Protein AF-A0A934ZA17-F1 (afdb_monomer_lite)

Secondary structure (DSSP, 8-state):
-EEEEEE-S--HHHHTTSEEEEEETTEEEEEEE-TTS-EEEEEEEEE--HHHHHHHHHHS--SEEEEE--TTTS--HHHHHHHHHHHS-TT-S--SS-GGGEEEEE-SSGGGHHHHHHHHHTTPPPPEES--HHHHHHHHHHHHH---SPPPEEEE---HHHHHHHHHHHHHHHHHHS-S--GGGSSEEEEETHHHHHHHHHHTT--HHHHHHHHHT--SSSPPPPHHHH--B-HHHHHHHHHHHHHHHHH-TT---HHHHHHHHS-S-SB--HHHHHHHHHHHTSTT--SSGGGSSS-EEEEEE-TTT--EEEETSTTTTTS-HHHHHHHHT-BTTTBPPP--S----------GGGHHHHHHHTTS---------------------------------------------------------------------------------------------------------PPPP------PPPPTTHHHHTT-TTS-----S-EEE--HHHHHHHHHTT-GGGEEEE-TT---STTGGGGSPB---SSS--HHHHHHT--SEEEEETTTS-HHHHHHHHHTT--EEEE---SHHHHHHHHHHHHHHHT--TT-HHHHHHHHHHHHHHHHHTTPPPEEEE-EEETTTTEE--TTSHHHHHHHHTTEEETTTT----SSTTTTTTSSPPPPHHHHTT---SS-B--HHHHHHH--SEEEEESSSS---HHHHHHHHTSSSHHHHTT-EEEE-SHHHH--STTHHHHHHHHHHHH-GGGGGG---------

Sequence (791 aa):
MRTLLLLALDPKPLLELGEARRLGDGEIQLVRRMDSGDVQTFRVIVERDPARALRWLAARPVDLVLLDARAETGLPLAEATSMLDRLYPVDDSHGLASRDRTLILLDRQAASATVAFRAGCHRLREPLFDPTGSELLDAVEALIADHGRGKIALCLAGGGIEGLLYEVGALRALDRFVLDRRLCDFDLFLGISAGSFLAALLANGVTPDEIVDGLRKGNDRVPRIGRGDLFDPNVGELGRRALGLARALVGSGTARNPLSALYRSLPSGIFAGDRLEKYFARALSSPGMSDHFEETRKPLFVGATDQDTSEAVVFGEPGWTDVPIHRAIRASCALAPFYAPIAHRRPLVRRRRVHPHHQHARRREARRVALPHRRPAGAHLLAGGGLRARARRPLRHDAGPEGAHQRALRQGPQRHRGDVSERGVPHLPAGGRGDEDPRRVADEVPLPGGDRGARVREHPAPGARRDGPAATRLRPPRGALRRVHAGPRARRLARRGAGLRVIPRRVVSLVPSVTESLFLLGLGDRVVGRTDYCVEPMPAVGAVPSVGGTKDADVDAIAALSPELVLVNQEENTEAIHRDLVARGLRVHLSFPKTVADAVALMRELAAMLGAPADHPALLRLADAVSEMERLRAHTVPRKVFCPIWMDPLMTIHGDTFISDVLDLCGGQNVFLDRPRRYPLAADLGRAAPWSNDRVGQRDTRYPRVTLDEVVERQPEVVLLPDEPHPFSEADAEVFRALDIPAAAQGRVLRVDGKALCWYSPRLAEALPQVRAWLHPEERRVAPMEPRVKE

pLDDT: mean 73.65, std 25.36, range [22.91, 98.88]

Radius of gyration: 36.83 Å; chains: 1; bounding box: 98×106×94 Å

Structure (mmCIF, N/CA/C/O backbone):
data_AF-A0A934ZA17-F1
#
_entry.id   AF-A0A934ZA17-F1
#
loop_
_atom_site.group_PDB
_atom_site.id
_atom_site.type_symbol
_atom_site.label_atom_id
_atom_site.label_alt_id
_atom_site.label_comp_id
_atom_site.label_asym_id
_atom_site.label_entity_id
_atom_site.label_seq_id
_atom_site.pdbx_PDB_ins_code
_atom_site.Cartn_x
_atom_site.Cartn_y
_atom_site.Cartn_z
_atom_site.occupancy
_atom_site.B_iso_or_equiv
_atom_site.auth_seq_id
_atom_site.auth_comp_id
_atom_site.auth_asym_id
_atom_site.auth_atom_id
_atom_site.pdbx_PDB_model_num
ATOM 1 N N . MET A 1 1 ? -15.370 35.068 -2.221 1.00 53.72 1 MET A N 1
ATOM 2 C CA . MET A 1 1 ? -16.706 34.745 -2.759 1.00 53.72 1 MET A CA 1
ATOM 3 C C . MET A 1 1 ? -16.641 33.341 -3.333 1.00 53.72 1 MET A C 1
ATOM 5 O O . MET A 1 1 ? -15.766 33.107 -4.156 1.00 53.72 1 MET A O 1
ATOM 9 N N . ARG A 1 2 ? -17.480 32.420 -2.850 1.00 65.50 2 ARG A N 1
ATOM 10 C CA . ARG A 1 2 ? -17.590 31.035 -3.356 1.00 65.50 2 ARG A CA 1
ATOM 11 C C . ARG A 1 2 ? -18.663 30.962 -4.447 1.00 65.50 2 ARG A C 1
ATOM 13 O O . ARG A 1 2 ? -19.539 31.824 -4.473 1.00 65.50 2 ARG A O 1
ATOM 20 N N . THR A 1 3 ? -18.617 29.965 -5.322 1.00 64.06 3 THR A N 1
ATOM 21 C CA . THR A 1 3 ? -19.552 29.790 -6.445 1.00 64.06 3 THR A CA 1
ATOM 22 C C . THR A 1 3 ? -20.293 28.460 -6.326 1.00 64.06 3 THR A C 1
ATOM 24 O O . THR A 1 3 ? -19.675 27.403 -6.404 1.00 64.06 3 THR A O 1
ATOM 27 N N . LEU A 1 4 ? -21.611 28.510 -6.151 1.00 72.75 4 LEU A N 1
ATOM 28 C CA . LEU A 1 4 ? -22.491 27.344 -6.028 1.00 72.75 4 LEU A CA 1
ATOM 29 C C . LEU A 1 4 ? -23.292 27.191 -7.325 1.00 72.75 4 LEU A C 1
ATOM 31 O O . LEU A 1 4 ? -23.822 28.185 -7.820 1.00 72.75 4 LEU A O 1
ATOM 35 N N . LEU A 1 5 ? -23.421 25.975 -7.858 1.00 74.25 5 LEU A N 1
ATOM 36 C CA . LEU A 1 5 ? -24.378 25.683 -8.930 1.00 74.25 5 LEU A CA 1
ATOM 37 C C . LEU A 1 5 ? -25.557 24.893 -8.369 1.00 74.25 5 LEU A C 1
ATOM 39 O O . LEU A 1 5 ? -25.411 23.733 -7.990 1.00 74.25 5 LEU A O 1
ATOM 43 N N . LEU A 1 6 ? -26.719 25.536 -8.352 1.00 75.69 6 LEU A N 1
ATOM 44 C CA . LEU A 1 6 ? -28.005 24.938 -8.047 1.00 75.69 6 LEU A CA 1
ATOM 45 C C . LEU A 1 6 ? -28.675 24.445 -9.334 1.00 75.69 6 LEU A C 1
ATOM 47 O O . LEU A 1 6 ? -28.969 25.229 -10.238 1.00 75.69 6 LEU A O 1
ATOM 51 N N . LEU A 1 7 ? -28.971 23.152 -9.363 1.00 70.94 7 LEU A N 1
ATOM 52 C CA . LEU A 1 7 ? -29.874 22.495 -10.298 1.00 70.94 7 LEU A CA 1
ATOM 53 C C . LEU A 1 7 ? -31.218 22.310 -9.589 1.00 70.94 7 LEU A C 1
ATOM 55 O O . LEU A 1 7 ? -31.388 21.361 -8.828 1.00 70.94 7 LEU A O 1
ATOM 59 N N . ALA A 1 8 ? -32.136 23.253 -9.791 1.00 70.38 8 ALA A N 1
ATOM 60 C CA . ALA A 1 8 ? -33.467 23.251 -9.184 1.00 70.38 8 ALA A CA 1
ATOM 61 C C . ALA A 1 8 ? -34.451 24.070 -10.027 1.00 70.38 8 ALA A C 1
ATOM 63 O O . ALA A 1 8 ? -34.059 25.006 -10.732 1.00 70.38 8 ALA A O 1
ATOM 64 N N . LEU A 1 9 ? -35.742 23.764 -9.907 1.00 58.56 9 LEU A N 1
ATOM 65 C CA . LEU A 1 9 ? -36.799 24.584 -10.487 1.00 58.56 9 LEU A CA 1
ATOM 66 C C . LEU A 1 9 ? -37.043 25.848 -9.649 1.00 58.56 9 LEU A C 1
ATOM 68 O O . LEU A 1 9 ? -37.177 26.918 -10.244 1.00 58.56 9 LEU A O 1
ATOM 72 N N . ASP A 1 10 ? -37.009 25.785 -8.314 1.00 66.12 10 ASP A N 1
ATOM 73 C CA . ASP A 1 10 ? -37.145 26.966 -7.441 1.00 66.12 10 ASP A CA 1
ATOM 74 C C . ASP A 1 10 ? -35.942 27.146 -6.485 1.00 66.12 10 ASP A C 1
ATOM 76 O O . ASP A 1 10 ? -35.685 26.275 -5.655 1.00 66.12 10 ASP A O 1
ATOM 80 N N . PRO A 1 11 ? -35.201 28.276 -6.544 1.00 67.50 11 PRO A N 1
ATOM 81 C CA . PRO A 1 11 ? -34.148 28.592 -5.579 1.00 67.50 11 PRO A CA 1
ATOM 82 C C . PRO A 1 11 ? -34.646 29.087 -4.213 1.00 67.50 11 PRO A C 1
ATOM 84 O O . PRO A 1 11 ? -33.811 29.349 -3.347 1.00 67.50 11 PRO A O 1
ATOM 87 N N . LYS A 1 12 ? -35.959 29.247 -3.993 1.00 67.88 12 LYS A N 1
ATOM 88 C CA . LYS A 1 12 ? -36.535 29.751 -2.734 1.00 67.88 12 LYS A CA 1
ATOM 89 C C . LYS A 1 12 ? -35.940 29.127 -1.452 1.00 67.88 12 LYS A C 1
ATOM 91 O O . LYS A 1 12 ? -35.558 29.914 -0.586 1.00 67.88 12 LYS A O 1
ATOM 96 N N . PRO A 1 13 ? -35.718 27.799 -1.332 1.00 62.69 13 PRO A N 1
ATOM 97 C CA . PRO A 1 13 ? -35.111 27.207 -0.130 1.00 62.69 13 PRO A CA 1
ATOM 98 C C . PRO A 1 13 ? -33.674 27.674 0.175 1.00 62.69 13 PRO A C 1
ATOM 100 O O . PRO A 1 13 ? -33.208 27.513 1.296 1.00 62.69 13 PRO A O 1
ATOM 103 N N . LEU A 1 14 ? -32.964 28.252 -0.805 1.00 65.12 14 LEU A N 1
ATOM 104 C CA . LEU A 1 14 ? -31.640 28.871 -0.638 1.00 65.12 14 LEU A CA 1
ATOM 105 C C . LEU A 1 14 ? -31.709 30.399 -0.463 1.00 65.12 14 LEU A C 1
ATOM 107 O O . LEU A 1 14 ? -30.764 30.997 0.051 1.00 65.12 14 LEU A O 1
ATOM 111 N N . LEU A 1 15 ? -32.810 31.038 -0.875 1.00 65.62 15 LEU A N 1
ATOM 112 C CA . LEU A 1 15 ? -33.050 32.474 -0.678 1.00 65.62 15 LEU A CA 1
ATOM 113 C C . LEU A 1 15 ? -33.388 32.813 0.781 1.00 65.62 15 LEU A C 1
ATOM 115 O O . LEU A 1 15 ? -33.062 33.902 1.239 1.00 65.62 15 LEU A O 1
ATOM 119 N N . GLU A 1 16 ? -34.001 31.883 1.513 1.00 66.00 16 GLU A N 1
ATOM 120 C CA . GLU A 1 16 ? -34.421 32.064 2.912 1.00 66.00 16 GLU A CA 1
ATOM 121 C C . GLU A 1 16 ? -33.258 31.944 3.928 1.00 66.00 16 GLU A C 1
ATOM 123 O O . GLU A 1 16 ? -33.455 32.123 5.127 1.00 66.00 16 GLU A O 1
ATOM 128 N N . LEU A 1 17 ? -32.029 31.676 3.464 1.00 62.59 17 LEU A N 1
ATOM 129 C CA . LEU A 1 17 ? -30.869 31.350 4.312 1.00 62.59 17 LEU A CA 1
ATOM 130 C C . LEU A 1 17 ? -29.992 32.550 4.714 1.00 62.59 17 LEU A C 1
ATOM 132 O O . LEU A 1 17 ? -29.064 32.389 5.515 1.00 62.59 17 LEU A O 1
ATOM 136 N N . GLY A 1 18 ? -30.236 33.736 4.151 1.00 66.81 18 GLY A N 1
ATOM 137 C CA . GLY A 1 18 ? -29.421 34.936 4.366 1.00 66.81 18 GLY A CA 1
ATOM 138 C C . GLY A 1 18 ? -29.870 36.130 3.520 1.00 66.81 18 GLY A C 1
ATOM 139 O O . GLY A 1 18 ? -30.924 36.106 2.890 1.00 66.81 18 GLY A O 1
ATOM 140 N N . GLU A 1 19 ? -29.058 37.187 3.475 1.00 74.50 19 GLU A N 1
ATOM 141 C CA . GLU A 1 19 ? -29.318 38.359 2.635 1.00 74.50 19 GLU A CA 1
ATOM 142 C C . GLU A 1 19 ? -29.062 38.014 1.160 1.00 74.50 19 GLU A C 1
ATOM 144 O O . GLU A 1 19 ? -27.926 38.027 0.672 1.00 74.50 19 GLU A O 1
ATOM 149 N N . ALA A 1 20 ? -30.133 37.672 0.443 1.00 75.19 20 ALA A N 1
ATOM 150 C CA . ALA A 1 20 ? -30.087 37.321 -0.969 1.00 75.19 20 ALA A CA 1
ATOM 151 C C . ALA A 1 20 ? -30.327 38.538 -1.883 1.00 75.19 20 ALA A C 1
ATOM 153 O O . ALA A 1 20 ? -31.373 39.186 -1.842 1.00 75.19 20 ALA A O 1
ATOM 154 N N . ARG A 1 21 ? -29.377 38.812 -2.783 1.00 79.06 21 ARG A N 1
ATOM 155 C CA . ARG A 1 21 ? -29.454 39.859 -3.811 1.00 79.06 21 ARG A CA 1
ATOM 156 C C . ARG A 1 21 ? -29.328 39.247 -5.203 1.00 79.06 21 ARG A C 1
ATOM 158 O O . ARG A 1 21 ? -28.309 38.650 -5.536 1.00 79.06 21 ARG A O 1
ATOM 165 N N . ARG A 1 22 ? -30.328 39.446 -6.063 1.00 76.56 22 ARG A N 1
ATOM 166 C CA . ARG A 1 22 ? -30.257 39.018 -7.470 1.00 76.56 22 ARG A CA 1
ATOM 167 C C . ARG A 1 22 ? -29.191 39.830 -8.221 1.00 76.56 22 ARG A C 1
ATOM 169 O O . ARG A 1 22 ? -29.176 41.057 -8.120 1.00 76.56 22 ARG A O 1
ATOM 176 N N . LEU A 1 23 ? -28.312 39.150 -8.958 1.00 72.19 23 LEU A N 1
ATOM 177 C CA . LEU A 1 23 ? -27.270 39.762 -9.795 1.00 72.19 23 LEU A CA 1
ATOM 178 C C . LEU A 1 23 ? -27.646 39.779 -11.284 1.00 72.19 23 LEU A C 1
ATOM 180 O O . LEU A 1 23 ? -27.190 40.652 -12.016 1.00 72.19 23 LEU A O 1
ATOM 184 N N . GLY A 1 24 ? -28.482 38.836 -11.725 1.00 71.00 24 GLY A N 1
ATOM 185 C CA . GLY A 1 24 ? -28.959 38.735 -13.104 1.00 71.00 24 GLY A CA 1
ATOM 186 C C . GLY A 1 24 ? -29.872 37.526 -13.314 1.00 71.00 24 GLY A C 1
ATOM 187 O O . GLY A 1 24 ? -30.324 36.896 -12.351 1.00 71.00 24 GLY A O 1
ATOM 188 N N . ASP A 1 25 ? -30.134 37.181 -14.574 1.00 68.25 25 ASP A N 1
ATOM 189 C CA . ASP A 1 25 ? -30.904 35.984 -14.920 1.00 68.25 25 ASP A CA 1
ATOM 190 C C . ASP A 1 25 ? -30.151 34.713 -14.520 1.00 68.25 25 ASP A C 1
ATOM 192 O O . ASP A 1 25 ? -29.073 34.412 -15.033 1.00 68.25 25 ASP A O 1
ATOM 196 N N . GLY A 1 26 ? -30.732 33.970 -13.577 1.00 69.94 26 GLY A N 1
ATOM 197 C CA . GLY A 1 26 ? -30.125 32.773 -13.000 1.00 69.94 26 GLY A CA 1
ATOM 198 C C . GLY A 1 26 ? -28.963 33.038 -12.036 1.00 69.94 26 GLY A C 1
ATOM 199 O O . GLY A 1 26 ? -28.376 32.074 -11.572 1.00 69.94 26 GLY A O 1
ATOM 200 N N . GLU A 1 27 ? -28.619 34.286 -11.690 1.00 79.81 27 GLU A N 1
ATOM 201 C CA . GLU A 1 27 ? -27.529 34.569 -10.739 1.00 79.81 27 GLU A CA 1
ATOM 202 C C . GLU A 1 27 ? -27.997 35.331 -9.491 1.00 79.81 27 GLU A C 1
ATOM 204 O O . GLU A 1 27 ? -28.630 36.390 -9.568 1.00 79.81 27 GLU A O 1
ATOM 209 N N . ILE A 1 28 ? -27.631 34.799 -8.323 1.00 79.31 28 ILE A N 1
ATOM 210 C CA . ILE A 1 28 ? -27.958 35.315 -6.990 1.00 79.31 28 ILE A CA 1
ATOM 211 C C . ILE A 1 28 ? -26.663 35.435 -6.178 1.00 79.31 28 ILE A C 1
ATOM 213 O O . ILE A 1 28 ? -25.836 34.527 -6.161 1.00 79.31 28 ILE A O 1
ATOM 217 N N . GLN A 1 29 ? -26.495 36.541 -5.466 1.00 80.62 29 GLN A N 1
ATOM 218 C CA . GLN A 1 29 ? -25.524 36.686 -4.390 1.00 80.62 29 GLN A CA 1
ATOM 219 C C . GLN A 1 29 ? -26.222 36.394 -3.062 1.00 80.62 29 GLN A C 1
ATOM 221 O O . GLN A 1 29 ? -27.242 37.009 -2.775 1.00 80.62 29 GLN A O 1
ATOM 226 N N . LEU A 1 30 ? -25.677 35.486 -2.256 1.00 77.94 30 LEU A N 1
ATOM 227 C CA . LEU A 1 30 ? -26.136 35.222 -0.893 1.00 77.94 30 LEU A CA 1
ATOM 228 C C . LEU A 1 30 ? -25.053 35.691 0.082 1.00 77.94 30 LEU A C 1
ATOM 230 O O . LEU A 1 30 ? -23.908 35.236 -0.005 1.00 77.94 30 LEU A O 1
ATOM 234 N N . VAL A 1 31 ? -25.403 36.597 0.992 1.00 75.06 31 VAL A N 1
ATOM 235 C CA . VAL A 1 31 ? -24.534 37.064 2.079 1.00 75.06 31 VAL A CA 1
ATOM 236 C C . VAL A 1 31 ? -25.097 36.556 3.404 1.00 75.06 31 VAL A C 1
ATOM 238 O O . VAL A 1 31 ? -26.277 36.737 3.691 1.00 75.06 31 VAL A O 1
ATOM 241 N N . ARG A 1 32 ? -24.259 35.926 4.230 1.00 70.06 32 ARG A N 1
ATOM 242 C CA . ARG A 1 32 ? -24.644 35.458 5.570 1.00 70.06 32 ARG A CA 1
ATOM 243 C C . ARG A 1 32 ? -23.539 35.775 6.570 1.00 70.06 32 ARG A C 1
ATOM 245 O O . ARG A 1 32 ? -22.354 35.693 6.240 1.00 70.06 32 ARG A O 1
ATOM 252 N N . ARG A 1 33 ? -23.934 36.134 7.794 1.00 68.50 33 ARG A N 1
ATOM 253 C CA . ARG A 1 33 ? -23.040 36.167 8.954 1.00 68.50 33 ARG A CA 1
ATOM 254 C C . ARG A 1 33 ? -23.040 34.787 9.608 1.00 68.50 33 ARG A C 1
ATOM 256 O O . ARG A 1 33 ? -24.102 34.270 9.931 1.00 68.50 33 ARG A O 1
ATOM 263 N N . MET A 1 34 ? -21.854 34.218 9.746 1.00 63.38 34 MET A N 1
ATOM 264 C CA . MET A 1 34 ? -21.586 32.919 10.351 1.00 63.38 34 MET A CA 1
ATOM 265 C C . MET A 1 34 ? -21.727 32.990 11.873 1.00 63.38 34 MET A C 1
ATOM 267 O O . MET A 1 34 ? -21.507 34.050 12.465 1.00 63.38 34 MET A O 1
ATOM 271 N N . ASP A 1 35 ? -21.926 31.843 12.518 1.00 58.06 35 ASP A N 1
ATOM 272 C CA . ASP A 1 35 ? -21.893 31.730 13.984 1.00 58.06 35 ASP A CA 1
ATOM 273 C C . ASP A 1 35 ? -20.486 31.998 14.565 1.00 58.06 35 ASP A C 1
ATOM 275 O O . ASP A 1 35 ? -20.347 32.380 15.726 1.00 58.06 35 ASP A O 1
ATOM 279 N N . SER A 1 36 ? -19.431 31.902 13.742 1.00 55.97 36 SER A N 1
ATOM 280 C CA . SER A 1 36 ? -18.075 32.379 14.071 1.00 55.97 36 SER A CA 1
ATOM 281 C C . SER A 1 36 ? -17.945 33.911 14.119 1.00 55.97 36 SER A C 1
ATOM 283 O O . SER A 1 36 ? -16.913 34.428 14.547 1.00 55.97 36 SER A O 1
ATOM 285 N N . GLY A 1 37 ? -18.960 34.648 13.657 1.00 59.69 37 GLY A N 1
ATOM 286 C CA . GLY A 1 37 ? -18.946 36.101 13.469 1.00 59.69 37 GLY A CA 1
ATOM 287 C C . GLY A 1 37 ? -18.430 36.567 12.101 1.00 59.69 37 GLY A C 1
ATOM 288 O O . GLY A 1 37 ? -18.612 37.738 11.757 1.00 59.69 37 GLY A O 1
ATOM 289 N N . ASP A 1 38 ? -17.833 35.676 11.303 1.00 65.88 38 ASP A N 1
ATOM 290 C CA . ASP A 1 38 ? -17.389 35.974 9.936 1.00 65.88 38 ASP A CA 1
ATOM 291 C C . ASP A 1 38 ? -18.570 36.319 9.013 1.00 65.88 38 ASP A C 1
ATOM 293 O O . ASP A 1 38 ? -19.712 35.942 9.264 1.00 65.88 38 ASP A O 1
ATOM 297 N N . VAL A 1 39 ? -18.308 37.003 7.896 1.00 72.94 39 VAL A N 1
ATOM 298 C CA . VAL A 1 39 ? -19.310 37.223 6.839 1.00 72.94 39 VAL A CA 1
ATOM 299 C C . VAL A 1 39 ? -18.868 36.492 5.578 1.00 72.94 39 VAL A C 1
ATOM 301 O O . VAL A 1 39 ? -17.844 36.832 4.983 1.00 72.94 39 VAL A O 1
ATOM 304 N N . GLN A 1 40 ? -19.647 35.495 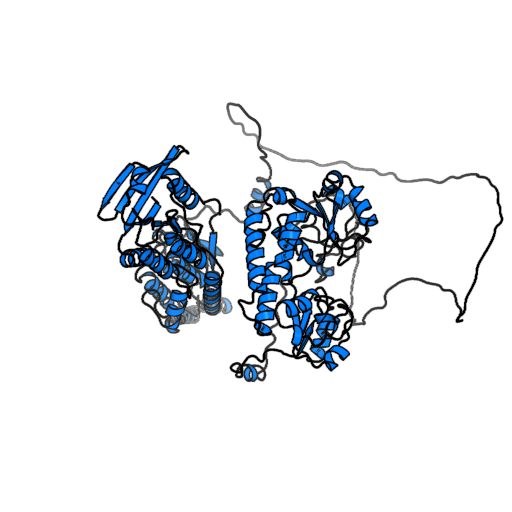5.160 1.00 69.31 40 GLN A N 1
ATOM 305 C CA . GLN A 1 40 ? -19.425 34.776 3.909 1.00 69.31 40 GLN A CA 1
ATOM 306 C C . GLN A 1 40 ? -20.303 35.322 2.779 1.00 69.31 40 GLN A C 1
ATOM 308 O O . GLN A 1 40 ? -21.330 35.972 2.983 1.00 69.31 40 GLN A O 1
ATOM 313 N N . THR A 1 41 ? -19.859 35.083 1.545 1.00 76.38 41 THR A N 1
ATOM 314 C CA . THR A 1 41 ? -20.556 35.513 0.329 1.00 76.38 41 THR A CA 1
ATOM 315 C C . THR A 1 41 ? -20.457 34.428 -0.728 1.00 76.38 41 THR A C 1
ATOM 317 O O . THR A 1 41 ? -19.359 34.095 -1.198 1.00 76.38 41 THR A O 1
ATOM 320 N N . PHE A 1 42 ? -21.615 33.921 -1.126 1.00 74.62 42 PHE A N 1
ATOM 321 C CA . PHE A 1 42 ? -21.787 32.912 -2.159 1.00 74.62 42 PHE A CA 1
ATOM 322 C C . PHE A 1 42 ? -22.398 33.557 -3.407 1.00 74.62 42 PHE A C 1
ATOM 324 O O . PHE A 1 42 ? -23.216 34.470 -3.313 1.00 74.62 42 PHE A O 1
ATOM 331 N N . ARG A 1 43 ? -22.007 33.075 -4.583 1.00 79.94 43 ARG A N 1
ATOM 332 C CA . ARG A 1 43 ? -22.648 33.341 -5.870 1.00 79.94 43 ARG A CA 1
ATOM 333 C C . ARG A 1 43 ? -23.345 32.053 -6.285 1.00 79.94 43 ARG A C 1
ATOM 335 O O . ARG A 1 43 ? -22.672 31.108 -6.685 1.00 79.94 43 ARG A O 1
ATOM 342 N N . VAL A 1 44 ? -24.662 32.005 -6.140 1.00 80.50 44 VAL A N 1
ATOM 343 C CA . VAL A 1 44 ? -25.492 30.887 -6.591 1.00 80.50 44 VAL A CA 1
ATOM 344 C C . VAL A 1 44 ? -25.864 31.131 -8.048 1.00 80.50 44 VAL A C 1
ATOM 346 O O . VAL A 1 44 ? -26.499 32.136 -8.370 1.00 80.50 44 VAL A O 1
ATOM 349 N N . ILE A 1 45 ? -25.473 30.212 -8.924 1.00 81.94 45 ILE A N 1
ATOM 350 C CA . ILE A 1 45 ? -26.058 30.074 -10.254 1.00 81.94 45 ILE A CA 1
ATOM 351 C C . ILE A 1 45 ? -27.208 29.084 -10.135 1.00 81.94 45 ILE A C 1
ATOM 353 O O . ILE A 1 45 ? -27.012 27.977 -9.647 1.00 81.94 45 ILE A O 1
ATOM 357 N N . VAL A 1 46 ? -28.394 29.487 -10.569 1.00 84.00 46 VAL A N 1
ATOM 358 C CA . VAL A 1 46 ? -29.604 28.670 -10.621 1.00 84.00 46 VAL A CA 1
ATOM 359 C C . VAL A 1 46 ? -29.845 28.320 -12.076 1.00 84.00 46 VAL A C 1
ATOM 361 O O . VAL A 1 46 ? -30.141 29.204 -12.882 1.00 84.00 46 VAL A O 1
ATOM 364 N N . GLU A 1 47 ? -29.705 27.044 -12.412 1.00 84.69 47 GLU A N 1
ATOM 365 C CA . GLU A 1 47 ? -29.863 26.561 -13.777 1.00 84.69 47 GLU A CA 1
ATOM 366 C C . GLU A 1 47 ? -30.950 25.489 -13.862 1.00 84.69 47 GLU A C 1
ATOM 368 O O . GLU A 1 47 ? -31.015 24.578 -13.037 1.00 84.69 47 GLU A O 1
ATOM 373 N N . ARG A 1 48 ? -31.811 25.626 -14.877 1.00 80.81 48 ARG A N 1
ATOM 374 C CA . ARG A 1 48 ? -32.992 24.775 -15.092 1.00 80.81 48 ARG A CA 1
ATOM 375 C C . ARG A 1 48 ? -32.864 23.876 -16.320 1.00 80.81 48 ARG A C 1
ATOM 377 O O . ARG A 1 48 ? -33.540 22.862 -16.367 1.00 80.81 48 ARG A O 1
ATOM 384 N N . ASP A 1 49 ? -32.020 24.223 -17.298 1.00 81.88 49 ASP A N 1
ATOM 385 C CA . ASP A 1 49 ? -31.680 23.335 -18.424 1.00 81.88 49 ASP A CA 1
ATOM 386 C C . ASP A 1 49 ? -30.458 22.474 -18.038 1.00 81.88 49 ASP A C 1
ATOM 388 O O . ASP A 1 49 ? -29.349 23.019 -17.950 1.00 81.88 49 ASP A O 1
ATOM 392 N N . PRO A 1 50 ? -30.592 21.140 -17.867 1.00 80.06 50 PRO A N 1
ATOM 393 C CA . PRO A 1 50 ? -29.457 20.261 -17.588 1.00 80.06 50 PRO A CA 1
ATOM 394 C C . PRO A 1 50 ? -28.338 20.386 -18.631 1.00 80.06 50 PRO A C 1
ATOM 396 O O . PRO A 1 50 ? -27.158 20.361 -18.287 1.00 80.06 50 PRO A O 1
ATOM 399 N N . ALA A 1 51 ? -28.665 20.601 -19.910 1.00 79.44 51 ALA A N 1
ATOM 400 C CA . ALA A 1 51 ? -27.663 20.804 -20.951 1.00 79.44 51 ALA A CA 1
ATOM 401 C C . ALA A 1 51 ? -26.935 22.153 -20.801 1.00 79.44 51 ALA A C 1
ATOM 403 O O . ALA A 1 51 ? -25.742 22.236 -21.101 1.00 79.44 51 ALA A O 1
ATOM 404 N N . ARG A 1 52 ? -27.600 23.207 -20.308 1.00 79.25 52 ARG A N 1
ATOM 405 C CA . ARG A 1 52 ? -26.972 24.503 -19.991 1.00 79.25 52 ARG A CA 1
ATOM 406 C C . ARG A 1 52 ? -26.097 24.412 -18.753 1.00 79.25 52 ARG A C 1
ATOM 408 O O . ARG A 1 52 ? -24.998 24.958 -18.781 1.00 79.25 52 ARG A O 1
ATOM 415 N N . ALA A 1 53 ? -26.511 23.660 -17.737 1.00 80.19 53 ALA A N 1
ATOM 416 C CA . ALA A 1 53 ? -25.697 23.391 -16.557 1.00 80.19 53 ALA A CA 1
ATOM 417 C C . ALA A 1 53 ? -24.426 22.597 -16.899 1.00 80.19 53 ALA A C 1
ATOM 419 O O . ALA A 1 53 ? -23.338 22.979 -16.474 1.00 80.19 53 ALA A O 1
ATOM 420 N N . LEU A 1 54 ? -24.527 21.562 -17.742 1.00 78.19 54 LEU A N 1
ATOM 421 C CA . LEU A 1 54 ? -23.365 20.816 -18.248 1.00 78.19 54 LEU A CA 1
ATOM 422 C C . LEU A 1 54 ? -22.413 21.728 -19.048 1.00 78.19 54 LEU A C 1
ATOM 424 O O . LEU A 1 54 ? -21.202 21.680 -18.836 1.00 78.19 54 LEU A O 1
ATOM 428 N N . ARG A 1 55 ? -22.944 22.624 -19.900 1.00 76.19 55 ARG A N 1
ATOM 429 C CA . ARG A 1 55 ? -22.144 23.668 -20.580 1.00 76.19 55 ARG A CA 1
ATOM 430 C C . ARG A 1 55 ? -21.483 24.635 -19.586 1.00 76.19 55 ARG A C 1
ATOM 432 O O . ARG A 1 55 ? -20.343 25.033 -19.809 1.00 76.19 55 ARG A O 1
ATOM 439 N N . TRP A 1 56 ? -22.163 25.004 -18.498 1.00 69.75 56 TRP A N 1
ATOM 440 C CA . TRP A 1 56 ? -21.628 25.895 -17.460 1.00 69.75 56 TRP A CA 1
ATOM 441 C C . TRP A 1 56 ? -20.470 25.231 -16.705 1.00 69.75 56 TRP A C 1
ATOM 443 O O . TRP A 1 56 ? -19.400 25.824 -16.613 1.00 69.75 56 TRP A O 1
ATOM 453 N N . LEU A 1 57 ? -20.647 23.983 -16.256 1.00 70.88 57 LEU A N 1
ATOM 454 C CA . LEU A 1 57 ? -19.628 23.180 -15.564 1.00 70.88 57 LEU A CA 1
ATOM 455 C C . LEU A 1 57 ? -18.390 22.907 -16.427 1.00 70.88 57 LEU A C 1
ATOM 457 O O . LEU A 1 57 ? -17.267 22.954 -15.927 1.00 70.88 57 LEU A O 1
ATOM 461 N N . ALA A 1 58 ? -18.580 22.654 -17.724 1.00 65.69 58 ALA A N 1
ATOM 462 C CA . ALA A 1 58 ? -17.476 22.486 -18.666 1.00 65.69 58 ALA A CA 1
ATOM 463 C C . ALA A 1 58 ? -16.691 23.795 -18.895 1.00 65.69 58 ALA A C 1
ATOM 465 O O . ALA A 1 58 ? -15.479 23.761 -19.095 1.00 65.69 58 ALA A O 1
ATOM 466 N N . ALA A 1 59 ? -17.364 24.951 -18.855 1.00 62.59 59 ALA A N 1
ATOM 467 C CA . ALA A 1 59 ? -16.754 26.254 -19.129 1.00 62.59 59 ALA A CA 1
ATOM 468 C C . ALA A 1 59 ? -16.200 26.978 -17.887 1.00 62.59 59 ALA A C 1
ATOM 470 O O . ALA A 1 59 ? -15.370 27.879 -18.028 1.00 62.59 59 ALA A O 1
ATOM 471 N N . ARG A 1 60 ? -16.688 26.667 -16.679 1.00 61.72 60 ARG A N 1
ATOM 472 C CA . ARG A 1 60 ? -16.420 27.433 -15.450 1.00 61.72 60 ARG A CA 1
ATOM 473 C C . ARG A 1 60 ? -16.417 26.526 -14.206 1.00 61.72 60 ARG A C 1
ATOM 475 O O . ARG A 1 60 ? -17.320 25.707 -14.052 1.00 61.72 60 ARG A O 1
ATOM 482 N N . PRO A 1 61 ? -15.449 26.681 -13.282 1.00 56.28 61 PRO A N 1
ATOM 483 C CA . PRO A 1 61 ? -15.438 25.929 -12.031 1.00 56.28 61 PRO A CA 1
ATOM 484 C C . PRO A 1 61 ? -16.557 26.376 -11.079 1.00 56.28 61 PRO A C 1
ATOM 486 O O . PRO A 1 61 ? -16.932 27.549 -11.040 1.00 56.28 61 PRO A O 1
ATOM 489 N N . VAL A 1 62 ? -17.022 25.432 -10.262 1.00 70.50 62 VAL A N 1
ATOM 490 C CA . VAL A 1 62 ? -17.944 25.642 -9.137 1.00 70.50 62 VAL A CA 1
ATOM 491 C C . VAL A 1 62 ? -17.313 25.032 -7.881 1.00 70.50 62 VAL A C 1
ATOM 493 O O . VAL A 1 62 ? -16.616 24.022 -7.976 1.00 70.50 62 VAL A O 1
ATOM 496 N N . ASP A 1 63 ? -17.528 25.638 -6.714 1.00 68.94 63 ASP A N 1
ATOM 497 C CA . ASP A 1 63 ? -17.074 25.104 -5.421 1.00 68.94 63 ASP A CA 1
ATOM 498 C C . ASP A 1 63 ? -17.961 23.940 -4.938 1.00 68.94 63 ASP A C 1
ATOM 500 O O . ASP A 1 63 ? -17.504 23.090 -4.170 1.00 68.94 63 ASP A O 1
ATOM 504 N N . LEU A 1 64 ? -19.226 23.915 -5.379 1.00 77.81 64 LEU A N 1
ATOM 505 C CA . LEU A 1 64 ? -20.229 22.903 -5.046 1.00 77.81 64 LEU A CA 1
ATOM 506 C C . LEU A 1 64 ? -21.292 22.798 -6.155 1.00 77.81 64 LEU A C 1
ATOM 508 O O . LEU A 1 64 ? -21.687 23.818 -6.730 1.00 77.81 64 LEU A O 1
ATOM 512 N N . VAL A 1 65 ? -21.793 21.586 -6.399 1.00 86.88 65 VAL A N 1
ATOM 513 C CA . VAL A 1 65 ? -23.053 21.333 -7.117 1.00 86.88 65 VAL A CA 1
ATOM 514 C C . VAL A 1 65 ? -24.129 20.916 -6.117 1.00 86.88 65 VAL A C 1
ATOM 516 O O . VAL A 1 65 ? -23.876 20.112 -5.221 1.00 86.88 65 VAL A O 1
ATOM 519 N N . LEU A 1 66 ? -25.339 21.439 -6.288 1.00 88.81 66 LEU A N 1
ATOM 520 C CA . LEU A 1 66 ? -26.517 21.013 -5.545 1.00 88.81 66 LEU A CA 1
ATOM 521 C C . LEU A 1 66 ? -27.613 20.600 -6.529 1.00 88.81 66 LEU A C 1
ATOM 523 O O . LEU A 1 66 ? -28.078 21.427 -7.310 1.00 88.81 66 LEU A O 1
ATOM 527 N N . LEU A 1 67 ? -27.995 19.325 -6.507 1.00 90.62 67 LEU A N 1
ATOM 528 C CA . LEU A 1 67 ? -29.067 18.760 -7.323 1.00 90.62 67 LEU A CA 1
ATOM 529 C C . LEU A 1 67 ? -30.320 18.598 -6.462 1.00 90.62 67 LEU A C 1
ATOM 531 O O . LEU A 1 67 ? -30.411 17.658 -5.678 1.00 90.62 67 LEU A O 1
ATOM 535 N N . ASP A 1 68 ? -31.282 19.505 -6.599 1.00 89.19 68 ASP A N 1
ATOM 536 C CA . ASP A 1 68 ? -32.602 19.316 -6.005 1.00 89.19 68 ASP A CA 1
ATOM 537 C C . ASP A 1 68 ? -33.448 18.445 -6.941 1.00 89.19 68 ASP A C 1
ATOM 539 O O . ASP A 1 68 ? -33.563 18.732 -8.135 1.00 89.19 68 ASP A O 1
ATOM 543 N N . ALA A 1 69 ? -34.029 17.376 -6.403 1.00 89.38 69 ALA A N 1
ATOM 544 C CA . ALA A 1 69 ? -34.936 16.471 -7.103 1.00 89.38 69 ALA A CA 1
ATOM 545 C C . ALA A 1 69 ? -36.189 16.144 -6.259 1.00 89.38 69 ALA A C 1
ATOM 547 O O . ALA A 1 69 ? -36.828 15.115 -6.471 1.00 89.38 69 ALA A O 1
ATOM 548 N N . ARG A 1 70 ? -36.546 17.024 -5.309 1.00 88.00 70 ARG A N 1
ATOM 549 C CA . ARG A 1 70 ? -37.827 16.995 -4.579 1.00 88.00 70 ARG A CA 1
ATOM 550 C C . ARG A 1 70 ? -38.990 17.392 -5.486 1.00 88.00 70 ARG A C 1
ATOM 552 O O . ARG A 1 70 ? -38.847 18.307 -6.295 1.00 88.00 70 ARG A O 1
ATOM 559 N N . ALA A 1 71 ? -40.157 16.781 -5.293 1.00 79.56 71 ALA A N 1
ATOM 560 C CA . ALA A 1 71 ? -41.323 16.936 -6.167 1.00 79.56 71 ALA A CA 1
ATOM 561 C C . ALA A 1 71 ? -41.826 18.385 -6.376 1.00 79.56 71 ALA A C 1
ATOM 563 O O . ALA A 1 71 ? -42.388 18.671 -7.432 1.00 79.56 71 ALA A O 1
ATOM 564 N N . GLU A 1 72 ? -41.640 19.294 -5.409 1.00 74.75 72 GLU A N 1
ATOM 565 C CA . GLU A 1 72 ? -42.128 20.685 -5.501 1.00 74.75 72 GLU A CA 1
ATOM 566 C C . GLU A 1 72 ? -41.089 21.696 -6.025 1.00 74.75 72 GLU A C 1
ATOM 568 O O . GLU A 1 72 ? -41.463 22.697 -6.635 1.00 74.75 72 GLU A O 1
ATOM 573 N N . THR A 1 73 ? -39.790 21.464 -5.794 1.00 74.38 73 THR A N 1
ATOM 574 C CA . THR A 1 73 ? -38.720 22.458 -6.041 1.00 74.38 73 THR A CA 1
ATOM 575 C C . THR A 1 73 ? -37.603 21.970 -6.962 1.00 74.38 73 THR A C 1
ATOM 577 O O . THR A 1 73 ? -36.864 22.792 -7.512 1.00 74.38 73 THR A O 1
ATOM 580 N N . GLY A 1 74 ? -37.458 20.657 -7.131 1.00 79.12 74 GLY A N 1
ATOM 581 C CA . GLY A 1 74 ? -36.364 20.013 -7.849 1.00 79.12 74 GLY A CA 1
ATOM 582 C C . GLY A 1 74 ? -36.649 19.706 -9.319 1.00 79.12 74 GLY A C 1
ATOM 583 O O . GLY A 1 74 ? -37.743 19.931 -9.831 1.00 79.12 74 GLY A O 1
ATOM 584 N N . LEU A 1 75 ? -35.637 19.187 -10.015 1.00 84.81 75 LEU A N 1
ATOM 585 C CA . LEU A 1 75 ? -35.783 18.658 -11.372 1.00 84.81 75 LEU A CA 1
ATOM 586 C C . LEU A 1 75 ? -36.617 17.360 -11.373 1.00 84.81 75 LEU A C 1
ATOM 588 O O . LEU A 1 75 ? -36.529 16.586 -10.416 1.00 84.81 75 LEU A O 1
ATOM 592 N N . PRO A 1 76 ? -37.359 17.055 -12.458 1.00 88.75 76 PRO A N 1
ATOM 593 C CA . PRO A 1 76 ? -38.059 15.779 -12.600 1.00 88.75 76 PRO A CA 1
ATOM 594 C C . PRO A 1 76 ? -37.112 14.591 -12.395 1.00 88.75 76 PRO A C 1
ATOM 596 O O . PRO A 1 76 ? -36.006 14.586 -12.934 1.00 88.75 76 PRO A O 1
ATOM 599 N N . LEU A 1 77 ? -37.544 13.552 -11.670 1.00 89.06 77 LEU A N 1
ATOM 600 C CA . LEU A 1 77 ? -36.671 12.439 -11.255 1.00 89.06 77 LEU A CA 1
ATOM 601 C C . LEU A 1 77 ? -35.892 11.795 -12.420 1.00 89.06 77 LEU A C 1
ATOM 603 O O . LEU A 1 77 ? -34.711 11.491 -12.277 1.00 89.06 77 LEU A O 1
ATOM 607 N N . ALA A 1 78 ? -36.513 11.648 -13.596 1.00 86.44 78 ALA A N 1
ATOM 608 C CA . ALA A 1 78 ? -35.852 11.122 -14.795 1.00 86.44 78 ALA A CA 1
ATOM 609 C C . ALA A 1 78 ? -34.752 12.056 -15.346 1.00 86.44 78 ALA A C 1
ATOM 611 O O . ALA A 1 78 ? -33.716 11.584 -15.821 1.00 86.44 78 ALA A O 1
ATOM 612 N N . GLU A 1 79 ? -34.942 13.374 -15.252 1.00 87.69 79 GLU A N 1
ATOM 613 C CA . GLU A 1 79 ? -33.924 14.367 -15.605 1.00 87.69 79 GLU A CA 1
ATOM 614 C C . GLU A 1 79 ? -32.809 14.408 -14.561 1.00 87.69 79 GLU A C 1
ATOM 616 O O . GLU A 1 79 ? -31.643 14.444 -14.942 1.00 87.69 79 GLU A O 1
ATOM 621 N N . ALA A 1 80 ? -33.133 14.307 -13.268 1.00 88.25 80 ALA A N 1
ATOM 622 C CA . ALA A 1 80 ? -32.145 14.190 -12.197 1.00 88.25 80 ALA A CA 1
ATOM 623 C C . ALA A 1 80 ? -31.266 12.935 -12.377 1.00 88.25 80 ALA A C 1
ATOM 625 O O . ALA A 1 80 ? -30.040 13.040 -12.388 1.00 88.25 80 ALA A O 1
ATOM 626 N N . THR A 1 81 ? -31.865 11.765 -12.633 1.00 87.44 81 THR A N 1
ATOM 627 C CA . THR A 1 81 ? -31.147 10.526 -12.984 1.00 87.44 81 THR A CA 1
ATOM 628 C C . THR A 1 81 ? -30.283 10.702 -14.239 1.00 87.44 81 THR A C 1
ATOM 630 O O . THR A 1 81 ? -29.095 10.383 -14.206 1.00 87.44 81 THR A O 1
ATOM 633 N N . SER A 1 82 ? -30.820 11.268 -15.330 1.00 87.00 82 SER A N 1
ATOM 634 C CA . SER A 1 82 ? -30.020 11.526 -16.539 1.00 87.00 82 SER A CA 1
ATOM 635 C C . SER A 1 82 ? -28.938 12.591 -16.329 1.00 87.00 82 SER A C 1
ATOM 637 O O . SER A 1 82 ? -27.970 12.610 -17.092 1.00 87.00 82 SER A O 1
ATOM 639 N N . MET A 1 83 ? -29.093 13.496 -15.363 1.00 86.50 83 MET A N 1
ATOM 640 C CA . MET A 1 83 ? -28.095 14.505 -15.030 1.00 86.50 83 MET A CA 1
ATOM 641 C C . MET A 1 83 ? -26.951 13.876 -14.239 1.00 86.50 83 MET A C 1
ATOM 643 O O . MET A 1 83 ? -25.801 14.119 -14.586 1.00 86.50 83 MET A O 1
ATOM 647 N N . LEU A 1 84 ? -27.237 13.003 -13.266 1.00 86.81 84 LEU A N 1
ATOM 648 C CA . LEU A 1 84 ? -26.210 12.222 -12.566 1.00 86.81 84 LEU A CA 1
ATOM 649 C C . LEU A 1 84 ? -25.346 11.414 -13.546 1.00 86.81 84 LEU A C 1
ATOM 651 O O . LEU A 1 84 ? -24.125 11.485 -13.473 1.00 86.81 84 LEU A O 1
ATOM 655 N N . ASP A 1 85 ? -25.955 10.743 -14.524 1.00 84.69 85 ASP A N 1
ATOM 656 C CA . ASP A 1 85 ? -25.230 9.946 -15.529 1.00 84.69 85 ASP A CA 1
ATOM 657 C C . ASP A 1 85 ? -24.349 10.780 -16.475 1.00 84.69 85 ASP A C 1
ATOM 659 O O . ASP A 1 85 ? -23.344 10.290 -16.988 1.00 84.69 85 ASP A O 1
ATOM 663 N N . ARG A 1 86 ? -24.707 12.048 -16.715 1.00 82.75 86 ARG A N 1
ATOM 664 C CA . ARG A 1 86 ? -23.911 12.989 -17.528 1.00 82.75 86 ARG A CA 1
ATOM 665 C C . ARG A 1 86 ? -22.871 13.740 -16.701 1.00 82.75 86 ARG A C 1
ATOM 667 O O . ARG A 1 86 ? -21.839 14.132 -17.236 1.00 82.75 86 ARG A O 1
ATOM 674 N N . LEU A 1 87 ? -23.141 13.944 -15.413 1.00 79.56 87 LEU A N 1
ATOM 675 C CA . LEU A 1 87 ? -22.178 14.452 -14.443 1.00 79.56 87 LEU A CA 1
ATOM 676 C C . LEU A 1 87 ? -21.104 13.410 -14.130 1.00 79.56 87 LEU A C 1
ATOM 678 O O . LEU A 1 87 ? -19.972 13.820 -13.896 1.00 79.56 87 LEU A O 1
ATOM 682 N N . TYR A 1 88 ? -21.441 12.114 -14.151 1.00 79.69 88 TYR A N 1
ATOM 683 C CA . TYR A 1 88 ? -20.580 10.985 -13.785 1.00 79.69 88 TYR A CA 1
ATOM 684 C C . TYR A 1 88 ? -20.690 9.833 -14.806 1.00 79.69 88 TYR A C 1
ATOM 686 O O . TYR A 1 88 ? -21.387 8.848 -14.559 1.00 79.69 88 TYR A O 1
ATOM 694 N N . PRO A 1 89 ? -20.010 9.921 -15.964 1.00 69.69 89 PRO A N 1
ATOM 695 C CA . PRO A 1 89 ? -19.989 8.829 -16.934 1.00 69.69 89 PRO A CA 1
ATOM 696 C C . PRO A 1 89 ? -19.333 7.572 -16.344 1.00 69.69 89 PRO A C 1
ATOM 698 O O . PRO A 1 89 ? -18.302 7.662 -15.683 1.00 69.69 89 PRO A O 1
ATOM 701 N N . VAL A 1 90 ? -19.896 6.390 -16.611 1.00 55.91 90 VAL A N 1
ATOM 702 C CA . VAL A 1 90 ? -19.397 5.111 -16.055 1.00 55.91 90 VAL A CA 1
ATOM 703 C C . VAL A 1 90 ? -18.007 4.739 -16.598 1.00 55.91 90 VAL A C 1
ATOM 705 O O . VAL A 1 90 ? -17.217 4.118 -15.890 1.00 55.91 90 VAL A O 1
ATOM 708 N N . ASP A 1 91 ? -17.691 5.155 -17.828 1.00 52.62 91 ASP A N 1
ATOM 709 C CA . ASP A 1 91 ? -16.403 4.906 -18.491 1.00 52.62 91 ASP A CA 1
ATOM 710 C C . ASP A 1 91 ? -15.317 5.963 -18.176 1.00 52.62 91 ASP A C 1
ATOM 712 O O . ASP A 1 91 ? -14.178 5.825 -18.632 1.00 52.62 91 ASP A O 1
ATOM 716 N N . ASP A 1 92 ? -15.645 7.015 -17.413 1.00 47.28 92 ASP A N 1
ATOM 717 C CA . ASP A 1 92 ? -14.724 8.098 -17.040 1.00 47.28 92 ASP A CA 1
ATOM 718 C C . ASP A 1 92 ? -14.399 8.045 -15.536 1.00 47.28 92 ASP A C 1
ATOM 720 O O . ASP A 1 92 ? -15.282 7.915 -14.682 1.00 47.28 92 ASP A O 1
ATOM 724 N N . SER A 1 93 ? -13.117 8.170 -15.172 1.00 44.53 93 SER A N 1
ATOM 725 C CA . SER A 1 93 ? -12.729 8.256 -13.759 1.00 44.53 93 SER A CA 1
ATOM 726 C C . SER A 1 93 ? -13.250 9.538 -13.101 1.00 44.53 93 SER A C 1
ATOM 728 O O . SER A 1 93 ? -13.468 9.562 -11.882 1.00 44.53 93 SER A O 1
ATOM 730 N N . HIS A 1 94 ? -13.526 10.586 -13.882 1.00 51.03 94 HIS A N 1
ATOM 731 C CA . HIS A 1 94 ? -13.902 11.899 -13.376 1.00 51.03 94 HIS A CA 1
ATOM 732 C C . HIS A 1 94 ? -15.269 12.366 -13.853 1.00 51.03 94 HIS A C 1
ATOM 734 O O . HIS A 1 94 ? -15.640 12.256 -15.016 1.00 51.03 94 HIS A O 1
ATOM 740 N N . GLY A 1 95 ? -16.001 12.969 -12.920 1.00 57.38 95 GLY A N 1
ATOM 741 C CA . GLY A 1 95 ? -17.180 13.736 -13.263 1.00 57.38 95 GLY A CA 1
ATOM 742 C C . GLY A 1 95 ? -16.856 15.158 -13.717 1.00 57.38 95 GLY A C 1
ATOM 743 O O . GLY A 1 95 ? -15.766 15.698 -13.479 1.00 57.38 95 GLY A O 1
ATOM 744 N N . LEU A 1 96 ? -17.858 15.814 -14.303 1.00 67.38 96 LEU A N 1
ATOM 745 C CA . LEU A 1 96 ? -17.812 17.253 -14.587 1.00 67.38 96 LEU A CA 1
ATOM 746 C C . LEU A 1 96 ? -17.729 18.084 -13.290 1.00 67.38 96 LEU A C 1
ATOM 748 O O . LEU A 1 96 ? -17.097 19.144 -13.278 1.00 67.38 96 LEU A O 1
ATOM 752 N N . ALA A 1 97 ? -18.260 17.548 -12.186 1.00 71.12 97 ALA A N 1
ATOM 753 C CA . ALA A 1 97 ? -18.081 18.029 -10.816 1.00 71.12 97 ALA A CA 1
ATOM 754 C C . ALA A 1 97 ? -17.370 16.976 -9.937 1.00 71.12 97 ALA A C 1
ATOM 756 O O . ALA A 1 97 ? -17.304 15.799 -10.293 1.00 71.12 97 ALA A O 1
ATOM 757 N N . SER A 1 98 ? -16.851 17.370 -8.767 1.00 71.00 98 SER A N 1
ATOM 758 C CA . SER A 1 98 ? -16.338 16.402 -7.781 1.00 71.00 98 SER A CA 1
ATOM 759 C C . SER A 1 98 ? -17.504 15.699 -7.073 1.00 71.00 98 SER A C 1
ATOM 761 O O . SER A 1 98 ? -18.496 16.337 -6.710 1.00 71.00 98 SER A O 1
ATOM 763 N N . ARG A 1 99 ? -17.378 14.379 -6.889 1.00 76.19 99 ARG A N 1
ATOM 764 C CA . ARG A 1 99 ? -18.347 13.523 -6.177 1.00 76.19 99 ARG A CA 1
ATOM 765 C C . ARG A 1 99 ? -18.544 13.999 -4.735 1.00 76.19 99 ARG A C 1
ATOM 767 O O . ARG A 1 99 ? -19.664 14.193 -4.280 1.00 76.19 99 ARG A O 1
ATOM 774 N N . ASP A 1 100 ? -17.432 14.327 -4.087 1.00 69.50 100 ASP A N 1
ATOM 775 C CA . ASP A 1 100 ? -17.340 14.843 -2.718 1.00 69.50 100 ASP A CA 1
ATOM 776 C C . ASP A 1 100 ? -17.834 16.299 -2.571 1.00 69.50 100 ASP A C 1
ATOM 778 O O . ASP A 1 100 ? -17.921 16.826 -1.465 1.00 69.50 100 ASP A O 1
ATOM 782 N N . ARG A 1 101 ? -18.144 16.973 -3.689 1.00 75.25 101 ARG A N 1
ATOM 783 C CA . ARG A 1 101 ? -18.657 18.355 -3.759 1.00 75.25 101 ARG A CA 1
ATOM 784 C C . ARG A 1 101 ? -20.014 18.432 -4.461 1.00 75.25 101 ARG A C 1
ATOM 786 O O . ARG A 1 101 ? -20.338 19.449 -5.074 1.00 75.25 101 ARG A O 1
ATOM 793 N N . THR A 1 102 ? -20.793 17.357 -4.366 1.00 85.31 102 THR A N 1
ATOM 794 C CA . THR A 1 102 ? -22.144 17.273 -4.921 1.00 85.31 102 THR A CA 1
ATOM 795 C C . THR A 1 102 ? -23.120 16.810 -3.849 1.00 85.31 102 THR A C 1
ATOM 797 O O . THR A 1 102 ? -22.994 15.704 -3.327 1.00 85.31 102 THR A O 1
ATOM 800 N N . LEU A 1 103 ? -24.083 17.671 -3.521 1.00 88.00 103 LEU A N 1
ATOM 801 C CA . LEU A 1 103 ? -25.234 17.336 -2.684 1.00 88.00 103 LEU A CA 1
ATOM 802 C C . LEU A 1 103 ? -26.443 17.025 -3.565 1.00 88.00 103 LEU A C 1
ATOM 804 O O . LEU A 1 103 ? -26.623 17.630 -4.624 1.00 88.00 103 LEU A O 1
ATOM 808 N N . ILE A 1 104 ? -27.287 16.112 -3.093 1.00 91.56 104 ILE A N 1
ATOM 809 C CA . ILE A 1 104 ? -28.563 15.762 -3.719 1.00 91.56 104 ILE A CA 1
ATOM 810 C C . ILE A 1 104 ? -29.651 15.956 -2.670 1.00 91.56 104 ILE A C 1
ATOM 812 O O . ILE A 1 104 ? -29.508 15.447 -1.558 1.00 91.56 104 ILE A O 1
ATOM 816 N N . LEU A 1 105 ? -30.716 16.682 -3.009 1.00 90.94 105 LEU A N 1
ATOM 817 C CA . LEU A 1 105 ? -31.901 16.808 -2.162 1.00 90.94 105 LEU A CA 1
ATOM 818 C C . LEU A 1 105 ? -33.007 15.920 -2.723 1.00 90.94 105 LEU A C 1
ATOM 820 O O . LEU A 1 105 ? -33.318 15.998 -3.912 1.00 90.94 105 LEU A O 1
ATOM 824 N N . LEU A 1 106 ? -33.600 15.102 -1.862 1.00 90.94 106 LEU A N 1
ATOM 825 C CA . LEU A 1 106 ? -34.721 14.225 -2.186 1.00 90.94 106 LEU A CA 1
ATOM 826 C C . LEU A 1 106 ? -35.843 14.418 -1.176 1.00 90.94 106 LEU A C 1
ATOM 828 O O . LEU A 1 106 ? -35.624 14.902 -0.065 1.00 90.94 106 LEU A O 1
ATOM 832 N N . ASP A 1 107 ? -37.042 14.018 -1.574 1.00 88.56 107 ASP A N 1
ATOM 833 C CA . ASP A 1 107 ? -38.163 13.841 -0.662 1.00 88.56 107 ASP A CA 1
ATOM 834 C C . ASP A 1 107 ? -38.238 12.381 -0.194 1.00 88.56 107 ASP A C 1
ATOM 836 O O . ASP A 1 107 ? -37.631 11.472 -0.774 1.00 88.56 107 ASP A O 1
ATOM 840 N N . ARG A 1 108 ? -38.989 12.133 0.878 1.00 88.00 108 ARG A N 1
ATOM 841 C CA . ARG A 1 108 ? -39.208 10.789 1.440 1.00 88.00 108 ARG A CA 1
ATOM 842 C C . ARG A 1 108 ? -40.227 9.948 0.653 1.00 88.00 108 ARG A C 1
ATOM 844 O O . ARG A 1 108 ? -40.832 9.035 1.215 1.00 88.00 108 ARG A O 1
ATOM 851 N N . GLN A 1 109 ? -40.427 10.216 -0.642 1.00 85.50 109 GLN A N 1
ATOM 852 C CA . GLN A 1 109 ? -41.316 9.423 -1.496 1.00 85.50 109 GLN A CA 1
ATOM 853 C C . GLN A 1 109 ? -40.604 8.204 -2.100 1.00 85.50 109 GLN A C 1
ATOM 855 O O . GLN A 1 109 ? -39.425 8.240 -2.452 1.00 85.50 109 GLN A O 1
ATOM 860 N N . ALA A 1 110 ? -41.352 7.117 -2.311 1.00 78.94 110 ALA A N 1
ATOM 861 C CA . ALA A 1 110 ? -40.813 5.874 -2.871 1.00 78.94 110 ALA A CA 1
ATOM 862 C C . ALA A 1 110 ? -40.227 6.031 -4.292 1.00 78.94 110 ALA A C 1
ATOM 864 O O . ALA A 1 110 ? -39.309 5.300 -4.657 1.00 78.94 110 ALA A O 1
ATOM 865 N N . ALA A 1 111 ? -40.711 6.991 -5.089 1.00 79.94 111 ALA A N 1
ATOM 866 C CA . ALA A 1 111 ? -40.186 7.257 -6.432 1.00 79.94 111 ALA A CA 1
ATOM 867 C C . ALA A 1 111 ? -38.734 7.782 -6.403 1.00 79.94 111 ALA A C 1
ATOM 869 O O . ALA A 1 111 ? -37.894 7.367 -7.212 1.00 79.94 111 ALA A O 1
ATOM 870 N N . SER A 1 112 ? -38.424 8.635 -5.422 1.00 85.88 112 SER A N 1
ATOM 871 C CA . SER A 1 112 ? -37.127 9.296 -5.223 1.00 85.88 112 SER A CA 1
ATOM 872 C C . SER A 1 112 ? -35.996 8.319 -4.872 1.00 85.88 112 SER A C 1
ATOM 874 O O . SER A 1 112 ? -34.824 8.603 -5.134 1.00 85.88 112 SER A O 1
ATOM 876 N N . ALA A 1 113 ? -36.333 7.103 -4.419 1.00 83.12 113 ALA A N 1
ATOM 877 C CA . ALA A 1 113 ? -35.384 6.001 -4.246 1.00 83.12 113 ALA A CA 1
ATOM 878 C C . ALA A 1 113 ? -34.604 5.665 -5.535 1.00 83.12 113 ALA A C 1
ATOM 880 O O . ALA A 1 113 ? -33.456 5.231 -5.458 1.00 83.12 113 ALA A O 1
ATOM 881 N N . THR A 1 114 ? -35.173 5.926 -6.718 1.00 84.75 114 THR A N 1
ATOM 882 C CA . THR A 1 114 ? -34.490 5.742 -8.014 1.00 84.75 114 THR A CA 1
ATOM 883 C C . THR A 1 114 ? -33.267 6.656 -8.153 1.00 84.75 114 THR A C 1
ATOM 885 O O . THR A 1 114 ? -32.211 6.228 -8.626 1.00 84.75 114 THR A O 1
ATOM 888 N N . VAL A 1 115 ? -33.383 7.912 -7.706 1.00 86.25 115 VAL A N 1
ATOM 889 C CA . VAL A 1 115 ? -32.289 8.895 -7.743 1.00 86.25 115 VAL A CA 1
ATOM 890 C C . VAL A 1 115 ? -31.264 8.581 -6.652 1.00 86.25 115 VAL A C 1
ATOM 892 O O . VAL A 1 115 ? -30.067 8.594 -6.934 1.00 86.25 115 VAL A O 1
ATOM 895 N N . ALA A 1 116 ? -31.712 8.196 -5.449 1.00 85.88 116 ALA A N 1
ATOM 896 C CA . ALA A 1 116 ? -30.830 7.751 -4.365 1.00 85.88 116 ALA A CA 1
ATOM 897 C C . ALA A 1 116 ? -29.986 6.524 -4.758 1.00 85.88 116 ALA A C 1
ATOM 899 O O . ALA A 1 116 ? -28.766 6.524 -4.591 1.00 85.88 116 ALA A O 1
ATOM 900 N N . PHE A 1 117 ? -30.610 5.504 -5.356 1.00 82.56 117 PHE A N 1
ATOM 901 C CA . PHE A 1 117 ? -29.913 4.321 -5.863 1.00 82.56 117 PHE A CA 1
ATOM 902 C C . PHE A 1 117 ? -28.869 4.696 -6.922 1.00 82.56 117 PHE A C 1
ATOM 904 O O . PHE A 1 117 ? -27.722 4.251 -6.845 1.00 82.56 117 PHE A O 1
ATOM 911 N N . ARG A 1 118 ? -29.222 5.570 -7.878 1.00 85.94 118 ARG A N 1
ATOM 912 C CA . ARG A 1 118 ? -28.284 6.004 -8.924 1.00 85.94 118 ARG A CA 1
ATOM 913 C C . ARG A 1 118 ? -27.122 6.833 -8.372 1.00 85.94 118 ARG A C 1
ATOM 915 O O . ARG A 1 118 ? -25.996 6.667 -8.834 1.00 85.94 118 ARG A O 1
ATOM 922 N N . ALA A 1 119 ? -27.365 7.667 -7.363 1.00 84.94 119 ALA A N 1
ATOM 923 C CA . ALA A 1 119 ? -26.317 8.378 -6.636 1.00 84.94 119 ALA A CA 1
ATOM 924 C C . ALA A 1 119 ? -25.334 7.408 -5.955 1.00 84.94 119 ALA A C 1
ATOM 926 O O . ALA A 1 119 ? -24.119 7.589 -6.061 1.00 84.94 119 ALA A O 1
ATOM 927 N N . GLY A 1 120 ? -25.853 6.330 -5.355 1.00 77.25 120 GLY A N 1
ATOM 928 C CA . GLY A 1 120 ? -25.057 5.227 -4.815 1.00 77.25 120 GLY A CA 1
ATOM 929 C C . GLY A 1 120 ? -24.200 4.528 -5.877 1.00 77.25 120 GLY A C 1
ATOM 930 O O . GLY A 1 120 ? -23.003 4.343 -5.663 1.00 77.25 120 GLY A O 1
ATOM 931 N N . CYS A 1 121 ? -24.757 4.223 -7.060 1.00 77.69 121 CYS A N 1
ATOM 932 C CA . CYS A 1 121 ? -23.982 3.674 -8.186 1.00 77.69 121 CYS A CA 1
ATOM 933 C C . CYS A 1 121 ? -22.791 4.569 -8.575 1.00 77.69 121 CYS A C 1
ATOM 935 O O . CYS A 1 121 ? -21.716 4.064 -8.896 1.00 77.69 121 CYS A O 1
ATOM 937 N N . HIS A 1 122 ? -22.975 5.891 -8.518 1.00 75.25 122 HIS A N 1
ATOM 938 C CA . HIS A 1 122 ? -21.953 6.891 -8.853 1.00 75.25 122 HIS A CA 1
ATOM 939 C C . HIS A 1 122 ? -20.987 7.226 -7.710 1.00 75.25 122 HIS A C 1
ATOM 941 O O . HIS A 1 122 ? -20.084 8.044 -7.912 1.00 75.25 122 HIS A O 1
ATOM 947 N N . ARG A 1 123 ? -21.137 6.575 -6.545 1.00 76.00 123 ARG A N 1
ATOM 948 C CA . ARG A 1 123 ? -20.360 6.805 -5.312 1.00 76.00 123 ARG A CA 1
ATOM 949 C C . ARG A 1 123 ? -20.444 8.252 -4.816 1.00 76.00 123 ARG A C 1
ATOM 951 O O . ARG A 1 123 ? -19.440 8.856 -4.447 1.00 76.00 123 ARG A O 1
ATOM 958 N N . LEU A 1 124 ? -21.644 8.823 -4.861 1.00 79.38 124 LEU A N 1
ATOM 959 C CA . LEU A 1 124 ? -21.930 10.137 -4.289 1.00 79.38 124 LEU A CA 1
ATOM 960 C C . LEU A 1 124 ? -22.247 10.020 -2.794 1.00 79.38 124 LEU A C 1
ATOM 962 O O . LEU A 1 124 ? -22.508 8.930 -2.283 1.00 79.38 124 LEU A O 1
ATOM 966 N N . ARG A 1 125 ? -22.216 11.157 -2.092 1.00 78.81 125 ARG A N 1
ATOM 967 C CA . ARG A 1 125 ? -22.647 11.240 -0.691 1.00 78.81 125 ARG A CA 1
ATOM 968 C C . ARG A 1 125 ? -24.137 10.905 -0.561 1.00 78.81 125 ARG A C 1
ATOM 970 O O . ARG A 1 125 ? -24.898 11.045 -1.519 1.00 78.81 125 ARG A O 1
ATOM 977 N N . GLU A 1 126 ? -24.538 10.469 0.631 1.00 84.56 126 GLU A N 1
ATOM 978 C CA . GLU A 1 126 ? -25.937 10.170 0.943 1.00 84.56 126 GLU A CA 1
ATOM 979 C C . GLU A 1 126 ? -26.832 11.400 0.672 1.00 84.56 126 GLU A C 1
ATOM 981 O O . GLU A 1 126 ? -26.473 12.508 1.089 1.00 84.56 126 GLU A O 1
ATOM 986 N N . PRO A 1 127 ? -27.963 11.251 -0.048 1.00 90.31 127 PRO A N 1
ATOM 987 C CA . PRO A 1 127 ? -28.881 12.358 -0.291 1.00 90.31 127 PRO A CA 1
ATOM 988 C C . PRO A 1 127 ? -29.496 12.906 0.999 1.00 90.31 127 PRO A C 1
ATOM 990 O O . PRO A 1 127 ? -29.816 12.159 1.922 1.00 90.31 127 PRO A O 1
ATOM 993 N N . LEU A 1 128 ? -29.739 14.214 1.032 1.00 89.12 128 LEU A N 1
ATOM 994 C CA . LEU A 1 128 ? -30.463 14.853 2.125 1.00 89.12 128 LEU A CA 1
ATOM 995 C C . LEU A 1 128 ? -31.972 14.706 1.881 1.00 89.12 128 LEU A C 1
ATOM 997 O O . LEU A 1 128 ? -32.494 15.215 0.887 1.00 89.12 128 LEU A O 1
ATOM 1001 N N . PHE A 1 129 ? -32.660 14.011 2.789 1.00 90.00 129 PHE A N 1
ATOM 1002 C CA . PHE A 1 129 ? -34.090 13.698 2.690 1.00 90.00 129 PHE A CA 1
ATOM 1003 C C . PHE A 1 129 ? -34.956 14.687 3.477 1.00 90.00 129 PHE A C 1
ATOM 1005 O O . PHE A 1 129 ? -35.008 14.620 4.710 1.00 90.00 129 PHE A O 1
ATOM 1012 N N . ASP A 1 130 ? -35.661 15.554 2.746 1.00 85.62 130 ASP A N 1
ATOM 1013 C CA . ASP A 1 130 ? -36.475 16.667 3.255 1.00 85.62 130 ASP A CA 1
ATOM 1014 C C . ASP A 1 130 ? -35.742 17.586 4.264 1.00 85.62 130 ASP A C 1
ATOM 1016 O O . ASP A 1 130 ? -36.276 17.859 5.340 1.00 85.62 130 ASP A O 1
ATOM 1020 N N . PRO A 1 131 ? -34.515 18.069 3.962 1.00 83.00 131 PRO A N 1
ATOM 1021 C CA . PRO A 1 131 ? -33.750 18.891 4.896 1.00 83.00 131 PRO A CA 1
ATOM 1022 C C . PRO A 1 131 ? -34.399 20.261 5.110 1.00 83.00 131 PRO A C 1
ATOM 1024 O O . PRO A 1 131 ? -34.847 20.916 4.161 1.00 83.00 131 PRO A O 1
ATOM 1027 N N . THR A 1 132 ? -34.365 20.736 6.354 1.00 80.12 132 THR A N 1
ATOM 1028 C CA . THR A 1 132 ? -34.652 22.137 6.674 1.00 80.12 132 THR A CA 1
ATOM 1029 C C . THR A 1 132 ? -33.593 23.064 6.069 1.00 80.12 132 THR A C 1
ATOM 1031 O O . THR A 1 132 ? -32.489 22.649 5.710 1.00 80.12 132 THR A O 1
ATOM 1034 N N . GLY A 1 133 ? -33.907 24.361 5.992 1.00 71.31 133 GLY A N 1
ATOM 1035 C CA . GLY A 1 133 ? -32.959 25.368 5.511 1.00 71.31 133 GLY A CA 1
ATOM 1036 C C . GLY A 1 133 ? -31.653 25.423 6.318 1.00 71.31 133 GLY A C 1
ATOM 1037 O O . GLY A 1 133 ? -30.602 25.667 5.729 1.00 71.31 133 GLY A O 1
ATOM 1038 N N . SER A 1 134 ? -31.697 25.144 7.631 1.00 69.00 134 SER A N 1
ATOM 1039 C CA . SER A 1 134 ? -30.473 25.044 8.440 1.00 69.00 134 SER A CA 1
ATOM 1040 C C . SER A 1 134 ? -29.665 23.823 8.032 1.00 69.00 134 SER A C 1
ATOM 1042 O O . SER A 1 134 ? -28.559 23.999 7.556 1.00 69.00 134 SER A O 1
ATOM 1044 N N . GLU A 1 135 ? -30.231 22.614 8.085 1.00 75.62 135 GLU A N 1
ATOM 1045 C CA . GLU A 1 135 ? -29.495 21.373 7.780 1.00 75.62 135 GLU A CA 1
ATOM 1046 C C . GLU A 1 135 ? -28.897 21.370 6.364 1.00 75.62 135 GLU A C 1
ATOM 1048 O O . GLU A 1 135 ? -27.779 20.897 6.150 1.00 75.62 135 GLU A O 1
ATOM 1053 N N . LEU A 1 136 ? -29.620 21.942 5.392 1.00 79.00 136 LEU A N 1
ATOM 1054 C CA . LEU A 1 136 ? -29.117 22.171 4.039 1.00 79.00 136 LEU A CA 1
ATOM 1055 C C . LEU A 1 136 ? -27.878 23.074 4.045 1.00 79.00 136 LEU A C 1
ATOM 1057 O O . LEU A 1 136 ? -26.887 22.771 3.377 1.00 79.00 136 LEU A O 1
ATOM 1061 N N . LEU A 1 137 ? -27.928 24.183 4.785 1.00 71.69 137 LEU A N 1
ATOM 1062 C CA . LEU A 1 137 ? -26.799 25.090 4.903 1.00 71.69 137 LEU A CA 1
ATOM 1063 C C . LEU A 1 137 ? -25.653 24.471 5.702 1.00 71.69 137 LEU A C 1
ATOM 1065 O O . LEU A 1 137 ? -24.524 24.560 5.250 1.00 71.69 137 LEU A O 1
ATOM 1069 N N . ASP A 1 138 ? -25.926 23.807 6.819 1.00 73.00 138 ASP A N 1
ATOM 1070 C CA . ASP A 1 138 ? -24.936 23.159 7.678 1.00 73.00 138 ASP A CA 1
ATOM 1071 C C . ASP A 1 138 ? -24.166 22.077 6.893 1.00 73.00 138 ASP A C 1
ATOM 1073 O O . ASP A 1 138 ? -22.950 21.944 7.034 1.00 73.00 138 ASP A O 1
ATOM 1077 N N . ALA A 1 139 ? -24.828 21.371 5.965 1.00 77.06 139 ALA A N 1
ATOM 1078 C CA . ALA A 1 139 ? -24.183 20.455 5.022 1.00 77.06 139 ALA A CA 1
ATOM 1079 C C . ALA A 1 139 ? -23.346 21.175 3.941 1.00 77.06 139 ALA A C 1
ATOM 1081 O O . ALA A 1 139 ? -22.224 20.754 3.639 1.00 77.06 139 ALA A O 1
ATOM 1082 N N . VAL A 1 140 ? -23.859 22.268 3.360 1.00 76.38 140 VAL A N 1
ATOM 1083 C CA . VAL A 1 140 ? -23.124 23.123 2.402 1.00 76.38 140 VAL A CA 1
ATOM 1084 C C . VAL A 1 140 ? -21.890 23.751 3.062 1.00 76.38 140 VAL A C 1
ATOM 1086 O O . VAL A 1 140 ? -20.811 23.782 2.466 1.00 76.38 140 VAL A O 1
ATOM 1089 N N . GLU A 1 141 ? -22.024 24.210 4.302 1.00 70.62 141 GLU A N 1
ATOM 1090 C CA . GLU A 1 141 ? -20.969 24.792 5.116 1.00 70.62 141 GLU A CA 1
ATOM 1091 C C . GLU A 1 141 ? -19.963 23.732 5.541 1.00 70.62 141 GLU A C 1
ATOM 1093 O O . GLU A 1 141 ? -18.789 23.943 5.281 1.00 70.62 141 GLU A O 1
ATOM 1098 N N . ALA A 1 142 ? -20.361 22.569 6.067 1.00 69.81 142 ALA A N 1
ATOM 1099 C CA . ALA A 1 142 ? -19.427 21.488 6.404 1.00 69.81 142 ALA A CA 1
ATOM 1100 C C . ALA A 1 142 ? -18.570 21.055 5.199 1.00 69.81 142 ALA A C 1
ATOM 1102 O O . ALA A 1 142 ? -17.367 20.824 5.332 1.00 69.81 142 ALA A O 1
ATOM 1103 N N . LEU A 1 143 ? -19.158 21.018 3.998 1.00 69.06 143 LEU A N 1
ATOM 1104 C CA . LEU A 1 143 ? -18.424 20.776 2.756 1.00 69.06 143 LEU A CA 1
ATOM 1105 C C . LEU A 1 143 ? -17.454 21.918 2.428 1.00 69.06 143 LEU A C 1
ATOM 1107 O O . LEU A 1 143 ? -16.269 21.685 2.186 1.00 69.06 143 LEU A O 1
ATOM 1111 N N . ILE A 1 144 ? -17.914 23.168 2.405 1.00 63.53 144 ILE A N 1
ATOM 1112 C CA . ILE A 1 144 ? -17.083 24.329 2.034 1.00 63.53 144 ILE A CA 1
ATOM 1113 C C . ILE A 1 144 ? -16.021 24.642 3.101 1.00 63.53 144 ILE A C 1
ATOM 1115 O O . ILE A 1 144 ? -14.947 25.138 2.760 1.00 63.53 144 ILE A O 1
ATOM 1119 N N . ALA A 1 145 ? -16.297 24.315 4.362 1.00 55.88 145 ALA A N 1
ATOM 1120 C CA . ALA A 1 145 ? -15.448 24.507 5.526 1.00 55.88 145 ALA A CA 1
ATOM 1121 C C . ALA A 1 145 ? -14.443 23.369 5.747 1.00 55.88 145 ALA A C 1
ATOM 1123 O O . ALA A 1 145 ? -13.533 23.577 6.550 1.00 55.88 145 ALA A O 1
ATOM 1124 N N . ASP A 1 146 ? -14.514 22.249 5.007 1.00 51.81 146 ASP A N 1
ATOM 1125 C CA . ASP A 1 146 ? -13.445 21.238 4.947 1.00 51.81 146 ASP A CA 1
ATOM 1126 C C . ASP A 1 146 ? -12.150 21.824 4.348 1.00 51.81 146 ASP A C 1
ATOM 1128 O O . ASP A 1 146 ? -11.811 21.669 3.173 1.00 51.81 146 ASP A O 1
ATOM 1132 N N . HIS A 1 147 ? -11.441 22.532 5.224 1.00 45.53 147 HIS A N 1
ATOM 1133 C CA . HIS A 1 147 ? -10.053 22.961 5.140 1.00 45.53 147 HIS A CA 1
ATOM 1134 C C . HIS A 1 147 ? -9.186 22.119 6.101 1.00 45.53 147 HIS A C 1
ATOM 1136 O O . HIS A 1 147 ? -8.028 22.459 6.345 1.00 45.53 147 HIS A O 1
ATOM 1142 N N . GLY A 1 148 ? -9.746 21.045 6.684 1.00 40.62 148 GLY A N 1
ATOM 1143 C CA . GLY A 1 148 ? -9.048 20.158 7.620 1.00 40.62 148 GLY A CA 1
ATOM 1144 C C . GLY A 1 148 ? -7.964 19.334 6.927 1.00 40.62 148 GLY A C 1
ATOM 1145 O O . GLY A 1 148 ? -6.915 19.049 7.507 1.00 40.62 148 GLY A O 1
ATOM 1146 N N . ARG A 1 149 ? -8.168 19.024 5.641 1.00 50.62 149 ARG A N 1
ATOM 1147 C CA . ARG A 1 149 ? -7.125 18.496 4.757 1.00 50.62 149 ARG A CA 1
ATOM 1148 C C . ARG A 1 149 ? -6.200 19.638 4.319 1.00 50.62 149 ARG A C 1
ATOM 1150 O O . ARG A 1 149 ? -6.593 20.520 3.558 1.00 50.62 149 ARG A O 1
ATOM 1157 N N . GLY A 1 150 ? -4.958 19.620 4.808 1.00 53.66 150 GLY A N 1
ATOM 1158 C CA . GLY A 1 150 ? -3.930 20.597 4.433 1.00 53.66 150 GLY A CA 1
ATOM 1159 C C . GLY A 1 150 ? -3.640 20.603 2.925 1.00 53.66 150 GLY A C 1
ATOM 1160 O O . GLY A 1 150 ? -3.771 19.574 2.264 1.00 53.66 150 GLY A O 1
ATOM 1161 N N . LYS A 1 151 ? -3.234 21.765 2.388 1.00 67.81 151 LYS A N 1
ATOM 1162 C CA . LYS A 1 151 ? -3.057 21.998 0.939 1.00 67.81 151 LYS A CA 1
ATOM 1163 C C . LYS A 1 151 ? -2.228 20.904 0.261 1.00 67.81 151 LYS A C 1
ATOM 1165 O O . LYS A 1 151 ? -1.050 20.735 0.580 1.00 67.81 151 LYS A O 1
ATOM 1170 N N . ILE A 1 152 ? -2.816 20.240 -0.730 1.00 76.31 152 ILE A N 1
ATOM 1171 C CA . ILE A 1 152 ? -2.167 19.173 -1.492 1.00 76.31 152 ILE A CA 1
ATOM 1172 C C . ILE A 1 152 ? -1.499 19.773 -2.733 1.00 76.31 152 ILE A C 1
ATOM 1174 O O . ILE A 1 152 ? -2.161 20.329 -3.614 1.00 76.31 152 ILE A O 1
ATOM 1178 N N . ALA A 1 153 ? -0.173 19.653 -2.795 1.00 88.00 153 ALA A N 1
ATOM 1179 C CA . ALA A 1 153 ? 0.647 20.102 -3.913 1.00 88.00 153 ALA A CA 1
ATOM 1180 C C . ALA A 1 153 ? 0.945 18.951 -4.882 1.00 88.00 153 ALA A C 1
ATOM 1182 O O . ALA A 1 153 ? 1.335 17.869 -4.442 1.00 88.00 153 ALA A O 1
ATOM 1183 N N . LEU A 1 154 ? 0.836 19.196 -6.191 1.00 92.06 154 LEU A N 1
ATOM 1184 C CA . LEU A 1 154 ? 1.358 18.274 -7.203 1.00 92.06 154 LEU A CA 1
ATOM 1185 C C . LEU A 1 154 ? 2.740 18.750 -7.668 1.00 92.06 154 LEU A C 1
ATOM 1187 O O . LEU A 1 154 ? 2.869 19.817 -8.269 1.00 92.06 154 LEU A O 1
ATOM 1191 N N . CYS A 1 155 ? 3.767 17.953 -7.375 1.00 94.62 155 CYS A N 1
ATOM 1192 C CA . CYS A 1 155 ? 5.166 18.264 -7.668 1.00 94.62 155 CYS A CA 1
ATOM 1193 C C . CYS A 1 155 ? 5.685 17.380 -8.811 1.00 94.62 155 CYS A C 1
ATOM 1195 O O . CYS A 1 155 ? 5.864 16.179 -8.620 1.00 94.62 155 CYS A O 1
ATOM 1197 N N . LEU A 1 156 ? 5.946 17.970 -9.980 1.00 94.81 156 LEU A N 1
ATOM 1198 C CA . LEU A 1 156 ? 6.417 17.277 -11.186 1.00 94.81 156 LEU A CA 1
ATOM 1199 C C . LEU A 1 156 ? 7.906 17.552 -11.444 1.00 94.81 156 LEU A C 1
ATOM 1201 O O . LEU A 1 156 ? 8.412 18.649 -11.187 1.00 94.81 156 LEU A O 1
ATOM 1205 N N . ALA A 1 157 ? 8.635 16.540 -11.908 1.00 89.69 157 ALA A N 1
ATOM 1206 C CA . ALA A 1 157 ? 10.089 16.516 -11.881 1.00 89.69 157 ALA A CA 1
ATOM 1207 C C . ALA A 1 157 ? 10.714 16.801 -13.258 1.00 89.69 157 ALA A C 1
ATOM 1209 O O . ALA A 1 157 ? 10.059 17.052 -14.268 1.00 89.69 157 ALA A O 1
ATOM 1210 N N . GLY A 1 158 ? 12.047 16.808 -13.287 1.00 80.94 158 GLY A N 1
ATOM 1211 C CA . GLY A 1 158 ? 12.811 16.922 -14.522 1.00 80.94 158 GLY A CA 1
ATOM 1212 C C . GLY A 1 158 ? 13.282 15.560 -15.025 1.00 80.94 158 GLY A C 1
ATOM 1213 O O . GLY A 1 158 ? 13.880 14.795 -14.274 1.00 80.94 158 GLY A O 1
ATOM 1214 N N . GLY A 1 159 ? 13.106 15.298 -16.322 1.00 77.19 159 GLY A N 1
ATOM 1215 C CA . GLY A 1 159 ? 13.679 14.116 -16.984 1.00 77.19 159 GLY A CA 1
ATOM 1216 C C . GLY A 1 159 ? 13.786 14.219 -18.510 1.00 77.19 159 GLY A C 1
ATOM 1217 O O . GLY A 1 159 ? 13.879 13.202 -19.196 1.00 77.19 159 GLY A O 1
ATOM 1218 N N . GLY A 1 160 ? 13.743 15.435 -19.068 1.00 80.19 160 GLY A N 1
ATOM 1219 C CA . GLY A 1 160 ? 13.698 15.642 -20.519 1.00 80.19 160 GLY A CA 1
ATOM 1220 C C . GLY A 1 160 ? 12.474 14.981 -21.168 1.00 80.19 160 GLY A C 1
ATOM 1221 O O . GLY A 1 160 ? 11.422 14.870 -20.548 1.00 80.19 160 GLY A O 1
ATOM 1222 N N . ILE A 1 161 ? 12.609 14.536 -22.420 1.00 79.69 161 ILE A N 1
ATOM 1223 C CA . ILE A 1 161 ? 11.502 13.940 -23.193 1.00 79.69 161 ILE A CA 1
ATOM 1224 C C . ILE A 1 161 ? 11.081 12.573 -22.623 1.00 79.69 161 ILE A C 1
ATOM 1226 O O . ILE A 1 161 ? 9.896 12.259 -22.600 1.00 79.69 161 ILE A O 1
ATOM 1230 N N . GLU A 1 162 ? 12.031 11.766 -22.143 1.00 79.06 162 GLU A N 1
ATOM 1231 C CA . GLU A 1 162 ? 11.733 10.452 -21.551 1.00 79.06 162 GLU A CA 1
ATOM 1232 C C . GLU A 1 162 ? 10.997 10.610 -20.212 1.00 79.06 162 GLU A C 1
ATOM 1234 O O . GLU A 1 162 ? 9.982 9.950 -19.992 1.00 79.06 162 GLU A O 1
ATOM 1239 N N . GLY A 1 163 ? 11.432 11.560 -19.373 1.00 78.56 163 GLY A N 1
ATOM 1240 C CA . GLY A 1 163 ? 10.712 11.958 -18.162 1.00 78.56 163 GLY A CA 1
ATOM 1241 C C . GLY A 1 163 ? 9.321 12.514 -18.453 1.00 78.56 163 GLY A C 1
ATOM 1242 O O . GLY A 1 163 ? 8.372 12.076 -17.822 1.00 78.56 163 GLY A O 1
ATOM 1243 N N . LEU A 1 164 ? 9.169 13.391 -19.455 1.00 84.81 164 LEU A N 1
ATOM 1244 C CA . LEU A 1 164 ? 7.865 13.932 -19.865 1.00 84.81 164 LEU A CA 1
ATOM 1245 C C . LEU A 1 164 ? 6.864 12.814 -20.202 1.00 84.81 164 LEU A C 1
ATOM 1247 O O . LEU A 1 164 ? 5.720 12.850 -19.762 1.00 84.81 164 LEU A O 1
ATOM 1251 N N . LEU A 1 165 ? 7.290 11.812 -20.978 1.00 85.62 165 LEU A N 1
ATOM 1252 C CA . LEU A 1 165 ? 6.432 10.692 -21.375 1.00 85.62 165 LEU A CA 1
ATOM 1253 C C . LEU A 1 165 ? 6.111 9.757 -20.199 1.00 85.62 165 LEU A C 1
ATOM 1255 O O . LEU A 1 165 ? 4.988 9.259 -20.113 1.00 85.62 165 LEU A O 1
ATOM 1259 N N . TYR A 1 166 ? 7.065 9.546 -19.287 1.00 87.88 166 TYR A N 1
ATOM 1260 C CA . TYR A 1 166 ? 6.830 8.805 -18.048 1.00 87.88 166 TYR A CA 1
ATOM 1261 C C . TYR A 1 166 ? 5.847 9.541 -17.129 1.00 87.88 166 TYR A C 1
ATOM 1263 O O . TYR A 1 166 ? 4.884 8.940 -16.664 1.00 87.88 166 TYR A O 1
ATOM 1271 N N . GLU A 1 167 ? 6.038 10.845 -16.916 1.00 91.75 167 GLU A N 1
ATOM 1272 C CA . GLU A 1 167 ? 5.169 11.680 -16.085 1.00 91.75 167 GLU A CA 1
ATOM 1273 C C . GLU A 1 167 ? 3.761 11.789 -16.663 1.00 91.75 167 GLU A C 1
ATOM 1275 O O . GLU A 1 167 ? 2.808 11.653 -15.912 1.00 91.75 167 GLU A O 1
ATOM 1280 N N . VAL A 1 168 ? 3.588 11.922 -17.981 1.00 88.81 168 VAL A N 1
ATOM 1281 C CA . VAL A 1 168 ? 2.256 11.866 -18.613 1.00 88.81 168 VAL A CA 1
ATOM 1282 C C . VAL A 1 168 ? 1.579 10.505 -18.392 1.00 88.81 168 VAL A C 1
ATOM 1284 O O . VAL A 1 168 ? 0.381 10.453 -18.114 1.00 88.81 168 VAL A O 1
ATOM 1287 N N . GLY A 1 169 ? 2.331 9.400 -18.446 1.00 84.44 169 GLY A N 1
ATOM 1288 C CA . GLY A 1 169 ? 1.816 8.070 -18.099 1.00 84.44 169 GLY A CA 1
ATOM 1289 C C . GLY A 1 169 ? 1.438 7.936 -16.618 1.00 84.44 169 GLY A C 1
ATOM 1290 O O . GLY A 1 169 ? 0.382 7.391 -16.301 1.00 84.44 169 GLY A O 1
ATOM 1291 N N . ALA A 1 170 ? 2.268 8.472 -15.721 1.00 88.00 170 ALA A N 1
ATOM 1292 C CA . ALA A 1 170 ? 2.041 8.469 -14.280 1.00 88.00 170 ALA A CA 1
ATOM 1293 C C . ALA A 1 170 ? 0.865 9.371 -13.877 1.00 88.00 170 ALA A C 1
ATOM 1295 O O . ALA A 1 170 ? 0.039 8.947 -13.080 1.00 88.00 170 ALA A O 1
ATOM 1296 N N . LEU A 1 171 ? 0.731 10.559 -14.477 1.00 88.00 171 LEU A N 1
ATOM 1297 C CA . LEU A 1 171 ? -0.423 11.451 -14.335 1.00 88.00 171 LEU A CA 1
ATOM 1298 C C . LEU A 1 171 ? -1.707 10.740 -14.771 1.00 88.00 171 LEU A C 1
ATOM 1300 O O . LEU A 1 171 ? -2.670 10.726 -14.019 1.00 88.00 171 LEU A O 1
ATOM 1304 N N . ARG A 1 172 ? -1.712 10.085 -15.940 1.00 81.81 172 ARG A N 1
ATOM 1305 C CA . ARG A 1 172 ? -2.887 9.344 -16.430 1.00 81.81 172 ARG A CA 1
ATOM 1306 C C . ARG A 1 172 ? -3.271 8.160 -15.535 1.00 81.81 172 ARG A C 1
ATOM 1308 O O . ARG A 1 172 ? -4.449 7.836 -15.415 1.00 81.81 172 ARG A O 1
ATOM 1315 N N . ALA A 1 173 ? -2.292 7.495 -14.922 1.00 78.06 173 ALA A N 1
ATOM 1316 C CA . ALA A 1 173 ? -2.559 6.471 -13.917 1.00 78.06 173 ALA A CA 1
ATOM 1317 C C . ALA A 1 173 ? -3.097 7.092 -12.618 1.00 78.06 173 ALA A C 1
ATOM 1319 O O . ALA A 1 173 ? -4.065 6.591 -12.060 1.00 78.06 173 ALA A O 1
ATOM 1320 N N . LEU A 1 174 ? -2.501 8.194 -12.162 1.00 79.00 174 LEU A N 1
ATOM 1321 C CA . LEU A 1 174 ? -2.842 8.855 -10.907 1.00 79.00 174 LEU A CA 1
ATOM 1322 C C . LEU A 1 174 ? -4.232 9.511 -10.950 1.00 79.00 174 LEU A C 1
ATOM 1324 O O . LEU A 1 174 ? -4.956 9.367 -9.978 1.00 79.00 174 LEU A O 1
ATOM 1328 N N . ASP A 1 175 ? -4.652 10.121 -12.064 1.00 68.31 175 ASP A N 1
ATOM 1329 C CA . ASP A 1 175 ? -6.039 10.596 -12.275 1.00 68.31 175 ASP A CA 1
ATOM 1330 C C . ASP A 1 175 ? -7.023 9.429 -12.022 1.00 68.31 175 ASP A C 1
ATOM 1332 O O . ASP A 1 175 ? -7.937 9.521 -11.211 1.00 68.31 175 ASP A O 1
ATOM 1336 N N . ARG A 1 176 ? -6.745 8.246 -12.588 1.00 59.78 176 ARG A N 1
ATOM 1337 C CA . ARG A 1 176 ? -7.584 7.041 -12.434 1.00 59.78 176 ARG A CA 1
ATOM 1338 C C . ARG A 1 176 ? -7.580 6.404 -11.038 1.00 59.78 176 ARG A C 1
ATOM 1340 O O . ARG A 1 176 ? -8.452 5.579 -10.774 1.00 59.78 176 ARG A O 1
ATOM 1347 N N . PHE A 1 177 ? -6.614 6.730 -10.176 1.00 59.53 177 PHE A N 1
ATOM 1348 C CA . PHE A 1 177 ? -6.495 6.165 -8.823 1.00 59.53 177 PHE A CA 1
ATOM 1349 C C . PHE A 1 177 ? -6.764 7.178 -7.700 1.00 59.53 177 PHE A C 1
ATOM 1351 O O . PHE A 1 177 ? -7.115 6.767 -6.596 1.00 59.53 177 PHE A O 1
ATOM 1358 N N . VAL A 1 178 ? -6.646 8.485 -7.956 1.00 59.31 178 VAL A N 1
ATOM 1359 C CA . VAL A 1 178 ? -7.059 9.535 -7.017 1.00 59.31 178 VAL A CA 1
ATOM 1360 C C . VAL A 1 178 ? -8.570 9.693 -7.120 1.00 59.31 178 VAL A C 1
ATOM 1362 O O . VAL A 1 178 ? -9.105 10.429 -7.951 1.00 59.31 178 VAL A O 1
ATOM 1365 N N . LEU A 1 179 ? -9.265 8.973 -6.245 1.00 43.72 179 LEU A N 1
ATOM 1366 C CA . LEU A 1 179 ? -10.690 9.167 -6.035 1.00 43.72 179 LEU A CA 1
ATOM 1367 C C . LEU A 1 179 ? -10.963 10.610 -5.565 1.00 43.72 179 LEU A C 1
ATOM 1369 O O . LEU A 1 179 ? -10.114 11.284 -4.978 1.00 43.72 179 LEU A O 1
ATOM 1373 N N . ASP A 1 180 ? -12.161 11.094 -5.886 1.00 50.41 180 ASP A N 1
ATOM 1374 C CA . ASP A 1 180 ? -12.759 12.348 -5.406 1.00 50.41 180 ASP A CA 1
ATOM 1375 C C . ASP A 1 180 ? -12.109 13.687 -5.821 1.00 50.41 180 ASP A C 1
ATOM 1377 O O . ASP A 1 180 ? -12.776 14.729 -5.761 1.00 50.41 180 ASP A O 1
ATOM 1381 N N . ARG A 1 181 ? -10.881 13.693 -6.367 1.00 59.84 181 ARG A N 1
ATOM 1382 C CA . ARG A 1 181 ? -10.207 14.902 -6.887 1.00 59.84 181 ARG A CA 1
ATOM 1383 C C . ARG A 1 181 ? -9.491 14.666 -8.229 1.00 59.84 181 ARG A C 1
ATOM 1385 O O . ARG A 1 181 ? -8.515 13.931 -8.292 1.00 59.84 181 ARG A O 1
ATOM 1392 N N . ARG A 1 182 ? -9.899 15.396 -9.280 1.00 66.62 182 ARG A N 1
ATOM 1393 C CA . ARG A 1 182 ? -9.153 15.500 -10.558 1.00 66.62 182 ARG A CA 1
ATOM 1394 C C . ARG A 1 182 ? -7.752 16.068 -10.329 1.00 66.62 182 ARG A C 1
ATOM 1396 O O . ARG A 1 182 ? -7.609 17.001 -9.534 1.00 66.62 182 ARG A O 1
ATOM 1403 N N . LEU A 1 183 ? -6.743 15.638 -11.089 1.00 79.12 183 LEU A N 1
ATOM 1404 C CA . LEU A 1 183 ? -5.386 16.182 -10.928 1.00 79.12 183 LEU A CA 1
ATOM 1405 C C . LEU A 1 183 ? -5.283 17.695 -11.179 1.00 79.12 183 LEU A C 1
ATOM 1407 O O . LEU A 1 183 ? -4.472 18.356 -10.537 1.00 79.12 183 LEU A O 1
ATOM 1411 N N . CYS A 1 184 ? -6.138 18.273 -12.028 1.00 80.50 184 CYS A N 1
ATOM 1412 C CA . CYS A 1 184 ? -6.211 19.723 -12.257 1.00 80.50 184 CYS A CA 1
ATOM 1413 C C . CYS A 1 184 ? -6.867 20.528 -11.110 1.00 80.50 184 CYS A C 1
ATOM 1415 O O . CYS A 1 184 ? -6.824 21.759 -11.113 1.00 80.50 184 CYS A O 1
ATOM 1417 N N . ASP A 1 185 ? -7.447 19.856 -10.108 1.00 73.31 185 ASP A N 1
ATOM 1418 C CA . ASP A 1 185 ? -8.087 20.478 -8.945 1.00 73.31 185 ASP A CA 1
ATOM 1419 C C . ASP A 1 185 ? -7.244 20.379 -7.657 1.00 73.31 185 ASP A C 1
ATOM 1421 O O . ASP A 1 185 ? -7.730 20.716 -6.574 1.00 73.31 185 ASP A O 1
ATOM 1425 N N . PHE A 1 186 ? -5.960 20.013 -7.754 1.00 82.19 186 PHE A N 1
ATOM 1426 C CA . PHE A 1 186 ? -4.966 20.144 -6.672 1.00 82.19 186 PHE A CA 1
ATOM 1427 C C . PHE A 1 186 ? -4.779 21.611 -6.236 1.00 82.19 186 PHE A C 1
ATOM 1429 O O . PHE A 1 186 ? -5.187 22.540 -6.937 1.00 82.19 186 PHE A O 1
ATOM 1436 N N . ASP A 1 187 ? -4.240 21.847 -5.039 1.00 81.00 187 ASP A N 1
ATOM 1437 C CA . ASP A 1 187 ? -4.297 23.170 -4.392 1.00 81.00 187 ASP A CA 1
ATOM 1438 C C . ASP A 1 187 ? -3.158 24.107 -4.816 1.00 81.00 187 ASP A C 1
ATOM 1440 O O . ASP A 1 187 ? -3.303 25.327 -4.722 1.00 81.00 187 ASP A O 1
ATOM 1444 N N . LEU A 1 188 ? -2.048 23.543 -5.303 1.00 90.50 188 LEU A N 1
ATOM 1445 C CA . LEU A 1 188 ? -0.976 24.232 -6.026 1.00 90.50 188 LEU A CA 1
ATOM 1446 C C . LEU A 1 188 ? -0.159 23.234 -6.864 1.00 90.50 188 LEU A C 1
ATOM 1448 O O . LEU A 1 188 ? -0.134 22.036 -6.571 1.00 90.50 188 LEU A O 1
ATOM 1452 N N . PHE A 1 189 ? 0.554 23.739 -7.868 1.00 95.88 189 PHE A N 1
ATOM 1453 C CA . PHE A 1 189 ? 1.431 22.959 -8.740 1.00 95.88 189 PHE A CA 1
ATOM 1454 C C . PHE A 1 189 ? 2.867 23.471 -8.649 1.00 95.88 189 PHE A C 1
ATOM 1456 O O . PHE A 1 189 ? 3.107 24.675 -8.702 1.00 95.88 189 PHE A O 1
ATOM 1463 N N . LEU A 1 190 ? 3.828 22.557 -8.553 1.00 96.75 190 LEU A N 1
ATOM 1464 C CA . LEU A 1 190 ? 5.258 22.844 -8.649 1.00 96.75 190 LEU A CA 1
ATOM 1465 C C . LEU A 1 190 ? 5.848 21.987 -9.768 1.00 96.75 190 LEU A C 1
ATOM 1467 O O . LEU A 1 190 ? 5.599 20.785 -9.813 1.00 96.75 190 LEU A O 1
ATOM 1471 N N . GLY A 1 191 ? 6.659 22.571 -10.646 1.00 96.44 191 GLY A N 1
ATOM 1472 C CA . GLY A 1 191 ? 7.322 21.809 -11.703 1.00 96.44 191 GLY A CA 1
ATOM 1473 C C . GLY A 1 191 ? 8.753 22.250 -11.993 1.00 96.44 191 GLY A C 1
ATOM 1474 O O . GLY A 1 191 ? 9.114 23.412 -11.802 1.00 96.44 191 GLY A O 1
ATOM 1475 N N . ILE A 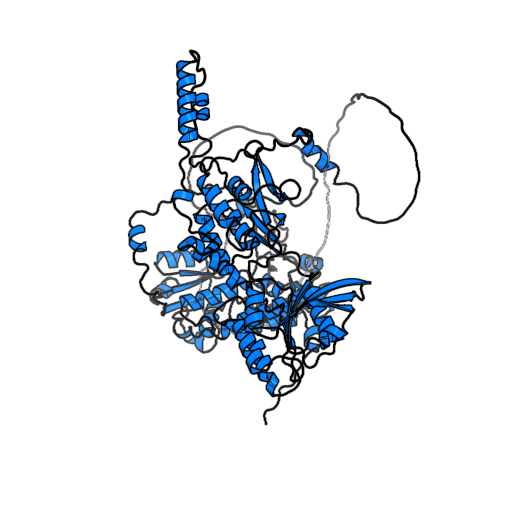1 192 ? 9.571 21.310 -12.475 1.00 94.25 192 ILE A N 1
ATOM 1476 C CA . ILE A 1 192 ? 10.973 21.527 -12.868 1.00 94.25 192 ILE A CA 1
ATOM 1477 C C . ILE A 1 192 ? 11.210 20.912 -14.255 1.00 94.25 192 ILE A C 1
ATOM 1479 O O . ILE A 1 192 ? 10.775 19.800 -14.518 1.00 94.25 192 ILE A O 1
ATOM 1483 N N . SER A 1 193 ? 11.924 21.598 -15.150 1.00 92.44 193 SER A N 1
ATOM 1484 C CA . SER A 1 193 ? 12.233 21.149 -16.513 1.00 92.44 193 SER A CA 1
ATOM 1485 C C . SER A 1 193 ? 10.966 20.654 -17.242 1.00 92.44 193 SER A C 1
ATOM 1487 O O . SER A 1 193 ? 9.988 21.395 -17.316 1.00 92.44 193 SER A O 1
ATOM 1489 N N . ALA A 1 194 ? 10.942 19.421 -17.754 1.00 90.31 194 ALA A N 1
ATOM 1490 C CA . ALA A 1 194 ? 9.778 18.808 -18.401 1.00 90.31 194 ALA A CA 1
ATOM 1491 C C . ALA A 1 194 ? 8.483 18.913 -17.567 1.00 90.31 194 ALA A C 1
ATOM 1493 O O . ALA A 1 194 ? 7.461 19.371 -18.084 1.00 90.31 194 ALA A O 1
ATOM 1494 N N . GLY A 1 195 ? 8.543 18.587 -16.273 1.00 94.31 195 GLY A N 1
ATOM 1495 C CA . GLY A 1 195 ? 7.413 18.682 -15.355 1.00 94.31 195 GLY A CA 1
ATOM 1496 C C . GLY A 1 195 ? 6.911 20.111 -15.135 1.00 94.31 195 GLY A C 1
ATOM 1497 O O . GLY A 1 195 ? 5.748 20.289 -14.796 1.00 94.31 195 GLY A O 1
ATOM 1498 N N . SER A 1 196 ? 7.718 21.151 -15.397 1.00 95.81 196 SER A N 1
ATOM 1499 C CA . SER A 1 196 ? 7.241 22.547 -15.348 1.00 95.81 196 SER A CA 1
ATOM 1500 C C . SER A 1 196 ? 6.253 22.889 -16.465 1.00 95.81 196 SER A C 1
ATOM 1502 O O . SER A 1 196 ? 5.331 23.670 -16.236 1.00 95.81 196 SER A O 1
ATOM 1504 N N . PHE A 1 197 ? 6.364 22.250 -17.635 1.00 95.44 197 PHE A N 1
ATOM 1505 C CA . PHE A 1 197 ? 5.362 22.387 -18.694 1.00 95.44 197 PHE A CA 1
ATOM 1506 C C . PHE A 1 197 ? 4.071 21.635 -18.346 1.00 95.44 197 PHE A C 1
ATOM 1508 O O . PHE A 1 197 ? 2.987 22.196 -18.477 1.00 95.44 197 PHE A O 1
ATOM 1515 N N . LEU A 1 198 ? 4.173 20.405 -17.828 1.00 95.62 198 LEU A N 1
ATOM 1516 C CA . LEU A 1 198 ? 3.003 19.636 -17.380 1.00 95.62 198 LEU A CA 1
ATOM 1517 C C . LEU A 1 198 ? 2.268 20.334 -16.226 1.00 95.62 198 LEU A C 1
ATOM 1519 O O . LEU A 1 198 ? 1.045 20.454 -16.263 1.00 95.62 198 LEU A O 1
ATOM 1523 N N . ALA A 1 199 ? 3.011 20.862 -15.250 1.00 96.81 199 ALA A N 1
ATOM 1524 C CA . ALA A 1 199 ? 2.472 21.642 -14.141 1.00 96.81 199 ALA A CA 1
ATOM 1525 C C . ALA A 1 199 ? 1.735 22.895 -14.637 1.00 96.81 199 ALA A C 1
ATOM 1527 O O . ALA A 1 199 ? 0.645 23.178 -14.153 1.00 96.81 199 ALA A O 1
ATOM 1528 N N . ALA A 1 200 ? 2.275 23.608 -15.633 1.00 96.75 200 ALA A N 1
ATOM 1529 C CA . ALA A 1 200 ? 1.622 24.781 -16.212 1.00 96.75 200 ALA A CA 1
ATOM 1530 C C . ALA A 1 200 ? 0.328 24.451 -16.975 1.00 96.75 200 ALA A C 1
ATOM 1532 O O . ALA A 1 200 ? -0.621 25.231 -16.922 1.00 96.75 200 ALA A O 1
ATOM 1533 N N . LEU A 1 201 ? 0.256 23.298 -17.651 1.00 94.75 201 LEU A N 1
ATOM 1534 C CA . LEU A 1 201 ? -0.978 22.832 -18.293 1.00 94.75 201 LEU A CA 1
ATOM 1535 C C . LEU A 1 201 ? -2.034 22.436 -17.244 1.00 94.75 201 LEU A C 1
ATOM 1537 O O . LEU A 1 201 ? -3.173 22.896 -17.311 1.00 94.75 201 LEU A O 1
ATOM 1541 N N . LEU A 1 202 ? -1.657 21.665 -16.219 1.00 93.44 202 LEU A N 1
ATOM 1542 C CA . LEU A 1 202 ? -2.565 21.269 -15.132 1.00 93.44 202 LEU A CA 1
ATOM 1543 C C . LEU A 1 202 ? -3.059 22.480 -14.316 1.00 93.44 202 LEU A C 1
ATOM 1545 O O . LEU A 1 202 ? -4.251 22.573 -14.020 1.00 93.44 202 LEU A O 1
ATOM 1549 N N . ALA A 1 203 ? -2.185 23.455 -14.043 1.00 93.44 203 ALA A N 1
ATOM 1550 C CA . ALA A 1 203 ? -2.518 24.723 -13.385 1.00 93.44 203 ALA A CA 1
ATOM 1551 C C . ALA A 1 203 ? -3.422 25.645 -14.226 1.00 93.44 203 ALA A C 1
ATOM 1553 O O . ALA A 1 203 ? -4.091 26.513 -13.669 1.00 93.44 203 ALA A O 1
ATOM 1554 N N . ASN A 1 204 ? -3.487 25.438 -15.546 1.00 90.06 204 ASN A N 1
ATOM 1555 C CA . ASN A 1 204 ? -4.463 26.049 -16.456 1.00 90.06 204 ASN A CA 1
ATOM 1556 C C . ASN A 1 204 ? -5.718 25.171 -16.671 1.00 90.06 204 ASN A C 1
ATOM 1558 O O . ASN A 1 204 ? -6.572 25.474 -17.502 1.00 90.06 204 ASN A O 1
ATOM 1562 N N . GLY A 1 205 ? -5.879 24.080 -15.917 1.00 82.88 205 GLY A N 1
ATOM 1563 C CA . GLY A 1 205 ? -7.052 23.214 -16.025 1.00 82.88 205 GLY A CA 1
ATOM 1564 C C . GLY A 1 205 ? -7.079 22.357 -17.292 1.00 82.88 205 GLY A C 1
ATOM 1565 O O . GLY A 1 205 ? -8.152 22.149 -17.853 1.00 82.88 205 GLY A O 1
ATOM 1566 N N . VAL A 1 206 ? -5.923 21.905 -17.782 1.00 86.31 206 VAL A N 1
ATOM 1567 C CA . VAL A 1 206 ? -5.826 20.867 -18.821 1.00 86.31 206 VAL A CA 1
ATOM 1568 C C . VAL A 1 206 ? -5.725 19.502 -18.145 1.00 86.31 206 VAL A C 1
ATOM 1570 O O . VAL A 1 206 ? -4.892 19.309 -17.261 1.00 86.31 206 VAL A O 1
ATOM 1573 N N . THR A 1 207 ? -6.567 18.556 -18.544 1.00 84.50 207 THR A N 1
ATOM 1574 C CA . THR A 1 207 ? -6.578 17.182 -18.020 1.00 84.50 207 THR A CA 1
ATOM 1575 C C . THR A 1 207 ? -5.422 16.335 -18.577 1.00 84.50 207 THR A C 1
ATOM 1577 O O . THR A 1 207 ? -4.934 16.597 -19.681 1.00 84.50 207 THR A O 1
ATOM 1580 N N . PRO A 1 208 ? -4.984 15.274 -17.871 1.00 87.06 208 PRO A N 1
ATOM 1581 C CA . PRO A 1 208 ? -3.995 14.323 -18.383 1.00 87.06 208 PRO A CA 1
ATOM 1582 C C . PRO A 1 208 ? -4.331 13.745 -19.766 1.00 87.06 208 PRO A C 1
ATOM 1584 O O . PRO A 1 208 ? -3.428 13.609 -20.592 1.00 87.06 208 PRO A O 1
ATOM 1587 N N . ASP A 1 209 ? -5.603 13.469 -20.069 1.00 80.12 209 ASP A N 1
ATOM 1588 C CA . ASP A 1 209 ? -6.002 12.930 -21.377 1.00 80.12 209 ASP A CA 1
ATOM 1589 C C . ASP A 1 209 ? -5.966 13.984 -22.499 1.00 80.12 209 ASP A C 1
ATOM 1591 O O . ASP A 1 209 ? -5.491 13.677 -23.597 1.00 80.12 209 ASP A O 1
ATOM 1595 N N . GLU A 1 210 ? -6.324 15.246 -22.226 1.00 83.12 210 GLU A N 1
ATOM 1596 C CA . GLU A 1 210 ? -6.065 16.364 -23.152 1.00 83.12 210 GLU A CA 1
ATOM 1597 C C . GLU A 1 210 ? -4.560 16.539 -23.429 1.00 83.12 210 GLU A C 1
ATOM 1599 O O . GLU A 1 210 ? -4.172 16.799 -24.572 1.00 83.12 210 GLU A O 1
ATOM 1604 N N . ILE A 1 211 ? -3.700 16.362 -22.416 1.00 90.56 211 ILE A N 1
ATOM 1605 C CA . ILE A 1 211 ? -2.236 16.420 -22.570 1.00 90.56 211 ILE A CA 1
ATOM 1606 C C . ILE A 1 211 ? -1.737 15.258 -23.445 1.00 90.56 211 ILE A C 1
ATOM 1608 O O . ILE A 1 211 ? -0.958 15.483 -24.375 1.00 90.56 211 ILE A O 1
ATOM 1612 N N . VAL A 1 212 ? -2.200 14.025 -23.197 1.00 85.75 212 VAL A N 1
ATOM 1613 C CA . VAL A 1 212 ? -1.855 12.834 -24.000 1.00 85.75 212 VAL A CA 1
ATOM 1614 C C . VAL A 1 212 ? -2.215 13.038 -25.470 1.00 85.75 212 VAL A C 1
ATOM 1616 O O . VAL A 1 212 ? -1.380 12.814 -26.352 1.00 85.75 212 VAL A O 1
ATOM 1619 N N . ASP A 1 213 ? -3.448 13.461 -25.753 1.00 82.94 213 ASP A N 1
ATOM 1620 C CA . ASP A 1 213 ? -3.915 13.610 -27.129 1.00 82.94 213 ASP A CA 1
ATOM 1621 C C . ASP A 1 213 ? -3.267 14.814 -27.832 1.00 82.94 213 ASP A C 1
ATOM 1623 O O . ASP A 1 213 ? -2.877 14.709 -29.000 1.00 82.94 213 ASP A O 1
ATOM 1627 N N . GLY A 1 214 ? -3.049 15.918 -27.113 1.00 86.56 214 GLY A N 1
ATOM 1628 C CA . GLY A 1 214 ? -2.324 17.089 -27.605 1.00 86.56 214 GLY A CA 1
ATOM 1629 C C . GLY A 1 214 ? -0.883 16.776 -28.008 1.00 86.56 214 GLY A C 1
ATOM 1630 O O . GLY A 1 214 ? -0.465 17.059 -29.132 1.00 86.56 214 GLY A O 1
ATOM 1631 N N . LEU A 1 215 ? -0.130 16.086 -27.146 1.00 85.31 215 LEU A N 1
ATOM 1632 C CA . LEU A 1 215 ? 1.242 15.671 -27.455 1.00 85.31 215 LEU A CA 1
ATOM 1633 C C . LEU A 1 215 ? 1.309 14.642 -28.602 1.00 85.31 215 LEU A C 1
ATOM 1635 O O . LEU A 1 215 ? 2.278 14.638 -29.363 1.00 85.31 215 LEU A O 1
ATOM 1639 N N . ARG A 1 216 ? 0.290 13.782 -28.762 1.00 82.44 216 ARG A N 1
ATOM 1640 C CA . ARG A 1 216 ? 0.265 12.732 -29.800 1.00 82.44 216 ARG A CA 1
ATOM 1641 C C . ARG A 1 216 ? -0.144 13.251 -31.184 1.00 82.44 216 ARG A C 1
ATOM 1643 O O . ARG A 1 216 ? 0.548 12.977 -32.170 1.00 82.44 216 ARG A O 1
ATOM 1650 N N . LYS A 1 217 ? -1.278 13.955 -31.269 1.00 84.38 217 LYS A N 1
ATOM 1651 C CA . LYS A 1 217 ? -1.909 14.419 -32.525 1.00 84.38 217 LYS A CA 1
ATOM 1652 C C . LYS A 1 217 ? -2.133 15.936 -32.583 1.00 84.38 217 LYS A C 1
ATOM 1654 O O . LYS A 1 217 ? -2.162 16.473 -33.688 1.00 84.38 217 LYS A O 1
ATOM 1659 N N . GLY A 1 218 ? -2.207 16.610 -31.437 1.00 86.62 218 GLY A N 1
ATOM 1660 C CA . GLY A 1 218 ? -2.639 18.004 -31.306 1.00 86.62 218 GLY A CA 1
ATOM 1661 C C . GLY A 1 218 ? -4.133 18.113 -30.994 1.00 86.62 218 GLY A C 1
ATOM 1662 O O . GLY A 1 218 ? -4.928 17.277 -31.428 1.00 86.62 218 GLY A O 1
ATOM 1663 N N . ASN A 1 219 ? -4.502 19.141 -30.233 1.00 85.00 219 ASN A N 1
ATOM 1664 C CA . ASN A 1 219 ? -5.879 19.591 -30.017 1.00 85.00 219 ASN A CA 1
ATOM 1665 C C . ASN A 1 219 ? -5.902 21.119 -29.806 1.00 85.00 219 ASN A C 1
ATOM 1667 O O . ASN A 1 219 ? -4.853 21.766 -29.846 1.00 85.00 219 ASN A O 1
ATOM 1671 N N . ASP A 1 220 ? -7.088 21.683 -29.579 1.00 77.25 220 ASP A N 1
ATOM 1672 C CA . ASP A 1 220 ? -7.323 23.136 -29.532 1.00 77.25 220 ASP A CA 1
ATOM 1673 C C . ASP A 1 220 ? -6.643 23.853 -28.349 1.00 77.25 220 ASP A C 1
ATOM 1675 O O . ASP A 1 220 ? -6.534 25.077 -28.349 1.00 77.25 220 ASP A O 1
ATOM 1679 N N . ARG A 1 221 ? -6.183 23.099 -27.340 1.00 80.56 221 ARG A N 1
ATOM 1680 C CA . ARG A 1 221 ? -5.550 23.610 -26.110 1.00 80.56 221 ARG A CA 1
ATOM 1681 C C . ARG A 1 221 ? -4.061 23.271 -26.016 1.00 80.56 221 ARG A C 1
ATOM 1683 O O . ARG A 1 221 ? -3.286 24.019 -25.432 1.00 80.56 221 ARG A O 1
ATOM 1690 N N . VAL A 1 222 ? -3.646 22.145 -26.589 1.00 89.75 222 VAL A N 1
ATOM 1691 C CA . VAL A 1 222 ? -2.269 21.646 -26.575 1.00 89.75 222 VAL A CA 1
ATOM 1692 C C . VAL A 1 222 ? -1.853 21.353 -28.024 1.00 89.75 222 VAL A C 1
ATOM 1694 O O . VAL A 1 222 ? -2.187 20.290 -28.566 1.00 89.75 222 VAL A O 1
ATOM 1697 N N . PRO A 1 223 ? -1.129 22.279 -28.685 1.00 88.44 223 PRO A N 1
ATOM 1698 C CA . PRO A 1 223 ? -0.671 22.078 -30.053 1.00 88.44 223 PRO A CA 1
ATOM 1699 C C . PRO A 1 223 ? 0.345 20.933 -30.126 1.00 88.44 223 PRO A C 1
ATOM 1701 O O . PRO A 1 223 ? 1.119 20.695 -29.201 1.00 88.44 223 PRO A O 1
ATOM 1704 N N . ARG A 1 224 ? 0.382 20.230 -31.260 1.00 88.56 224 ARG A N 1
ATOM 1705 C CA . ARG A 1 224 ? 1.272 19.078 -31.454 1.00 88.56 224 ARG A CA 1
ATOM 1706 C C . ARG A 1 224 ? 2.749 19.491 -31.422 1.00 88.56 224 ARG A C 1
ATOM 1708 O O . ARG A 1 224 ? 3.179 20.295 -32.247 1.00 88.56 224 ARG A O 1
ATOM 1715 N N . ILE A 1 225 ? 3.544 18.883 -30.540 1.00 86.88 225 ILE A N 1
ATOM 1716 C CA . ILE A 1 225 ? 4.993 19.128 -30.470 1.00 86.88 225 ILE A CA 1
ATOM 1717 C C . ILE A 1 225 ? 5.756 18.403 -31.591 1.00 86.88 225 ILE A C 1
ATOM 1719 O O . ILE A 1 225 ? 5.581 17.203 -31.822 1.00 86.88 225 ILE A O 1
ATOM 1723 N N . GLY A 1 226 ? 6.630 19.120 -32.301 1.00 84.19 226 GLY A N 1
ATOM 1724 C CA . GLY A 1 226 ? 7.495 18.563 -33.335 1.00 84.19 226 GLY A CA 1
ATOM 1725 C C . GLY A 1 226 ? 8.918 18.280 -32.845 1.00 84.19 226 GLY A C 1
ATOM 1726 O O . GLY A 1 226 ? 9.463 18.966 -31.981 1.00 84.19 226 GLY A O 1
ATOM 1727 N N . ARG A 1 227 ? 9.606 17.327 -33.496 1.00 83.88 227 ARG A N 1
ATOM 1728 C CA . ARG A 1 227 ? 11.069 17.158 -33.332 1.00 83.88 227 ARG A CA 1
ATOM 1729 C C . ARG A 1 227 ? 11.838 18.450 -33.633 1.00 83.88 227 ARG A C 1
ATOM 1731 O O . ARG A 1 227 ? 12.887 18.675 -33.045 1.00 83.88 227 ARG A O 1
ATOM 1738 N N . GLY A 1 228 ? 11.314 19.273 -34.545 1.00 82.12 228 GLY A N 1
ATOM 1739 C CA . GLY A 1 228 ? 11.895 20.557 -34.934 1.00 82.12 228 GLY A CA 1
ATOM 1740 C C . GLY A 1 228 ? 11.659 21.703 -33.946 1.00 82.12 228 GLY A C 1
ATOM 1741 O O . GLY A 1 228 ? 12.310 22.731 -34.117 1.00 82.12 228 GLY A O 1
ATOM 1742 N N . ASP A 1 229 ? 10.776 21.538 -32.953 1.00 85.12 229 ASP A N 1
ATOM 1743 C CA . ASP A 1 229 ? 10.614 22.459 -31.817 1.00 85.12 229 ASP A CA 1
ATOM 1744 C C . ASP A 1 229 ? 11.557 22.089 -30.661 1.00 85.12 229 ASP A C 1
ATOM 1746 O O . ASP A 1 229 ? 12.090 22.970 -29.995 1.00 85.12 229 ASP A O 1
ATOM 1750 N N . LEU A 1 230 ? 11.784 20.785 -30.455 1.00 83.62 230 LEU A N 1
ATOM 1751 C CA . LEU A 1 230 ? 12.674 20.236 -29.425 1.00 83.62 230 LEU A CA 1
ATOM 1752 C C . LEU A 1 230 ? 14.162 20.382 -29.779 1.00 83.62 230 LEU A C 1
ATOM 1754 O O . LEU A 1 230 ? 14.961 20.801 -28.951 1.00 83.62 230 LEU A O 1
ATOM 1758 N N . PHE A 1 231 ? 14.553 20.014 -31.001 1.00 85.44 231 PHE A N 1
ATOM 1759 C CA . PHE A 1 231 ? 15.958 19.953 -31.406 1.00 85.44 231 PHE A CA 1
ATOM 1760 C C . PHE A 1 231 ? 16.294 21.088 -32.378 1.00 85.44 231 PHE A C 1
ATOM 1762 O O . PHE A 1 231 ? 16.232 20.915 -33.597 1.00 85.44 231 PHE A O 1
ATOM 1769 N N . ASP A 1 232 ? 16.659 22.254 -31.841 1.00 86.69 232 ASP A N 1
ATOM 1770 C CA . ASP A 1 232 ? 17.057 23.446 -32.596 1.00 86.69 232 ASP A CA 1
ATOM 1771 C C . ASP A 1 232 ? 18.561 23.763 -32.417 1.00 86.69 232 ASP A C 1
ATOM 1773 O O . ASP A 1 232 ? 18.963 24.416 -31.453 1.00 86.69 232 ASP A O 1
ATOM 1777 N N . PRO A 1 233 ? 19.446 23.281 -33.316 1.00 82.62 233 PRO A N 1
ATOM 1778 C CA . PRO A 1 233 ? 20.892 23.361 -33.110 1.00 82.62 233 PRO A CA 1
ATOM 1779 C C . PRO A 1 233 ? 21.403 24.800 -32.975 1.00 82.62 233 PRO A C 1
ATOM 1781 O O . PRO A 1 233 ? 21.077 25.669 -33.785 1.00 82.62 233 PRO A O 1
ATOM 1784 N N . ASN A 1 234 ? 22.271 25.035 -31.989 1.00 82.12 234 ASN A N 1
ATOM 1785 C CA . ASN A 1 234 ? 22.801 26.351 -31.622 1.00 82.12 234 ASN A CA 1
ATOM 1786 C C . ASN A 1 234 ? 23.909 26.856 -32.580 1.00 82.12 234 ASN A C 1
ATOM 1788 O O . ASN A 1 234 ? 25.005 27.258 -32.179 1.00 82.12 234 ASN A O 1
ATOM 1792 N N . VAL A 1 235 ? 23.630 26.824 -33.886 1.00 79.06 235 VAL A N 1
ATOM 1793 C CA . VAL A 1 235 ? 24.571 27.199 -34.957 1.00 79.06 235 VAL A CA 1
ATOM 1794 C C . VAL A 1 235 ? 25.012 28.662 -34.871 1.00 79.06 235 VAL A C 1
ATOM 1796 O O . VAL A 1 235 ? 26.149 28.983 -35.209 1.00 79.06 235 VAL A O 1
ATOM 1799 N N . GLY A 1 236 ? 24.142 29.547 -34.372 1.00 78.50 236 GLY A N 1
ATOM 1800 C CA . GLY A 1 236 ? 24.432 30.972 -34.225 1.00 78.50 236 GLY A CA 1
ATOM 1801 C C . GLY A 1 236 ? 25.484 31.261 -33.153 1.00 78.50 236 GLY A C 1
ATOM 1802 O O . GLY A 1 236 ? 26.375 32.081 -33.375 1.00 78.50 236 GLY A O 1
ATOM 1803 N N . GLU A 1 237 ? 25.428 30.589 -32.000 1.00 76.88 237 GLU A N 1
ATOM 1804 C CA . GLU A 1 237 ? 26.474 30.717 -30.982 1.00 76.88 237 GLU A CA 1
ATOM 1805 C C . GLU A 1 237 ? 27.748 29.978 -31.397 1.00 76.88 237 GLU A C 1
ATOM 1807 O O . GLU A 1 237 ? 28.836 30.536 -31.259 1.00 76.88 237 GLU A O 1
ATOM 1812 N N . LEU A 1 238 ? 27.620 28.776 -31.972 1.00 73.38 238 LEU A N 1
ATOM 1813 C CA . LEU A 1 238 ? 28.751 27.981 -32.452 1.00 73.38 238 LEU A CA 1
ATOM 1814 C C . LEU A 1 238 ? 29.578 28.748 -33.498 1.00 73.38 238 LEU A C 1
ATOM 1816 O O . LEU A 1 238 ? 30.796 28.842 -33.364 1.00 73.38 238 LEU A O 1
ATOM 1820 N N . GLY A 1 239 ? 28.925 29.380 -34.480 1.00 78.19 239 GLY A N 1
ATOM 1821 C CA . GLY A 1 239 ? 29.585 30.226 -35.479 1.00 78.19 239 GLY A CA 1
ATOM 1822 C C . GLY A 1 239 ? 30.264 31.459 -34.873 1.00 78.19 239 GLY A C 1
ATOM 1823 O O . GLY A 1 239 ? 31.406 31.768 -35.218 1.00 78.19 239 GLY A O 1
ATOM 1824 N N . ARG A 1 240 ? 29.619 32.135 -33.908 1.00 80.00 240 ARG A N 1
ATOM 1825 C CA . ARG A 1 240 ? 30.225 33.273 -33.188 1.00 80.00 240 ARG A CA 1
ATOM 1826 C C . ARG A 1 240 ? 31.443 32.853 -32.359 1.00 80.00 240 ARG A C 1
ATOM 1828 O O . ARG A 1 240 ? 32.455 33.551 -32.394 1.00 80.00 240 ARG A O 1
ATOM 1835 N N . ARG A 1 241 ? 31.383 31.718 -31.651 1.00 76.12 241 ARG A N 1
ATOM 1836 C CA . ARG A 1 241 ? 32.513 31.180 -30.872 1.00 76.12 241 ARG A CA 1
ATOM 1837 C C . ARG A 1 241 ? 33.649 30.687 -31.768 1.00 76.12 241 ARG A C 1
ATOM 1839 O O . ARG A 1 241 ? 34.804 30.952 -31.448 1.00 76.12 241 ARG A O 1
ATOM 1846 N N . ALA A 1 242 ? 33.349 30.057 -32.904 1.00 74.06 242 ALA A N 1
ATOM 1847 C CA . ALA A 1 242 ? 34.351 29.654 -33.892 1.00 74.06 242 ALA A CA 1
ATOM 1848 C C . ALA A 1 242 ? 35.079 30.867 -34.503 1.00 74.06 242 ALA A C 1
ATOM 1850 O O . ALA A 1 242 ? 36.308 30.889 -34.542 1.00 74.06 242 ALA A O 1
ATOM 1851 N N . LEU A 1 243 ? 34.346 31.918 -34.893 1.00 80.06 243 LEU A N 1
ATOM 1852 C CA . LEU A 1 243 ? 34.937 33.169 -35.385 1.00 80.06 243 LEU A CA 1
ATOM 1853 C C . LEU A 1 243 ? 35.742 33.898 -34.294 1.00 80.06 243 LEU A C 1
ATOM 1855 O O . LEU A 1 243 ? 36.800 34.458 -34.577 1.00 80.06 243 LEU A O 1
ATOM 1859 N N . GLY A 1 244 ? 35.272 33.871 -33.043 1.00 72.56 244 GLY A N 1
ATOM 1860 C CA . GLY A 1 244 ? 36.007 34.390 -31.886 1.00 72.56 244 GLY A CA 1
ATOM 1861 C C . GLY A 1 244 ? 37.316 33.638 -31.630 1.00 72.56 244 GLY A C 1
ATOM 1862 O O . GLY A 1 244 ? 38.348 34.270 -31.418 1.00 72.56 244 GLY A O 1
ATOM 1863 N N . LEU A 1 245 ? 37.301 32.304 -31.725 1.00 70.50 245 LEU A N 1
ATOM 1864 C CA . LEU A 1 245 ? 38.492 31.461 -31.615 1.00 70.50 245 LEU A CA 1
ATOM 1865 C C . LEU A 1 245 ? 39.478 31.731 -32.760 1.00 70.50 245 LEU A C 1
ATOM 1867 O O . LEU A 1 245 ? 40.658 31.942 -32.498 1.00 70.50 245 LEU A O 1
ATOM 1871 N N . ALA A 1 246 ? 39.006 31.802 -34.008 1.00 72.88 246 ALA A N 1
ATOM 1872 C CA . ALA A 1 246 ? 39.844 32.136 -35.161 1.00 72.88 246 ALA A CA 1
ATOM 1873 C C . ALA A 1 246 ? 40.509 33.516 -35.000 1.00 72.88 246 ALA A C 1
ATOM 1875 O O . ALA A 1 246 ? 41.717 33.648 -35.186 1.00 72.88 246 ALA A O 1
ATOM 1876 N N . ARG A 1 247 ? 39.755 34.533 -34.559 1.00 73.38 247 ARG A N 1
ATOM 1877 C CA . ARG A 1 247 ? 40.297 35.869 -34.252 1.00 73.38 247 ARG A CA 1
ATOM 1878 C C . ARG A 1 247 ? 41.286 35.858 -33.085 1.00 73.38 247 ARG A C 1
ATOM 1880 O O . ARG A 1 247 ? 42.266 36.589 -33.143 1.00 73.38 247 ARG A O 1
ATOM 1887 N N . ALA A 1 248 ? 41.079 35.032 -32.060 1.00 67.12 248 ALA A N 1
ATOM 1888 C CA . ALA A 1 248 ? 42.028 34.890 -30.955 1.00 67.12 248 ALA A CA 1
ATOM 1889 C C . ALA A 1 248 ? 43.340 34.208 -31.390 1.00 67.12 248 ALA A C 1
ATOM 1891 O O . ALA A 1 248 ? 44.412 34.613 -30.944 1.00 67.12 248 ALA A O 1
ATOM 1892 N N . LEU A 1 249 ? 43.264 33.213 -32.281 1.00 66.06 249 LEU A N 1
ATOM 1893 C CA . LEU A 1 249 ? 44.427 32.508 -32.833 1.00 66.06 249 LEU A CA 1
ATOM 1894 C C . LEU A 1 249 ? 45.235 33.379 -33.809 1.00 66.06 249 LEU A C 1
ATOM 1896 O O . LEU A 1 249 ? 46.459 33.343 -33.774 1.00 66.06 249 LEU A O 1
ATOM 1900 N N . VAL A 1 250 ? 44.570 34.191 -34.637 1.00 70.69 250 VAL A N 1
ATOM 1901 C CA . VAL A 1 250 ? 45.232 35.133 -35.564 1.00 70.69 250 VAL A CA 1
ATOM 1902 C C . VAL A 1 250 ? 45.735 36.390 -34.841 1.00 70.69 250 VAL A C 1
ATOM 1904 O O . VAL A 1 250 ? 46.795 36.913 -35.166 1.00 70.69 250 VAL A O 1
ATOM 1907 N N . GLY A 1 251 ? 44.988 36.883 -33.850 1.00 63.19 251 GLY A N 1
ATOM 1908 C CA . GLY A 1 251 ? 45.248 38.154 -33.170 1.00 63.19 251 GLY A CA 1
ATOM 1909 C C . GLY A 1 251 ? 46.126 38.083 -31.917 1.00 63.19 251 GLY A C 1
ATOM 1910 O O . GLY A 1 251 ? 46.303 39.112 -31.268 1.00 63.19 251 GLY A O 1
ATOM 1911 N N . SER A 1 252 ? 46.656 36.915 -31.526 1.00 52.50 252 SER A N 1
ATOM 1912 C CA . SER A 1 252 ? 47.535 36.813 -30.352 1.00 52.50 252 SER A CA 1
ATOM 1913 C C . SER A 1 252 ? 48.756 35.911 -30.569 1.00 52.50 252 SER A C 1
ATOM 1915 O O . SER A 1 252 ? 48.688 34.688 -30.495 1.00 52.50 252 SER A O 1
ATOM 1917 N N . GLY A 1 253 ? 49.933 36.531 -30.712 1.00 54.94 253 GLY A N 1
ATOM 1918 C CA . GLY A 1 253 ? 51.228 35.832 -30.761 1.00 54.94 253 GLY A CA 1
ATOM 1919 C C . GLY A 1 253 ? 51.645 35.138 -29.451 1.00 54.94 253 GLY A C 1
ATOM 1920 O O . GLY A 1 253 ? 52.766 34.656 -29.341 1.00 54.94 253 GLY A O 1
ATOM 1921 N N . THR A 1 254 ? 50.777 35.106 -28.431 1.00 53.44 254 THR A N 1
ATOM 1922 C CA . THR A 1 254 ? 51.019 34.465 -27.126 1.00 53.44 254 THR A CA 1
ATOM 1923 C C . THR A 1 254 ? 49.746 33.830 -26.546 1.00 53.44 254 THR A C 1
ATOM 1925 O O . THR A 1 254 ? 49.335 34.121 -25.422 1.00 53.44 254 THR A O 1
ATOM 1928 N N . ALA A 1 255 ? 49.136 32.891 -27.276 1.00 52.09 255 ALA A N 1
ATOM 1929 C CA . ALA A 1 255 ? 48.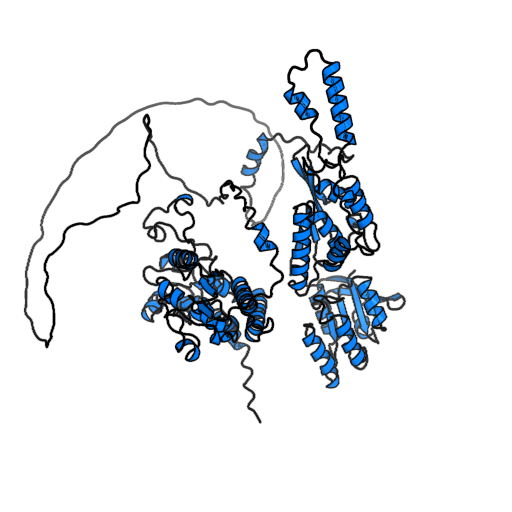053 32.032 -26.775 1.00 52.09 255 ALA A CA 1
ATOM 1930 C C . ALA A 1 255 ? 48.536 31.030 -25.688 1.00 52.09 255 ALA A C 1
ATOM 1932 O O . ALA A 1 255 ? 48.457 29.815 -25.851 1.00 52.09 255 ALA A O 1
ATOM 1933 N N . ARG A 1 256 ? 49.033 31.541 -24.548 1.00 55.06 256 ARG A N 1
ATOM 1934 C CA . ARG A 1 256 ? 49.746 30.818 -23.466 1.00 55.06 256 ARG A CA 1
ATOM 1935 C C . ARG A 1 256 ? 48.971 29.689 -22.764 1.00 55.06 256 ARG A C 1
ATOM 1937 O O . ARG A 1 256 ? 49.524 29.050 -21.875 1.00 55.06 256 ARG A O 1
ATOM 1944 N N . ASN A 1 257 ? 47.714 29.431 -23.123 1.00 58.56 257 ASN A N 1
ATOM 1945 C CA . ASN A 1 257 ? 46.961 28.271 -22.647 1.00 58.56 257 ASN A CA 1
ATOM 1946 C C . ASN A 1 257 ? 45.878 27.869 -23.678 1.00 58.56 257 ASN A C 1
ATOM 1948 O O . ASN A 1 257 ? 44.755 28.388 -23.605 1.00 58.56 257 ASN A O 1
ATOM 1952 N N . PRO A 1 258 ? 46.172 26.960 -24.631 1.00 59.81 258 PRO A N 1
ATOM 1953 C CA . PRO A 1 258 ? 45.225 26.570 -25.680 1.00 59.81 258 PRO A CA 1
ATOM 1954 C C . PRO A 1 258 ? 43.994 25.834 -25.132 1.00 59.81 258 PRO A C 1
ATOM 1956 O O . PRO A 1 258 ? 42.893 26.023 -25.647 1.00 59.81 258 PRO A O 1
ATOM 1959 N N . LEU A 1 259 ? 44.135 25.084 -24.032 1.00 61.66 259 LEU A N 1
ATOM 1960 C CA . LEU A 1 259 ? 43.011 24.429 -23.353 1.00 61.66 259 LEU A CA 1
ATOM 1961 C C . LEU A 1 259 ? 41.975 25.459 -22.869 1.00 61.66 259 LEU A C 1
ATOM 1963 O O . LEU A 1 259 ? 40.775 25.242 -23.001 1.00 61.66 259 LEU A O 1
ATOM 1967 N N . SER A 1 260 ? 42.424 26.624 -22.391 1.00 62.03 260 SER A N 1
ATOM 1968 C CA . SER A 1 260 ? 41.529 27.721 -21.996 1.00 62.03 260 SER A CA 1
ATOM 1969 C C . SER A 1 260 ? 40.833 28.410 -23.179 1.00 62.03 260 SER A C 1
ATOM 1971 O O . SER A 1 260 ? 39.777 29.013 -22.992 1.00 62.03 260 SER A O 1
ATOM 1973 N N . ALA A 1 261 ? 41.411 28.366 -24.385 1.00 63.19 261 ALA A N 1
ATOM 1974 C CA . ALA A 1 261 ? 40.776 28.882 -25.598 1.00 63.19 261 ALA A CA 1
ATOM 1975 C C . ALA A 1 261 ? 39.714 27.894 -26.107 1.00 63.19 261 ALA A C 1
ATOM 1977 O O . ALA A 1 261 ? 38.593 28.302 -26.400 1.00 63.19 261 ALA A O 1
ATOM 1978 N N . LEU A 1 262 ? 40.033 26.594 -26.092 1.00 63.44 262 LEU A N 1
ATOM 1979 C CA . LEU A 1 262 ? 39.106 25.505 -26.401 1.00 63.44 262 LEU A CA 1
ATOM 1980 C C . LEU A 1 262 ? 37.912 25.464 -25.430 1.00 63.44 262 LEU A C 1
ATOM 1982 O O . LEU A 1 262 ? 36.768 25.386 -25.860 1.00 63.44 262 LEU A O 1
ATOM 1986 N N . TYR A 1 263 ? 38.146 25.606 -24.122 1.00 65.00 263 TYR A N 1
ATOM 1987 C CA . TYR A 1 263 ? 37.059 25.660 -23.134 1.00 65.00 263 TYR A CA 1
ATOM 1988 C C . TYR A 1 263 ? 36.131 26.869 -23.350 1.00 65.00 263 TYR A C 1
ATOM 1990 O O . TYR A 1 263 ? 34.929 26.784 -23.121 1.00 65.00 263 TYR A O 1
ATOM 1998 N N . ARG A 1 264 ? 36.668 27.993 -23.848 1.00 64.44 264 ARG A N 1
ATOM 1999 C CA . ARG A 1 264 ? 35.878 29.179 -24.217 1.00 64.44 264 ARG A CA 1
ATOM 2000 C C . ARG A 1 264 ? 35.149 29.039 -25.560 1.00 64.44 264 ARG A C 1
ATOM 2002 O O . ARG A 1 264 ? 34.158 29.742 -25.758 1.00 64.44 264 ARG A O 1
ATOM 2009 N N . SER A 1 265 ? 35.574 28.145 -26.457 1.00 63.16 265 SER A N 1
ATOM 2010 C CA . SER A 1 265 ? 34.878 27.897 -27.728 1.00 63.16 265 SER A CA 1
ATOM 2011 C C . SER A 1 265 ? 33.742 26.871 -27.635 1.00 63.16 265 SER A C 1
ATOM 2013 O O . SER A 1 265 ? 32.881 26.870 -28.515 1.00 63.16 265 SER A O 1
ATOM 2015 N N . LEU A 1 266 ? 33.675 26.064 -26.566 1.00 66.06 266 LEU A N 1
ATOM 2016 C CA . LEU A 1 266 ? 32.518 25.205 -26.275 1.00 66.06 266 LEU A CA 1
ATOM 2017 C C . LEU A 1 266 ? 31.222 26.044 -26.179 1.00 66.06 266 LEU A C 1
ATOM 2019 O O . LEU A 1 266 ? 31.226 27.066 -25.489 1.00 66.06 266 LEU A O 1
ATOM 2023 N N . PRO A 1 267 ? 30.120 25.655 -26.851 1.00 66.56 267 PRO A N 1
ATOM 2024 C CA . PRO A 1 267 ? 28.850 26.380 -26.787 1.00 66.56 267 PRO A CA 1
ATOM 2025 C C . PRO A 1 267 ? 28.175 26.227 -25.416 1.00 66.56 267 PRO A C 1
ATOM 2027 O O . PRO A 1 267 ? 28.378 25.233 -24.723 1.00 66.56 267 PRO A O 1
ATOM 2030 N N . SER A 1 268 ? 27.328 27.193 -25.046 1.00 73.38 268 SER A N 1
ATOM 2031 C CA . SER A 1 268 ? 26.551 27.167 -23.795 1.00 73.38 268 SER A CA 1
ATOM 2032 C C . SER A 1 268 ? 25.554 25.998 -23.728 1.00 73.38 268 SER A C 1
ATOM 2034 O O . SER A 1 268 ? 25.285 25.458 -22.656 1.00 73.38 268 SER A O 1
ATOM 2036 N N . GLY A 1 269 ? 25.061 25.569 -24.891 1.00 80.06 269 GLY A N 1
ATOM 2037 C CA . GLY A 1 269 ? 24.306 24.342 -25.100 1.00 80.06 269 GLY A CA 1
ATOM 2038 C C . GLY A 1 269 ? 24.289 23.956 -26.580 1.00 80.06 269 GLY A C 1
ATOM 2039 O O . GLY A 1 269 ? 24.427 24.819 -27.451 1.00 80.06 269 GLY A O 1
ATOM 2040 N N . ILE A 1 270 ? 24.134 22.661 -26.864 1.00 80.12 270 ILE A N 1
ATOM 2041 C CA . ILE A 1 270 ? 24.017 22.096 -28.221 1.00 80.12 270 ILE A CA 1
ATOM 2042 C C . ILE A 1 270 ? 22.753 22.615 -28.931 1.00 80.12 270 ILE A C 1
ATOM 2044 O O . ILE A 1 270 ? 22.786 22.882 -30.134 1.00 80.12 270 ILE A O 1
ATOM 2048 N N . PHE A 1 271 ? 21.664 22.797 -28.184 1.00 85.50 271 PHE A N 1
ATOM 2049 C CA . PHE A 1 271 ? 20.388 23.333 -28.649 1.00 85.50 271 PHE A CA 1
ATOM 2050 C C . PHE A 1 271 ? 20.150 24.740 -28.091 1.00 85.50 271 PHE A C 1
ATOM 2052 O O . PHE A 1 271 ? 20.440 25.021 -26.922 1.00 85.50 271 PHE A O 1
ATOM 2059 N N . ALA A 1 272 ? 19.631 25.630 -28.936 1.00 84.00 272 ALA A N 1
ATOM 2060 C CA . ALA A 1 272 ? 19.326 27.011 -28.571 1.00 84.00 272 ALA A CA 1
ATOM 2061 C C . ALA A 1 272 ? 18.065 27.101 -27.699 1.00 84.00 272 ALA A C 1
ATOM 2063 O O . ALA A 1 272 ? 17.985 27.944 -26.811 1.00 84.00 272 ALA A O 1
ATOM 2064 N N . GLY A 1 273 ? 17.094 26.210 -27.909 1.00 85.81 273 GLY A N 1
ATOM 2065 C CA . GLY A 1 273 ? 15.799 26.179 -27.236 1.00 85.81 273 GLY A CA 1
ATOM 2066 C C . GLY A 1 273 ? 14.893 27.382 -27.533 1.00 85.81 273 GLY A C 1
ATOM 2067 O O . GLY A 1 273 ? 13.910 27.566 -26.817 1.00 85.81 273 GLY A O 1
ATOM 2068 N N . ASP A 1 274 ? 15.198 28.182 -28.559 1.00 87.69 274 ASP A N 1
ATOM 2069 C CA . ASP A 1 274 ? 14.376 29.307 -29.032 1.00 87.69 274 ASP A CA 1
ATOM 2070 C C . ASP A 1 274 ? 13.045 28.806 -29.609 1.00 87.69 274 ASP A C 1
ATOM 2072 O O . ASP A 1 274 ? 12.006 29.464 -29.512 1.00 87.69 274 ASP A O 1
ATOM 2076 N N . ARG A 1 275 ? 13.070 27.642 -30.269 1.00 89.56 275 ARG A N 1
ATOM 2077 C CA . ARG A 1 275 ? 11.863 27.015 -30.821 1.00 89.56 275 ARG A CA 1
ATOM 2078 C C . ARG A 1 275 ? 11.031 26.346 -29.735 1.00 89.56 275 ARG A C 1
ATOM 2080 O O . ARG A 1 275 ? 9.806 26.376 -29.820 1.00 89.56 275 ARG A O 1
ATOM 2087 N N . LEU A 1 276 ? 11.684 25.838 -28.693 1.00 89.44 276 LEU A N 1
ATOM 2088 C CA . LEU A 1 276 ? 11.023 25.271 -27.525 1.00 89.44 276 LEU A CA 1
ATOM 2089 C C . LEU A 1 276 ? 10.325 26.364 -26.691 1.00 89.44 276 LEU A C 1
ATOM 2091 O O . LEU A 1 276 ? 9.170 26.182 -26.317 1.00 89.44 276 LEU A O 1
ATOM 2095 N N . GLU A 1 277 ? 10.954 27.538 -26.511 1.00 92.00 277 GLU A N 1
ATOM 2096 C CA . GLU A 1 277 ? 10.307 28.743 -25.947 1.00 92.00 277 GLU A CA 1
ATOM 2097 C C . GLU A 1 277 ? 9.039 29.113 -26.734 1.00 92.00 277 GLU A C 1
ATOM 2099 O O . GLU A 1 277 ? 7.965 29.271 -26.156 1.00 92.00 277 GLU A O 1
ATOM 2104 N N . LYS A 1 278 ? 9.139 29.174 -28.070 1.00 92.56 278 LYS A N 1
ATOM 2105 C CA . LYS A 1 278 ? 8.005 29.483 -28.960 1.00 92.56 278 LYS A CA 1
ATOM 2106 C C . LYS A 1 278 ? 6.914 28.415 -28.931 1.00 92.56 278 LYS A C 1
ATOM 2108 O O . LYS A 1 278 ? 5.742 28.753 -29.061 1.00 92.56 278 LYS A O 1
ATOM 2113 N N . TYR A 1 279 ? 7.262 27.141 -28.757 1.00 93.75 279 TYR A N 1
ATOM 2114 C CA . TYR A 1 279 ? 6.277 26.079 -28.569 1.00 93.75 279 TYR A CA 1
ATOM 2115 C C . TYR A 1 279 ? 5.488 26.272 -27.266 1.00 93.75 279 TYR A C 1
ATOM 2117 O O . TYR A 1 279 ? 4.259 26.267 -27.316 1.00 93.75 279 TYR A O 1
ATOM 2125 N N . PHE A 1 280 ? 6.168 26.523 -26.142 1.00 94.94 280 PHE A N 1
ATOM 2126 C CA . PHE A 1 280 ? 5.503 26.787 -24.862 1.00 94.94 280 PHE A CA 1
ATOM 2127 C C . PHE A 1 280 ? 4.634 28.052 -24.912 1.00 94.94 280 PHE A C 1
ATOM 2129 O O . PHE A 1 280 ? 3.494 28.008 -24.461 1.00 94.94 280 PHE A O 1
ATOM 2136 N N . ALA A 1 281 ? 5.116 29.132 -25.537 1.00 94.88 281 ALA A N 1
ATOM 2137 C CA . ALA A 1 281 ? 4.342 30.361 -25.721 1.00 94.88 281 ALA A CA 1
ATOM 2138 C C . ALA A 1 281 ? 3.050 30.121 -26.523 1.00 94.88 281 ALA A C 1
ATOM 2140 O O . ALA A 1 281 ? 1.982 30.564 -26.111 1.00 94.88 281 ALA A O 1
ATOM 2141 N N . ARG A 1 282 ? 3.111 29.369 -27.636 1.00 93.19 282 ARG A N 1
ATOM 2142 C CA . ARG A 1 282 ? 1.915 29.001 -28.425 1.00 93.19 282 ARG A CA 1
ATOM 2143 C C . ARG A 1 282 ? 0.928 28.156 -27.616 1.00 93.19 282 ARG A C 1
ATOM 2145 O O . ARG A 1 282 ? -0.270 28.394 -27.702 1.00 93.19 282 ARG A O 1
ATOM 2152 N N . ALA A 1 283 ? 1.416 27.194 -26.830 1.00 91.50 283 ALA A N 1
ATOM 2153 C CA . ALA A 1 283 ? 0.559 26.374 -25.974 1.00 91.50 283 ALA A CA 1
ATOM 2154 C C . ALA A 1 283 ? -0.156 27.230 -24.912 1.00 91.50 283 ALA A C 1
ATOM 2156 O O . ALA A 1 283 ? -1.376 27.197 -24.827 1.00 91.50 283 ALA A O 1
ATOM 2157 N N . LEU A 1 284 ? 0.576 28.075 -24.180 1.00 94.06 284 LEU A N 1
ATOM 2158 C CA . LEU A 1 284 ? 0.016 28.931 -23.124 1.00 94.06 284 LEU A CA 1
ATOM 2159 C C . LEU A 1 284 ? -0.759 30.159 -23.646 1.00 94.06 284 LEU A C 1
ATOM 2161 O O . LEU A 1 284 ? -1.404 30.843 -22.862 1.00 94.06 284 LEU A O 1
ATOM 2165 N N . SER A 1 285 ? -0.751 30.399 -24.963 1.00 90.12 285 SER A N 1
ATOM 2166 C CA . SER A 1 285 ? -1.630 31.364 -25.651 1.00 90.12 285 SER A CA 1
ATOM 2167 C C . SER A 1 285 ? -2.895 30.720 -26.248 1.00 90.12 285 SER A C 1
ATOM 2169 O O . SER A 1 285 ? -3.628 31.381 -26.984 1.00 90.12 285 SER A O 1
ATOM 2171 N N . SER A 1 286 ? -3.134 29.424 -26.013 1.00 86.88 286 SER A N 1
ATOM 2172 C CA . SER A 1 286 ? -4.318 28.720 -26.532 1.00 86.88 286 SER A CA 1
ATOM 2173 C C . SER A 1 286 ? -5.577 29.044 -25.701 1.00 86.88 286 SER A C 1
ATOM 2175 O O . SER A 1 286 ? -5.454 29.469 -24.552 1.00 86.88 286 SER A O 1
ATOM 2177 N N . PRO A 1 287 ? -6.804 28.867 -26.233 1.00 78.81 287 PRO A N 1
ATOM 2178 C CA . PRO A 1 287 ? -8.033 29.211 -25.515 1.00 78.81 287 PRO A CA 1
ATOM 2179 C C . PRO A 1 287 ? -8.148 28.533 -24.139 1.00 78.81 287 PRO A C 1
ATOM 2181 O O . PRO A 1 287 ? -7.975 27.320 -24.003 1.00 78.81 287 PRO A O 1
ATOM 2184 N N . GLY A 1 288 ? -8.467 29.322 -23.109 1.00 74.94 288 GLY A N 1
ATOM 2185 C CA . GLY A 1 288 ? -8.555 28.830 -21.729 1.00 74.94 288 GLY A CA 1
ATOM 2186 C C . GLY A 1 288 ? -7.196 28.520 -21.087 1.00 74.94 288 GLY A C 1
ATOM 2187 O O . GLY A 1 288 ? -7.106 27.580 -20.297 1.00 74.94 288 GLY A O 1
ATOM 2188 N N . MET A 1 289 ? -6.162 29.284 -21.449 1.00 86.25 289 MET A N 1
ATOM 2189 C CA . MET A 1 289 ? -4.832 29.311 -20.830 1.00 86.25 289 MET A CA 1
ATOM 2190 C C . MET A 1 289 ? -4.472 30.745 -20.429 1.00 86.25 289 MET A C 1
ATOM 2192 O O . MET A 1 289 ? -4.957 31.695 -21.045 1.00 86.25 289 MET A O 1
ATOM 2196 N N . SER A 1 290 ? -3.548 30.890 -19.481 1.00 91.25 290 SER A N 1
ATOM 2197 C CA . SER A 1 290 ? -2.689 32.068 -19.374 1.00 91.25 290 SER A CA 1
ATOM 2198 C C . SER A 1 290 ? -1.210 31.682 -19.249 1.00 91.25 290 SER A C 1
ATOM 2200 O O . SER A 1 290 ? -0.838 30.614 -18.749 1.00 91.25 290 SER A O 1
ATOM 2202 N N . ASP A 1 291 ? -0.377 32.610 -19.713 1.00 95.62 291 ASP A N 1
ATOM 2203 C CA . ASP A 1 291 ? 1.080 32.650 -19.626 1.00 95.62 291 ASP A CA 1
ATOM 2204 C C . ASP A 1 291 ? 1.567 33.545 -18.457 1.00 95.62 291 ASP A C 1
ATOM 2206 O O . ASP A 1 291 ? 2.766 33.777 -18.299 1.00 95.62 291 ASP A O 1
ATOM 2210 N N . HIS A 1 292 ? 0.655 34.029 -17.604 1.00 94.50 292 HIS A N 1
ATOM 2211 C CA . HIS A 1 292 ? 0.949 34.826 -16.410 1.00 94.50 292 HIS A CA 1
ATOM 2212 C C . HIS A 1 292 ? 0.614 34.062 -15.122 1.00 94.50 292 HIS A C 1
ATOM 2214 O O . HIS A 1 292 ? -0.488 33.545 -14.956 1.00 94.50 292 HIS A O 1
ATOM 2220 N N . PHE A 1 293 ? 1.561 34.012 -14.176 1.00 92.31 293 PHE A N 1
ATOM 2221 C CA . PHE A 1 293 ? 1.424 33.241 -12.929 1.00 92.31 293 PHE A CA 1
ATOM 2222 C C . PHE A 1 293 ? 0.174 33.616 -12.118 1.00 92.31 293 PHE A C 1
ATOM 2224 O O . PHE A 1 293 ? -0.518 32.735 -11.611 1.00 92.31 293 PHE A O 1
ATOM 2231 N N . GLU A 1 294 ? -0.132 34.911 -12.042 1.00 89.38 294 GLU A N 1
ATOM 2232 C CA . GLU A 1 294 ? -1.246 35.472 -11.263 1.00 89.38 294 GLU A CA 1
ATOM 2233 C C . GLU A 1 294 ? -2.630 35.223 -11.903 1.00 89.38 294 GLU A C 1
ATOM 2235 O O . GLU A 1 294 ? -3.650 35.405 -11.245 1.00 89.38 294 GLU A O 1
ATOM 2240 N N . GLU A 1 295 ? -2.671 34.751 -13.155 1.00 88.00 295 GLU A N 1
ATOM 2241 C CA . GLU A 1 295 ? -3.896 34.459 -13.918 1.00 88.00 295 GLU A CA 1
ATOM 2242 C C . GLU A 1 295 ? -4.199 32.950 -14.036 1.00 88.00 295 GLU A C 1
ATOM 2244 O O . GLU A 1 295 ? -5.237 32.559 -14.572 1.00 88.00 295 GLU A O 1
ATOM 2249 N N . THR A 1 296 ? -3.309 32.081 -13.542 1.00 86.50 296 THR A N 1
ATOM 2250 C CA . THR A 1 296 ? -3.511 30.621 -13.574 1.00 86.50 296 THR A CA 1
ATOM 2251 C C . THR A 1 296 ? -4.683 30.177 -12.684 1.00 86.50 296 THR A C 1
ATOM 2253 O O . THR A 1 296 ? -4.893 30.704 -11.591 1.00 86.50 296 THR A O 1
ATOM 2256 N N . ARG A 1 297 ? -5.447 29.156 -13.116 1.00 82.94 297 ARG A N 1
ATOM 2257 C CA . ARG A 1 297 ? -6.606 28.602 -12.371 1.00 82.94 297 ARG A CA 1
ATOM 2258 C C . ARG A 1 297 ? -6.217 28.104 -10.972 1.00 82.94 297 ARG A C 1
ATOM 2260 O O . ARG A 1 297 ? -7.046 28.125 -10.062 1.00 82.94 297 ARG A O 1
ATOM 2267 N N . LYS A 1 298 ? -4.984 27.621 -10.804 1.00 88.75 298 LYS A N 1
ATOM 2268 C CA . LYS A 1 298 ? -4.413 27.152 -9.533 1.00 88.75 298 LYS A CA 1
ATOM 2269 C C . LYS A 1 298 ? -2.962 27.639 -9.408 1.00 88.75 298 LYS A C 1
ATOM 2271 O O . LYS A 1 298 ? -2.257 27.584 -10.410 1.00 88.75 298 LYS A O 1
ATOM 2276 N N . PRO A 1 299 ? -2.486 28.037 -8.208 1.00 94.00 299 PRO A N 1
ATOM 2277 C CA . PRO A 1 299 ? -1.139 28.579 -8.022 1.00 94.00 299 PRO A CA 1
ATOM 2278 C C . PRO A 1 299 ? -0.041 27.686 -8.610 1.00 94.00 299 PRO A C 1
ATOM 2280 O O . PRO A 1 299 ? 0.115 26.534 -8.201 1.00 94.00 299 PRO A O 1
ATOM 2283 N N . LEU A 1 300 ? 0.725 28.241 -9.548 1.00 97.00 300 LEU A N 1
ATOM 2284 C CA . LEU A 1 300 ? 1.836 27.578 -10.223 1.00 97.00 300 LEU A CA 1
ATOM 2285 C C . LEU A 1 300 ? 3.181 28.095 -9.704 1.00 97.00 300 LEU A C 1
ATOM 2287 O O . LEU A 1 300 ? 3.394 29.300 -9.596 1.00 97.00 300 LEU A O 1
ATOM 2291 N N . PHE A 1 301 ? 4.120 27.180 -9.489 1.00 97.44 301 PHE A N 1
ATOM 2292 C CA . PHE A 1 301 ? 5.517 27.478 -9.201 1.00 97.44 301 PHE A CA 1
ATOM 2293 C C . PHE A 1 301 ? 6.429 26.724 -10.171 1.00 97.44 301 PHE A C 1
ATOM 2295 O O . PHE A 1 301 ? 6.231 25.536 -10.438 1.00 97.44 301 PHE A O 1
ATOM 2302 N N . VAL A 1 302 ? 7.456 27.396 -10.690 1.00 97.56 302 VAL A N 1
ATOM 2303 C CA . VAL A 1 302 ? 8.439 26.787 -11.600 1.00 97.56 302 VAL A CA 1
ATOM 2304 C C . VAL A 1 302 ? 9.837 26.917 -11.007 1.00 97.56 302 VAL A C 1
ATOM 2306 O O . VAL A 1 302 ? 10.393 28.012 -10.924 1.00 97.56 302 VAL A O 1
ATOM 2309 N N . GLY A 1 303 ? 10.405 25.786 -10.587 1.00 94.38 303 GLY A N 1
ATOM 2310 C CA . GLY A 1 303 ? 11.741 25.719 -10.000 1.00 94.38 303 GLY A CA 1
ATOM 2311 C C . GLY A 1 303 ? 12.828 25.687 -11.073 1.00 94.38 303 GLY A C 1
ATOM 2312 O O . GLY A 1 303 ? 12.766 24.885 -12.001 1.00 94.38 303 GLY A O 1
ATOM 2313 N N . ALA A 1 304 ? 13.840 26.535 -10.947 1.00 92.25 304 ALA A N 1
ATOM 2314 C CA . ALA A 1 304 ? 14.971 26.660 -11.860 1.00 92.25 304 ALA A CA 1
ATOM 2315 C C . ALA A 1 304 ? 16.286 26.874 -11.085 1.00 92.25 304 ALA A C 1
ATOM 2317 O O . ALA A 1 304 ? 16.323 26.887 -9.852 1.00 92.25 304 ALA A O 1
ATOM 2318 N N . THR A 1 305 ? 17.395 27.035 -11.804 1.00 88.44 305 THR A N 1
ATOM 2319 C CA . THR A 1 305 ? 18.712 27.302 -11.210 1.00 88.44 305 THR A CA 1
ATOM 2320 C C . THR A 1 305 ? 19.417 28.396 -11.996 1.00 88.44 305 THR A C 1
ATOM 2322 O O . THR A 1 305 ? 19.561 28.291 -13.216 1.00 88.44 305 THR A O 1
ATOM 2325 N N . ASP A 1 306 ? 19.872 29.431 -11.295 1.00 85.25 306 ASP A N 1
ATOM 2326 C CA . ASP A 1 306 ? 20.776 30.436 -11.847 1.00 85.25 306 ASP A CA 1
ATOM 2327 C C . ASP A 1 306 ? 22.119 29.760 -12.171 1.00 85.25 306 ASP A C 1
ATOM 2329 O O . ASP A 1 306 ? 22.764 29.177 -11.300 1.00 85.25 306 ASP A O 1
ATOM 2333 N N . GLN A 1 307 ? 22.525 29.798 -13.440 1.00 80.75 307 GLN A N 1
ATOM 2334 C CA . GLN A 1 307 ? 23.718 29.094 -13.915 1.00 80.75 307 GLN A CA 1
ATOM 2335 C C . GLN A 1 307 ? 25.030 29.816 -13.554 1.00 80.75 307 GLN A C 1
ATOM 2337 O O . GLN A 1 307 ? 26.077 29.169 -13.541 1.00 80.75 307 GLN A O 1
ATOM 2342 N N . ASP A 1 308 ? 24.988 31.114 -13.230 1.00 80.00 308 ASP A N 1
ATOM 2343 C CA . ASP A 1 308 ? 26.167 31.890 -12.825 1.00 80.00 308 ASP A CA 1
ATOM 2344 C C . ASP A 1 308 ? 26.433 31.773 -11.314 1.00 80.00 308 ASP A C 1
ATOM 2346 O O . ASP A 1 308 ? 27.589 31.770 -10.882 1.00 80.00 308 ASP A O 1
ATOM 2350 N N . THR A 1 309 ? 25.380 31.662 -10.492 1.00 83.19 309 THR A N 1
ATOM 2351 C CA . THR A 1 309 ? 25.499 31.570 -9.020 1.00 83.19 309 THR A CA 1
ATOM 2352 C C . THR A 1 309 ? 25.295 30.165 -8.451 1.00 83.19 309 THR A C 1
ATOM 2354 O O . THR A 1 309 ? 25.735 29.895 -7.333 1.00 83.19 309 THR A O 1
ATOM 2357 N N . SER A 1 310 ? 24.662 29.258 -9.205 1.00 81.81 310 SER A N 1
ATOM 2358 C CA . SER A 1 310 ? 24.127 27.971 -8.724 1.00 81.81 310 SER A CA 1
ATOM 2359 C C . SER A 1 310 ? 23.061 28.089 -7.619 1.00 81.81 310 SER A C 1
ATOM 2361 O O . SER A 1 310 ? 22.788 27.105 -6.927 1.00 81.81 310 SER A O 1
ATOM 2363 N N . GLU A 1 311 ? 22.443 29.262 -7.437 1.00 85.50 311 GLU A N 1
ATOM 2364 C CA . GLU A 1 311 ? 21.313 29.434 -6.517 1.00 85.50 311 GLU A CA 1
ATOM 2365 C C . GLU A 1 311 ? 19.993 28.947 -7.150 1.00 85.50 311 GLU A C 1
ATOM 2367 O O . GLU A 1 311 ? 19.776 29.023 -8.364 1.00 85.50 311 GLU A O 1
ATOM 2372 N N . ALA A 1 312 ? 19.099 28.413 -6.313 1.00 85.44 312 ALA A N 1
ATOM 2373 C CA . ALA A 1 312 ? 17.769 27.988 -6.737 1.00 85.44 312 ALA A CA 1
ATOM 2374 C C . ALA A 1 312 ? 16.847 29.205 -6.910 1.00 85.44 312 ALA A C 1
ATOM 2376 O O . ALA A 1 312 ? 16.798 30.080 -6.045 1.00 85.44 312 ALA A O 1
ATOM 2377 N N . VAL A 1 313 ? 16.093 29.229 -8.008 1.00 90.44 313 VAL A N 1
ATOM 2378 C CA . VAL A 1 313 ? 15.111 30.275 -8.331 1.00 90.44 313 VAL A CA 1
ATOM 2379 C C . VAL A 1 313 ? 13.737 29.623 -8.443 1.00 90.44 313 VAL A C 1
ATOM 2381 O O . VAL A 1 313 ? 13.619 28.563 -9.054 1.00 90.44 313 VAL A O 1
ATOM 2384 N N . VAL A 1 314 ? 12.701 30.240 -7.877 1.00 94.00 314 VAL A N 1
ATOM 2385 C CA . VAL A 1 314 ? 11.314 29.772 -7.995 1.00 94.00 314 VAL A CA 1
ATOM 2386 C C . VAL A 1 314 ? 10.485 30.885 -8.629 1.00 94.00 314 VAL A C 1
ATOM 2388 O O . VAL A 1 314 ? 10.192 31.899 -8.000 1.00 94.00 314 VAL A O 1
ATOM 2391 N N . PHE A 1 315 ? 10.121 30.711 -9.898 1.00 95.12 315 PHE A N 1
ATOM 2392 C CA . PHE A 1 315 ? 9.171 31.602 -10.559 1.00 95.12 315 PHE A CA 1
ATOM 2393 C C . PHE A 1 315 ? 7.756 31.318 -10.039 1.00 95.12 315 PHE A C 1
ATOM 2395 O O . PHE A 1 315 ? 7.445 30.173 -9.702 1.00 95.12 315 PHE A O 1
ATOM 2402 N N . GLY A 1 316 ? 6.927 32.358 -9.938 1.00 89.88 316 GLY A N 1
ATOM 2403 C CA . GLY A 1 316 ? 5.658 32.329 -9.198 1.00 89.88 316 GLY A CA 1
ATOM 2404 C C . GLY A 1 316 ? 5.768 32.802 -7.739 1.00 89.88 316 GLY A C 1
ATOM 2405 O O . GLY A 1 316 ? 4.754 33.139 -7.134 1.00 89.88 316 GLY A O 1
ATOM 2406 N N . GLU A 1 317 ? 6.976 32.911 -7.167 1.00 91.00 317 GLU A N 1
ATOM 2407 C CA . GLU A 1 317 ? 7.171 33.607 -5.884 1.00 91.00 317 GLU A CA 1
ATOM 2408 C C . GLU A 1 317 ? 7.148 35.146 -6.042 1.00 91.00 317 GLU A C 1
ATOM 2410 O O . GLU A 1 317 ? 7.494 35.667 -7.110 1.00 91.00 317 GLU A O 1
ATOM 2415 N N . PRO A 1 318 ? 6.803 35.908 -4.981 1.00 84.88 318 PRO A N 1
ATOM 2416 C CA . PRO A 1 318 ? 6.816 37.371 -5.002 1.00 84.88 318 PRO A CA 1
ATOM 2417 C C . PRO A 1 318 ? 8.157 37.963 -5.469 1.00 84.88 318 PRO A C 1
ATOM 2419 O O . PRO A 1 318 ? 9.206 37.734 -4.865 1.00 84.88 318 PRO A O 1
ATOM 2422 N N . GLY A 1 319 ? 8.110 38.762 -6.540 1.00 83.94 319 GLY A N 1
ATOM 2423 C CA . GLY A 1 319 ? 9.290 39.319 -7.222 1.00 83.94 319 GLY A CA 1
ATOM 2424 C C . GLY A 1 319 ? 9.730 38.554 -8.481 1.00 83.94 319 GLY A C 1
ATOM 2425 O O . GLY A 1 319 ? 10.629 39.023 -9.183 1.00 83.94 319 GLY A O 1
ATOM 2426 N N . TRP A 1 320 ? 9.082 37.423 -8.780 1.00 88.00 320 TRP A N 1
ATOM 2427 C CA . TRP A 1 320 ? 9.262 36.629 -10.001 1.00 88.00 320 TRP A CA 1
ATOM 2428 C C . TRP A 1 320 ? 7.950 36.327 -10.752 1.00 88.00 320 TRP A C 1
ATOM 2430 O O . TRP A 1 320 ? 7.995 35.641 -11.773 1.00 88.00 320 TRP A O 1
ATOM 2440 N N . THR A 1 321 ? 6.794 36.809 -10.282 1.00 86.19 321 THR A N 1
ATOM 2441 C CA . THR A 1 321 ? 5.485 36.590 -10.933 1.00 86.19 321 THR A CA 1
ATOM 2442 C C . THR A 1 321 ? 5.332 37.316 -12.272 1.00 86.19 321 THR A C 1
ATOM 2444 O O . THR A 1 321 ? 4.577 36.862 -13.127 1.00 86.19 321 THR A O 1
ATOM 2447 N N . ASP A 1 322 ? 6.095 38.391 -12.498 1.00 88.12 322 ASP A N 1
ATOM 2448 C CA . ASP A 1 322 ? 6.101 39.165 -13.745 1.00 88.12 322 ASP A CA 1
ATOM 2449 C C . ASP A 1 322 ? 6.924 38.526 -14.882 1.00 88.12 322 ASP A C 1
ATOM 2451 O O . ASP A 1 322 ? 6.990 39.065 -15.988 1.00 88.12 322 ASP A O 1
ATOM 2455 N N . VAL A 1 323 ? 7.555 37.374 -14.633 1.00 92.38 323 VAL A N 1
ATOM 2456 C CA . VAL A 1 323 ? 8.215 36.580 -15.676 1.00 92.38 323 VAL A CA 1
ATOM 2457 C C . VAL A 1 323 ? 7.168 35.688 -16.357 1.00 92.38 323 VAL A C 1
ATOM 2459 O O . VAL A 1 323 ? 6.539 34.891 -15.665 1.00 92.38 323 VAL A O 1
ATOM 2462 N N . PRO A 1 324 ? 6.998 35.747 -17.693 1.00 95.88 324 PRO A N 1
ATOM 2463 C CA . PRO A 1 324 ? 6.062 34.875 -18.403 1.00 95.88 324 PRO A CA 1
ATOM 2464 C C . PRO A 1 324 ? 6.345 33.384 -18.175 1.00 95.88 324 PRO A C 1
ATOM 2466 O O . PRO A 1 324 ? 7.507 32.957 -18.179 1.00 95.88 324 PRO A O 1
ATOM 2469 N N . ILE A 1 325 ? 5.296 32.578 -18.011 1.00 97.12 325 ILE A N 1
ATOM 2470 C CA . ILE A 1 325 ? 5.385 31.160 -17.641 1.00 97.12 325 ILE A CA 1
ATOM 2471 C C . ILE A 1 325 ? 6.196 30.375 -18.681 1.00 97.12 325 ILE A C 1
ATOM 2473 O O . ILE A 1 325 ? 7.080 29.606 -18.301 1.00 97.12 325 ILE A O 1
ATOM 2477 N N . HIS A 1 326 ? 6.010 30.612 -19.984 1.00 95.81 326 HIS A N 1
ATOM 2478 C CA . HIS A 1 326 ? 6.806 29.958 -21.032 1.00 95.81 326 HIS A CA 1
ATOM 2479 C C . HIS A 1 326 ? 8.318 30.212 -20.887 1.00 95.81 326 HIS A C 1
ATOM 2481 O O . HIS A 1 326 ? 9.129 29.333 -21.196 1.00 95.81 326 HIS A O 1
ATOM 2487 N N . ARG A 1 327 ? 8.716 31.381 -20.361 1.00 94.31 327 ARG A N 1
ATOM 2488 C CA . ARG A 1 327 ? 10.118 31.719 -20.064 1.00 94.31 327 ARG A CA 1
ATOM 2489 C C . ARG A 1 327 ? 10.607 31.116 -18.763 1.00 94.31 327 ARG A C 1
ATOM 2491 O O . ARG A 1 327 ? 11.746 30.657 -18.729 1.00 94.31 327 ARG A O 1
ATOM 2498 N N . ALA A 1 328 ? 9.768 31.057 -17.734 1.00 95.12 328 ALA A N 1
ATOM 2499 C CA . ALA A 1 328 ? 10.079 30.334 -16.506 1.00 95.12 328 ALA A CA 1
ATOM 2500 C C . ALA A 1 328 ? 10.331 28.840 -16.789 1.00 95.12 328 ALA A C 1
ATOM 2502 O O . ALA A 1 328 ? 11.367 28.304 -16.393 1.00 95.12 328 ALA A O 1
ATOM 2503 N N . ILE A 1 329 ? 9.452 28.196 -17.568 1.00 95.19 329 ILE A N 1
ATOM 2504 C CA . ILE A 1 329 ? 9.611 26.817 -18.062 1.00 95.19 329 ILE A CA 1
ATOM 2505 C C . ILE A 1 329 ? 10.904 26.691 -18.871 1.00 95.19 329 ILE A C 1
ATOM 2507 O O . ILE A 1 329 ? 11.720 25.805 -18.622 1.00 95.19 329 ILE A O 1
ATOM 2511 N N . ARG A 1 330 ? 11.146 27.589 -19.835 1.00 92.44 330 ARG A N 1
ATOM 2512 C CA . ARG A 1 330 ? 12.349 27.518 -20.675 1.00 92.44 330 ARG A CA 1
ATOM 2513 C C . ARG A 1 330 ? 13.645 27.740 -19.883 1.00 92.44 330 ARG A C 1
ATOM 2515 O O . ARG A 1 330 ? 14.643 27.090 -20.202 1.00 92.44 330 ARG A O 1
ATOM 2522 N N . ALA A 1 331 ? 13.642 28.586 -18.855 1.00 91.88 331 ALA A N 1
ATOM 2523 C CA . ALA A 1 331 ? 14.756 28.751 -17.921 1.00 91.88 331 ALA A CA 1
ATOM 2524 C C . ALA A 1 331 ? 14.945 27.506 -17.034 1.00 91.88 331 ALA A C 1
ATOM 2526 O O . ALA A 1 331 ? 16.071 27.059 -16.844 1.00 91.88 331 ALA A O 1
ATOM 2527 N N . SER A 1 332 ? 13.855 26.888 -16.574 1.00 92.88 332 SER A N 1
ATOM 2528 C CA . SER A 1 332 ? 13.859 25.605 -15.855 1.00 92.88 332 SER A CA 1
ATOM 2529 C C . SER A 1 332 ? 14.353 24.427 -16.719 1.00 92.88 332 SER A C 1
ATOM 2531 O O . SER A 1 332 ? 14.943 23.471 -16.219 1.00 92.88 332 SER A O 1
ATOM 2533 N N . CYS A 1 333 ? 14.186 24.515 -18.041 1.00 90.31 333 CYS A N 1
ATOM 2534 C CA . CYS A 1 333 ? 14.749 23.589 -19.026 1.00 90.31 333 CYS A CA 1
ATOM 2535 C C . CYS A 1 333 ? 16.211 23.883 -19.424 1.00 90.31 333 CYS A C 1
ATOM 2537 O O . CYS A 1 333 ? 16.757 23.150 -20.250 1.00 90.31 333 CYS A O 1
ATOM 2539 N N . ALA A 1 334 ? 16.860 24.922 -18.881 1.00 85.94 334 ALA A N 1
ATOM 2540 C CA . ALA A 1 334 ? 18.282 25.163 -19.125 1.00 85.94 334 ALA A CA 1
ATOM 2541 C C . ALA A 1 334 ? 19.130 24.066 -18.463 1.00 85.94 334 ALA A C 1
ATOM 2543 O O . ALA A 1 334 ? 19.062 23.848 -17.255 1.00 85.94 334 ALA A O 1
ATOM 2544 N N . LEU A 1 335 ? 19.933 23.366 -19.265 1.00 79.56 335 LEU A N 1
ATOM 2545 C CA . LEU A 1 335 ? 20.734 22.231 -18.814 1.00 79.56 335 LEU A CA 1
ATOM 2546 C C . LEU A 1 335 ? 21.976 22.122 -19.693 1.00 79.56 335 LEU A C 1
ATOM 2548 O O . LEU A 1 335 ? 21.925 21.522 -20.768 1.00 79.56 335 LEU A O 1
ATOM 2552 N N . ALA A 1 336 ? 23.097 22.684 -19.245 1.00 70.81 336 ALA A N 1
ATOM 2553 C CA . ALA A 1 336 ? 24.374 22.514 -19.930 1.00 70.81 336 ALA A CA 1
ATOM 2554 C C . ALA A 1 336 ? 24.817 21.030 -19.887 1.00 70.81 336 ALA A C 1
ATOM 2556 O O . ALA A 1 336 ? 24.672 20.385 -18.847 1.00 70.81 336 ALA A O 1
ATOM 2557 N N . PRO A 1 337 ? 25.361 20.456 -20.980 1.00 68.56 337 PRO A N 1
ATOM 2558 C CA . PRO A 1 337 ? 25.668 21.071 -22.278 1.00 68.56 337 PRO A CA 1
ATOM 2559 C C . PRO A 1 337 ? 24.544 20.926 -23.331 1.00 68.56 337 PRO A C 1
ATOM 2561 O O . PRO A 1 337 ? 24.795 21.105 -24.520 1.00 68.56 337 PRO A O 1
ATOM 2564 N N . PHE A 1 338 ? 23.320 20.554 -22.950 1.00 77.31 338 PHE A N 1
ATOM 2565 C CA . PHE A 1 338 ? 22.234 20.234 -23.883 1.00 77.31 338 PHE A CA 1
ATOM 2566 C C . PHE A 1 338 ? 21.450 21.466 -24.347 1.00 77.31 338 PHE A C 1
ATOM 2568 O O . PHE A 1 338 ? 21.478 21.763 -25.538 1.00 77.31 338 PHE A O 1
ATOM 2575 N N . TYR A 1 339 ? 20.799 22.196 -23.438 1.00 81.38 339 TYR A N 1
ATOM 2576 C CA . TYR A 1 339 ? 20.055 23.423 -23.754 1.00 81.38 339 TYR A CA 1
ATOM 2577 C C . TYR A 1 339 ? 20.750 24.646 -23.165 1.00 81.38 339 TYR A C 1
ATOM 2579 O O . TYR A 1 339 ? 21.065 24.667 -21.974 1.00 81.38 339 TYR A O 1
ATOM 2587 N N . ALA A 1 340 ? 20.927 25.676 -23.993 1.00 83.06 340 ALA A N 1
ATOM 2588 C CA . ALA A 1 340 ? 21.504 26.953 -23.585 1.00 83.06 340 ALA A CA 1
ATOM 2589 C C . ALA A 1 340 ? 20.698 27.629 -22.445 1.00 83.06 340 ALA A C 1
ATOM 2591 O O . ALA A 1 340 ? 19.469 27.474 -22.382 1.00 83.06 340 ALA A O 1
ATOM 2592 N N . PRO A 1 341 ? 21.340 28.410 -21.558 1.00 81.25 341 PRO A N 1
ATOM 2593 C CA . PRO A 1 341 ? 20.645 29.250 -20.586 1.00 81.25 341 PRO A CA 1
ATOM 2594 C C . PRO A 1 341 ? 19.963 30.455 -21.249 1.00 81.25 341 PRO A C 1
ATOM 2596 O O . PRO A 1 341 ? 20.469 31.009 -22.224 1.00 81.25 341 PRO A O 1
ATOM 2599 N N . ILE A 1 342 ? 18.835 30.902 -20.685 1.00 76.94 342 ILE A N 1
ATOM 2600 C CA . ILE A 1 342 ? 18.216 32.185 -21.049 1.00 76.94 342 ILE A CA 1
ATOM 2601 C C . ILE A 1 342 ? 18.902 33.329 -20.297 1.00 76.94 342 ILE A C 1
ATOM 2603 O O . ILE A 1 342 ? 19.050 33.286 -19.078 1.00 76.94 342 ILE A O 1
ATOM 2607 N N . ALA A 1 343 ? 19.243 34.396 -21.021 1.00 66.00 343 ALA A N 1
ATOM 2608 C CA . ALA A 1 343 ? 19.695 35.653 -20.436 1.00 66.00 343 ALA A CA 1
ATOM 2609 C C . ALA A 1 343 ? 18.490 36.524 -20.032 1.00 66.00 343 ALA A C 1
ATOM 2611 O O . ALA A 1 343 ? 17.940 37.265 -20.851 1.00 66.00 343 ALA A O 1
ATOM 2612 N N . HIS A 1 344 ? 18.069 36.452 -18.766 1.00 57.03 344 HIS A N 1
ATOM 2613 C CA . HIS A 1 344 ? 17.008 37.320 -18.249 1.00 57.03 344 HIS A CA 1
ATOM 2614 C C . HIS A 1 344 ? 17.536 38.738 -17.962 1.00 57.03 344 HIS A C 1
ATOM 2616 O O . HIS A 1 344 ? 18.598 38.908 -17.368 1.00 57.03 344 HIS A O 1
ATOM 2622 N N . ARG A 1 345 ? 16.802 39.787 -18.366 1.00 44.28 345 ARG A N 1
ATOM 2623 C CA . ARG A 1 345 ? 17.300 41.183 -18.337 1.00 44.28 345 ARG A CA 1
ATOM 2624 C C . ARG A 1 345 ? 17.331 41.860 -16.956 1.00 44.28 345 ARG A C 1
ATOM 2626 O O . ARG A 1 345 ? 17.785 42.998 -16.872 1.00 44.28 345 ARG A O 1
ATOM 2633 N N . ARG A 1 346 ? 16.883 41.202 -15.880 1.00 46.38 346 ARG A N 1
ATOM 2634 C CA . ARG A 1 346 ? 17.050 41.709 -14.504 1.00 46.38 346 ARG A CA 1
ATOM 2635 C C . ARG A 1 346 ? 18.412 41.274 -13.940 1.00 46.38 346 ARG A C 1
ATOM 2637 O O . ARG A 1 346 ? 18.544 40.097 -13.612 1.00 46.38 346 ARG A O 1
ATOM 2644 N N . PRO A 1 347 ? 19.396 42.175 -13.747 1.00 40.38 347 PRO A N 1
ATOM 2645 C CA . PRO A 1 347 ? 20.529 41.861 -12.885 1.00 40.38 347 PRO A CA 1
ATOM 2646 C C . PRO A 1 347 ? 20.023 41.682 -11.448 1.00 40.38 347 PRO A C 1
ATOM 2648 O O . PRO A 1 347 ? 19.293 42.533 -10.937 1.00 40.38 347 PRO A O 1
ATOM 2651 N N . LEU A 1 348 ? 20.415 40.590 -10.787 1.00 40.94 348 LEU A N 1
ATOM 2652 C CA . LEU A 1 348 ? 20.055 40.345 -9.390 1.00 40.94 348 LEU A CA 1
ATOM 2653 C C . LEU A 1 348 ? 20.566 41.492 -8.506 1.00 40.94 348 LEU A C 1
ATOM 2655 O O . LEU A 1 348 ? 21.774 41.702 -8.351 1.00 40.94 348 LEU A O 1
ATOM 2659 N N . VAL A 1 349 ? 19.635 42.246 -7.913 1.00 35.84 349 VAL A N 1
ATOM 2660 C CA . VAL A 1 349 ? 19.959 43.310 -6.958 1.00 35.84 349 VAL A CA 1
ATOM 2661 C C . VAL A 1 349 ? 20.717 42.682 -5.794 1.00 35.84 349 VAL A C 1
ATOM 2663 O O . VAL A 1 349 ? 20.220 41.766 -5.140 1.00 35.84 349 VAL A O 1
ATOM 2666 N N . ARG A 1 350 ? 21.930 43.182 -5.528 1.00 35.84 350 ARG A N 1
ATOM 2667 C CA . ARG A 1 350 ? 22.822 42.661 -4.485 1.00 35.84 350 ARG A CA 1
ATOM 2668 C C . ARG A 1 350 ? 22.154 42.689 -3.102 1.00 35.84 350 ARG A C 1
ATOM 2670 O O . ARG A 1 350 ? 22.341 43.644 -2.344 1.00 35.84 350 ARG A O 1
ATOM 2677 N N . ARG A 1 351 ? 21.510 41.588 -2.693 1.00 32.34 351 ARG A N 1
ATOM 2678 C CA . ARG A 1 351 ? 21.446 41.238 -1.267 1.00 32.34 351 ARG A CA 1
ATOM 2679 C C . ARG A 1 351 ? 22.893 41.234 -0.758 1.00 32.34 351 ARG A C 1
ATOM 2681 O O . ARG A 1 351 ? 23.784 40.691 -1.412 1.00 32.34 351 ARG A O 1
ATOM 2688 N N . ARG A 1 352 ? 23.150 41.954 0.343 1.00 29.02 352 ARG A N 1
ATOM 2689 C CA . ARG A 1 352 ? 24.510 42.226 0.850 1.00 29.02 352 ARG A CA 1
ATOM 2690 C C . ARG A 1 352 ? 25.339 40.939 0.887 1.00 29.02 352 ARG A C 1
ATOM 2692 O O . ARG A 1 352 ? 24.905 39.966 1.496 1.00 29.02 352 ARG A O 1
ATOM 2699 N N . ARG A 1 353 ? 26.548 40.972 0.306 1.00 29.61 353 ARG A N 1
ATOM 2700 C CA . ARG A 1 353 ? 27.532 39.877 0.387 1.00 29.61 353 ARG A CA 1
ATOM 2701 C C . ARG A 1 353 ? 27.716 39.441 1.844 1.00 29.61 353 ARG A C 1
ATOM 2703 O O . ARG A 1 353 ? 28.404 40.117 2.605 1.00 29.61 353 ARG A O 1
ATOM 2710 N N . VAL A 1 354 ? 27.171 38.283 2.203 1.00 30.91 354 VAL A N 1
ATOM 2711 C CA . VAL A 1 354 ? 27.620 37.521 3.369 1.00 30.91 354 VAL A CA 1
ATOM 2712 C C . VAL A 1 354 ? 28.703 36.580 2.857 1.00 30.91 354 VAL A C 1
ATOM 2714 O O . VAL A 1 354 ? 28.423 35.696 2.053 1.00 30.91 354 VAL A O 1
ATOM 2717 N N . HIS A 1 355 ? 29.958 36.793 3.259 1.00 30.50 355 HIS A N 1
ATOM 2718 C CA . HIS A 1 355 ? 31.035 35.881 2.870 1.00 30.50 355 HIS A CA 1
ATOM 2719 C C . HIS A 1 355 ? 30.812 34.471 3.459 1.00 30.50 355 HIS A C 1
ATOM 2721 O O . HIS A 1 355 ? 30.260 34.359 4.561 1.00 30.50 355 HIS A O 1
ATOM 2727 N N . PRO A 1 356 ? 31.280 33.397 2.783 1.00 32.31 356 PRO A N 1
ATOM 2728 C CA . PRO A 1 356 ? 30.981 32.011 3.171 1.00 32.31 356 PRO A CA 1
ATOM 2729 C C . PRO A 1 356 ? 31.329 31.642 4.624 1.00 32.31 356 PRO A C 1
ATOM 2731 O O . PRO A 1 356 ? 30.687 30.777 5.216 1.00 32.31 356 PRO A O 1
ATOM 2734 N N . HIS A 1 357 ? 32.292 32.335 5.240 1.00 33.81 357 HIS A N 1
ATOM 2735 C CA . HIS A 1 357 ? 32.759 32.056 6.601 1.00 33.81 357 HIS A CA 1
ATOM 2736 C C . HIS A 1 357 ? 31.724 32.261 7.726 1.00 33.81 357 HIS A C 1
ATOM 2738 O O . HIS A 1 357 ? 31.950 31.765 8.829 1.00 33.81 357 HIS A O 1
ATOM 2744 N N . HIS A 1 358 ? 30.581 32.924 7.498 1.00 34.16 358 HIS A N 1
ATOM 2745 C CA . HIS A 1 358 ? 29.600 33.172 8.570 1.00 34.16 358 HIS A CA 1
ATOM 2746 C C . HIS A 1 358 ? 28.476 32.132 8.728 1.00 34.16 358 HIS A C 1
ATOM 2748 O O . HIS A 1 358 ? 27.776 32.170 9.745 1.00 34.16 358 HIS A O 1
ATOM 2754 N N . GLN A 1 359 ? 28.318 31.154 7.824 1.00 35.16 359 GLN A N 1
ATOM 2755 C CA . GLN A 1 359 ? 27.273 30.123 7.989 1.00 35.16 359 GLN A CA 1
ATOM 2756 C C . GLN A 1 359 ? 27.496 29.215 9.219 1.00 35.16 359 GLN A C 1
ATOM 2758 O O . GLN A 1 359 ? 26.531 28.729 9.810 1.00 35.16 359 GLN A O 1
ATOM 2763 N N . HIS A 1 360 ? 28.743 29.054 9.679 1.00 36.56 360 HIS A N 1
ATOM 2764 C CA . HIS A 1 360 ? 29.050 28.321 10.916 1.00 36.56 360 HIS A CA 1
ATOM 2765 C C . HIS A 1 360 ? 28.704 29.081 12.210 1.00 36.56 360 HIS A C 1
ATOM 2767 O O . HIS A 1 360 ? 28.533 28.443 13.248 1.00 36.56 360 HIS A O 1
ATOM 2773 N N . ALA A 1 361 ? 28.566 30.412 12.172 1.00 34.97 361 ALA A N 1
ATOM 2774 C CA . ALA A 1 361 ? 28.285 31.211 13.368 1.00 34.97 361 ALA A CA 1
ATOM 2775 C C . ALA A 1 361 ? 26.806 31.121 13.785 1.00 34.97 361 ALA A C 1
ATOM 2777 O O . ALA A 1 361 ? 26.494 30.739 14.913 1.00 34.97 361 ALA A O 1
ATOM 2778 N N . ARG A 1 362 ? 25.876 31.383 12.853 1.00 32.06 362 ARG A N 1
ATOM 2779 C CA . ARG A 1 362 ? 24.431 31.458 13.161 1.00 32.06 362 ARG A CA 1
ATOM 2780 C C . ARG A 1 362 ? 23.807 30.129 13.611 1.00 32.06 362 ARG A C 1
ATOM 2782 O O . ARG A 1 362 ? 22.786 30.142 14.291 1.00 32.06 362 ARG A O 1
ATOM 2789 N N . ARG A 1 363 ? 24.448 28.985 13.334 1.00 36.59 363 ARG A N 1
ATOM 2790 C CA . ARG A 1 363 ? 24.041 27.669 13.871 1.00 36.59 363 ARG A CA 1
ATOM 2791 C C . ARG A 1 363 ? 24.297 27.480 15.377 1.00 36.59 363 ARG A C 1
ATOM 2793 O O . ARG A 1 363 ? 23.839 26.477 15.920 1.00 36.59 363 ARG A O 1
ATOM 2800 N N . ARG A 1 364 ? 25.003 28.393 16.059 1.00 35.00 364 ARG A N 1
ATOM 2801 C CA . ARG A 1 364 ? 25.201 28.344 17.524 1.00 35.00 364 ARG A CA 1
ATOM 2802 C C . ARG A 1 364 ? 24.240 29.222 18.328 1.00 35.00 364 ARG A C 1
ATOM 2804 O O . ARG A 1 364 ? 24.058 28.955 19.510 1.00 35.00 364 ARG A O 1
ATOM 2811 N N . GLU A 1 365 ? 23.624 30.225 17.709 1.00 31.69 365 GLU A N 1
ATOM 2812 C CA . GLU A 1 365 ? 22.768 31.199 18.405 1.00 31.69 365 GLU A CA 1
ATOM 2813 C C . GLU A 1 365 ? 21.316 30.709 18.527 1.00 31.69 365 GLU A C 1
ATOM 2815 O O . GLU A 1 365 ? 20.752 30.725 19.616 1.00 31.69 365 GLU A O 1
ATOM 2820 N N . ALA A 1 366 ? 20.762 30.116 17.462 1.00 30.06 366 ALA A N 1
ATOM 2821 C CA . ALA A 1 366 ? 19.417 29.519 17.429 1.00 30.06 366 ALA A CA 1
ATOM 2822 C C . ALA A 1 366 ? 19.279 28.190 18.222 1.00 30.06 366 ALA A C 1
ATOM 2824 O O . ALA A 1 366 ? 18.505 27.307 17.855 1.00 30.06 366 ALA A O 1
ATOM 2825 N N . ARG A 1 367 ? 20.067 28.014 19.291 1.00 34.22 367 ARG A N 1
ATOM 2826 C CA . ARG A 1 367 ? 20.009 26.879 20.233 1.00 34.22 367 ARG A CA 1
ATOM 2827 C C . ARG A 1 367 ? 19.867 27.309 21.701 1.00 34.22 367 ARG A C 1
ATOM 2829 O O . ARG A 1 367 ? 20.021 26.483 22.598 1.00 34.22 367 ARG A O 1
ATOM 2836 N N . ARG A 1 368 ? 19.556 28.583 21.956 1.00 32.12 368 ARG A N 1
ATOM 2837 C CA . ARG A 1 368 ? 19.122 29.105 23.260 1.00 32.12 368 ARG A CA 1
ATOM 2838 C C . ARG A 1 368 ? 17.901 30.000 23.048 1.00 32.12 368 ARG A C 1
ATOM 2840 O O . ARG A 1 368 ? 17.929 30.804 22.126 1.00 32.12 368 ARG A O 1
ATOM 2847 N N . VAL A 1 369 ? 16.912 29.892 23.946 1.00 27.19 369 VAL A N 1
ATOM 2848 C CA . VAL A 1 369 ? 15.636 30.651 23.956 1.00 27.19 369 VAL A CA 1
ATOM 2849 C C . VAL A 1 369 ? 14.681 30.239 22.803 1.00 27.19 369 VAL A C 1
ATOM 2851 O O . VAL A 1 369 ? 15.055 30.321 21.642 1.00 27.19 369 VAL A O 1
ATOM 2854 N N . ALA A 1 370 ? 13.449 29.758 23.032 1.00 27.67 370 ALA A N 1
ATOM 2855 C CA . ALA A 1 370 ? 12.749 29.484 24.296 1.00 27.67 370 ALA A CA 1
ATOM 2856 C C . ALA A 1 370 ? 11.796 28.270 24.213 1.00 27.67 370 ALA A C 1
ATOM 2858 O O . ALA A 1 370 ? 11.179 28.028 23.178 1.00 27.67 370 ALA A O 1
ATOM 2859 N N . LEU A 1 371 ? 11.601 27.599 25.353 1.00 28.45 371 LEU A N 1
ATOM 2860 C CA . LEU A 1 371 ? 10.292 27.054 25.739 1.00 28.45 371 LEU A CA 1
ATOM 2861 C C . LEU A 1 371 ? 9.466 28.199 26.371 1.00 28.45 371 LEU A C 1
ATOM 2863 O O . LEU A 1 371 ? 10.067 29.083 26.988 1.00 28.45 371 LEU A O 1
ATOM 2867 N N . PRO A 1 372 ? 8.130 28.233 26.221 1.00 31.78 372 PRO A N 1
ATOM 2868 C CA . PRO A 1 372 ? 7.298 29.332 26.718 1.00 31.78 372 PRO A CA 1
ATOM 2869 C C . PRO A 1 372 ? 6.997 29.256 28.231 1.00 31.78 372 PRO A C 1
ATOM 2871 O O . PRO A 1 372 ? 7.244 28.239 28.872 1.00 31.78 372 PRO A O 1
ATOM 2874 N N . HIS A 1 373 ? 6.351 30.325 28.733 1.00 28.66 373 HIS A N 1
ATOM 2875 C CA . HIS A 1 373 ? 5.824 30.549 30.099 1.00 28.66 373 HIS A CA 1
ATOM 2876 C C . HIS A 1 373 ? 6.866 31.040 31.138 1.00 28.66 373 HIS A C 1
ATOM 2878 O O . HIS A 1 373 ? 7.938 30.465 31.253 1.00 28.66 373 HIS A O 1
ATOM 2884 N N . ARG A 1 374 ? 6.638 32.108 31.933 1.00 26.00 374 ARG A N 1
ATOM 2885 C CA . ARG A 1 374 ? 5.432 32.943 32.218 1.00 26.00 374 ARG A CA 1
ATOM 2886 C C . ARG A 1 374 ? 5.734 34.475 32.187 1.00 26.00 374 ARG A C 1
ATOM 2888 O O . ARG A 1 374 ? 6.855 34.891 31.931 1.00 26.00 374 ARG A O 1
ATOM 2895 N N . ARG A 1 375 ? 4.680 35.288 32.379 1.00 25.58 375 ARG A N 1
ATOM 2896 C CA . ARG A 1 375 ? 4.574 36.782 32.391 1.00 25.58 375 ARG A CA 1
ATOM 2897 C C . ARG A 1 375 ? 5.234 37.449 33.641 1.00 25.58 375 ARG A C 1
ATOM 2899 O O . ARG A 1 375 ? 5.464 36.701 34.587 1.00 25.58 375 ARG A O 1
ATOM 2906 N N . PRO A 1 376 ? 5.255 38.803 33.809 1.00 36.09 376 PRO A N 1
ATOM 2907 C CA . PRO A 1 376 ? 5.576 39.928 32.891 1.00 36.09 376 PRO A CA 1
ATOM 2908 C C . PRO A 1 376 ? 6.473 41.047 33.539 1.00 36.09 376 PRO A C 1
ATOM 2910 O O . PRO A 1 376 ? 6.868 40.926 34.691 1.00 36.09 376 PRO A O 1
ATOM 2913 N N . ALA A 1 377 ? 6.663 42.181 32.829 1.00 25.91 377 ALA A N 1
ATOM 2914 C CA . ALA A 1 377 ? 7.267 43.474 33.259 1.00 25.91 377 ALA A CA 1
ATOM 2915 C C . ALA A 1 377 ? 8.798 43.491 33.544 1.00 25.91 377 ALA A C 1
ATOM 2917 O O . ALA A 1 377 ? 9.370 42.480 33.924 1.00 25.91 377 ALA A O 1
ATOM 2918 N N . GLY A 1 378 ? 9.537 44.599 33.350 1.00 26.28 378 GLY A N 1
ATOM 2919 C CA . GLY A 1 378 ? 9.195 45.889 32.718 1.00 26.28 378 GLY A CA 1
ATOM 2920 C C . GLY A 1 378 ? 10.405 46.853 32.590 1.00 26.28 378 GLY A C 1
ATOM 2921 O O . GLY A 1 378 ? 11.404 46.671 33.267 1.00 26.28 378 GLY A O 1
ATOM 2922 N N . ALA A 1 379 ? 10.281 47.871 31.724 1.00 27.38 379 ALA A N 1
ATOM 2923 C CA . ALA A 1 379 ? 11.023 49.154 31.688 1.00 27.38 379 ALA A CA 1
ATOM 2924 C C . ALA A 1 379 ? 12.590 49.229 31.713 1.00 27.38 379 ALA A C 1
ATOM 2926 O O . ALA A 1 379 ? 13.216 49.191 32.761 1.00 27.38 379 ALA A O 1
ATOM 2927 N N . HIS A 1 380 ? 13.151 49.647 30.559 1.00 27.89 380 HIS A N 1
ATOM 2928 C CA . HIS A 1 380 ? 14.075 50.803 30.384 1.00 27.89 380 HIS A CA 1
ATOM 2929 C C . HIS A 1 380 ? 15.621 50.793 30.657 1.00 27.89 380 HIS A C 1
ATOM 2931 O O . HIS A 1 380 ? 16.103 50.470 31.730 1.00 27.89 380 HIS A O 1
ATOM 2937 N N . LEU A 1 381 ? 16.332 51.394 29.669 1.00 28.19 381 LEU A N 1
ATOM 2938 C CA . LEU A 1 381 ? 17.552 52.258 29.701 1.00 28.19 381 LEU A CA 1
ATOM 2939 C C . LEU A 1 381 ? 19.016 51.700 29.660 1.00 28.19 381 LEU A C 1
ATOM 2941 O O . LEU A 1 381 ? 19.565 51.211 30.633 1.00 28.19 381 LEU A O 1
ATOM 2945 N N . LEU A 1 382 ? 19.665 51.996 28.512 1.00 27.42 382 LEU A N 1
ATOM 2946 C CA . LEU A 1 382 ? 21.020 52.570 28.266 1.00 27.42 382 LEU A CA 1
ATOM 2947 C C . LEU A 1 382 ? 22.369 51.894 28.664 1.00 27.42 382 LEU A C 1
ATOM 2949 O O . LEU A 1 382 ? 22.782 51.916 29.812 1.00 27.42 382 LEU A O 1
ATOM 2953 N N . ALA A 1 383 ? 23.140 51.573 27.602 1.00 26.34 383 ALA A N 1
ATOM 2954 C CA . ALA A 1 383 ? 24.526 52.011 27.271 1.00 26.34 383 ALA A CA 1
ATOM 2955 C C . ALA A 1 383 ? 25.764 51.674 28.158 1.00 26.34 383 ALA A C 1
ATOM 2957 O O . ALA A 1 383 ? 25.704 51.750 29.376 1.00 26.34 383 ALA A O 1
ATOM 2958 N N . GLY A 1 384 ? 26.951 51.466 27.530 1.00 25.95 384 GLY A N 1
ATOM 2959 C CA . GLY A 1 384 ? 28.233 51.746 28.231 1.00 25.95 384 GLY A CA 1
ATOM 2960 C C . GLY A 1 384 ? 29.577 51.019 27.948 1.00 25.95 384 GLY A C 1
ATOM 2961 O O . GLY A 1 384 ? 30.296 50.800 28.911 1.00 25.95 384 GLY A O 1
ATOM 2962 N N . GLY A 1 385 ? 30.014 50.731 26.707 1.00 25.94 385 GLY A N 1
ATOM 2963 C CA . GLY A 1 385 ? 31.463 50.567 26.356 1.00 25.94 385 GLY A CA 1
ATOM 2964 C C . GLY A 1 385 ? 32.311 49.438 27.018 1.00 25.94 385 GLY A C 1
ATOM 2965 O O . GLY A 1 385 ? 31.774 48.556 27.672 1.00 25.94 385 GLY A O 1
ATOM 2966 N N . GLY A 1 386 ? 33.656 49.440 26.830 1.00 26.33 386 GLY A N 1
ATOM 2967 C CA . GLY A 1 386 ? 34.574 48.759 27.790 1.00 26.33 386 GLY A CA 1
ATOM 2968 C C . GLY A 1 386 ? 35.673 47.742 27.365 1.00 26.33 386 GLY A C 1
ATOM 2969 O O . GLY A 1 386 ? 35.960 46.842 28.137 1.00 26.33 386 GLY A O 1
ATOM 2970 N N . LEU A 1 387 ? 36.302 47.848 26.187 1.00 27.58 387 LEU A N 1
ATOM 2971 C CA . LEU A 1 387 ? 37.672 47.365 25.826 1.00 27.58 387 LEU A CA 1
ATOM 2972 C C . LEU A 1 387 ? 38.537 46.457 26.777 1.00 27.58 387 LEU A C 1
ATOM 2974 O O . LEU A 1 387 ? 38.952 46.901 27.840 1.00 27.58 387 LEU A O 1
ATOM 2978 N N . ARG A 1 388 ? 39.125 45.384 26.185 1.00 27.64 388 ARG A N 1
ATOM 2979 C CA . ARG A 1 388 ? 40.485 44.787 26.447 1.00 27.64 388 ARG A CA 1
ATOM 2980 C C . ARG A 1 388 ? 40.737 44.025 27.783 1.00 27.64 388 ARG A C 1
ATOM 2982 O O . ARG A 1 388 ? 39.979 44.166 28.721 1.00 27.64 388 ARG A O 1
ATOM 2989 N N . ALA A 1 389 ? 41.825 43.247 27.978 1.00 27.31 389 ALA A N 1
ATOM 2990 C CA . ALA A 1 389 ? 42.596 42.318 27.110 1.00 27.31 389 ALA A CA 1
ATOM 2991 C C . ALA A 1 389 ? 43.682 41.532 27.915 1.00 27.31 389 ALA A C 1
ATOM 2993 O O . ALA A 1 389 ? 44.104 41.978 28.973 1.00 27.31 389 ALA A O 1
ATOM 2994 N N . ARG A 1 390 ? 44.250 40.478 27.288 1.00 26.88 390 ARG A N 1
ATOM 2995 C CA . ARG A 1 390 ? 45.514 39.743 27.598 1.00 26.88 390 ARG A CA 1
ATOM 2996 C C . ARG A 1 390 ? 45.528 38.704 28.739 1.00 26.88 390 ARG A C 1
ATOM 2998 O O . ARG A 1 390 ? 45.043 38.916 29.837 1.00 26.88 390 ARG A O 1
ATOM 3005 N N . ALA A 1 391 ? 46.187 37.582 28.435 1.00 26.88 391 ALA A N 1
ATOM 3006 C CA . ALA A 1 391 ? 46.418 36.420 29.296 1.00 26.88 391 ALA A CA 1
ATOM 3007 C C . ALA A 1 391 ? 47.857 36.364 29.855 1.00 26.88 391 ALA A C 1
ATOM 3009 O O . ALA A 1 391 ? 48.743 37.051 29.343 1.00 26.88 391 ALA A O 1
ATOM 3010 N N . ARG A 1 392 ? 48.109 35.446 30.805 1.00 25.80 392 ARG A N 1
ATOM 3011 C CA . ARG A 1 392 ? 49.414 34.786 31.048 1.00 25.80 392 ARG A CA 1
ATOM 3012 C C . ARG A 1 392 ? 49.218 33.379 31.660 1.00 25.80 392 ARG A C 1
ATOM 3014 O O . ARG A 1 392 ? 48.080 32.942 31.801 1.00 25.80 392 ARG A O 1
ATOM 3021 N N . ARG A 1 393 ? 50.309 32.622 31.855 1.00 25.50 393 ARG A N 1
ATOM 3022 C CA . ARG A 1 393 ? 50.347 31.139 32.005 1.00 25.50 393 ARG A CA 1
ATOM 3023 C C . ARG A 1 393 ? 51.354 30.719 33.136 1.00 25.50 393 ARG A C 1
ATOM 3025 O O . ARG A 1 393 ? 51.690 31.607 33.911 1.00 25.50 393 ARG A O 1
ATOM 3032 N N . PRO A 1 394 ? 51.786 29.447 33.338 1.00 46.09 394 PRO A N 1
ATOM 3033 C CA . PRO A 1 394 ? 51.424 28.658 34.527 1.00 46.09 394 PRO A CA 1
ATOM 3034 C C . PRO A 1 394 ? 52.617 28.150 35.385 1.00 46.09 394 PRO A C 1
ATOM 3036 O O . PRO A 1 394 ? 53.780 28.392 35.077 1.00 46.09 394 PRO A O 1
ATOM 3039 N N . LEU A 1 395 ? 52.301 27.335 36.397 1.00 26.59 395 LEU A N 1
ATOM 3040 C CA . LEU A 1 395 ? 53.168 26.425 37.173 1.00 26.59 395 LEU A CA 1
ATOM 3041 C C . LEU A 1 395 ? 52.393 25.080 37.281 1.00 26.59 395 LEU A C 1
ATOM 3043 O O . LEU A 1 395 ? 51.167 25.141 37.218 1.00 26.59 395 LEU A O 1
ATOM 3047 N N . ARG A 1 396 ? 52.881 23.836 37.424 1.00 27.55 396 ARG A N 1
ATOM 3048 C CA . ARG A 1 396 ? 54.153 23.072 37.555 1.00 27.55 396 ARG A CA 1
ATOM 3049 C C . ARG A 1 396 ? 53.828 21.929 38.563 1.00 27.55 396 ARG A C 1
ATOM 3051 O O . ARG A 1 396 ? 53.322 22.280 39.616 1.00 27.55 396 ARG A O 1
ATOM 3058 N N . HIS A 1 397 ? 54.139 20.661 38.228 1.00 30.31 397 HIS A N 1
ATOM 3059 C CA . HIS A 1 397 ? 54.742 19.575 39.066 1.00 30.31 397 HIS A CA 1
ATOM 3060 C C . HIS A 1 397 ? 54.223 19.257 40.508 1.00 30.31 397 HIS A C 1
ATOM 3062 O O . HIS A 1 397 ? 53.749 20.145 41.198 1.00 30.31 397 HIS A O 1
ATOM 3068 N N . ASP A 1 398 ? 54.291 18.043 41.089 1.00 27.14 398 ASP A N 1
ATOM 3069 C CA . ASP A 1 398 ? 54.839 16.699 40.742 1.00 27.14 398 ASP A CA 1
ATOM 3070 C C . ASP A 1 398 ? 54.015 15.598 41.498 1.00 27.14 398 ASP A C 1
ATOM 3072 O O . ASP A 1 398 ? 53.365 15.921 42.487 1.00 27.14 398 ASP A O 1
ATOM 3076 N N . ALA A 1 399 ? 53.747 14.393 40.960 1.00 28.83 399 ALA A N 1
ATOM 3077 C CA . ALA A 1 399 ? 54.481 13.098 41.031 1.00 28.83 399 ALA A CA 1
ATOM 3078 C C . ALA A 1 399 ? 54.392 12.282 42.364 1.00 28.83 399 ALA A C 1
ATOM 3080 O O . ALA A 1 399 ? 54.626 12.819 43.440 1.00 28.83 399 ALA A O 1
ATOM 3081 N N . GLY A 1 400 ? 54.103 10.962 42.279 1.00 25.42 400 GLY A N 1
ATOM 3082 C CA . GLY A 1 400 ? 54.099 9.996 43.412 1.00 25.42 400 GLY A CA 1
ATOM 3083 C C . GLY A 1 400 ? 53.176 8.751 43.233 1.00 25.42 400 GLY A C 1
ATOM 3084 O O . GLY A 1 400 ? 51.969 8.956 43.109 1.00 25.42 400 GLY A O 1
ATOM 3085 N N . PRO A 1 401 ? 53.685 7.490 43.202 1.00 45.16 401 PRO A N 1
ATOM 3086 C CA . PRO A 1 401 ? 52.885 6.272 42.915 1.00 45.16 401 PRO A CA 1
ATOM 3087 C C . PRO A 1 401 ? 52.953 5.116 43.961 1.00 45.16 401 PRO A C 1
ATOM 3089 O O . PRO A 1 401 ? 53.859 5.096 44.783 1.00 45.16 401 PRO A O 1
ATOM 3092 N N . GLU A 1 402 ? 52.052 4.118 43.812 1.00 30.19 402 GLU A N 1
ATOM 3093 C CA . GLU A 1 402 ? 52.109 2.697 44.294 1.00 30.19 402 GLU A CA 1
ATOM 3094 C C . GLU A 1 402 ? 52.238 2.416 45.826 1.00 30.19 402 GLU A C 1
ATOM 3096 O O . GLU A 1 402 ? 52.707 3.243 46.592 1.00 30.19 402 GLU A O 1
ATOM 3101 N N . GLY A 1 403 ? 51.820 1.275 46.413 1.00 26.84 403 GLY A N 1
ATOM 3102 C CA . GLY A 1 403 ? 51.020 0.118 45.955 1.00 26.84 403 GLY A CA 1
ATOM 3103 C C . GLY A 1 403 ? 51.332 -1.172 46.765 1.00 26.84 403 GLY A C 1
ATOM 3104 O O . GLY A 1 403 ? 52.489 -1.576 46.778 1.00 26.84 403 GLY A O 1
ATOM 3105 N N . ALA A 1 404 ? 50.367 -1.841 47.441 1.00 27.27 404 ALA A N 1
ATOM 3106 C CA . ALA A 1 404 ? 50.664 -3.067 48.231 1.00 27.27 404 ALA A CA 1
ATOM 3107 C C . ALA A 1 404 ? 49.492 -4.028 48.610 1.00 27.27 404 ALA A C 1
ATOM 3109 O O . ALA A 1 404 ? 48.503 -3.619 49.206 1.00 27.27 404 ALA A O 1
ATOM 3110 N N . HIS A 1 405 ? 49.746 -5.332 48.396 1.00 28.80 405 HIS A N 1
ATOM 3111 C CA . HIS A 1 405 ? 49.418 -6.538 49.203 1.00 28.80 405 HIS A CA 1
ATOM 3112 C C . HIS A 1 405 ? 47.997 -7.081 49.522 1.00 28.80 405 HIS A C 1
ATOM 3114 O O . HIS A 1 405 ? 46.975 -6.410 49.535 1.00 28.80 405 HIS A O 1
ATOM 3120 N N . GLN A 1 406 ? 48.007 -8.399 49.800 1.00 28.67 406 GLN A N 1
ATOM 3121 C CA . GLN A 1 406 ? 46.903 -9.316 50.132 1.00 28.67 406 GLN A CA 1
ATOM 3122 C C . GLN A 1 406 ? 46.991 -9.801 51.598 1.00 28.67 406 GLN A C 1
ATOM 3124 O O . GLN A 1 406 ? 48.089 -9.847 52.151 1.00 28.67 406 GLN A O 1
ATOM 3129 N N . ARG A 1 407 ? 45.877 -10.317 52.147 1.00 25.94 407 ARG A N 1
ATOM 3130 C CA . ARG A 1 407 ? 45.735 -11.455 53.104 1.00 25.94 407 ARG A CA 1
ATOM 3131 C C . ARG A 1 407 ? 44.239 -11.873 53.067 1.00 25.94 407 ARG A C 1
ATOM 3133 O O . ARG A 1 407 ? 43.403 -11.013 52.830 1.00 25.94 407 ARG A O 1
ATOM 3140 N N . ALA A 1 408 ? 43.833 -13.150 53.012 1.00 27.75 408 ALA A N 1
ATOM 3141 C CA . ALA A 1 408 ? 43.950 -14.231 54.011 1.00 27.75 408 ALA A CA 1
ATOM 3142 C C . ALA A 1 408 ? 43.129 -13.926 55.296 1.00 27.75 408 ALA A C 1
ATOM 3144 O O . ALA A 1 408 ? 43.240 -12.821 55.808 1.00 27.75 408 ALA A O 1
ATOM 3145 N N . LEU A 1 409 ? 42.344 -14.838 55.902 1.00 27.47 409 LEU A N 1
ATOM 3146 C CA . LEU A 1 409 ? 42.241 -16.306 55.747 1.00 27.47 409 LEU A CA 1
ATOM 3147 C C . LEU A 1 409 ? 40.993 -16.875 56.508 1.00 27.47 409 LEU A C 1
ATOM 3149 O O . LEU A 1 409 ? 40.399 -16.153 57.298 1.00 27.47 409 LEU A O 1
ATOM 3153 N N . ARG A 1 410 ? 40.754 -18.200 56.388 1.00 26.64 410 ARG A N 1
ATOM 3154 C CA . ARG A 1 410 ? 40.120 -19.163 57.348 1.00 26.64 410 ARG A CA 1
ATOM 3155 C C . ARG A 1 410 ? 38.595 -19.472 57.371 1.00 26.64 410 ARG A C 1
ATOM 3157 O O . ARG A 1 410 ? 37.778 -18.662 57.770 1.00 26.64 410 ARG A O 1
ATOM 3164 N N . GLN A 1 411 ? 38.354 -20.788 57.200 1.00 27.67 411 GLN A N 1
ATOM 3165 C CA . GLN A 1 411 ? 37.510 -21.717 57.998 1.00 27.67 411 GLN A CA 1
ATOM 3166 C C . GLN A 1 411 ? 35.990 -21.864 57.722 1.00 27.67 411 GLN A C 1
ATOM 3168 O O . GLN A 1 411 ? 35.220 -20.918 57.789 1.00 27.67 411 GLN A O 1
ATOM 3173 N N . GLY A 1 412 ? 35.579 -23.124 57.480 1.00 24.09 412 GLY A N 1
ATOM 3174 C CA . GLY A 1 412 ? 34.201 -23.644 57.612 1.00 24.09 412 GLY A CA 1
ATOM 3175 C C . GLY A 1 412 ? 34.015 -24.418 58.935 1.00 24.09 412 GLY A C 1
ATOM 3176 O O . GLY A 1 412 ? 34.868 -24.270 59.817 1.00 24.09 412 GLY A O 1
ATOM 3177 N N . PRO A 1 413 ? 32.992 -25.296 59.080 1.00 38.97 413 PRO A N 1
ATOM 3178 C CA . PRO A 1 413 ? 33.134 -26.657 58.520 1.00 38.97 413 PRO A CA 1
ATOM 3179 C C . PRO A 1 413 ? 31.821 -27.400 58.107 1.00 38.97 413 PRO A C 1
ATOM 3181 O O . PRO A 1 413 ? 30.726 -26.913 58.335 1.00 38.97 413 PRO A O 1
ATOM 3184 N N . GLN A 1 414 ? 31.991 -28.585 57.485 1.00 27.50 414 GLN A N 1
ATOM 3185 C CA . GLN A 1 414 ? 31.328 -29.916 57.679 1.00 27.50 414 GLN A CA 1
ATOM 3186 C C . GLN A 1 414 ? 29.887 -30.015 58.291 1.00 27.50 414 GLN A C 1
ATOM 3188 O O . GLN A 1 414 ? 29.563 -29.267 59.197 1.00 27.50 414 GLN A O 1
ATOM 3193 N N . ARG A 1 415 ? 29.006 -30.997 57.974 1.00 26.41 415 ARG A N 1
ATOM 3194 C CA . ARG A 1 415 ? 29.202 -32.403 57.509 1.00 26.41 415 ARG A CA 1
ATOM 3195 C C . ARG A 1 415 ? 27.874 -33.111 57.094 1.00 26.41 415 ARG A C 1
ATOM 3197 O O . ARG A 1 415 ? 26.859 -32.818 57.702 1.00 26.41 415 ARG A O 1
ATOM 3204 N N . HIS A 1 416 ? 27.965 -34.151 56.239 1.00 25.47 416 HIS A N 1
ATOM 3205 C CA . HIS A 1 416 ? 27.062 -35.340 56.088 1.00 25.47 416 HIS A CA 1
ATOM 3206 C C . HIS A 1 416 ? 25.536 -35.175 55.808 1.00 25.47 416 HIS A C 1
ATOM 3208 O O . HIS A 1 416 ? 24.995 -34.094 55.962 1.00 25.47 416 HIS A O 1
ATOM 3214 N N . ARG A 1 417 ? 24.759 -36.241 55.498 1.00 23.92 417 ARG A N 1
ATOM 3215 C CA . ARG A 1 417 ? 24.835 -37.318 54.454 1.00 23.92 417 ARG A CA 1
ATOM 3216 C C . ARG A 1 417 ? 23.620 -38.279 54.598 1.00 23.92 417 ARG A C 1
ATOM 3218 O O . ARG A 1 417 ? 23.365 -38.704 55.717 1.00 23.92 417 ARG A O 1
ATOM 3225 N N . GLY A 1 418 ? 23.030 -38.736 53.483 1.00 24.41 418 GLY A N 1
ATOM 3226 C CA . GLY A 1 418 ? 22.192 -39.957 53.391 1.00 24.41 418 GLY A CA 1
ATOM 3227 C C . GLY A 1 418 ? 20.668 -39.794 53.604 1.00 24.41 418 GLY A C 1
ATOM 3228 O O . GLY A 1 418 ? 20.251 -38.817 54.215 1.00 24.41 418 GLY A O 1
ATOM 3229 N N . ASP A 1 419 ? 19.806 -40.713 53.134 1.00 25.48 419 ASP A N 1
ATOM 3230 C CA . ASP A 1 419 ? 20.025 -41.816 52.162 1.00 25.48 419 ASP A CA 1
ATOM 3231 C C . ASP A 1 419 ? 18.691 -42.455 51.656 1.00 25.48 419 ASP A C 1
ATOM 3233 O O . ASP A 1 419 ? 17.648 -42.159 52.229 1.00 25.48 419 ASP A O 1
ATOM 3237 N N . VAL A 1 420 ? 18.753 -43.370 50.660 1.00 26.70 420 VAL A N 1
ATOM 3238 C CA . VAL A 1 420 ? 17.804 -44.504 50.379 1.00 26.70 420 VAL A CA 1
ATOM 3239 C C . VAL A 1 420 ? 16.312 -44.156 50.051 1.00 26.70 420 VAL A C 1
ATOM 3241 O O . VAL A 1 420 ? 15.559 -43.782 50.938 1.00 26.70 420 VAL A O 1
ATOM 3244 N N . SER A 1 421 ? 15.842 -44.145 48.780 1.00 28.09 421 SER A N 1
ATOM 3245 C CA . SER A 1 421 ? 15.344 -45.256 47.891 1.00 28.09 421 SER A CA 1
ATOM 3246 C C . SER A 1 421 ? 13.785 -45.424 47.901 1.00 28.09 421 SER A C 1
ATOM 3248 O O . SER A 1 421 ? 13.147 -44.839 48.765 1.00 28.09 421 SER A O 1
ATOM 3250 N N . GLU A 1 422 ? 13.043 -46.104 46.993 1.00 30.03 422 GLU A N 1
ATOM 3251 C CA . GLU A 1 422 ? 13.312 -46.956 45.803 1.00 30.03 422 GLU A CA 1
ATOM 3252 C C . GLU A 1 422 ? 12.029 -47.162 44.913 1.00 30.03 422 GLU A C 1
ATOM 3254 O O . GLU A 1 422 ? 10.922 -46.922 45.387 1.00 30.03 422 GLU A O 1
ATOM 3259 N N . ARG A 1 423 ? 12.181 -47.766 43.706 1.00 27.05 423 ARG A N 1
ATOM 3260 C CA . ARG A 1 423 ? 11.172 -48.432 42.808 1.00 27.05 423 ARG A CA 1
ATOM 3261 C C . ARG A 1 423 ? 10.258 -47.533 41.943 1.00 27.05 423 ARG A C 1
ATOM 3263 O O . ARG A 1 423 ? 9.818 -46.485 42.385 1.00 27.05 423 ARG A O 1
ATOM 3270 N N . GLY A 1 424 ? 9.902 -47.912 40.702 1.00 24.31 424 GLY A N 1
ATOM 3271 C CA . GLY A 1 424 ? 10.304 -49.082 39.887 1.00 24.31 424 GLY A CA 1
ATOM 3272 C C . GLY A 1 424 ? 9.773 -49.027 38.431 1.00 24.31 424 GLY A C 1
ATOM 3273 O O . GLY A 1 424 ? 8.845 -48.276 38.152 1.00 24.31 424 GLY A O 1
ATOM 3274 N N . VAL A 1 425 ? 10.368 -49.800 37.504 1.00 25.45 425 VAL A N 1
ATOM 3275 C CA . VAL A 1 425 ? 10.091 -49.791 36.036 1.00 25.45 425 VAL A CA 1
ATOM 3276 C C . VAL A 1 425 ? 9.353 -51.066 35.580 1.00 25.45 425 VAL A C 1
ATOM 3278 O O . VAL A 1 425 ? 9.446 -52.082 36.272 1.00 25.45 425 VAL A O 1
ATOM 3281 N N . PRO A 1 426 ? 8.615 -51.036 34.447 1.00 43.72 426 PRO A N 1
ATOM 3282 C CA . PRO A 1 426 ? 9.041 -51.752 33.213 1.00 43.72 426 PRO A CA 1
ATOM 3283 C C . PRO A 1 426 ? 8.671 -51.022 31.878 1.00 43.72 426 PRO A C 1
ATOM 3285 O O . PRO A 1 426 ? 7.724 -50.248 31.857 1.00 43.72 426 PRO A O 1
ATOM 3288 N N . HIS A 1 427 ? 9.295 -51.232 30.700 1.00 29.00 427 HIS A N 1
ATOM 3289 C CA . HIS A 1 427 ? 10.590 -51.864 30.372 1.00 29.00 427 HIS A CA 1
ATOM 3290 C C . HIS A 1 427 ? 11.223 -51.312 29.045 1.00 29.00 427 HIS A C 1
ATOM 3292 O O . HIS A 1 427 ? 11.556 -50.136 29.004 1.00 29.00 427 HIS A O 1
ATOM 3298 N N . LEU A 1 428 ? 11.459 -52.144 28.009 1.00 26.72 428 LEU A N 1
ATOM 3299 C CA . LEU A 1 428 ? 12.179 -51.948 26.713 1.00 26.72 428 LEU A CA 1
ATOM 3300 C C . LEU A 1 428 ? 11.697 -53.065 25.715 1.00 26.72 428 LEU A C 1
ATOM 3302 O O . LEU A 1 428 ? 10.778 -53.765 26.155 1.00 26.72 428 LEU A O 1
ATOM 3306 N N . PRO A 1 429 ? 12.197 -53.324 24.459 1.00 43.62 429 PRO A N 1
ATOM 3307 C CA . PRO A 1 429 ? 13.505 -53.024 23.791 1.00 43.62 429 PRO A CA 1
ATOM 3308 C C . PRO A 1 429 ? 13.414 -52.497 22.318 1.00 43.62 429 PRO A C 1
ATOM 3310 O O . PRO A 1 429 ? 12.314 -52.385 21.795 1.00 43.62 429 PRO A O 1
ATOM 3313 N N . ALA A 1 430 ? 14.457 -52.195 21.512 1.00 32.03 430 ALA A N 1
ATOM 3314 C CA . ALA A 1 430 ? 15.917 -51.879 21.574 1.00 32.03 430 ALA A CA 1
ATOM 3315 C C . ALA A 1 430 ? 16.315 -51.319 20.157 1.00 32.03 430 ALA A C 1
ATOM 3317 O O . ALA A 1 430 ? 15.443 -51.260 19.296 1.00 32.03 430 ALA A O 1
ATOM 3318 N N . GLY A 1 431 ? 17.524 -50.878 19.756 1.00 26.12 431 GLY A N 1
ATOM 3319 C CA . GLY A 1 431 ? 18.897 -50.826 20.314 1.00 26.12 431 GLY A CA 1
ATOM 3320 C C . GLY A 1 431 ? 19.907 -51.566 19.392 1.00 26.12 431 GLY A C 1
ATOM 3321 O O . GLY A 1 431 ? 19.561 -52.620 18.876 1.00 26.12 431 GLY A O 1
ATOM 3322 N N . GLY A 1 432 ? 21.150 -51.120 19.136 1.00 25.66 432 GLY A N 1
ATOM 3323 C CA . GLY A 1 432 ? 21.921 -49.994 19.696 1.00 25.66 432 GLY A CA 1
ATOM 3324 C C . GLY A 1 432 ? 23.453 -50.143 19.479 1.00 25.66 432 GLY A C 1
ATOM 3325 O O . GLY A 1 432 ? 23.870 -50.879 18.590 1.00 25.66 432 GLY A O 1
ATOM 3326 N N . ARG A 1 433 ? 24.251 -49.534 20.383 1.00 27.86 433 ARG A N 1
ATOM 3327 C CA . ARG A 1 433 ? 25.733 -49.599 20.577 1.00 27.86 433 ARG A CA 1
ATOM 3328 C C . ARG A 1 433 ? 26.655 -48.772 19.652 1.00 27.86 433 ARG A C 1
ATOM 3330 O O . ARG A 1 433 ? 26.524 -48.797 18.435 1.00 27.86 433 ARG A O 1
ATOM 3337 N N . GLY A 1 434 ? 27.653 -48.138 20.284 1.00 25.44 434 GLY A N 1
ATOM 3338 C CA . GLY A 1 434 ? 28.791 -47.419 19.690 1.00 25.44 434 GLY A CA 1
ATOM 3339 C C . GLY A 1 434 ? 29.296 -46.319 20.639 1.00 25.44 434 GLY A C 1
ATOM 3340 O O . GLY A 1 434 ? 28.583 -45.341 20.842 1.00 25.44 434 GLY A O 1
ATOM 3341 N N . ASP A 1 435 ? 30.472 -46.492 21.250 1.00 26.09 435 ASP A N 1
ATOM 3342 C CA . ASP A 1 435 ? 31.028 -45.592 22.281 1.00 26.09 435 ASP A CA 1
ATOM 3343 C C . ASP A 1 435 ? 31.921 -44.471 21.704 1.00 26.09 435 ASP A C 1
ATOM 3345 O O . ASP A 1 435 ? 32.658 -44.710 20.750 1.00 26.09 435 ASP A O 1
ATOM 3349 N N . GLU A 1 436 ? 31.887 -43.266 22.298 1.00 28.42 436 GLU A N 1
ATOM 3350 C CA . GLU A 1 436 ? 33.001 -42.628 23.052 1.00 28.42 436 GLU A CA 1
ATOM 3351 C C . GLU A 1 436 ? 32.691 -41.149 23.421 1.00 28.42 436 GLU A C 1
ATOM 3353 O O . GLU A 1 436 ? 31.892 -40.478 22.768 1.00 28.42 436 GLU A O 1
ATOM 3358 N N . ASP A 1 437 ? 33.296 -40.644 24.510 1.00 28.97 437 ASP A N 1
ATOM 3359 C CA . ASP A 1 437 ? 32.950 -39.371 25.188 1.00 28.97 437 ASP A CA 1
ATOM 3360 C C . ASP A 1 437 ? 33.976 -38.229 24.893 1.00 28.97 437 ASP A C 1
ATOM 3362 O O . ASP A 1 437 ? 35.157 -38.508 24.658 1.00 28.97 437 ASP A O 1
ATOM 3366 N N . PRO A 1 438 ? 33.588 -36.930 24.844 1.00 39.81 438 PRO A N 1
ATOM 3367 C CA . PRO A 1 438 ? 34.213 -35.965 23.924 1.00 39.81 438 PRO A CA 1
ATOM 3368 C C . PRO A 1 438 ? 35.166 -34.935 24.561 1.00 39.81 438 PRO A C 1
ATOM 3370 O O . PRO A 1 438 ? 35.110 -34.646 25.758 1.00 39.81 438 PRO A O 1
ATOM 3373 N N . ARG A 1 439 ? 35.980 -34.246 23.731 1.00 27.06 439 ARG A N 1
ATOM 3374 C CA . ARG A 1 439 ? 36.705 -33.012 24.122 1.00 27.06 439 ARG A CA 1
ATOM 3375 C C . ARG A 1 439 ? 36.853 -31.967 23.000 1.00 27.06 439 ARG A C 1
ATOM 3377 O O . ARG A 1 439 ? 37.407 -32.269 21.952 1.00 27.06 439 ARG A O 1
ATOM 3384 N N . ARG A 1 440 ? 36.552 -30.706 23.364 1.00 26.73 440 ARG A N 1
ATOM 3385 C CA . ARG A 1 440 ? 36.779 -29.409 22.661 1.00 26.73 440 ARG A CA 1
ATOM 3386 C C . ARG A 1 440 ? 35.826 -29.124 21.482 1.00 26.73 440 ARG A C 1
ATOM 3388 O O . ARG A 1 440 ? 35.701 -29.959 20.604 1.00 26.73 440 ARG A O 1
ATOM 3395 N N . VAL A 1 441 ? 35.024 -28.048 21.443 1.00 26.89 441 VAL A N 1
ATOM 3396 C CA . VAL A 1 441 ? 35.195 -26.595 21.743 1.00 26.89 441 VAL A CA 1
ATOM 3397 C C . VAL A 1 441 ? 35.811 -25.792 20.582 1.00 26.89 441 VAL A C 1
ATOM 3399 O O . VAL A 1 441 ? 36.973 -25.999 20.254 1.00 26.89 441 VAL A O 1
ATOM 3402 N N . ALA A 1 442 ? 35.029 -24.797 20.130 1.00 25.52 442 ALA A N 1
ATOM 3403 C CA . ALA A 1 442 ? 35.353 -23.602 19.329 1.00 25.52 442 ALA A CA 1
ATOM 3404 C C . ALA A 1 442 ? 35.598 -23.726 17.801 1.00 25.52 442 ALA A C 1
ATOM 3406 O O . ALA A 1 442 ? 36.644 -24.173 17.349 1.00 25.52 442 ALA A O 1
ATOM 3407 N N . ASP A 1 443 ? 34.615 -23.185 17.068 1.00 25.38 443 ASP A N 1
ATOM 3408 C CA . ASP A 1 443 ? 34.705 -22.095 16.075 1.00 25.38 443 ASP A CA 1
ATOM 3409 C C . ASP A 1 443 ? 35.442 -22.226 14.716 1.00 25.38 443 ASP A C 1
ATOM 3411 O O . ASP A 1 443 ? 36.617 -22.552 14.614 1.00 25.38 443 ASP A O 1
ATOM 3415 N N . GLU A 1 444 ? 34.690 -21.802 13.685 1.00 28.28 444 GLU A N 1
ATOM 3416 C CA . GLU A 1 444 ? 35.055 -21.228 12.370 1.00 28.28 444 GLU A CA 1
ATOM 3417 C C . GLU A 1 444 ? 36.131 -21.900 11.478 1.00 28.28 444 GLU A C 1
ATOM 3419 O O . GLU A 1 444 ? 37.332 -21.849 11.727 1.00 28.28 444 GLU A O 1
ATOM 3424 N N . VAL A 1 445 ? 35.697 -22.355 10.288 1.00 24.92 445 VAL A N 1
ATOM 3425 C CA . VAL A 1 445 ? 36.560 -22.628 9.116 1.00 24.92 445 VAL A CA 1
ATOM 3426 C C . VAL A 1 445 ? 36.045 -21.816 7.903 1.00 24.92 445 VAL A C 1
ATOM 3428 O O . VAL A 1 445 ? 34.829 -21.778 7.700 1.00 24.92 445 VAL A O 1
ATOM 3431 N N . PRO A 1 446 ? 36.905 -21.136 7.106 1.00 29.53 446 PRO A N 1
ATOM 3432 C CA . PRO A 1 446 ? 36.468 -20.071 6.191 1.00 29.53 446 PRO A CA 1
ATOM 3433 C C . PRO A 1 446 ? 36.559 -20.411 4.687 1.00 29.53 446 PRO A C 1
ATOM 3435 O O . PRO A 1 446 ? 37.160 -21.403 4.279 1.00 29.53 446 PRO A O 1
ATOM 3438 N N . LEU A 1 447 ? 36.032 -19.514 3.840 1.00 26.83 447 LEU A N 1
ATOM 3439 C CA . LEU A 1 447 ? 36.272 -19.520 2.387 1.00 26.83 447 LEU A CA 1
ATOM 3440 C C . LEU A 1 447 ? 37.652 -18.908 2.033 1.00 26.83 447 LEU A C 1
ATOM 3442 O O . LEU A 1 447 ? 38.090 -17.971 2.707 1.00 26.83 447 LEU A O 1
ATOM 3446 N N . PRO A 1 448 ? 38.356 -19.405 0.993 1.00 32.53 448 PRO A N 1
ATOM 3447 C CA . PRO A 1 448 ? 39.795 -19.170 0.843 1.00 32.53 448 PRO A CA 1
ATOM 3448 C C . PRO A 1 448 ? 40.211 -17.950 -0.006 1.00 32.53 448 PRO A C 1
ATOM 3450 O O . PRO A 1 448 ? 39.742 -17.751 -1.121 1.00 32.53 448 PRO A O 1
ATOM 3453 N N . GLY A 1 449 ? 41.236 -17.244 0.487 1.00 24.67 449 GLY A N 1
ATOM 3454 C CA . GLY A 1 449 ? 42.522 -17.079 -0.217 1.00 24.67 449 GLY A CA 1
ATOM 3455 C C . GLY A 1 449 ? 42.618 -16.164 -1.452 1.00 24.67 449 GLY A C 1
ATOM 3456 O O . GLY A 1 449 ? 42.308 -16.570 -2.567 1.00 24.67 449 GLY A O 1
ATOM 3457 N N . GLY A 1 450 ? 43.241 -14.991 -1.277 1.00 25.38 450 GLY A N 1
ATOM 3458 C CA . GLY A 1 450 ? 43.703 -14.110 -2.363 1.00 25.38 450 GLY A CA 1
ATOM 3459 C C . GLY A 1 450 ? 44.764 -13.115 -1.870 1.00 25.38 450 GLY A C 1
ATOM 3460 O O . GLY A 1 450 ? 44.434 -12.011 -1.454 1.00 25.38 450 GLY A O 1
ATOM 3461 N N . ASP A 1 451 ? 46.030 -13.537 -1.847 1.00 25.67 451 ASP A N 1
ATOM 3462 C CA . ASP A 1 451 ? 47.144 -12.910 -1.106 1.00 25.67 451 ASP A CA 1
ATOM 3463 C C . ASP A 1 451 ? 48.042 -11.989 -1.979 1.00 25.67 451 ASP A C 1
ATOM 3465 O O . ASP A 1 451 ? 48.334 -12.346 -3.122 1.00 25.67 451 ASP A O 1
ATOM 3469 N N . ARG A 1 452 ? 48.527 -10.855 -1.416 1.00 26.75 452 ARG A N 1
ATOM 3470 C CA . ARG A 1 452 ? 49.958 -10.406 -1.328 1.00 26.75 452 ARG A CA 1
ATOM 3471 C C . ARG A 1 452 ? 50.206 -8.885 -1.276 1.00 26.75 452 ARG A C 1
ATOM 3473 O O . ARG A 1 452 ? 49.744 -8.136 -2.127 1.00 26.75 452 ARG A O 1
ATOM 3480 N N . GLY A 1 453 ? 51.103 -8.478 -0.360 1.00 24.41 453 GLY A N 1
ATOM 3481 C CA . GLY A 1 453 ? 51.842 -7.193 -0.361 1.00 24.41 453 GLY A CA 1
ATOM 3482 C C . GLY A 1 453 ? 51.342 -6.149 0.664 1.00 24.41 453 GLY A C 1
ATOM 3483 O O . GLY A 1 453 ? 50.340 -5.499 0.411 1.00 24.41 453 GLY A O 1
ATOM 3484 N N . ALA A 1 454 ? 51.878 -6.000 1.888 1.00 24.73 454 ALA A N 1
ATOM 3485 C CA . ALA A 1 454 ? 53.229 -5.549 2.303 1.00 24.73 454 ALA A CA 1
ATOM 3486 C C . ALA A 1 454 ? 53.524 -4.059 1.987 1.00 24.73 454 ALA A C 1
ATOM 3488 O O . ALA A 1 454 ? 53.425 -3.688 0.826 1.00 24.73 454 ALA A O 1
ATOM 3489 N N . ARG A 1 455 ? 53.967 -3.148 2.886 1.00 22.91 455 ARG A N 1
ATOM 3490 C CA . ARG A 1 455 ? 54.149 -3.007 4.375 1.00 22.91 455 ARG A CA 1
ATOM 3491 C C . ARG A 1 455 ? 53.912 -1.475 4.693 1.00 22.91 455 ARG A C 1
ATOM 3493 O O . ARG A 1 455 ? 53.364 -0.816 3.822 1.00 22.91 455 ARG A O 1
ATOM 3500 N N . VAL A 1 456 ? 54.244 -0.766 5.796 1.00 23.17 456 VAL A N 1
ATOM 3501 C CA . VAL A 1 456 ? 55.048 -0.947 7.036 1.00 23.17 456 VAL A CA 1
ATOM 3502 C C . VAL A 1 456 ? 54.685 0.146 8.098 1.00 23.17 456 VAL A C 1
ATOM 3504 O O . VAL A 1 456 ? 54.088 1.149 7.727 1.00 23.17 456 VAL A O 1
ATOM 3507 N N . ARG A 1 457 ? 55.149 -0.002 9.359 1.00 23.12 457 ARG A N 1
ATOM 3508 C CA . ARG A 1 457 ? 55.334 1.015 10.448 1.00 23.12 457 ARG A CA 1
ATOM 3509 C C . ARG A 1 457 ? 54.145 1.622 11.239 1.00 23.12 457 ARG A C 1
ATOM 3511 O O . ARG A 1 457 ? 53.608 2.662 10.888 1.00 23.12 457 ARG A O 1
ATOM 3518 N N . GLU A 1 458 ? 53.957 1.038 12.432 1.00 23.08 458 GLU A N 1
ATOM 3519 C CA . GLU A 1 458 ? 54.217 1.642 13.770 1.00 23.08 458 GLU A CA 1
ATOM 3520 C C . GLU A 1 458 ? 53.271 2.682 14.438 1.00 23.08 458 GLU A C 1
ATOM 3522 O O . GLU A 1 458 ? 52.423 3.331 13.837 1.00 23.08 458 GLU A O 1
ATOM 3527 N N . HIS A 1 459 ? 53.403 2.722 15.772 1.00 22.95 459 HIS A N 1
ATOM 3528 C CA . HIS A 1 459 ? 52.509 3.246 16.827 1.00 22.95 459 HIS A CA 1
ATOM 3529 C C . HIS A 1 459 ? 53.034 4.589 17.429 1.00 22.95 459 HIS A C 1
ATOM 3531 O O . HIS A 1 459 ? 54.112 5.003 17.000 1.00 22.95 459 HIS A O 1
ATOM 3537 N N . PRO A 1 460 ? 52.375 5.284 18.407 1.00 26.95 460 PRO A N 1
ATOM 3538 C CA . PRO A 1 460 ? 51.344 4.811 19.355 1.00 26.95 460 PRO A CA 1
ATOM 3539 C C . PRO A 1 460 ? 50.129 5.739 19.625 1.00 26.95 460 PRO A C 1
ATOM 3541 O O . PRO A 1 460 ? 50.039 6.865 19.146 1.00 26.95 460 PRO A O 1
ATOM 3544 N N . ALA A 1 461 ? 49.207 5.257 20.471 1.00 25.45 461 ALA A N 1
ATOM 3545 C CA . ALA A 1 461 ? 48.221 6.064 21.210 1.00 25.45 461 ALA A CA 1
ATOM 3546 C C . ALA A 1 461 ? 48.727 6.346 22.645 1.00 25.45 461 ALA A C 1
ATOM 3548 O O . ALA A 1 461 ? 49.619 5.634 23.113 1.00 25.45 461 ALA A O 1
ATOM 3549 N N . PRO A 1 462 ? 48.179 7.345 23.369 1.00 28.69 462 PRO A N 1
ATOM 3550 C CA . PRO A 1 462 ? 47.168 6.991 24.383 1.00 28.69 462 PRO A CA 1
ATOM 3551 C C . PRO A 1 462 ? 46.118 8.092 24.676 1.00 28.69 462 PRO A C 1
ATOM 3553 O O . PRO A 1 462 ? 46.214 9.218 24.196 1.00 28.69 462 PRO A O 1
ATOM 3556 N N . GLY A 1 463 ? 45.166 7.785 25.569 1.00 24.53 463 GLY A N 1
ATOM 3557 C CA . GLY A 1 463 ? 44.371 8.784 26.304 1.00 24.53 463 GLY A CA 1
ATOM 3558 C C . GLY A 1 463 ? 42.864 8.713 26.049 1.00 24.53 463 GLY A C 1
ATOM 3559 O O . GLY A 1 463 ? 42.403 8.899 24.929 1.00 24.53 463 GLY A O 1
ATOM 3560 N N . ALA A 1 464 ? 42.079 8.478 27.104 1.00 24.16 464 ALA A N 1
ATOM 3561 C CA . ALA A 1 464 ? 40.623 8.366 27.029 1.00 24.16 464 ALA A CA 1
ATOM 3562 C C . ALA A 1 464 ? 39.929 9.204 28.108 1.00 24.16 464 ALA A C 1
ATOM 3564 O O . ALA A 1 464 ? 40.407 9.242 29.243 1.00 24.16 464 ALA A O 1
ATOM 3565 N N . ARG A 1 465 ? 38.742 9.748 27.792 1.00 22.97 465 ARG A N 1
ATOM 3566 C CA . ARG A 1 465 ? 37.514 9.579 28.599 1.00 22.97 465 ARG A CA 1
ATOM 3567 C C . ARG A 1 465 ? 36.261 10.097 27.875 1.00 22.97 465 ARG A C 1
ATOM 3569 O O . ARG A 1 465 ? 36.341 10.658 26.789 1.00 22.97 465 ARG A O 1
ATOM 3576 N N . ARG A 1 466 ? 35.117 9.741 28.463 1.00 27.14 466 ARG A N 1
ATOM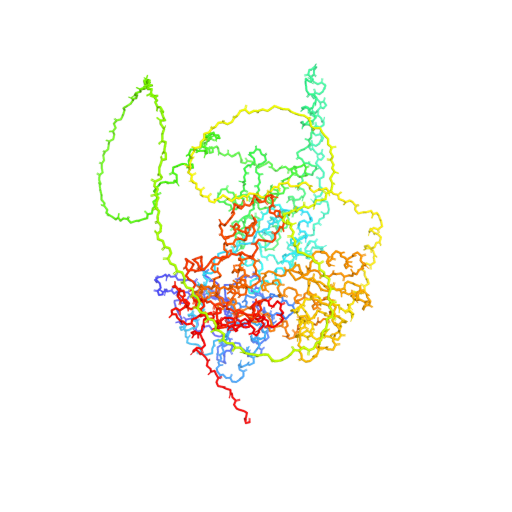 3577 C CA . ARG A 1 466 ? 33.746 9.792 27.930 1.00 27.14 466 ARG A CA 1
ATOM 3578 C C . ARG A 1 466 ? 33.238 11.220 27.704 1.00 27.14 466 ARG A C 1
ATOM 3580 O O . ARG A 1 466 ? 33.522 12.074 28.529 1.00 27.14 466 ARG A O 1
ATOM 3587 N N . ASP A 1 467 ? 32.406 11.390 26.676 1.00 23.33 467 ASP A N 1
ATOM 3588 C CA . ASP A 1 467 ? 31.055 11.975 26.773 1.00 23.33 467 ASP A CA 1
ATOM 3589 C C . ASP A 1 467 ? 30.245 11.626 25.502 1.00 23.33 467 ASP A C 1
ATOM 3591 O O . ASP A 1 467 ? 30.808 11.530 24.411 1.00 23.33 467 ASP A O 1
ATOM 3595 N N . GLY A 1 468 ? 28.935 11.378 25.634 1.00 33.06 468 GLY A N 1
ATOM 3596 C CA . GLY A 1 468 ? 28.016 11.151 24.497 1.00 33.06 468 GLY A CA 1
ATOM 3597 C C . GLY A 1 468 ? 27.447 12.472 23.960 1.00 33.06 468 GLY A C 1
ATOM 3598 O O . GLY A 1 468 ? 27.436 13.455 24.705 1.00 33.06 468 GLY A O 1
ATOM 3599 N N . PRO A 1 469 ? 26.945 12.545 22.702 1.00 32.00 469 PRO A N 1
ATOM 3600 C CA . PRO A 1 469 ? 25.494 12.328 22.522 1.00 32.00 469 PRO A CA 1
ATOM 3601 C C . PRO A 1 469 ? 25.004 11.957 21.088 1.00 32.00 469 PRO A C 1
ATOM 3603 O O . PRO A 1 469 ? 25.761 11.933 20.125 1.00 32.00 469 PRO A O 1
ATOM 3606 N N . ALA A 1 470 ? 23.671 11.853 20.964 1.00 24.72 470 ALA A N 1
ATOM 3607 C CA . ALA A 1 470 ? 22.830 12.239 19.813 1.00 24.72 470 ALA A CA 1
ATOM 3608 C C . ALA A 1 470 ? 22.897 11.449 18.481 1.00 24.72 470 ALA A C 1
ATOM 3610 O O . ALA A 1 470 ? 23.904 11.389 17.777 1.00 24.72 470 ALA A O 1
ATOM 3611 N N . ALA A 1 471 ? 21.721 10.970 18.055 1.00 28.39 471 ALA A N 1
ATOM 3612 C CA . ALA A 1 471 ? 21.506 10.317 16.766 1.00 28.39 471 ALA A CA 1
ATOM 3613 C C . ALA A 1 471 ? 21.813 11.243 15.571 1.00 28.39 471 ALA A C 1
ATOM 3615 O O . ALA A 1 471 ? 21.285 12.352 15.459 1.00 28.39 471 ALA A O 1
ATOM 3616 N N . THR A 1 472 ? 22.630 10.750 14.638 1.00 25.23 472 THR A N 1
ATOM 3617 C CA . THR A 1 472 ? 23.003 11.452 13.402 1.00 25.23 472 THR A CA 1
ATOM 3618 C C . THR A 1 472 ? 22.371 10.754 12.199 1.00 25.23 472 THR A C 1
ATOM 3620 O O . THR A 1 472 ? 22.624 9.576 11.966 1.00 25.23 472 THR A O 1
ATOM 3623 N N . ARG A 1 473 ? 21.567 11.477 11.404 1.00 28.12 473 ARG A N 1
ATOM 3624 C CA . ARG A 1 473 ? 21.010 10.952 10.143 1.00 28.12 473 ARG A CA 1
ATOM 3625 C C . ARG A 1 473 ? 22.137 10.754 9.122 1.00 28.12 473 ARG A C 1
ATOM 3627 O O . ARG A 1 473 ? 22.705 11.733 8.638 1.00 28.12 473 ARG A O 1
ATOM 3634 N N . LEU A 1 474 ? 22.453 9.501 8.797 1.00 25.77 474 LEU A N 1
ATOM 3635 C CA . LEU A 1 474 ? 23.462 9.147 7.795 1.00 25.77 474 LEU A CA 1
ATOM 3636 C C . LEU A 1 474 ? 22.902 9.244 6.366 1.00 25.77 474 LEU A C 1
ATOM 3638 O O . LEU A 1 474 ? 21.737 8.948 6.112 1.00 25.77 474 LEU A O 1
ATOM 3642 N N . ARG A 1 475 ? 23.760 9.650 5.423 1.00 26.62 475 ARG A N 1
ATOM 3643 C CA . ARG A 1 475 ? 23.516 9.544 3.974 1.00 26.62 475 ARG A CA 1
ATOM 3644 C C . ARG A 1 475 ? 23.943 8.155 3.476 1.00 26.62 475 ARG A C 1
ATOM 3646 O O . ARG A 1 475 ? 24.954 7.655 3.968 1.00 26.62 475 ARG A O 1
ATOM 3653 N N . PRO A 1 476 ? 23.286 7.585 2.450 1.00 25.72 476 PRO A N 1
ATOM 3654 C CA . PRO A 1 476 ? 23.814 6.420 1.745 1.00 25.72 476 PRO A CA 1
ATOM 3655 C C . PRO A 1 476 ? 25.069 6.783 0.916 1.00 25.72 476 PRO A C 1
ATOM 3657 O O . PRO A 1 476 ? 25.182 7.920 0.435 1.00 25.72 476 PRO A O 1
ATOM 3660 N N . PRO A 1 477 ? 26.012 5.843 0.719 1.00 26.19 477 PRO A N 1
ATOM 3661 C CA . PRO A 1 477 ? 27.205 6.052 -0.100 1.00 26.19 477 PRO A CA 1
ATOM 3662 C C . PRO A 1 477 ? 26.895 6.020 -1.607 1.00 26.19 477 PRO A C 1
ATOM 3664 O O . PRO A 1 477 ? 25.973 5.350 -2.068 1.00 26.19 477 PRO A O 1
ATOM 3667 N N . ARG A 1 478 ? 27.707 6.723 -2.409 1.00 32.59 478 ARG A N 1
ATOM 3668 C CA . ARG A 1 478 ? 27.609 6.723 -3.881 1.00 32.59 478 ARG A CA 1
ATOM 3669 C C . ARG A 1 478 ? 28.412 5.564 -4.489 1.00 32.59 478 ARG A C 1
ATOM 3671 O O . ARG A 1 478 ? 29.594 5.726 -4.777 1.00 32.59 478 ARG A O 1
ATOM 3678 N N . GLY A 1 479 ? 27.764 4.422 -4.719 1.00 25.06 479 GLY A N 1
ATOM 3679 C CA . GLY A 1 479 ? 28.304 3.333 -5.546 1.00 25.06 479 GLY A CA 1
ATOM 3680 C C . GLY A 1 479 ? 28.122 3.601 -7.048 1.00 25.06 479 GLY A C 1
ATOM 3681 O O . GLY A 1 479 ? 27.084 4.111 -7.466 1.00 25.06 479 GLY A O 1
ATOM 3682 N N . ALA A 1 480 ? 29.121 3.275 -7.875 1.00 26.77 480 ALA A N 1
ATOM 3683 C CA . ALA A 1 480 ? 29.080 3.531 -9.318 1.00 26.77 480 ALA A CA 1
ATOM 3684 C C . ALA A 1 480 ? 28.442 2.367 -10.104 1.00 26.77 480 ALA A C 1
ATOM 3686 O O . ALA A 1 480 ? 28.990 1.267 -10.158 1.00 26.77 480 ALA A O 1
ATOM 3687 N N . LEU A 1 481 ? 27.314 2.623 -10.776 1.00 26.69 481 LEU A N 1
ATOM 3688 C CA . LEU A 1 481 ? 26.650 1.646 -11.647 1.00 26.69 481 LEU A CA 1
ATOM 3689 C C . LEU A 1 481 ? 27.445 1.410 -12.945 1.00 26.69 481 LEU A C 1
ATOM 3691 O O . LEU A 1 481 ? 27.455 2.243 -13.854 1.00 26.69 481 LEU A O 1
ATOM 3695 N N . ARG A 1 482 ? 28.077 0.237 -13.064 1.00 24.98 482 ARG A N 1
ATOM 3696 C CA . ARG A 1 482 ? 28.685 -0.242 -14.317 1.00 24.98 482 ARG A CA 1
ATOM 3697 C C . ARG A 1 482 ? 27.588 -0.651 -15.313 1.00 24.98 482 ARG A C 1
ATOM 3699 O O . ARG A 1 482 ? 26.810 -1.560 -15.041 1.00 24.98 482 ARG A O 1
ATOM 3706 N N . ARG A 1 483 ? 27.546 -0.020 -16.493 1.00 27.08 483 ARG A N 1
ATOM 3707 C CA . ARG A 1 483 ? 26.593 -0.359 -17.571 1.00 27.08 483 ARG A CA 1
ATOM 3708 C C . ARG A 1 483 ? 26.900 -1.721 -18.209 1.00 27.08 483 ARG A C 1
ATOM 3710 O O . ARG A 1 483 ? 27.779 -1.808 -19.067 1.00 27.08 483 ARG A O 1
ATOM 3717 N N . VAL A 1 484 ? 26.113 -2.748 -17.896 1.00 26.48 484 VAL A N 1
ATOM 3718 C CA . VAL A 1 484 ? 26.069 -3.987 -18.694 1.00 26.48 484 VAL A CA 1
ATOM 3719 C C . VAL A 1 484 ? 25.309 -3.713 -19.998 1.00 26.48 484 VAL A C 1
ATOM 3721 O O . VAL A 1 484 ? 24.186 -3.217 -19.971 1.00 26.48 484 VAL A O 1
ATOM 3724 N N . HIS A 1 485 ? 25.917 -4.006 -21.151 1.00 27.69 485 HIS A N 1
ATOM 3725 C CA . HIS A 1 485 ? 25.267 -3.847 -22.458 1.00 27.69 485 HIS A CA 1
ATOM 3726 C C . HIS A 1 485 ? 24.611 -5.161 -22.900 1.00 27.69 485 HIS A C 1
ATOM 3728 O O . HIS A 1 485 ? 25.295 -6.154 -23.136 1.00 27.69 485 HIS A O 1
ATOM 3734 N N . ALA A 1 486 ? 23.286 -5.158 -23.069 1.00 29.69 486 ALA A N 1
ATOM 3735 C CA . ALA A 1 486 ? 22.560 -6.299 -23.622 1.00 29.69 486 ALA A CA 1
ATOM 3736 C C . ALA A 1 486 ? 22.886 -6.485 -25.119 1.00 29.69 486 ALA A C 1
ATOM 3738 O O . ALA A 1 486 ? 22.594 -5.618 -25.947 1.00 29.69 486 ALA A O 1
ATOM 3739 N N . GLY A 1 487 ? 23.495 -7.624 -25.464 1.00 29.39 487 GLY A N 1
ATOM 3740 C CA . GLY A 1 487 ? 23.949 -7.927 -26.824 1.00 29.39 487 GLY A CA 1
ATOM 3741 C C . GLY A 1 487 ? 22.818 -8.108 -27.856 1.00 29.39 487 GLY A C 1
ATOM 3742 O O . GLY A 1 487 ? 21.651 -8.293 -27.498 1.00 29.39 487 GLY A O 1
ATOM 3743 N N . PRO A 1 488 ? 23.139 -8.117 -29.166 1.00 33.12 488 PRO A N 1
ATOM 3744 C CA . PRO A 1 488 ? 22.151 -8.060 -30.252 1.00 33.12 488 PRO A CA 1
ATOM 3745 C C . PRO A 1 488 ? 21.159 -9.238 -30.329 1.00 33.12 488 PRO A C 1
ATOM 3747 O O . PRO A 1 488 ? 20.138 -9.109 -31.005 1.00 33.12 488 PRO A O 1
ATOM 3750 N N . ARG A 1 489 ? 21.380 -10.352 -29.609 1.00 30.91 489 ARG A N 1
ATOM 3751 C CA . ARG A 1 489 ? 20.365 -11.413 -29.441 1.00 30.91 489 ARG A CA 1
ATOM 3752 C C . ARG A 1 489 ? 19.134 -10.924 -28.658 1.00 30.91 489 ARG A C 1
ATOM 3754 O O . ARG A 1 489 ? 18.016 -11.212 -29.077 1.00 30.91 489 ARG A O 1
ATOM 3761 N N . ALA A 1 490 ? 19.305 -10.108 -27.612 1.00 31.58 490 ALA A N 1
ATOM 3762 C CA . ALA A 1 490 ? 18.188 -9.577 -26.816 1.00 31.58 490 ALA A CA 1
ATOM 3763 C C . ALA A 1 490 ? 17.233 -8.706 -27.659 1.00 31.58 490 ALA A C 1
ATOM 3765 O O . ALA A 1 490 ? 16.011 -8.830 -27.571 1.00 31.58 490 ALA A O 1
ATOM 3766 N N . ARG A 1 491 ? 17.784 -7.898 -28.579 1.00 34.50 491 ARG A N 1
ATOM 3767 C CA . ARG A 1 491 ? 17.003 -7.067 -29.515 1.00 34.50 491 ARG A CA 1
ATOM 3768 C C . ARG A 1 491 ? 16.168 -7.872 -30.523 1.00 34.50 491 ARG A C 1
ATOM 3770 O O . ARG A 1 491 ? 15.272 -7.299 -31.140 1.00 34.50 491 ARG A O 1
ATOM 3777 N N . ARG A 1 492 ? 16.428 -9.176 -30.700 1.00 27.92 492 ARG A N 1
ATOM 3778 C CA . ARG A 1 492 ? 15.643 -10.055 -31.588 1.00 27.92 492 ARG A CA 1
ATOM 3779 C C . ARG A 1 492 ? 14.439 -10.694 -30.878 1.00 27.92 492 ARG A C 1
ATOM 3781 O O . ARG A 1 492 ? 13.437 -10.945 -31.537 1.00 27.92 492 ARG A O 1
ATOM 3788 N N . LEU A 1 493 ? 14.494 -10.872 -29.553 1.00 32.28 493 LEU A N 1
ATOM 3789 C CA . LEU A 1 493 ? 13.356 -11.326 -28.734 1.00 32.28 493 LEU A CA 1
ATOM 3790 C C . LEU A 1 493 ? 12.290 -10.233 -28.561 1.00 32.28 493 LEU A C 1
ATOM 3792 O O . LEU A 1 493 ? 11.102 -10.503 -28.716 1.00 32.28 493 LEU A O 1
ATOM 3796 N N . ALA A 1 494 ? 12.710 -8.978 -28.362 1.00 31.70 494 ALA A N 1
ATOM 3797 C CA . ALA A 1 494 ? 11.812 -7.830 -28.182 1.00 31.70 494 ALA A CA 1
ATOM 3798 C C . ALA A 1 494 ? 10.838 -7.567 -29.358 1.00 31.70 494 ALA A C 1
ATOM 3800 O O . ALA A 1 494 ? 9.881 -6.815 -29.204 1.00 31.70 494 ALA A O 1
ATOM 3801 N N . ARG A 1 495 ? 11.045 -8.189 -30.530 1.00 31.67 495 ARG A N 1
ATOM 3802 C CA . ARG A 1 495 ? 10.160 -8.084 -31.707 1.00 31.67 495 ARG A CA 1
ATOM 3803 C C . ARG A 1 495 ? 9.115 -9.208 -31.836 1.00 31.67 495 ARG A C 1
ATOM 3805 O O . ARG A 1 495 ? 8.441 -9.270 -32.857 1.00 31.67 495 ARG A O 1
ATOM 3812 N N . ARG A 1 496 ? 8.944 -10.071 -30.823 1.00 35.41 496 ARG A N 1
ATOM 3813 C CA . ARG A 1 496 ? 7.838 -11.057 -30.742 1.00 35.41 496 ARG A CA 1
ATOM 3814 C C . ARG A 1 496 ? 6.761 -10.725 -29.690 1.00 35.41 496 ARG A C 1
ATOM 3816 O O . ARG A 1 496 ? 5.854 -11.521 -29.479 1.00 35.41 496 ARG A O 1
ATOM 3823 N N . GLY A 1 497 ? 6.812 -9.541 -29.075 1.00 31.02 497 GLY A N 1
ATOM 3824 C CA . GLY A 1 497 ? 5.917 -9.102 -27.988 1.00 31.02 497 GLY A CA 1
ATOM 3825 C C . GLY A 1 497 ? 4.455 -8.787 -28.356 1.00 31.02 497 GLY A C 1
ATOM 3826 O O . GLY A 1 497 ? 3.832 -8.008 -27.648 1.00 31.02 497 GLY A O 1
ATOM 3827 N N . ALA A 1 498 ? 3.925 -9.353 -29.445 1.00 33.56 498 ALA A N 1
ATOM 3828 C CA . ALA A 1 498 ? 2.514 -9.251 -29.847 1.00 33.56 498 ALA A CA 1
ATOM 3829 C C . ALA A 1 498 ? 1.783 -10.613 -29.816 1.00 33.56 498 ALA A C 1
ATOM 3831 O O . ALA A 1 498 ? 0.675 -10.737 -30.329 1.00 33.56 498 ALA A O 1
ATOM 3832 N N . GLY A 1 499 ? 2.403 -11.647 -29.235 1.00 29.20 499 GLY A N 1
ATOM 3833 C CA . GLY A 1 499 ? 1.704 -12.882 -28.876 1.00 29.20 499 GLY A CA 1
ATOM 3834 C C . GLY A 1 499 ? 0.851 -12.689 -27.621 1.00 29.20 499 GLY A C 1
ATOM 3835 O O . GLY A 1 499 ? 1.199 -11.882 -26.755 1.00 29.20 499 GLY A O 1
ATOM 3836 N N . LEU A 1 500 ? -0.244 -13.447 -27.504 1.00 35.59 500 LEU A N 1
ATOM 3837 C CA . LEU A 1 500 ? -1.046 -13.480 -26.279 1.00 35.59 500 LEU A CA 1
ATOM 3838 C C . LEU A 1 500 ? -0.155 -13.845 -25.081 1.00 35.59 500 LEU A C 1
ATOM 3840 O O . LEU A 1 500 ? 0.686 -14.743 -25.178 1.00 35.59 500 LEU A O 1
ATOM 3844 N N . ARG A 1 501 ? -0.359 -13.184 -23.934 1.00 51.69 501 ARG A N 1
ATOM 3845 C CA . ARG A 1 501 ? 0.225 -13.644 -22.667 1.00 51.69 501 ARG A CA 1
ATOM 3846 C C . ARG A 1 501 ? -0.357 -15.024 -22.360 1.00 51.69 501 ARG A C 1
ATOM 3848 O O . ARG A 1 501 ? -1.532 -15.121 -22.021 1.00 51.69 501 ARG A O 1
ATOM 3855 N N . VAL A 1 502 ? 0.456 -16.074 -22.472 1.00 70.94 502 VAL A N 1
ATOM 3856 C CA . VAL A 1 502 ? 0.076 -17.409 -21.995 1.00 70.94 502 VAL A CA 1
ATOM 3857 C C . VAL A 1 502 ? -0.100 -17.320 -20.482 1.00 70.94 502 VAL A C 1
ATOM 3859 O O . VAL A 1 502 ? 0.844 -17.008 -19.752 1.00 70.94 502 VAL A O 1
ATOM 3862 N N . ILE A 1 503 ? -1.338 -17.522 -20.041 1.00 87.94 503 ILE A N 1
ATOM 3863 C CA . ILE A 1 503 ? -1.747 -17.437 -18.642 1.00 87.94 503 ILE A CA 1
ATOM 3864 C C . ILE A 1 503 ? -1.404 -18.779 -17.977 1.00 87.94 503 ILE A C 1
ATOM 3866 O O . ILE A 1 503 ? -1.968 -19.788 -18.408 1.00 87.94 503 ILE A O 1
ATOM 3870 N N . PRO A 1 504 ? -0.523 -18.827 -16.956 1.00 91.50 504 PRO A N 1
ATOM 3871 C CA . PRO A 1 504 ? -0.122 -20.082 -16.328 1.00 91.50 504 PRO A CA 1
ATOM 3872 C C . PRO A 1 504 ? -1.306 -20.901 -15.799 1.00 91.50 504 PRO A C 1
ATOM 3874 O O . PRO A 1 504 ? -2.261 -20.373 -15.214 1.00 91.50 504 PRO A O 1
ATOM 3877 N N . ARG A 1 505 ? -1.213 -22.210 -16.019 1.00 94.56 505 ARG A N 1
ATOM 3878 C CA . ARG A 1 505 ? -2.120 -23.273 -15.581 1.00 94.56 505 ARG A CA 1
ATOM 3879 C C . ARG A 1 505 ? -1.443 -24.261 -14.631 1.00 94.56 505 ARG A C 1
ATOM 3881 O O . ARG A 1 505 ? -2.159 -24.919 -13.890 1.00 94.56 505 ARG A O 1
ATOM 3888 N N . ARG A 1 506 ? -0.107 -24.341 -14.611 1.00 97.25 506 ARG A N 1
ATOM 3889 C CA . ARG A 1 506 ? 0.671 -25.099 -13.614 1.00 97.25 506 ARG A CA 1
ATOM 3890 C C . ARG A 1 506 ? 1.472 -24.149 -12.727 1.00 97.25 506 ARG A C 1
ATOM 3892 O O . ARG A 1 506 ? 2.493 -23.613 -13.156 1.00 97.25 506 ARG A O 1
ATOM 3899 N N . VAL A 1 507 ? 1.008 -23.940 -11.500 1.00 98.06 507 VAL A N 1
ATOM 3900 C CA . VAL A 1 507 ? 1.611 -23.043 -10.506 1.00 98.06 507 VAL A CA 1
ATOM 3901 C C . VAL A 1 507 ? 2.067 -23.851 -9.293 1.00 98.06 507 VAL A C 1
ATOM 3903 O O . VAL A 1 507 ? 1.287 -24.620 -8.742 1.00 98.06 507 VAL A O 1
ATOM 3906 N N . VAL A 1 508 ? 3.305 -23.659 -8.846 1.00 98.56 508 VAL A N 1
ATOM 3907 C CA . VAL A 1 508 ? 3.741 -24.079 -7.502 1.00 98.56 508 VAL A CA 1
ATOM 3908 C C . VAL A 1 508 ? 3.784 -22.843 -6.609 1.00 98.56 508 VAL A C 1
ATOM 3910 O O . VAL A 1 508 ? 4.251 -21.793 -7.048 1.00 98.56 508 VAL A O 1
ATOM 3913 N N . SER A 1 509 ? 3.302 -22.950 -5.372 1.00 97.88 509 SER A N 1
ATOM 3914 C CA . SER A 1 509 ? 3.302 -21.845 -4.407 1.00 97.88 509 SER A CA 1
ATOM 3915 C C . SER A 1 509 ? 4.067 -22.233 -3.146 1.00 97.88 509 SER A C 1
ATOM 3917 O O . SER A 1 509 ? 3.664 -23.147 -2.428 1.00 97.88 509 SER A O 1
ATOM 3919 N N . LEU A 1 510 ? 5.175 -21.538 -2.869 1.00 97.88 510 LEU A N 1
ATOM 3920 C CA . LEU A 1 510 ? 6.038 -21.813 -1.714 1.00 97.88 510 LEU A CA 1
ATOM 3921 C C . LEU A 1 510 ? 5.677 -20.974 -0.471 1.00 97.88 510 LEU A C 1
ATOM 3923 O O . LEU A 1 510 ? 6.512 -20.778 0.412 1.00 97.88 510 LEU A O 1
ATOM 3927 N N . VAL A 1 511 ? 4.455 -20.430 -0.426 1.00 96.25 511 VAL A N 1
ATOM 3928 C CA . VAL A 1 511 ? 4.036 -19.371 0.507 1.00 96.25 511 VAL A CA 1
ATOM 3929 C C . VAL A 1 511 ? 2.572 -19.596 0.939 1.00 96.25 511 VAL A C 1
ATOM 3931 O O . VAL A 1 511 ? 1.692 -19.513 0.079 1.00 96.25 511 VAL A O 1
ATOM 3934 N N . PRO A 1 512 ? 2.269 -19.849 2.231 1.00 95.31 512 PRO A N 1
ATOM 3935 C CA . PRO A 1 512 ? 0.917 -20.207 2.693 1.00 95.31 512 PRO A CA 1
ATOM 3936 C C . PRO A 1 512 ? -0.185 -19.203 2.338 1.00 95.31 512 PRO A C 1
ATOM 3938 O O . PRO A 1 512 ? -1.176 -19.579 1.711 1.00 95.31 512 PRO A O 1
ATOM 3941 N N . SER A 1 513 ? 0.020 -17.921 2.649 1.00 95.69 513 SER A N 1
ATOM 3942 C CA . SER A 1 513 ? -0.939 -16.841 2.370 1.00 95.69 513 SER A CA 1
ATOM 3943 C C . SER A 1 513 ? -1.226 -16.665 0.874 1.00 95.69 513 SER A C 1
ATOM 3945 O O . SER A 1 513 ? -2.363 -16.413 0.474 1.00 95.69 513 SER A O 1
ATOM 3947 N N . VAL A 1 514 ? -0.216 -16.847 0.016 1.00 96.50 514 VAL A N 1
ATOM 3948 C CA . VAL A 1 514 ? -0.372 -16.803 -1.447 1.00 96.50 514 VAL A CA 1
ATOM 3949 C C . VAL A 1 514 ? -1.113 -18.039 -1.949 1.00 96.50 514 VAL A C 1
ATOM 3951 O O . VAL A 1 514 ? -1.971 -17.907 -2.817 1.00 96.50 514 VAL A O 1
ATOM 3954 N N . THR A 1 515 ? -0.849 -19.223 -1.390 1.00 97.25 515 THR A N 1
ATOM 3955 C CA . THR A 1 515 ? -1.596 -20.441 -1.739 1.00 97.25 515 THR A CA 1
ATOM 3956 C C . THR A 1 515 ? -3.081 -20.274 -1.426 1.00 97.25 515 THR A C 1
ATOM 3958 O O . THR A 1 515 ? -3.899 -20.469 -2.322 1.00 97.25 515 THR A O 1
ATOM 3961 N N . GLU A 1 516 ? -3.431 -19.811 -0.220 1.00 96.69 516 GLU A N 1
ATOM 3962 C CA . GLU A 1 516 ? -4.817 -19.475 0.141 1.00 96.69 516 GLU A CA 1
ATOM 3963 C C . GLU A 1 516 ? -5.417 -18.455 -0.842 1.00 96.69 516 GLU A C 1
ATOM 3965 O O . GLU A 1 516 ? -6.519 -18.656 -1.359 1.00 96.69 516 GLU A O 1
ATOM 3970 N N . SER A 1 517 ? -4.664 -17.397 -1.167 1.00 96.81 517 SER A N 1
ATOM 3971 C CA . SER A 1 517 ? -5.081 -16.360 -2.121 1.00 96.81 517 SER A CA 1
ATOM 3972 C C . SER A 1 517 ? -5.476 -16.932 -3.483 1.00 96.81 517 SER A C 1
ATOM 3974 O O . SER A 1 517 ? -6.439 -16.458 -4.082 1.00 96.81 517 SER A O 1
ATOM 3976 N N . LEU A 1 518 ? -4.781 -17.960 -3.983 1.00 97.31 518 LEU A N 1
ATOM 3977 C CA . LEU A 1 518 ? -5.140 -18.597 -5.253 1.00 97.31 518 LEU A CA 1
ATOM 3978 C C . LEU A 1 518 ? -6.496 -19.307 -5.171 1.00 97.31 518 LEU A C 1
ATOM 3980 O O . LEU A 1 518 ? -7.306 -19.156 -6.084 1.00 97.31 518 LEU A O 1
ATOM 3984 N N . PHE A 1 519 ? -6.796 -20.019 -4.084 1.00 96.94 519 PHE A N 1
ATOM 3985 C CA . PHE A 1 519 ? -8.124 -20.617 -3.899 1.00 96.94 519 PHE A CA 1
ATOM 3986 C C . PHE A 1 519 ? -9.213 -19.542 -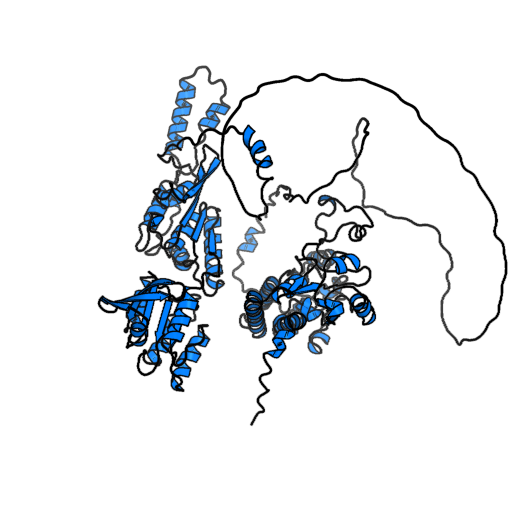3.731 1.00 96.94 519 PHE A C 1
ATOM 3988 O O . PHE A 1 519 ? -10.243 -19.617 -4.400 1.00 96.94 519 PHE A O 1
ATOM 3995 N N . LEU A 1 520 ? -8.958 -18.492 -2.940 1.00 95.94 520 LEU A N 1
ATOM 3996 C CA . LEU A 1 520 ? -9.880 -17.360 -2.739 1.00 95.94 520 LEU A CA 1
ATOM 3997 C C . LEU A 1 520 ? -10.123 -16.509 -4.003 1.00 95.94 520 LEU A C 1
ATOM 3999 O O . LEU A 1 520 ? -11.074 -15.728 -4.034 1.00 95.94 520 LEU A O 1
ATOM 4003 N N . LEU A 1 521 ? -9.298 -16.659 -5.046 1.00 95.38 521 LEU A N 1
ATOM 4004 C CA . LEU A 1 521 ? -9.451 -16.028 -6.365 1.00 95.38 521 LEU A CA 1
ATOM 4005 C C . LEU A 1 521 ? -10.004 -16.980 -7.449 1.00 95.38 521 LEU A C 1
ATOM 4007 O O . LEU A 1 521 ? -10.011 -16.620 -8.626 1.00 95.38 521 LEU A O 1
ATOM 4011 N N . GLY A 1 522 ? -10.432 -18.198 -7.090 1.00 95.25 522 GLY A N 1
ATOM 4012 C CA . GLY A 1 522 ? -10.928 -19.191 -8.057 1.00 95.25 522 GLY A CA 1
ATOM 4013 C C . GLY A 1 522 ? -9.835 -19.783 -8.961 1.00 95.25 522 GLY A C 1
ATOM 4014 O O . GLY A 1 522 ? -10.102 -20.198 -10.087 1.00 95.25 522 GLY A O 1
ATOM 4015 N N . LEU A 1 523 ? -8.583 -19.792 -8.493 1.00 95.81 523 LEU A N 1
ATOM 4016 C CA . LEU A 1 523 ? -7.397 -20.268 -9.217 1.00 95.81 523 LEU A CA 1
ATOM 4017 C C . LEU A 1 523 ? -6.822 -21.580 -8.644 1.00 95.81 523 LEU A C 1
ATOM 4019 O O . LEU A 1 523 ? -5.783 -22.035 -9.123 1.00 95.81 523 LEU A O 1
ATOM 4023 N N . GLY A 1 524 ? -7.490 -22.187 -7.654 1.00 95.12 524 GLY A N 1
ATOM 4024 C CA . GLY A 1 524 ? -7.050 -23.395 -6.938 1.00 95.12 524 GLY A CA 1
ATOM 4025 C C . GLY A 1 524 ? -6.663 -24.569 -7.844 1.00 95.12 524 GLY A C 1
ATOM 4026 O O . GLY A 1 524 ? -5.599 -25.152 -7.659 1.00 95.12 524 GLY A O 1
ATOM 4027 N N . ASP A 1 525 ? -7.441 -24.827 -8.901 1.00 94.88 525 ASP A N 1
ATOM 4028 C CA . ASP A 1 525 ? -7.215 -25.894 -9.900 1.00 94.88 525 ASP A CA 1
ATOM 4029 C C . ASP A 1 525 ? -5.857 -25.816 -10.627 1.00 94.88 525 ASP A C 1
ATOM 4031 O O . ASP A 1 525 ? -5.479 -26.720 -11.372 1.00 94.88 525 ASP A O 1
ATOM 4035 N N . ARG A 1 526 ? -5.133 -24.702 -10.470 1.00 96.00 526 ARG A N 1
ATOM 4036 C CA . ARG A 1 526 ? -3.824 -24.455 -11.084 1.00 96.00 526 ARG A CA 1
ATOM 4037 C C . ARG A 1 526 ? -2.662 -24.735 -10.142 1.00 96.00 526 ARG A C 1
ATOM 4039 O O . ARG A 1 526 ? -1.517 -24.719 -10.594 1.00 96.00 526 ARG A O 1
ATOM 4046 N N . VAL A 1 527 ? -2.926 -24.938 -8.852 1.00 97.88 527 VAL A N 1
ATOM 4047 C CA . VAL A 1 527 ? -1.892 -25.188 -7.849 1.00 97.88 527 VAL A CA 1
ATOM 4048 C C . VAL A 1 527 ? -1.485 -26.657 -7.931 1.00 97.88 527 VAL A C 1
ATOM 4050 O O . VAL A 1 527 ? -2.216 -27.545 -7.507 1.00 97.88 527 VAL A O 1
ATOM 4053 N N . VAL A 1 528 ? -0.312 -26.919 -8.508 1.00 98.12 528 VAL A N 1
ATOM 4054 C CA . VAL A 1 528 ? 0.224 -28.277 -8.715 1.00 98.12 528 VAL A CA 1
ATOM 4055 C C . VAL A 1 528 ? 1.231 -28.698 -7.643 1.00 98.12 528 VAL A C 1
ATOM 4057 O O . VAL A 1 528 ? 1.652 -29.847 -7.646 1.00 98.12 528 VAL A O 1
ATOM 4060 N N . GLY A 1 529 ? 1.606 -27.792 -6.735 1.00 97.88 529 GLY A N 1
ATOM 4061 C CA . GLY A 1 529 ? 2.442 -28.074 -5.566 1.00 97.88 529 GLY A CA 1
ATOM 4062 C C . GLY A 1 529 ? 2.415 -26.928 -4.550 1.00 97.88 529 GLY A C 1
ATOM 4063 O O . GLY A 1 529 ? 2.263 -25.761 -4.931 1.00 97.88 529 GLY A O 1
ATOM 4064 N N . ARG A 1 530 ? 2.547 -27.265 -3.265 1.00 97.50 530 ARG A N 1
ATOM 4065 C CA . ARG A 1 530 ? 2.455 -26.348 -2.112 1.00 97.50 530 ARG A CA 1
ATOM 4066 C C . ARG A 1 530 ? 3.511 -26.671 -1.048 1.00 97.50 530 ARG A C 1
ATOM 4068 O O . ARG A 1 530 ? 4.110 -27.736 -1.115 1.00 97.50 530 ARG A O 1
ATOM 4075 N N . THR A 1 531 ? 3.702 -25.822 -0.037 1.00 96.81 531 THR A N 1
ATOM 4076 C CA . THR A 1 531 ? 4.471 -26.227 1.161 1.00 96.81 531 THR A CA 1
ATOM 4077 C C . THR A 1 531 ? 3.619 -27.005 2.161 1.00 96.81 531 THR A C 1
ATOM 4079 O O . THR A 1 531 ? 2.389 -26.908 2.140 1.00 96.81 531 THR A O 1
ATOM 4082 N N . ASP A 1 532 ? 4.264 -27.704 3.096 1.00 94.88 532 ASP A N 1
ATOM 4083 C CA . ASP A 1 532 ? 3.591 -28.373 4.223 1.00 94.88 532 ASP A CA 1
ATOM 4084 C C . ASP A 1 532 ? 2.701 -27.408 5.028 1.00 94.88 532 ASP A C 1
ATOM 4086 O O . ASP A 1 532 ? 1.584 -27.752 5.416 1.00 94.88 532 ASP A O 1
ATOM 4090 N N . TYR A 1 533 ? 3.160 -26.162 5.189 1.00 93.12 533 TYR A N 1
ATOM 4091 C CA . TYR A 1 533 ? 2.467 -25.074 5.890 1.00 93.12 533 TYR A CA 1
ATOM 4092 C C . TYR A 1 533 ? 1.273 -24.481 5.119 1.00 93.12 533 TYR A C 1
ATOM 4094 O O . TYR A 1 533 ? 0.494 -23.713 5.680 1.00 93.12 533 TYR A O 1
ATOM 4102 N N . CYS A 1 534 ? 1.096 -24.813 3.837 1.00 93.25 534 CYS A N 1
ATOM 4103 C CA . CYS A 1 534 ? -0.066 -24.383 3.058 1.00 93.25 534 CYS A CA 1
ATOM 4104 C C . CYS A 1 534 ? -1.292 -25.234 3.433 1.00 93.25 534 CYS A C 1
ATOM 4106 O O . CYS A 1 534 ? -1.630 -26.184 2.724 1.00 93.25 534 CYS A O 1
ATOM 4108 N N . VAL A 1 535 ? -1.924 -24.916 4.566 1.00 92.12 535 VAL A N 1
ATOM 4109 C CA . VAL A 1 535 ? -3.062 -25.667 5.137 1.00 92.12 535 VAL A CA 1
ATOM 4110 C C . VAL A 1 535 ? -4.436 -25.042 4.868 1.00 92.12 535 VAL A C 1
ATOM 4112 O O . VAL A 1 535 ? -5.448 -25.655 5.195 1.00 92.12 535 VAL A O 1
ATOM 4115 N N . GLU A 1 536 ? -4.495 -23.873 4.223 1.00 91.88 536 GLU A N 1
ATOM 4116 C CA . GLU A 1 536 ? -5.749 -23.187 3.877 1.00 91.88 536 GLU A CA 1
ATOM 4117 C C . GLU A 1 536 ? -5.971 -23.086 2.353 1.00 91.88 536 GLU A C 1
ATOM 4119 O O . GLU A 1 536 ? -5.007 -22.854 1.615 1.00 91.88 536 GLU A O 1
ATOM 4124 N N . PRO A 1 537 ? -7.223 -23.179 1.859 1.00 91.25 537 PRO A N 1
ATOM 4125 C CA . PRO A 1 537 ? -8.429 -23.607 2.569 1.00 91.25 537 PRO A CA 1
ATOM 4126 C C . PRO A 1 537 ? -8.577 -25.139 2.555 1.00 91.25 537 PRO A C 1
ATOM 4128 O O . PRO A 1 537 ? -8.535 -25.786 1.502 1.00 91.25 537 PRO A O 1
ATOM 4131 N N . MET A 1 538 ? -8.799 -25.734 3.725 1.00 84.69 538 MET A N 1
ATOM 4132 C CA . MET A 1 538 ? -9.111 -27.163 3.867 1.00 84.69 538 MET A CA 1
ATOM 4133 C C . MET A 1 538 ? -10.590 -27.432 3.485 1.00 84.69 538 MET A C 1
ATOM 4135 O O . MET A 1 538 ? -11.446 -26.617 3.825 1.00 84.69 538 MET A O 1
ATOM 4139 N N . PRO A 1 539 ? -10.947 -28.538 2.794 1.00 87.94 539 PRO A N 1
ATOM 4140 C CA . PRO A 1 539 ? -10.095 -29.631 2.318 1.00 87.94 539 PRO A CA 1
ATOM 4141 C C . PRO A 1 539 ? -9.415 -29.384 0.961 1.00 87.94 539 PRO A C 1
ATOM 4143 O O . PRO A 1 539 ? -8.556 -30.173 0.576 1.00 87.94 539 PRO A O 1
ATOM 4146 N N . ALA A 1 540 ? -9.779 -28.326 0.228 1.00 90.38 540 ALA A N 1
ATOM 4147 C CA . ALA A 1 540 ? -9.390 -28.134 -1.174 1.00 90.38 540 ALA A CA 1
ATOM 4148 C C . ALA A 1 540 ? -7.865 -28.116 -1.395 1.00 90.38 540 ALA A C 1
ATOM 4150 O O . ALA A 1 540 ? -7.365 -28.750 -2.324 1.00 90.38 540 ALA A O 1
ATOM 4151 N N . VAL A 1 541 ? -7.115 -27.456 -0.509 1.00 92.62 541 VAL A N 1
ATOM 4152 C CA . VAL A 1 541 ? -5.645 -27.410 -0.567 1.00 92.62 541 VAL A CA 1
ATOM 4153 C C . VAL A 1 541 ? -4.983 -28.758 -0.241 1.00 92.62 541 VAL A C 1
ATOM 4155 O O . VAL A 1 541 ? -3.872 -29.028 -0.692 1.00 92.62 541 VAL A O 1
ATOM 4158 N N . GLY A 1 542 ? -5.663 -29.639 0.503 1.00 90.38 542 GLY A N 1
ATOM 4159 C CA . GLY A 1 542 ? -5.113 -30.912 0.979 1.00 90.38 542 GLY A CA 1
ATOM 4160 C C . GLY A 1 542 ? -4.773 -31.901 -0.140 1.00 90.38 542 GLY A C 1
ATOM 4161 O O . GLY A 1 542 ? -3.839 -32.685 0.010 1.00 90.38 542 GLY A O 1
ATOM 4162 N N . ALA A 1 543 ? -5.475 -31.820 -1.276 1.00 90.44 543 ALA A N 1
ATOM 4163 C CA . ALA A 1 543 ? -5.225 -32.645 -2.461 1.00 90.44 543 ALA A CA 1
ATOM 4164 C C . ALA A 1 543 ? -3.983 -32.216 -3.271 1.00 90.44 543 ALA A C 1
ATOM 4166 O O . ALA A 1 543 ? -3.509 -32.973 -4.119 1.00 90.44 543 ALA A O 1
ATOM 4167 N N . VAL A 1 544 ? -3.445 -31.016 -3.026 1.00 96.25 544 VAL A N 1
ATOM 4168 C CA . VAL A 1 544 ? -2.222 -30.528 -3.676 1.00 96.25 544 VAL A CA 1
ATOM 4169 C C . VAL A 1 544 ? -1.003 -31.175 -2.998 1.00 96.25 544 VAL A C 1
ATOM 4171 O O . VAL A 1 544 ? -0.915 -31.129 -1.764 1.00 96.25 544 VAL A O 1
ATOM 4174 N N . PRO A 1 545 ? -0.044 -31.751 -3.752 1.00 96.12 545 PRO A N 1
ATOM 4175 C CA . PRO A 1 545 ? 1.132 -32.390 -3.169 1.00 96.12 545 PRO A CA 1
ATOM 4176 C C . PRO A 1 545 ? 2.060 -31.367 -2.500 1.00 96.12 545 PRO A C 1
ATOM 4178 O O . PRO A 1 545 ? 2.216 -30.238 -2.978 1.00 96.12 545 PRO A O 1
ATOM 4181 N N . SER A 1 546 ? 2.695 -31.781 -1.403 1.00 97.31 546 SER A N 1
ATOM 4182 C CA . SER A 1 546 ? 3.738 -30.984 -0.755 1.00 97.31 546 SER A CA 1
ATOM 4183 C C . SER A 1 546 ? 5.061 -31.062 -1.521 1.00 97.31 546 SER A C 1
ATOM 4185 O O . SER A 1 546 ? 5.368 -32.078 -2.146 1.00 97.31 546 SER A O 1
ATOM 4187 N N . VAL A 1 547 ? 5.848 -29.991 -1.436 1.00 97.31 547 VAL A N 1
ATOM 4188 C CA . VAL A 1 547 ? 7.254 -29.913 -1.858 1.00 97.31 547 VAL A CA 1
ATOM 4189 C C . VAL A 1 547 ? 8.180 -29.504 -0.698 1.00 97.31 547 VAL A C 1
ATOM 4191 O O . VAL A 1 547 ? 9.241 -28.932 -0.930 1.00 97.31 547 VAL A O 1
ATOM 4194 N N . GLY A 1 548 ? 7.784 -29.776 0.551 1.00 95.62 548 GLY A N 1
ATOM 4195 C CA . GLY A 1 548 ? 8.544 -29.449 1.767 1.00 95.62 548 GLY A CA 1
ATOM 4196 C C . GLY A 1 548 ? 8.117 -28.134 2.434 1.00 95.62 548 GLY A C 1
ATOM 4197 O O . GLY A 1 548 ? 7.077 -27.557 2.103 1.00 95.62 548 GLY A O 1
ATOM 4198 N N . GLY A 1 549 ? 8.912 -27.642 3.387 1.00 93.44 549 GLY A N 1
ATOM 4199 C CA . GLY A 1 549 ? 8.631 -26.406 4.124 1.00 93.44 549 GLY A CA 1
ATOM 4200 C C . GLY A 1 549 ? 8.951 -25.122 3.345 1.00 93.44 549 GLY A C 1
ATOM 4201 O O . GLY A 1 549 ? 9.333 -25.144 2.176 1.00 93.44 549 GLY A O 1
ATOM 4202 N N . THR A 1 550 ? 8.782 -23.947 3.971 1.00 88.88 550 THR A N 1
ATOM 4203 C CA . THR A 1 550 ? 9.056 -22.663 3.288 1.00 88.88 550 THR A CA 1
ATOM 4204 C C . THR A 1 550 ? 10.551 -22.384 3.093 1.00 88.88 550 THR A C 1
ATOM 4206 O O . THR A 1 550 ? 10.919 -21.669 2.158 1.00 88.88 550 THR A O 1
ATOM 4209 N N . LYS A 1 551 ? 11.429 -22.954 3.930 1.00 91.44 551 LYS A N 1
ATOM 4210 C CA . LYS A 1 551 ? 12.865 -22.595 4.007 1.00 91.44 551 LYS A CA 1
ATOM 4211 C C . LYS A 1 551 ? 13.806 -23.690 3.497 1.00 91.44 551 LYS A C 1
ATOM 4213 O O . LYS A 1 551 ? 14.998 -23.437 3.320 1.00 91.44 551 LYS A O 1
ATOM 4218 N N . ASP A 1 552 ? 13.238 -24.849 3.201 1.00 93.12 552 ASP A N 1
ATOM 4219 C CA . ASP A 1 552 ? 13.857 -26.140 2.902 1.00 93.12 552 ASP A CA 1
ATOM 4220 C C . ASP A 1 552 ? 13.145 -26.886 1.747 1.00 93.12 552 ASP A C 1
ATOM 4222 O O . ASP A 1 552 ? 13.335 -28.087 1.574 1.00 93.12 552 ASP A O 1
ATOM 4226 N N . ALA A 1 553 ? 12.343 -26.175 0.943 1.00 95.50 553 ALA A N 1
ATOM 4227 C CA . ALA A 1 553 ? 11.584 -26.730 -0.179 1.00 95.50 553 ALA A CA 1
ATOM 4228 C C . ALA A 1 553 ? 12.453 -27.494 -1.203 1.00 95.50 553 ALA A C 1
ATOM 4230 O O . ALA A 1 553 ? 13.493 -27.003 -1.655 1.00 95.50 553 ALA A O 1
ATOM 4231 N N . ASP A 1 554 ? 11.970 -28.660 -1.633 1.00 97.19 554 ASP A N 1
ATOM 4232 C CA . ASP A 1 554 ? 12.638 -29.554 -2.579 1.00 97.19 554 ASP A CA 1
ATOM 4233 C C . ASP A 1 554 ? 12.533 -29.023 -4.020 1.00 97.19 554 ASP A C 1
ATOM 4235 O O . ASP A 1 554 ? 11.534 -29.192 -4.724 1.00 97.19 554 ASP A O 1
ATOM 4239 N N . VAL A 1 555 ? 13.612 -28.381 -4.474 1.00 96.50 555 VAL A N 1
ATOM 4240 C CA . VAL A 1 555 ? 13.767 -27.820 -5.827 1.00 96.50 555 VAL A CA 1
ATOM 4241 C C . VAL A 1 555 ? 13.635 -28.880 -6.933 1.00 96.50 555 VAL A C 1
ATOM 4243 O O . VAL A 1 555 ? 13.201 -28.549 -8.041 1.00 96.50 555 VAL A O 1
ATOM 4246 N N . ASP A 1 556 ? 13.953 -30.144 -6.657 1.00 96.56 556 ASP A N 1
ATOM 4247 C CA . ASP A 1 556 ? 13.904 -31.230 -7.636 1.00 96.56 556 ASP A CA 1
ATOM 4248 C C . ASP A 1 556 ? 12.491 -31.821 -7.734 1.00 96.56 556 ASP A C 1
ATOM 4250 O O . ASP A 1 556 ? 12.008 -32.045 -8.848 1.00 96.56 556 ASP A O 1
ATOM 4254 N N . ALA A 1 557 ? 11.768 -31.942 -6.615 1.00 97.31 557 ALA A N 1
ATOM 4255 C CA . ALA A 1 557 ? 10.328 -32.212 -6.618 1.00 97.31 557 ALA A CA 1
ATOM 4256 C C . ALA A 1 557 ? 9.543 -31.087 -7.323 1.00 97.31 557 ALA A C 1
ATOM 4258 O O . ALA A 1 557 ? 8.680 -31.359 -8.163 1.00 97.31 557 ALA A O 1
ATOM 4259 N N . ILE A 1 558 ? 9.887 -29.818 -7.065 1.00 97.94 558 ILE A N 1
ATOM 4260 C CA . ILE A 1 558 ? 9.297 -28.661 -7.761 1.00 97.94 558 ILE A CA 1
ATOM 4261 C C . ILE A 1 558 ? 9.559 -28.737 -9.269 1.00 97.94 558 ILE A C 1
ATOM 4263 O O . ILE A 1 558 ? 8.648 -28.492 -10.058 1.00 97.94 558 ILE A O 1
ATOM 4267 N N . ALA A 1 559 ? 10.773 -29.101 -9.691 1.00 96.50 559 ALA A N 1
ATOM 4268 C CA . ALA A 1 559 ? 11.093 -29.269 -11.106 1.00 96.50 559 ALA A CA 1
ATOM 4269 C C . ALA A 1 559 ? 10.327 -30.446 -11.742 1.00 96.50 559 ALA A C 1
ATOM 4271 O O . ALA A 1 559 ? 9.814 -30.305 -12.855 1.00 96.50 559 ALA A O 1
ATOM 4272 N N . ALA A 1 560 ? 10.183 -31.575 -11.038 1.00 97.38 560 ALA A N 1
ATOM 4273 C CA . ALA A 1 560 ? 9.434 -32.743 -11.508 1.00 97.38 560 ALA A CA 1
ATOM 4274 C C . ALA A 1 560 ? 7.949 -32.426 -11.770 1.00 97.38 560 ALA A C 1
ATOM 4276 O O . ALA A 1 560 ? 7.381 -32.885 -12.763 1.00 97.38 560 ALA A O 1
ATOM 4277 N N . LEU A 1 561 ? 7.337 -31.554 -10.958 1.00 97.50 561 LEU A N 1
ATOM 4278 C CA . LEU A 1 561 ? 5.971 -31.058 -11.172 1.00 97.50 561 LEU A CA 1
ATOM 4279 C C . LEU A 1 561 ? 5.797 -30.222 -12.456 1.00 97.50 561 LEU A C 1
ATOM 4281 O O . LEU A 1 561 ? 4.659 -29.910 -12.819 1.00 97.50 561 LEU A O 1
ATOM 4285 N N . SER A 1 562 ? 6.875 -29.873 -13.167 1.00 96.19 562 SER A N 1
ATOM 4286 C CA . SER A 1 562 ? 6.848 -29.100 -14.420 1.00 96.19 562 SER A CA 1
ATOM 4287 C C . SER A 1 562 ? 5.976 -27.825 -14.345 1.00 96.19 562 SER A C 1
ATOM 4289 O O . SER A 1 562 ? 4.992 -27.708 -15.086 1.00 96.19 562 SER A O 1
ATOM 4291 N N . PRO A 1 563 ? 6.262 -26.884 -13.420 1.00 97.19 563 PRO A N 1
ATOM 4292 C CA . PRO A 1 563 ? 5.498 -25.651 -13.264 1.00 97.19 563 PRO A CA 1
ATOM 4293 C C . PRO A 1 563 ? 5.814 -24.621 -14.357 1.00 97.19 563 PRO A C 1
ATOM 4295 O O . PRO A 1 563 ? 6.958 -24.424 -14.760 1.00 97.19 563 PRO A O 1
ATOM 4298 N N . GLU A 1 564 ? 4.786 -23.888 -14.775 1.00 94.88 564 GLU A N 1
ATOM 4299 C CA . GLU A 1 564 ? 4.891 -22.720 -15.660 1.00 94.88 564 GLU A CA 1
ATOM 4300 C C . GLU A 1 564 ? 5.147 -21.422 -14.875 1.00 94.88 564 GLU A C 1
ATOM 4302 O O . GLU A 1 564 ? 5.519 -20.399 -15.460 1.00 94.88 564 GLU A O 1
ATOM 4307 N N . LEU A 1 565 ? 4.921 -21.453 -13.556 1.00 97.06 565 LEU A N 1
ATOM 4308 C CA . LEU A 1 565 ? 5.222 -20.387 -12.605 1.00 97.06 565 LEU A CA 1
ATOM 4309 C C . LEU A 1 565 ? 5.469 -20.977 -11.206 1.00 97.06 565 LEU A C 1
ATOM 4311 O O . LEU A 1 565 ? 4.699 -21.815 -10.743 1.00 97.06 565 LEU A O 1
ATOM 4315 N N . VAL A 1 566 ? 6.500 -20.496 -10.514 1.00 97.69 566 VAL A N 1
ATOM 4316 C CA . VAL A 1 566 ? 6.718 -20.730 -9.080 1.00 97.69 566 VAL A CA 1
ATOM 4317 C C . VAL A 1 566 ? 6.554 -19.401 -8.344 1.00 97.69 566 VAL A C 1
ATOM 4319 O O . VAL A 1 566 ? 7.207 -18.415 -8.693 1.00 97.69 566 VAL A O 1
ATOM 4322 N N . LEU A 1 567 ? 5.666 -19.360 -7.353 1.00 97.62 567 LEU A N 1
ATOM 4323 C CA . LEU A 1 567 ? 5.437 -18.202 -6.490 1.00 97.62 567 LEU A CA 1
ATOM 4324 C C . LEU A 1 567 ? 6.269 -18.353 -5.217 1.00 97.62 567 LEU A C 1
ATOM 4326 O O . LEU A 1 567 ? 6.173 -19.371 -4.531 1.00 97.62 567 LEU A O 1
ATOM 4330 N N . VAL A 1 568 ? 7.075 -17.338 -4.912 1.00 94.56 568 VAL A N 1
ATOM 4331 C CA . VAL A 1 568 ? 7.943 -17.291 -3.729 1.00 94.56 568 VAL A CA 1
ATOM 4332 C C . VAL A 1 568 ? 7.842 -15.929 -3.039 1.00 94.56 568 VAL A C 1
ATOM 4334 O O . VAL A 1 568 ? 7.375 -14.944 -3.623 1.00 94.56 568 VAL A O 1
ATOM 4337 N N . ASN A 1 569 ? 8.292 -15.851 -1.793 1.00 94.88 569 ASN A N 1
ATOM 4338 C CA . ASN A 1 569 ? 8.358 -14.622 -1.014 1.00 94.88 569 ASN A CA 1
ATOM 4339 C C . ASN A 1 569 ? 9.747 -14.453 -0.381 1.00 94.88 569 ASN A C 1
ATOM 4341 O O . ASN A 1 569 ? 10.337 -15.425 0.082 1.00 94.88 569 ASN A O 1
ATOM 4345 N N . GLN A 1 570 ? 10.262 -13.221 -0.360 1.00 91.69 570 GLN A N 1
ATOM 4346 C CA . GLN A 1 570 ? 11.610 -12.899 0.132 1.00 91.69 570 GLN A CA 1
ATOM 4347 C C . GLN A 1 570 ? 11.800 -13.153 1.643 1.00 91.69 570 GLN A C 1
ATOM 4349 O O . GLN A 1 570 ? 12.931 -13.269 2.110 1.00 91.69 570 GLN A O 1
ATOM 4354 N N . GLU A 1 571 ? 10.713 -13.208 2.410 1.00 88.38 571 GLU A N 1
ATOM 4355 C CA . GLU A 1 571 ? 10.726 -13.402 3.862 1.00 88.38 571 GLU A CA 1
ATOM 4356 C C . GLU A 1 571 ? 10.502 -14.867 4.264 1.00 88.38 571 GLU A C 1
ATOM 4358 O O . GLU A 1 571 ? 11.123 -15.360 5.209 1.00 88.38 571 GLU A O 1
ATOM 4363 N N . GLU A 1 572 ? 9.663 -15.580 3.507 1.00 87.75 572 GLU A N 1
ATOM 4364 C CA . GLU A 1 572 ? 9.420 -17.010 3.710 1.00 87.75 572 GLU A CA 1
ATOM 4365 C C . GLU A 1 572 ? 10.515 -17.895 3.121 1.00 87.75 572 GLU A C 1
ATOM 4367 O O . GLU A 1 572 ? 10.953 -18.838 3.775 1.00 87.75 572 GLU A O 1
ATOM 4372 N N . ASN A 1 573 ? 10.967 -17.619 1.897 1.00 94.38 573 ASN A N 1
ATOM 4373 C CA . ASN A 1 573 ? 11.826 -18.531 1.148 1.00 94.38 573 ASN A CA 1
ATOM 4374 C C . ASN A 1 573 ? 13.284 -18.057 1.137 1.00 94.38 573 ASN A C 1
ATOM 4376 O O . ASN A 1 573 ? 13.578 -16.866 1.049 1.00 94.38 573 ASN A O 1
ATOM 4380 N N . THR A 1 574 ? 14.228 -18.998 1.207 1.00 93.12 574 THR A N 1
ATOM 4381 C CA . THR A 1 574 ? 15.656 -18.655 1.255 1.00 93.12 574 THR A CA 1
ATOM 4382 C C . THR A 1 574 ? 16.182 -18.181 -0.104 1.00 93.12 574 THR A C 1
ATOM 4384 O O . THR A 1 574 ? 15.746 -18.640 -1.163 1.00 93.12 574 THR A O 1
ATOM 4387 N N . GLU A 1 575 ? 17.194 -17.303 -0.087 1.00 91.00 575 GLU A N 1
ATOM 4388 C CA . GLU A 1 575 ? 17.902 -16.867 -1.304 1.00 91.00 575 GLU A CA 1
ATOM 4389 C C . GLU A 1 575 ? 18.467 -18.061 -2.095 1.00 91.00 575 GLU A C 1
ATOM 4391 O O . GLU A 1 575 ? 18.489 -18.032 -3.325 1.00 91.00 575 GLU A O 1
ATOM 4396 N N . ALA A 1 576 ? 18.869 -19.132 -1.397 1.00 92.94 576 ALA A N 1
ATOM 4397 C CA . ALA A 1 576 ? 19.313 -20.380 -2.006 1.00 92.94 576 ALA A CA 1
ATOM 4398 C C . ALA A 1 576 ? 18.203 -21.032 -2.847 1.00 92.94 576 ALA A C 1
ATOM 4400 O O . ALA A 1 576 ? 18.402 -21.212 -4.045 1.00 92.94 576 ALA A O 1
ATOM 4401 N N . ILE A 1 577 ? 17.019 -21.278 -2.269 1.00 94.62 577 ILE A N 1
ATOM 4402 C CA . ILE A 1 577 ? 15.869 -21.845 -2.996 1.00 94.62 577 ILE A CA 1
ATOM 4403 C C . ILE A 1 577 ? 15.518 -20.980 -4.212 1.00 94.62 577 ILE A C 1
ATOM 4405 O O . ILE A 1 577 ? 15.417 -21.495 -5.323 1.00 94.62 577 ILE A O 1
ATOM 4409 N N . HIS A 1 578 ? 15.407 -19.658 -4.042 1.00 92.62 578 HIS A N 1
ATOM 4410 C CA . HIS A 1 578 ? 15.125 -18.746 -5.157 1.00 92.62 578 HIS A CA 1
ATOM 4411 C C . HIS A 1 578 ? 16.176 -18.848 -6.280 1.00 92.62 578 HIS A C 1
ATOM 4413 O O . HIS A 1 578 ? 15.824 -18.985 -7.454 1.00 92.62 578 HIS A O 1
ATOM 4419 N N . ARG A 1 579 ? 17.469 -18.809 -5.934 1.00 93.88 579 ARG A N 1
ATOM 4420 C CA . ARG A 1 579 ? 18.581 -18.934 -6.889 1.00 93.88 579 ARG A CA 1
ATOM 4421 C C . ARG A 1 579 ? 18.548 -20.275 -7.619 1.00 93.88 579 ARG A C 1
ATOM 4423 O O . ARG A 1 579 ? 18.758 -20.302 -8.830 1.00 93.88 579 ARG A O 1
ATOM 4430 N N . ASP A 1 580 ? 18.285 -21.364 -6.908 1.00 95.81 580 ASP A N 1
ATOM 4431 C CA . ASP A 1 580 ? 18.415 -22.719 -7.443 1.00 95.81 580 ASP A CA 1
ATOM 4432 C C . ASP A 1 580 ? 17.203 -23.099 -8.319 1.00 95.81 580 ASP A C 1
ATOM 4434 O O . ASP A 1 580 ? 17.379 -23.714 -9.373 1.00 95.81 580 ASP A O 1
ATOM 4438 N N . LEU A 1 581 ? 16.002 -22.591 -8.005 1.00 93.62 581 LEU A N 1
ATOM 4439 C CA . LEU A 1 581 ? 14.839 -22.595 -8.910 1.00 93.62 581 LEU A CA 1
ATOM 4440 C C . LEU A 1 581 ? 15.127 -21.852 -10.228 1.00 93.62 581 LEU A C 1
ATOM 4442 O O . LEU A 1 581 ? 14.814 -22.348 -11.314 1.00 93.62 581 LEU A O 1
ATOM 4446 N N . VAL A 1 582 ? 15.755 -20.672 -10.151 1.00 91.06 582 VAL A N 1
ATOM 4447 C CA . VAL A 1 582 ? 16.153 -19.891 -11.338 1.00 91.06 582 VAL A CA 1
ATOM 4448 C C . VAL A 1 582 ? 17.270 -20.598 -12.119 1.00 91.06 582 VAL A C 1
ATOM 4450 O O . VAL A 1 582 ? 17.252 -20.586 -13.350 1.00 91.06 582 VAL A O 1
ATOM 4453 N N . ALA A 1 583 ? 18.205 -21.273 -11.443 1.00 91.75 583 ALA A N 1
ATOM 4454 C CA . ALA A 1 583 ? 19.259 -22.069 -12.076 1.00 91.75 583 ALA A CA 1
ATOM 4455 C C . ALA A 1 583 ? 18.712 -23.312 -12.806 1.00 91.75 583 ALA A C 1
ATOM 4457 O O . ALA A 1 583 ? 19.223 -23.667 -13.869 1.00 91.75 583 ALA A O 1
ATOM 4458 N N . ARG A 1 584 ? 17.625 -23.919 -12.303 1.00 91.50 584 ARG A N 1
ATOM 4459 C CA . ARG A 1 584 ? 16.830 -24.946 -13.009 1.00 91.50 584 ARG A CA 1
ATOM 4460 C C . ARG A 1 584 ? 16.056 -24.401 -14.221 1.00 91.50 584 ARG A C 1
ATOM 4462 O O . ARG A 1 584 ? 15.455 -25.181 -14.954 1.00 91.50 584 ARG A O 1
ATOM 4469 N N . GLY A 1 585 ? 16.074 -23.086 -14.460 1.00 88.44 585 GLY A N 1
ATOM 4470 C CA . GLY A 1 585 ? 15.400 -22.435 -15.586 1.00 88.44 585 GLY A CA 1
ATOM 4471 C C . GLY A 1 585 ? 13.897 -22.217 -15.388 1.00 88.44 585 GLY A C 1
ATOM 4472 O O . GLY A 1 585 ? 13.206 -21.874 -16.349 1.00 88.44 585 GLY A O 1
ATOM 4473 N N . LEU A 1 586 ? 13.382 -22.406 -14.168 1.00 90.69 586 LEU A N 1
ATOM 4474 C CA . LEU A 1 586 ? 11.967 -22.208 -13.860 1.00 90.69 586 LEU A CA 1
ATOM 4475 C C . LEU A 1 586 ? 11.610 -20.716 -13.842 1.00 90.69 586 LEU A C 1
ATOM 4477 O O . LEU A 1 586 ? 12.404 -19.858 -13.447 1.00 90.69 586 LEU A O 1
ATOM 4481 N N . ARG A 1 587 ? 10.377 -20.389 -14.242 1.00 93.75 587 ARG A N 1
ATOM 4482 C CA . ARG A 1 587 ? 9.844 -19.028 -14.121 1.00 93.75 587 ARG A CA 1
ATOM 4483 C C . ARG A 1 587 ? 9.428 -18.785 -12.672 1.00 93.75 587 ARG A C 1
ATOM 4485 O O . ARG A 1 587 ? 8.428 -19.336 -12.225 1.00 93.75 587 ARG A O 1
ATOM 4492 N N . VAL A 1 588 ? 10.153 -17.919 -11.974 1.00 93.12 588 VAL A N 1
ATOM 4493 C CA . VAL A 1 588 ? 9.863 -17.534 -10.585 1.00 93.12 588 VAL A CA 1
ATOM 4494 C C . VAL A 1 588 ? 9.250 -16.126 -10.535 1.00 93.12 588 VAL A C 1
ATOM 4496 O O . VAL A 1 588 ? 9.667 -15.244 -11.286 1.00 93.12 588 VAL A O 1
ATOM 4499 N N . HIS A 1 589 ? 8.266 -15.909 -9.660 1.00 92.75 589 HIS A N 1
ATOM 4500 C CA . HIS A 1 589 ? 7.798 -14.584 -9.235 1.00 92.75 589 HIS A CA 1
ATOM 4501 C C . HIS A 1 589 ? 8.062 -14.429 -7.731 1.00 92.75 589 HIS A C 1
ATOM 4503 O O . HIS A 1 589 ? 7.580 -15.228 -6.929 1.00 92.75 589 HIS A O 1
ATOM 4509 N N . LEU A 1 590 ? 8.845 -13.406 -7.381 1.00 90.38 590 LEU A N 1
ATOM 4510 C CA . LEU A 1 590 ? 9.263 -13.076 -6.020 1.00 90.38 590 LEU A CA 1
ATOM 4511 C C . LEU A 1 590 ? 8.412 -11.923 -5.479 1.00 90.38 590 LEU A C 1
ATOM 4513 O O . LEU A 1 590 ? 8.455 -10.818 -6.014 1.00 90.38 590 LEU A O 1
ATOM 4517 N N . SER A 1 591 ? 7.684 -12.188 -4.398 1.00 90.69 591 SER A N 1
ATOM 4518 C CA . SER A 1 591 ? 6.897 -11.202 -3.653 1.00 90.69 591 SER A CA 1
ATOM 4519 C C . SER A 1 591 ? 7.629 -10.727 -2.389 1.00 90.69 591 SER A C 1
ATOM 4521 O O . SER A 1 591 ? 8.459 -11.450 -1.835 1.00 90.69 591 SER A O 1
ATOM 4523 N N . PHE A 1 592 ? 7.331 -9.508 -1.927 1.00 90.81 592 PHE A N 1
ATOM 4524 C CA . PHE A 1 592 ? 7.813 -8.972 -0.645 1.00 90.81 592 PHE A CA 1
ATOM 4525 C C . PHE A 1 592 ? 6.931 -7.797 -0.161 1.00 90.81 592 PHE A C 1
ATOM 4527 O O . PHE A 1 592 ? 7.398 -6.656 -0.124 1.00 90.81 592 PHE A O 1
ATOM 4534 N N . PRO A 1 593 ? 5.636 -8.026 0.139 1.00 88.81 593 PRO A N 1
ATOM 4535 C CA . PRO A 1 593 ? 4.757 -6.965 0.614 1.00 88.81 593 PRO A CA 1
ATOM 4536 C C . PRO A 1 593 ? 5.151 -6.536 2.032 1.00 88.81 593 PRO A C 1
ATOM 4538 O O . PRO A 1 593 ? 5.386 -7.378 2.899 1.00 88.81 593 PRO A O 1
ATOM 4541 N N . LYS A 1 594 ? 5.209 -5.224 2.274 1.00 88.81 594 LYS A N 1
ATOM 4542 C CA . LYS A 1 594 ? 5.471 -4.644 3.602 1.00 88.81 594 LYS A CA 1
ATOM 4543 C C . LYS A 1 594 ? 4.287 -3.881 4.173 1.00 88.81 594 LYS A C 1
ATOM 4545 O O . LYS A 1 594 ? 4.294 -3.574 5.358 1.00 88.81 594 LYS A O 1
ATOM 4550 N N . THR A 1 595 ? 3.310 -3.569 3.334 1.00 94.19 595 THR A N 1
ATOM 4551 C CA . THR A 1 595 ? 2.110 -2.808 3.671 1.00 94.19 595 THR A CA 1
ATOM 4552 C C . THR A 1 595 ? 0.860 -3.525 3.172 1.00 94.19 595 THR A C 1
ATOM 4554 O O . THR A 1 595 ? 0.917 -4.382 2.284 1.00 94.19 595 THR A O 1
ATOM 4557 N N . VAL A 1 596 ? -0.299 -3.147 3.701 1.00 93.19 596 VAL A N 1
ATOM 4558 C CA . VAL A 1 596 ? -1.606 -3.579 3.200 1.00 93.19 596 VAL A CA 1
ATOM 4559 C C . VAL A 1 596 ? -1.820 -3.095 1.760 1.00 93.19 596 VAL A C 1
ATOM 4561 O O . VAL A 1 596 ? -2.388 -3.823 0.948 1.00 93.19 596 VAL A O 1
ATOM 4564 N N . ALA A 1 597 ? -1.265 -1.936 1.387 1.00 86.88 597 ALA A N 1
ATOM 4565 C CA . ALA A 1 597 ? -1.242 -1.474 -0.001 1.00 86.88 597 ALA A CA 1
ATOM 4566 C C . ALA A 1 597 ? -0.437 -2.415 -0.924 1.00 86.88 597 ALA A C 1
ATOM 4568 O O . ALA A 1 597 ? -0.911 -2.749 -2.014 1.00 86.88 597 ALA A O 1
ATOM 4569 N N . ASP A 1 598 ? 0.728 -2.910 -0.484 1.00 87.19 598 ASP A N 1
ATOM 4570 C CA . ASP A 1 598 ? 1.496 -3.915 -1.235 1.00 87.19 598 ASP A CA 1
ATOM 4571 C C . ASP A 1 598 ? 0.735 -5.244 -1.348 1.00 87.19 598 ASP A C 1
ATOM 4573 O O . ASP A 1 598 ? 0.796 -5.898 -2.387 1.00 87.19 598 ASP A O 1
ATOM 4577 N N . ALA A 1 599 ? -0.005 -5.646 -0.307 1.00 93.31 599 ALA A N 1
ATOM 4578 C CA . ALA A 1 599 ? -0.849 -6.840 -0.347 1.00 93.31 599 ALA A CA 1
ATOM 4579 C C . ALA A 1 599 ? -1.977 -6.696 -1.385 1.00 93.31 599 ALA A C 1
ATOM 4581 O O . ALA A 1 599 ? -2.151 -7.575 -2.230 1.00 93.31 599 ALA A O 1
ATOM 4582 N N . VAL A 1 600 ? -2.688 -5.561 -1.406 1.00 87.62 600 VAL A N 1
ATOM 4583 C CA . VAL A 1 600 ? -3.697 -5.252 -2.438 1.00 87.62 600 VAL A CA 1
ATOM 4584 C C . VAL A 1 600 ? -3.075 -5.247 -3.841 1.00 87.62 600 VAL A C 1
ATOM 4586 O O . VAL A 1 600 ? -3.673 -5.778 -4.782 1.00 87.62 600 VAL A O 1
ATOM 4589 N N . ALA A 1 601 ? -1.870 -4.691 -3.997 1.00 83.88 601 ALA A N 1
ATOM 4590 C CA . ALA A 1 601 ? -1.144 -4.698 -5.265 1.00 83.88 601 ALA A CA 1
ATOM 4591 C C . ALA A 1 601 ? -0.766 -6.124 -5.708 1.00 83.88 601 ALA A C 1
ATOM 4593 O O . ALA A 1 601 ? -1.038 -6.491 -6.851 1.00 83.88 601 ALA A O 1
ATOM 4594 N N . LEU A 1 602 ? -0.230 -6.950 -4.803 1.00 90.31 602 LEU A N 1
ATOM 4595 C CA . LEU A 1 602 ? 0.120 -8.350 -5.054 1.00 90.31 602 LEU A CA 1
ATOM 4596 C C . LEU A 1 602 ? -1.111 -9.181 -5.442 1.00 90.31 602 LEU A C 1
ATOM 4598 O O . LEU A 1 602 ? -1.052 -9.945 -6.402 1.00 90.31 602 LEU A O 1
ATOM 4602 N N . MET A 1 603 ? -2.247 -8.999 -4.763 1.00 93.88 603 MET A N 1
ATOM 4603 C CA . MET A 1 603 ? -3.498 -9.687 -5.110 1.00 93.88 603 MET A CA 1
ATOM 4604 C C . MET A 1 603 ? -3.979 -9.329 -6.521 1.00 93.88 603 MET A C 1
ATOM 4606 O O . MET A 1 603 ? -4.376 -10.210 -7.289 1.00 93.88 603 MET A O 1
ATOM 4610 N N . ARG A 1 604 ? -3.881 -8.050 -6.905 1.00 84.31 604 ARG A N 1
ATOM 4611 C CA . ARG A 1 604 ? -4.186 -7.588 -8.269 1.00 84.31 604 ARG A CA 1
ATOM 4612 C C . ARG A 1 604 ? -3.168 -8.097 -9.298 1.00 84.31 604 ARG A C 1
ATOM 4614 O O . ARG A 1 604 ? -3.569 -8.431 -10.413 1.00 84.31 604 ARG A O 1
ATOM 4621 N N . GLU A 1 605 ? -1.884 -8.205 -8.951 1.00 86.56 605 GLU A N 1
ATOM 4622 C CA . GLU A 1 605 ? -0.857 -8.754 -9.846 1.00 86.56 605 GLU A CA 1
ATOM 4623 C C . GLU A 1 605 ? -1.053 -10.259 -10.076 1.00 86.56 605 GLU A C 1
ATOM 4625 O O . GLU A 1 605 ? -1.058 -10.698 -11.225 1.00 86.56 605 GLU A O 1
ATOM 4630 N N . LEU A 1 606 ? -1.291 -11.046 -9.020 1.00 90.25 606 LEU A N 1
ATOM 4631 C CA . LEU A 1 606 ? -1.603 -12.476 -9.119 1.00 90.25 606 LEU A CA 1
ATOM 4632 C C . LEU A 1 606 ? -2.854 -12.708 -9.973 1.00 90.25 606 LEU A C 1
ATOM 4634 O O . LEU A 1 606 ? -2.811 -13.515 -10.906 1.00 90.25 606 LEU A O 1
ATOM 4638 N N . ALA A 1 607 ? -3.930 -11.951 -9.729 1.00 89.31 607 ALA A N 1
ATOM 4639 C CA . ALA A 1 607 ? -5.140 -12.001 -10.544 1.00 89.31 607 ALA A CA 1
ATOM 4640 C C . ALA A 1 607 ? -4.854 -11.685 -12.024 1.00 89.31 607 ALA A C 1
ATOM 4642 O O . ALA A 1 607 ? -5.267 -12.443 -12.900 1.00 89.31 607 ALA A O 1
ATOM 4643 N N . ALA A 1 608 ? -4.076 -10.641 -12.326 1.00 86.12 608 ALA A N 1
ATOM 4644 C CA . ALA A 1 608 ? -3.727 -10.268 -13.700 1.00 86.12 608 ALA A CA 1
ATOM 4645 C C . ALA A 1 608 ? -2.733 -11.233 -14.384 1.00 86.12 608 ALA A C 1
ATOM 4647 O O . ALA A 1 608 ? -2.780 -11.411 -15.603 1.00 86.12 608 ALA A O 1
ATOM 4648 N N . MET A 1 609 ? -1.824 -11.862 -13.633 1.00 88.44 609 MET A N 1
ATOM 4649 C CA . MET A 1 609 ? -0.887 -12.866 -14.152 1.00 88.44 609 MET A CA 1
ATOM 4650 C C . MET A 1 609 ? -1.565 -14.204 -14.439 1.00 88.44 609 MET A C 1
ATOM 4652 O O . MET A 1 609 ? -1.186 -14.880 -15.396 1.00 88.44 609 MET A O 1
ATOM 4656 N N . LEU A 1 610 ? -2.541 -14.583 -13.613 1.00 91.75 610 LEU A N 1
ATOM 4657 C CA . LEU A 1 610 ? -3.241 -15.865 -13.673 1.00 91.75 610 LEU A CA 1
ATOM 4658 C C . LEU A 1 610 ? -4.650 -15.747 -14.279 1.00 91.75 610 LEU A C 1
ATOM 4660 O O . LEU A 1 610 ? -5.321 -16.757 -14.470 1.00 91.75 610 LEU A O 1
ATOM 4664 N N . GLY A 1 611 ? -5.090 -14.558 -14.683 1.00 87.75 611 GLY A N 1
ATOM 4665 C CA . GLY A 1 611 ? -6.369 -14.359 -15.363 1.00 87.75 611 GLY A CA 1
ATOM 4666 C C . GLY A 1 611 ? -7.581 -14.679 -14.488 1.00 87.75 611 GLY A C 1
ATOM 4667 O O . GLY A 1 611 ? -8.493 -15.359 -14.957 1.00 87.75 611 GLY A O 1
ATOM 4668 N N . ALA A 1 612 ? -7.574 -14.222 -13.235 1.00 89.38 612 ALA A N 1
ATOM 4669 C CA . ALA A 1 612 ? -8.813 -13.978 -12.497 1.00 89.38 612 ALA A CA 1
ATOM 4670 C C . ALA A 1 612 ? -9.367 -12.585 -12.884 1.00 89.38 612 ALA A C 1
ATOM 4672 O O . ALA A 1 612 ? -8.577 -11.710 -13.260 1.00 89.38 612 ALA A O 1
ATOM 4673 N N . PRO A 1 613 ? -10.691 -12.349 -12.818 1.00 82.62 613 PRO A N 1
ATOM 4674 C CA . PRO A 1 613 ? -11.278 -11.048 -13.147 1.00 82.62 613 PRO A CA 1
ATOM 4675 C C . PRO A 1 613 ? -10.770 -9.915 -12.236 1.00 82.62 613 PRO A C 1
ATOM 4677 O O . PRO A 1 613 ? -10.504 -10.124 -11.052 1.00 82.62 613 PRO A O 1
ATOM 4680 N N . ALA A 1 614 ? -10.642 -8.696 -12.769 1.00 77.12 614 ALA A N 1
ATOM 4681 C CA . ALA A 1 614 ? -10.165 -7.532 -12.003 1.00 77.12 614 ALA A CA 1
ATOM 4682 C C . ALA A 1 614 ? -11.200 -7.011 -10.980 1.00 77.12 614 ALA A C 1
ATOM 4684 O O . ALA A 1 614 ? -10.851 -6.308 -10.030 1.00 77.12 614 ALA A O 1
ATOM 4685 N N . ASP A 1 615 ? -12.454 -7.389 -11.199 1.00 80.81 615 ASP A N 1
ATOM 4686 C CA . ASP A 1 615 ? -13.673 -7.193 -10.419 1.00 80.81 615 ASP A CA 1
ATOM 4687 C C . ASP A 1 615 ? -14.048 -8.439 -9.589 1.00 80.81 615 ASP A C 1
ATOM 4689 O O . ASP A 1 615 ? -15.153 -8.522 -9.055 1.00 80.81 615 ASP A O 1
ATOM 4693 N N . HIS A 1 616 ? -13.142 -9.420 -9.453 1.00 91.75 616 HIS A N 1
ATOM 4694 C CA . HIS A 1 616 ? -13.404 -10.633 -8.675 1.00 91.75 616 HIS A CA 1
ATOM 4695 C C . HIS A 1 616 ? -13.858 -10.283 -7.238 1.00 91.75 616 HIS A C 1
ATOM 4697 O O . HIS A 1 616 ? -13.155 -9.525 -6.563 1.00 91.75 616 HIS A O 1
ATOM 4703 N N . PRO A 1 617 ? -14.965 -10.849 -6.707 1.00 91.81 617 PRO A N 1
ATOM 4704 C CA . PRO A 1 617 ? -15.578 -10.376 -5.459 1.00 91.81 617 PRO A CA 1
ATOM 4705 C C . PRO A 1 617 ? -14.651 -10.329 -4.238 1.00 91.81 617 PRO A C 1
ATOM 4707 O O . PRO A 1 617 ? -14.821 -9.471 -3.377 1.00 91.81 617 PRO A O 1
ATOM 4710 N N . ALA A 1 618 ? -13.653 -11.215 -4.156 1.00 92.69 618 ALA A N 1
ATOM 4711 C CA . ALA A 1 618 ? -12.653 -11.184 -3.084 1.00 92.69 618 ALA A CA 1
ATOM 4712 C C . ALA A 1 618 ? -11.709 -9.960 -3.163 1.00 92.69 618 ALA A C 1
ATOM 4714 O O . ALA A 1 618 ? -11.300 -9.445 -2.128 1.00 92.69 618 ALA A O 1
ATOM 4715 N N . LEU A 1 619 ? -11.400 -9.459 -4.368 1.00 87.94 619 LEU A N 1
ATOM 4716 C CA . LEU A 1 619 ? -10.610 -8.233 -4.569 1.00 87.94 619 LEU A CA 1
ATOM 4717 C C . LEU A 1 619 ? -11.420 -6.970 -4.255 1.00 87.94 619 LEU A C 1
ATOM 4719 O O . LEU A 1 619 ? -10.847 -5.985 -3.792 1.00 87.94 619 LEU A O 1
ATOM 4723 N N . LEU A 1 620 ? -12.732 -7.000 -4.514 1.00 82.81 620 LEU A N 1
ATOM 4724 C CA . LEU A 1 620 ? -13.641 -5.903 -4.177 1.00 82.81 620 LEU A CA 1
ATOM 4725 C C . LEU A 1 620 ? -13.785 -5.780 -2.656 1.00 82.81 620 LEU A C 1
ATOM 4727 O O . LEU A 1 620 ? -13.378 -4.760 -2.112 1.00 82.81 620 LEU A O 1
ATOM 4731 N N . ARG A 1 621 ? -14.186 -6.859 -1.959 1.00 90.62 621 ARG A N 1
ATOM 4732 C CA . ARG A 1 621 ? -14.283 -6.864 -0.483 1.00 90.62 621 ARG A CA 1
ATOM 4733 C C . ARG A 1 621 ? -12.977 -6.454 0.203 1.00 90.62 621 ARG A C 1
ATOM 4735 O O . ARG A 1 621 ? -13.014 -5.757 1.210 1.00 90.62 621 ARG A O 1
ATOM 4742 N N . LEU A 1 622 ? -11.831 -6.867 -0.346 1.00 90.88 622 LEU A N 1
ATOM 4743 C CA . LEU A 1 622 ? -10.515 -6.452 0.141 1.00 90.88 622 LEU A CA 1
ATOM 4744 C C . LEU A 1 622 ? -10.308 -4.934 0.020 1.00 90.88 622 LEU A C 1
ATOM 4746 O O . LEU A 1 622 ? -9.859 -4.307 0.973 1.00 90.88 622 LEU A O 1
ATOM 4750 N N . ALA A 1 623 ? -10.635 -4.338 -1.130 1.00 80.44 623 ALA A N 1
ATOM 4751 C CA . ALA A 1 623 ? -10.520 -2.894 -1.325 1.00 80.44 623 ALA A CA 1
ATOM 4752 C C . ALA A 1 623 ? -11.491 -2.115 -0.420 1.00 80.44 623 ALA A C 1
ATOM 4754 O O . ALA A 1 623 ? -11.077 -1.158 0.231 1.00 80.44 623 ALA A O 1
ATOM 4755 N N . ASP A 1 624 ? -12.746 -2.563 -0.331 1.00 78.75 624 ASP A N 1
ATOM 4756 C CA . ASP A 1 624 ? -13.786 -1.924 0.480 1.00 78.75 624 ASP A CA 1
ATOM 4757 C C . ASP A 1 624 ? -13.412 -1.928 1.977 1.00 78.75 624 ASP A C 1
ATOM 4759 O O . ASP A 1 624 ? -13.504 -0.899 2.647 1.00 78.75 624 ASP A O 1
ATOM 4763 N N . ALA A 1 625 ? -12.905 -3.055 2.495 1.00 88.12 625 ALA A N 1
ATOM 4764 C CA . ALA A 1 625 ? -12.458 -3.174 3.884 1.00 88.12 625 ALA A CA 1
ATOM 4765 C C . ALA A 1 625 ? -11.233 -2.299 4.204 1.00 88.12 625 ALA A C 1
ATOM 4767 O O . ALA A 1 625 ? -11.162 -1.719 5.288 1.00 88.12 625 ALA A O 1
ATOM 4768 N N . VAL A 1 626 ? -10.281 -2.171 3.270 1.00 86.38 626 VAL A N 1
ATOM 4769 C CA . VAL A 1 626 ? -9.122 -1.277 3.433 1.00 86.38 626 VAL A CA 1
ATOM 4770 C C . VAL A 1 626 ? -9.576 0.181 3.496 1.00 86.38 626 VAL A C 1
ATOM 4772 O O . VAL A 1 626 ? -9.220 0.875 4.446 1.00 86.38 626 VAL A O 1
ATOM 4775 N N . SER A 1 627 ? -10.420 0.630 2.562 1.00 79.38 627 SER A N 1
ATOM 4776 C CA . SER A 1 627 ? -10.928 2.008 2.564 1.00 79.38 627 SER A CA 1
ATOM 4777 C C . SER A 1 627 ? -11.835 2.326 3.761 1.00 79.38 627 SER A C 1
ATOM 4779 O O . SER A 1 627 ? -11.851 3.469 4.223 1.00 79.38 627 SER A O 1
ATOM 4781 N N . GLU A 1 628 ? -12.541 1.339 4.324 1.00 85.00 628 GLU A N 1
ATOM 4782 C CA . GLU A 1 628 ? -13.253 1.521 5.594 1.00 85.00 628 GLU A CA 1
ATOM 4783 C C . GLU A 1 628 ? -12.286 1.685 6.774 1.00 85.00 628 GLU A C 1
ATOM 4785 O O . GLU A 1 628 ? -12.469 2.588 7.592 1.00 85.00 628 GLU A O 1
ATOM 4790 N N . MET A 1 629 ? -11.211 0.890 6.851 1.00 92.69 629 MET A N 1
ATOM 4791 C CA . MET A 1 629 ? -10.199 1.095 7.893 1.00 92.69 629 MET A CA 1
ATOM 4792 C C . MET A 1 629 ? -9.500 2.452 7.754 1.00 92.69 629 MET A C 1
ATOM 4794 O O . MET A 1 629 ? -9.311 3.124 8.764 1.00 92.69 629 MET A O 1
ATOM 4798 N N . GLU A 1 630 ? -9.177 2.909 6.538 1.00 86.00 630 GLU A N 1
ATOM 4799 C CA . GLU A 1 630 ? -8.617 4.250 6.298 1.00 86.00 630 GLU A CA 1
ATOM 4800 C C . GLU A 1 630 ? -9.553 5.362 6.809 1.00 86.00 630 GLU A C 1
ATOM 4802 O O . GLU A 1 630 ? -9.112 6.274 7.520 1.00 86.00 630 GLU A O 1
ATOM 4807 N N . ARG A 1 631 ? -10.858 5.263 6.509 1.00 83.31 631 ARG A N 1
ATOM 4808 C CA . ARG A 1 631 ? -11.906 6.178 6.998 1.00 83.31 631 ARG A CA 1
ATOM 4809 C C . ARG A 1 631 ? -11.992 6.209 8.523 1.00 83.31 631 ARG A C 1
ATOM 4811 O O . ARG A 1 631 ? -12.028 7.294 9.109 1.00 83.31 631 ARG A O 1
ATOM 4818 N N . LEU A 1 632 ? -12.032 5.043 9.167 1.00 87.62 632 LEU A N 1
ATOM 4819 C CA . LEU A 1 632 ? -12.139 4.933 10.622 1.00 87.62 632 LEU A CA 1
ATOM 4820 C C . LEU A 1 632 ? -10.860 5.437 11.304 1.00 87.62 632 LEU A C 1
ATOM 4822 O O . LEU A 1 632 ? -10.916 6.291 12.193 1.00 87.62 632 LEU A O 1
ATOM 4826 N N . ARG A 1 633 ? -9.690 4.986 10.835 1.00 88.69 633 ARG A N 1
ATOM 4827 C CA . ARG A 1 633 ? -8.361 5.401 11.309 1.00 88.69 633 ARG A CA 1
ATOM 4828 C C . ARG A 1 633 ? -8.195 6.918 11.328 1.00 88.69 633 ARG A C 1
ATOM 4830 O O . ARG A 1 633 ? -7.677 7.438 12.312 1.00 88.69 633 ARG A O 1
ATOM 4837 N N . ALA A 1 634 ? -8.656 7.626 10.294 1.00 80.12 634 ALA A N 1
ATOM 4838 C CA . ALA A 1 634 ? -8.546 9.086 10.202 1.00 80.12 634 ALA A CA 1
ATOM 4839 C C . ALA A 1 634 ? -9.201 9.849 11.377 1.00 80.12 634 ALA A C 1
ATOM 4841 O O . ALA A 1 634 ? -8.844 10.998 11.630 1.00 80.12 634 ALA A O 1
ATOM 4842 N N . HIS A 1 635 ? -10.117 9.205 12.107 1.00 82.56 635 HIS A N 1
ATOM 4843 C CA . HIS A 1 635 ? -10.842 9.759 13.255 1.00 82.56 635 HIS A CA 1
ATOM 4844 C C . HIS A 1 635 ? -10.497 9.045 14.581 1.00 82.56 635 HIS A C 1
ATOM 4846 O O . HIS A 1 635 ? -11.098 9.327 15.615 1.00 82.56 635 HIS A O 1
ATOM 4852 N N . THR A 1 636 ? -9.530 8.121 14.565 1.00 85.81 636 THR A N 1
ATOM 4853 C CA . THR A 1 636 ? -9.153 7.264 15.701 1.00 85.81 636 THR A CA 1
ATOM 4854 C C . THR A 1 636 ? -7.903 7.794 16.408 1.00 85.81 636 THR A C 1
ATOM 4856 O O . THR A 1 636 ? -6.907 8.104 15.756 1.00 85.81 636 THR A O 1
ATOM 4859 N N . VAL A 1 637 ? -7.893 7.823 17.745 1.00 90.81 637 VAL A N 1
ATOM 4860 C CA . VAL A 1 637 ? -6.654 8.040 18.519 1.00 90.81 637 VAL A CA 1
ATOM 4861 C C . VAL A 1 637 ? -5.849 6.729 18.547 1.00 90.81 637 VAL A C 1
ATOM 4863 O O . VAL A 1 637 ? -6.384 5.729 19.028 1.00 90.81 637 VAL A O 1
ATOM 4866 N N . PRO A 1 638 ? -4.590 6.684 18.062 1.00 95.19 638 PRO A N 1
ATOM 4867 C CA . PRO A 1 638 ? -3.839 5.431 17.985 1.00 95.19 638 PRO A CA 1
ATOM 4868 C C . PRO A 1 638 ? -3.574 4.799 19.357 1.00 95.19 638 PRO A C 1
ATOM 4870 O O . PRO A 1 638 ? -3.024 5.448 20.246 1.00 95.19 638 PRO A O 1
ATOM 4873 N N . ARG A 1 639 ? -3.918 3.514 19.506 1.00 97.00 639 ARG A N 1
ATOM 4874 C CA . ARG A 1 639 ? -3.666 2.716 20.722 1.00 97.00 639 ARG A CA 1
ATOM 4875 C C . ARG A 1 639 ? -2.270 2.118 20.698 1.00 97.00 639 ARG A C 1
ATOM 4877 O O . ARG A 1 639 ? -1.902 1.488 19.713 1.00 97.00 639 ARG A O 1
ATOM 4884 N N . LYS A 1 640 ? -1.499 2.220 21.776 1.00 98.62 640 LYS A N 1
ATOM 4885 C CA . LYS A 1 640 ? -0.175 1.588 21.868 1.00 98.62 640 LYS A CA 1
ATOM 4886 C C . LYS A 1 640 ? -0.269 0.058 21.888 1.00 98.62 640 LYS A C 1
ATOM 4888 O O . LYS A 1 640 ? -0.808 -0.514 22.834 1.00 98.62 640 LYS A O 1
ATOM 4893 N N . VAL A 1 641 ? 0.330 -0.604 20.900 1.00 98.88 641 VAL A N 1
ATOM 4894 C CA . VAL A 1 641 ? 0.327 -2.068 20.744 1.00 98.88 641 VAL A CA 1
ATOM 4895 C C . VAL A 1 641 ? 1.732 -2.636 20.890 1.00 98.88 641 VAL A C 1
ATOM 4897 O O . VAL A 1 641 ? 2.666 -2.174 20.232 1.00 98.88 641 VAL A O 1
ATOM 4900 N N . PHE A 1 642 ? 1.869 -3.691 21.688 1.00 98.81 642 PHE A N 1
ATOM 4901 C CA . PHE A 1 642 ? 2.999 -4.609 21.624 1.00 98.81 642 PHE A CA 1
ATOM 4902 C C . PHE A 1 642 ? 2.564 -5.923 20.962 1.00 98.81 642 PHE A C 1
ATOM 4904 O O . PHE A 1 642 ? 1.554 -6.510 21.341 1.00 98.81 642 PHE A O 1
ATOM 4911 N N . CYS A 1 643 ? 3.331 -6.375 19.971 1.00 98.62 643 CYS A N 1
ATOM 4912 C CA . CYS A 1 643 ? 3.097 -7.626 19.253 1.00 98.62 643 CYS A CA 1
ATOM 4913 C C . CYS A 1 643 ? 4.427 -8.395 19.174 1.00 98.62 643 CYS A C 1
ATOM 4915 O O . CYS A 1 643 ? 5.271 -8.076 18.325 1.00 98.62 643 CYS A O 1
ATOM 4917 N N . PRO A 1 644 ? 4.698 -9.339 20.089 1.00 98.38 644 PRO A N 1
ATOM 4918 C CA . PRO A 1 644 ? 5.817 -10.250 19.940 1.00 98.38 644 PRO A CA 1
ATOM 4919 C C . PRO A 1 644 ? 5.521 -11.295 18.850 1.00 98.38 644 PRO A C 1
ATOM 4921 O O . PRO A 1 644 ? 4.373 -11.551 18.499 1.00 98.38 644 PRO A O 1
ATOM 4924 N N . ILE A 1 645 ? 6.581 -11.885 18.301 1.00 97.38 645 ILE A N 1
ATOM 4925 C CA . ILE A 1 645 ? 6.530 -12.926 17.253 1.00 97.38 645 ILE A CA 1
ATOM 4926 C C . ILE A 1 645 ? 7.359 -14.168 17.609 1.00 97.38 645 ILE A C 1
ATOM 4928 O O . ILE A 1 645 ? 7.417 -15.117 16.835 1.00 97.38 645 ILE A O 1
ATOM 4932 N N . TRP A 1 646 ? 8.052 -14.142 18.750 1.00 97.69 646 TRP A N 1
ATOM 4933 C CA . TRP A 1 646 ? 8.805 -15.264 19.308 1.00 97.69 646 TRP A CA 1
ATOM 4934 C C . TRP A 1 646 ? 9.046 -15.023 20.802 1.00 97.69 646 TRP A C 1
ATOM 4936 O O . TRP A 1 646 ? 9.303 -13.873 21.167 1.00 97.69 646 TRP A O 1
ATOM 4946 N N . MET A 1 647 ? 8.986 -16.059 21.648 1.00 95.62 647 MET A N 1
ATOM 4947 C CA . MET A 1 647 ? 9.121 -15.896 23.105 1.00 95.62 647 MET A CA 1
ATOM 4948 C C . MET A 1 647 ? 10.552 -16.065 23.644 1.00 95.62 647 MET A C 1
ATOM 4950 O O . MET A 1 647 ? 10.989 -15.233 24.437 1.00 95.62 647 MET A O 1
ATOM 4954 N N . ASP A 1 648 ? 11.308 -17.084 23.207 1.00 92.62 648 ASP A N 1
ATOM 4955 C CA . ASP A 1 648 ? 12.709 -17.279 23.627 1.00 92.62 648 ASP A CA 1
ATOM 4956 C C . ASP A 1 648 ? 13.689 -17.359 22.436 1.00 92.62 648 ASP A C 1
ATOM 4958 O O . ASP A 1 648 ? 13.642 -18.316 21.655 1.00 92.62 648 ASP A O 1
ATOM 4962 N N . PRO A 1 649 ? 14.590 -16.370 22.264 1.00 94.44 649 PRO A N 1
ATOM 4963 C CA . PRO A 1 649 ? 14.596 -15.071 22.941 1.00 94.44 649 PRO A CA 1
ATOM 4964 C C . PRO A 1 649 ? 13.450 -14.184 22.437 1.00 94.44 649 PRO A C 1
ATOM 4966 O O . PRO A 1 649 ? 13.117 -14.226 21.250 1.00 94.44 649 PRO A O 1
ATOM 4969 N N . LEU A 1 650 ? 12.912 -13.330 23.311 1.00 98.00 650 LEU A N 1
ATOM 4970 C CA . LEU A 1 650 ? 11.777 -12.459 23.000 1.00 98.00 650 LEU A CA 1
ATOM 4971 C C . LEU A 1 650 ? 12.068 -11.570 21.781 1.00 98.00 650 LEU A C 1
ATOM 4973 O O . LEU A 1 650 ? 13.030 -10.794 21.773 1.00 98.00 650 LEU A O 1
ATOM 4977 N N . MET A 1 651 ? 11.228 -11.678 20.750 1.00 98.38 651 MET A N 1
ATOM 4978 C CA . MET A 1 651 ? 11.321 -10.901 19.512 1.00 98.38 651 MET A CA 1
ATOM 4979 C C . MET A 1 651 ? 10.004 -10.218 19.170 1.00 98.38 651 MET A C 1
ATOM 4981 O O . MET A 1 651 ? 8.926 -10.746 19.427 1.00 98.38 651 MET A O 1
ATOM 4985 N N . THR A 1 652 ? 10.108 -9.056 18.532 1.00 98.38 652 THR A N 1
ATOM 4986 C CA . THR A 1 652 ? 8.978 -8.234 18.077 1.00 98.38 652 THR A CA 1
ATOM 4987 C C . THR A 1 652 ? 9.283 -7.613 16.706 1.00 98.38 652 THR A C 1
ATOM 4989 O O . THR A 1 652 ? 10.226 -8.030 16.028 1.00 98.38 652 THR A O 1
ATOM 4992 N N . ILE A 1 653 ? 8.471 -6.650 16.274 1.00 98.00 653 ILE A N 1
ATOM 4993 C CA . ILE A 1 653 ? 8.392 -6.142 14.904 1.00 98.00 653 ILE A CA 1
ATOM 4994 C C . ILE A 1 653 ? 8.772 -4.655 14.818 1.00 98.00 653 ILE A C 1
ATOM 4996 O O . ILE A 1 653 ? 8.374 -3.836 15.644 1.00 98.00 653 ILE A O 1
ATOM 5000 N N . HIS A 1 654 ? 9.532 -4.287 13.791 1.00 96.81 654 HIS A N 1
ATOM 5001 C CA . HIS A 1 654 ? 9.853 -2.901 13.437 1.00 96.81 654 HIS A CA 1
ATOM 5002 C C . HIS A 1 654 ? 8.728 -2.266 12.600 1.00 96.81 654 HIS A C 1
ATOM 5004 O O . HIS A 1 654 ? 7.932 -2.975 11.983 1.00 96.81 654 HIS A O 1
ATOM 5010 N N . GLY A 1 655 ? 8.712 -0.935 12.472 1.00 94.44 655 GLY A N 1
ATOM 5011 C CA . GLY A 1 655 ? 7.730 -0.194 11.662 1.00 94.44 655 GLY A CA 1
ATOM 5012 C C . GLY A 1 655 ? 7.819 -0.381 10.135 1.00 94.44 655 GLY A C 1
ATOM 5013 O O . GLY A 1 655 ? 7.117 0.300 9.406 1.00 94.44 655 GLY A O 1
ATOM 5014 N N . ASP A 1 656 ? 8.684 -1.275 9.645 1.00 92.50 656 ASP A N 1
ATOM 5015 C CA . ASP A 1 656 ? 8.886 -1.607 8.217 1.00 92.50 656 ASP A CA 1
ATOM 5016 C C . ASP A 1 656 ? 8.433 -3.060 7.940 1.00 92.50 656 ASP A C 1
ATOM 5018 O O . ASP A 1 656 ? 9.058 -3.796 7.178 1.00 92.50 656 ASP A O 1
ATOM 5022 N N . THR A 1 657 ? 7.390 -3.511 8.647 1.00 95.69 657 THR A N 1
ATOM 5023 C CA . THR A 1 657 ? 6.849 -4.881 8.604 1.00 95.69 657 THR A CA 1
ATOM 5024 C C . THR A 1 657 ? 5.354 -4.869 8.317 1.00 95.69 657 THR A C 1
ATOM 5026 O O . THR A 1 657 ? 4.639 -3.994 8.804 1.00 95.69 657 THR A O 1
ATOM 5029 N N . PHE A 1 658 ? 4.880 -5.894 7.604 1.00 96.94 658 PHE A N 1
ATOM 5030 C CA . PHE A 1 658 ? 3.470 -6.044 7.242 1.00 96.94 658 PHE A CA 1
ATOM 5031 C C . PHE A 1 658 ? 2.537 -6.029 8.462 1.00 96.94 658 PHE A C 1
ATOM 5033 O O . PHE A 1 658 ? 1.561 -5.285 8.475 1.00 96.94 658 PHE A O 1
ATOM 5040 N N . ILE A 1 659 ? 2.895 -6.745 9.535 1.00 97.81 659 ILE A N 1
ATOM 5041 C CA . ILE A 1 659 ? 2.128 -6.744 10.791 1.00 97.81 659 ILE A CA 1
ATOM 5042 C C . ILE A 1 659 ? 2.037 -5.324 11.380 1.00 97.81 659 ILE A C 1
ATOM 5044 O O . ILE A 1 659 ? 0.982 -4.917 11.862 1.00 97.81 659 ILE A O 1
ATOM 5048 N N . SER A 1 660 ? 3.115 -4.532 11.327 1.00 98.31 660 SER A N 1
ATOM 5049 C CA . SER A 1 660 ? 3.098 -3.166 11.864 1.00 98.31 660 SER A CA 1
ATOM 5050 C C . SER A 1 660 ? 2.236 -2.208 11.035 1.00 98.31 660 SER A C 1
ATOM 5052 O O . SER A 1 660 ? 1.721 -1.252 11.609 1.00 98.31 660 SER A O 1
ATOM 5054 N N . ASP A 1 661 ? 2.079 -2.452 9.732 1.00 98.38 661 ASP A N 1
ATOM 5055 C CA . ASP A 1 661 ? 1.210 -1.676 8.837 1.00 98.38 661 ASP A CA 1
ATOM 5056 C C . ASP A 1 661 ? -0.268 -2.083 8.983 1.00 98.38 661 ASP A C 1
ATOM 5058 O O . ASP A 1 661 ? -1.137 -1.220 9.069 1.00 98.38 661 ASP A O 1
ATOM 5062 N N . VAL A 1 662 ? -0.556 -3.382 9.152 1.00 98.56 662 VAL A N 1
ATOM 5063 C CA . VAL A 1 662 ? -1.894 -3.889 9.525 1.00 98.56 662 VAL A CA 1
ATOM 5064 C C . VAL A 1 662 ? -2.371 -3.263 10.840 1.00 98.56 662 VAL A C 1
ATOM 5066 O O . VAL A 1 662 ? -3.507 -2.792 10.924 1.00 98.56 662 VAL A O 1
ATOM 5069 N N . LEU A 1 663 ? -1.504 -3.199 11.858 1.00 98.56 663 LEU A N 1
ATOM 5070 C CA . LEU A 1 663 ? -1.820 -2.541 13.129 1.00 98.56 663 LEU A CA 1
ATOM 5071 C C . LEU A 1 663 ? -2.060 -1.033 12.955 1.00 98.56 663 LEU A C 1
ATOM 5073 O O . LEU A 1 663 ? -3.036 -0.518 13.495 1.00 98.56 663 LEU A O 1
ATOM 5077 N N . ASP A 1 664 ? -1.213 -0.340 12.189 1.00 98.12 664 ASP A N 1
ATOM 5078 C CA . ASP A 1 664 ? -1.330 1.099 11.908 1.00 98.12 664 ASP A CA 1
ATOM 5079 C C . ASP A 1 664 ? -2.625 1.442 11.145 1.00 98.12 664 ASP A C 1
ATOM 5081 O O . ASP A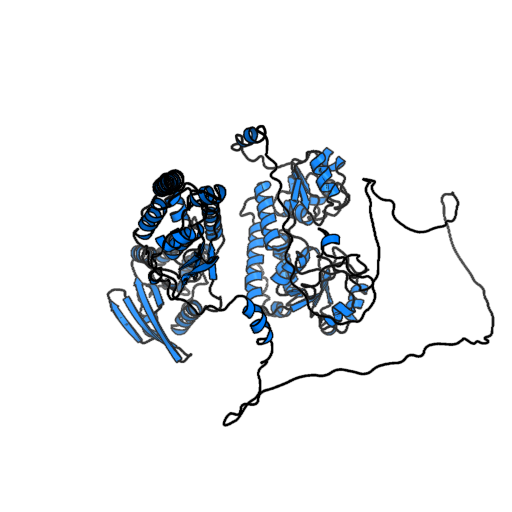 1 664 ? -3.355 2.359 11.533 1.00 98.12 664 ASP A O 1
ATOM 5085 N N . LEU A 1 665 ? -2.983 0.646 10.130 1.00 97.06 665 LEU A N 1
ATOM 5086 C CA . LEU A 1 665 ? -4.256 0.743 9.411 1.00 97.06 665 LEU A CA 1
ATOM 5087 C C . LEU A 1 665 ? -5.464 0.545 10.342 1.00 97.06 665 LEU A C 1
ATOM 5089 O O . LEU A 1 665 ? -6.440 1.286 10.247 1.00 97.06 665 LEU A O 1
ATOM 5093 N N . CYS A 1 666 ? -5.387 -0.393 11.287 1.00 97.75 666 CYS A N 1
ATOM 5094 C CA . CYS A 1 666 ? -6.462 -0.664 12.246 1.00 97.75 666 CYS A CA 1
ATOM 5095 C C . CYS A 1 666 ? -6.557 0.353 13.404 1.00 97.75 666 CYS A C 1
ATOM 5097 O O . CYS A 1 666 ? -7.434 0.220 14.260 1.00 97.75 666 CYS A O 1
ATOM 5099 N N . GLY A 1 667 ? -5.694 1.378 13.447 1.00 96.88 667 GLY A N 1
ATOM 5100 C CA . GLY A 1 667 ? -5.679 2.398 14.504 1.00 96.88 667 GLY A CA 1
ATOM 5101 C C . GLY A 1 667 ? -4.839 2.028 15.733 1.00 96.88 667 GLY A C 1
ATOM 5102 O O . GLY A 1 667 ? -5.113 2.508 16.835 1.00 96.88 667 GLY A O 1
ATOM 5103 N N . GLY A 1 668 ? -3.844 1.160 15.572 1.00 97.81 668 GLY A N 1
ATOM 5104 C CA . GLY A 1 668 ? -2.815 0.858 16.564 1.00 97.81 668 GLY A CA 1
ATOM 5105 C C . GLY A 1 668 ? -1.500 1.589 16.284 1.00 97.81 668 GLY A C 1
ATOM 5106 O O . GLY A 1 668 ? -1.221 2.012 15.172 1.00 97.81 668 GLY A O 1
ATOM 5107 N N . GLN A 1 669 ? -0.652 1.707 17.298 1.00 98.06 669 GLN A N 1
ATOM 5108 C CA . GLN A 1 669 ? 0.720 2.184 17.190 1.00 98.06 669 GLN A CA 1
ATOM 5109 C C . GLN A 1 669 ? 1.652 1.113 17.754 1.00 98.06 669 GLN A C 1
ATOM 5111 O O . GLN A 1 669 ? 1.720 0.924 18.968 1.00 98.06 669 GLN A O 1
ATOM 5116 N N . ASN A 1 670 ? 2.396 0.434 16.879 1.00 98.31 670 ASN A N 1
ATOM 5117 C CA . ASN A 1 670 ? 3.470 -0.475 17.278 1.00 98.31 670 ASN A CA 1
ATOM 5118 C C . ASN A 1 670 ? 4.487 0.266 18.167 1.00 98.31 670 ASN A C 1
ATOM 5120 O O . ASN A 1 670 ? 5.189 1.166 17.701 1.00 98.31 670 ASN A O 1
ATOM 5124 N N . VAL A 1 671 ? 4.607 -0.125 19.438 1.00 98.62 671 VAL A N 1
ATOM 5125 C CA . VAL A 1 671 ? 5.487 0.571 20.390 1.00 98.62 671 VAL A CA 1
ATOM 5126 C C . VAL A 1 671 ? 6.983 0.397 20.106 1.00 98.62 671 VAL A C 1
ATOM 5128 O O . VAL A 1 671 ? 7.782 1.116 20.701 1.00 98.62 671 VAL A O 1
ATOM 5131 N N . PHE A 1 672 ? 7.370 -0.491 19.184 1.00 98.31 672 PHE A N 1
ATOM 5132 C CA . PHE A 1 672 ? 8.745 -0.715 18.720 1.00 98.31 672 PHE A CA 1
ATOM 5133 C C . PHE A 1 672 ? 8.990 -0.259 17.267 1.00 98.31 672 PHE A C 1
ATOM 5135 O O . PHE A 1 672 ? 9.971 -0.667 16.642 1.00 98.31 672 PHE A O 1
ATOM 5142 N N . LEU A 1 673 ? 8.149 0.640 16.733 1.00 96.75 673 LEU A N 1
ATOM 5143 C CA . LEU A 1 673 ? 8.265 1.166 15.362 1.00 96.75 673 LEU A CA 1
ATOM 5144 C C . LEU A 1 673 ? 9.662 1.716 15.000 1.00 96.75 673 LEU A C 1
ATOM 5146 O O . LEU A 1 673 ? 10.051 1.669 13.838 1.00 96.75 673 LEU A O 1
ATOM 5150 N N . ASP A 1 674 ? 10.415 2.213 15.986 1.00 94.81 674 ASP A N 1
ATOM 5151 C CA . ASP A 1 674 ? 11.746 2.833 15.889 1.00 94.81 674 ASP A CA 1
ATOM 5152 C C . ASP A 1 674 ? 12.916 1.888 16.231 1.00 94.81 674 ASP A C 1
ATOM 5154 O O . ASP A 1 674 ? 14.068 2.330 16.271 1.00 94.81 674 ASP A O 1
ATOM 5158 N N . ARG A 1 675 ? 12.648 0.608 16.528 1.00 94.75 675 ARG A N 1
ATOM 5159 C CA . ARG A 1 675 ? 13.622 -0.345 17.084 1.00 94.75 675 ARG A CA 1
ATOM 5160 C C . ARG A 1 675 ? 14.150 -1.323 16.021 1.00 94.75 675 ARG A C 1
ATOM 5162 O O . ARG A 1 675 ? 13.594 -2.405 15.858 1.00 94.75 675 ARG A O 1
ATOM 5169 N N . PRO A 1 676 ? 15.246 -1.016 15.305 1.00 94.00 676 PRO A N 1
ATOM 5170 C CA . PRO A 1 676 ? 15.881 -1.997 14.434 1.00 94.00 676 PRO A CA 1
ATOM 5171 C C . PRO A 1 676 ? 16.587 -3.092 15.249 1.00 94.00 676 PRO A C 1
ATOM 5173 O O . PRO A 1 676 ? 17.134 -2.836 16.330 1.00 94.00 676 PRO A O 1
ATOM 5176 N N . ARG A 1 677 ? 16.630 -4.298 14.675 1.00 95.31 677 ARG A N 1
ATOM 5177 C CA . ARG A 1 677 ? 17.507 -5.410 15.067 1.00 95.31 677 ARG A CA 1
ATOM 5178 C C . ARG A 1 677 ? 18.973 -5.014 14.901 1.00 95.31 677 ARG A C 1
ATOM 5180 O O . ARG A 1 677 ? 19.375 -4.469 13.871 1.00 95.31 677 ARG A O 1
ATOM 5187 N N . ARG A 1 678 ? 19.789 -5.366 15.890 1.00 94.81 678 ARG A N 1
ATOM 5188 C CA . ARG A 1 678 ? 21.239 -5.137 15.931 1.00 94.81 678 ARG A CA 1
ATOM 5189 C C . ARG A 1 678 ? 22.001 -6.445 15.702 1.00 94.81 678 ARG A C 1
ATOM 5191 O O . ARG A 1 678 ? 21.597 -7.505 16.174 1.00 94.81 678 ARG A O 1
ATOM 5198 N N . TYR A 1 679 ? 23.138 -6.365 15.009 1.00 93.88 679 TYR A N 1
ATOM 5199 C CA . TYR A 1 679 ? 24.062 -7.492 14.824 1.00 93.88 679 TYR A CA 1
ATOM 5200 C C . TYR A 1 679 ? 25.348 -7.274 15.641 1.00 93.88 679 TYR A C 1
ATOM 5202 O O . TYR A 1 679 ? 25.810 -6.136 15.696 1.00 93.88 679 TYR A O 1
ATOM 5210 N N . PRO A 1 680 ? 25.937 -8.313 16.271 1.00 94.38 680 PRO A N 1
ATOM 5211 C CA . PRO A 1 680 ? 25.421 -9.681 16.359 1.00 94.38 680 PRO A CA 1
ATOM 5212 C C . PRO A 1 680 ? 24.136 -9.705 17.203 1.00 94.38 680 PRO A C 1
ATOM 5214 O O . PRO A 1 680 ? 23.897 -8.776 17.965 1.00 94.38 680 PRO A O 1
ATOM 5217 N N . LEU A 1 681 ? 23.319 -10.758 17.117 1.00 93.19 681 LEU A N 1
ATOM 5218 C CA . LEU A 1 681 ? 21.989 -10.800 17.763 1.00 93.19 681 LEU A CA 1
ATOM 5219 C C . LEU A 1 681 ? 22.017 -10.774 19.313 1.00 93.19 681 LEU A C 1
ATOM 5221 O O . LEU A 1 681 ? 20.972 -10.803 19.959 1.00 93.19 681 LEU A O 1
ATOM 5225 N N . ALA A 1 682 ? 23.207 -10.737 19.917 1.00 93.44 682 ALA A N 1
ATOM 5226 C CA . ALA A 1 682 ? 23.429 -10.448 21.333 1.00 93.44 682 ALA A CA 1
ATOM 5227 C C . ALA A 1 682 ? 23.415 -8.932 21.648 1.00 93.44 682 ALA A C 1
ATOM 5229 O O . ALA A 1 682 ? 23.102 -8.547 22.771 1.00 93.44 682 ALA A O 1
ATOM 5230 N N . ALA A 1 683 ? 23.718 -8.071 20.667 1.00 94.94 683 ALA A N 1
ATOM 5231 C CA . ALA A 1 683 ? 23.747 -6.610 20.798 1.00 94.94 683 ALA A CA 1
ATOM 5232 C C . ALA A 1 683 ? 22.352 -5.963 20.834 1.00 94.94 683 ALA A C 1
ATOM 5234 O O . ALA A 1 683 ? 22.215 -4.817 21.263 1.00 94.94 683 ALA A O 1
ATOM 5235 N N . ASP A 1 684 ? 21.316 -6.692 20.412 1.00 94.94 684 ASP A N 1
ATOM 5236 C CA . ASP A 1 684 ? 19.926 -6.314 20.679 1.00 94.94 684 ASP A CA 1
ATOM 5237 C C . ASP A 1 684 ? 19.661 -6.277 22.188 1.00 94.94 684 ASP A C 1
ATOM 5239 O O . ASP A 1 684 ? 19.249 -5.250 22.711 1.00 94.94 684 ASP A O 1
ATOM 5243 N N . LEU A 1 685 ? 20.022 -7.353 22.894 1.00 95.31 685 LEU A N 1
ATOM 5244 C CA . LEU A 1 685 ? 19.850 -7.507 24.344 1.00 95.31 685 LEU A CA 1
ATOM 5245 C C . LEU A 1 685 ? 20.976 -6.844 25.168 1.00 95.31 685 LEU A C 1
ATOM 5247 O O . LEU A 1 685 ? 21.237 -7.244 26.299 1.00 95.31 685 LEU A O 1
ATOM 5251 N N . GLY A 1 686 ? 21.725 -5.905 24.579 1.00 91.94 686 GLY A N 1
ATOM 5252 C CA . GLY A 1 686 ? 22.850 -5.209 25.223 1.00 91.94 686 GLY A CA 1
ATOM 5253 C C . GLY A 1 686 ? 24.088 -6.067 25.544 1.00 91.94 686 GLY A C 1
ATOM 5254 O O . GLY A 1 686 ? 25.081 -5.537 26.036 1.00 91.94 686 GLY A O 1
ATOM 5255 N N . ARG A 1 687 ? 24.081 -7.373 25.239 1.00 93.44 687 ARG A N 1
ATOM 5256 C CA . ARG A 1 687 ? 25.142 -8.340 25.603 1.00 93.44 687 ARG A CA 1
ATOM 5257 C C . ARG A 1 687 ? 26.376 -8.293 24.687 1.00 93.44 687 ARG A C 1
ATOM 5259 O O . ARG A 1 687 ? 27.326 -9.037 24.905 1.00 93.44 687 ARG A O 1
ATOM 5266 N N . ALA A 1 688 ? 26.369 -7.451 23.653 1.00 95.19 688 ALA A N 1
ATOM 5267 C CA . ALA A 1 688 ? 27.494 -7.226 22.746 1.00 95.19 688 ALA A CA 1
ATOM 5268 C C . ALA A 1 688 ? 27.449 -5.808 22.149 1.00 95.19 688 ALA A C 1
ATOM 5270 O O . ALA A 1 688 ? 26.395 -5.173 22.113 1.00 95.19 688 ALA A O 1
ATOM 5271 N N . ALA A 1 689 ? 28.578 -5.320 21.629 1.00 93.88 689 ALA A N 1
ATOM 5272 C CA . ALA A 1 689 ? 28.609 -4.074 20.866 1.00 93.88 689 ALA A CA 1
ATOM 5273 C C . ALA A 1 689 ? 27.994 -4.279 19.462 1.00 93.88 689 ALA A C 1
ATOM 5275 O O . ALA A 1 689 ? 28.326 -5.270 18.801 1.00 93.88 689 ALA A O 1
ATOM 5276 N N . PRO A 1 690 ? 27.133 -3.363 18.975 1.00 94.38 690 PRO A N 1
ATOM 5277 C CA . PRO A 1 690 ? 26.574 -3.454 17.633 1.00 94.38 690 PRO A CA 1
ATOM 5278 C C . PRO A 1 690 ? 27.647 -3.217 16.561 1.00 94.38 690 PRO A C 1
ATOM 5280 O O . PRO A 1 690 ? 28.531 -2.371 16.703 1.00 94.38 690 PRO A O 1
ATOM 5283 N N . TRP A 1 691 ? 27.552 -3.964 15.465 1.00 93.62 691 TRP A N 1
ATOM 5284 C CA . TRP A 1 691 ? 28.363 -3.790 14.263 1.00 93.62 691 TRP A CA 1
ATOM 5285 C C . TRP A 1 691 ? 28.042 -2.468 13.550 1.00 93.62 691 TRP A C 1
ATOM 5287 O O . TRP A 1 691 ? 26.919 -1.968 13.615 1.00 93.62 691 TRP A O 1
ATOM 5297 N N . SER A 1 692 ? 29.018 -1.921 12.820 1.00 88.12 692 SER A N 1
ATOM 5298 C CA . SER A 1 692 ? 28.791 -0.784 11.923 1.00 88.12 692 SER A CA 1
ATOM 5299 C C . SER A 1 692 ? 27.864 -1.164 10.765 1.00 88.12 692 SER A C 1
ATOM 5301 O O . SER A 1 692 ? 27.843 -2.317 10.328 1.00 88.12 692 SER A O 1
ATOM 5303 N N . ASN A 1 693 ? 27.141 -0.180 10.222 1.00 82.88 693 ASN A N 1
ATOM 5304 C CA . ASN A 1 693 ? 26.204 -0.377 9.109 1.00 82.88 693 ASN A CA 1
ATOM 5305 C C . ASN A 1 693 ? 26.855 -1.098 7.913 1.00 82.88 693 ASN A C 1
ATOM 5307 O O . ASN A 1 693 ? 26.241 -1.987 7.330 1.00 82.88 693 ASN A O 1
ATOM 5311 N N . ASP A 1 694 ? 28.119 -0.792 7.604 1.00 84.06 694 ASP A N 1
ATOM 5312 C CA . ASP A 1 694 ? 28.871 -1.430 6.512 1.00 84.06 694 ASP A CA 1
ATOM 5313 C C . ASP A 1 694 ? 29.070 -2.944 6.725 1.00 84.06 694 ASP A C 1
ATOM 5315 O O . ASP A 1 694 ? 29.108 -3.706 5.762 1.00 84.06 694 ASP A O 1
ATOM 5319 N N . ARG A 1 695 ? 29.158 -3.396 7.987 1.00 87.62 695 ARG A N 1
ATOM 5320 C CA . ARG A 1 695 ? 29.267 -4.816 8.369 1.00 87.62 695 ARG A CA 1
ATOM 5321 C C . ARG A 1 695 ? 27.895 -5.486 8.554 1.00 87.62 695 ARG A C 1
ATOM 5323 O O . ARG A 1 695 ? 27.800 -6.708 8.459 1.00 87.62 695 ARG A O 1
ATOM 5330 N N . VAL A 1 696 ? 26.830 -4.716 8.796 1.00 83.38 696 VAL A N 1
ATOM 5331 C CA . VAL A 1 696 ? 25.440 -5.212 8.730 1.00 83.38 696 VAL A CA 1
ATOM 5332 C C . VAL A 1 696 ? 25.041 -5.487 7.274 1.00 83.38 696 VAL A C 1
ATOM 5334 O O . VAL A 1 696 ? 24.425 -6.514 6.992 1.00 83.38 696 VAL A O 1
ATOM 5337 N N . GLY A 1 697 ? 25.449 -4.623 6.340 1.00 85.19 697 GLY A N 1
ATOM 5338 C CA . GLY A 1 697 ? 25.224 -4.810 4.908 1.00 85.19 697 GLY A CA 1
ATOM 5339 C C . GLY A 1 697 ? 23.736 -4.823 4.550 1.00 85.19 697 GLY A C 1
ATOM 5340 O O . GLY A 1 697 ? 23.007 -3.900 4.899 1.00 85.19 697 GLY A O 1
ATOM 5341 N N . GLN A 1 698 ? 23.293 -5.870 3.849 1.00 78.06 698 GLN A N 1
ATOM 5342 C CA . GLN A 1 698 ? 21.895 -6.065 3.426 1.00 78.06 698 GLN A CA 1
ATOM 5343 C C . GLN A 1 698 ? 21.101 -7.007 4.355 1.00 78.06 698 GLN A C 1
ATOM 5345 O O . GLN A 1 698 ? 20.040 -7.496 3.977 1.00 78.06 698 GLN A O 1
ATOM 5350 N N . ARG A 1 699 ? 21.609 -7.307 5.560 1.00 84.44 699 ARG A N 1
ATOM 5351 C CA . ARG A 1 699 ? 20.908 -8.175 6.521 1.00 84.44 699 ARG A CA 1
ATOM 5352 C C . ARG A 1 699 ? 19.613 -7.529 7.001 1.00 84.44 699 ARG A C 1
ATOM 5354 O O . ARG A 1 699 ? 19.589 -6.336 7.287 1.00 84.44 699 ARG A O 1
ATOM 5361 N N . ASP A 1 700 ? 18.580 -8.346 7.188 1.00 87.06 700 ASP A N 1
ATOM 5362 C CA . ASP A 1 700 ? 17.292 -7.885 7.700 1.00 87.06 700 ASP A CA 1
ATOM 5363 C C . ASP A 1 700 ? 17.428 -7.263 9.103 1.00 87.06 700 ASP A C 1
ATOM 5365 O O . ASP A 1 700 ? 17.977 -7.880 10.024 1.00 87.06 700 ASP A O 1
ATOM 5369 N N . THR A 1 701 ? 16.927 -6.038 9.259 1.00 92.81 701 THR A N 1
ATOM 5370 C CA . THR A 1 701 ? 16.921 -5.264 10.506 1.00 92.81 701 THR A CA 1
ATOM 5371 C C . THR A 1 701 ? 15.539 -5.174 11.163 1.00 92.81 701 THR A C 1
ATOM 5373 O O . THR A 1 701 ? 15.398 -4.477 12.163 1.00 92.81 701 THR A O 1
ATOM 5376 N N . ARG A 1 702 ? 14.504 -5.832 10.627 1.00 94.12 702 ARG A N 1
ATOM 5377 C CA . ARG A 1 702 ? 13.098 -5.553 10.976 1.00 94.12 702 ARG A CA 1
ATOM 5378 C C . ARG A 1 702 ? 12.531 -6.322 12.173 1.00 94.12 702 ARG A C 1
ATOM 5380 O O . ARG A 1 702 ? 11.439 -6.001 12.623 1.00 94.12 702 ARG A O 1
ATOM 5387 N N . TYR A 1 703 ? 13.256 -7.307 12.696 1.00 96.19 703 TYR A N 1
ATOM 5388 C CA . TYR A 1 703 ? 12.751 -8.212 13.739 1.00 96.19 703 TYR A CA 1
ATOM 5389 C C . TYR A 1 703 ? 13.654 -8.233 14.984 1.00 96.19 703 TYR A C 1
ATOM 5391 O O . TYR A 1 703 ? 14.394 -9.206 15.190 1.00 96.19 703 TYR A O 1
ATOM 5399 N N . PRO A 1 704 ? 13.703 -7.136 15.766 1.00 97.56 704 PRO A N 1
ATOM 5400 C CA . PRO A 1 704 ? 14.569 -7.014 16.939 1.00 97.56 704 PRO A CA 1
ATOM 5401 C C . PRO A 1 704 ? 14.266 -8.065 18.010 1.00 97.56 704 PRO A C 1
ATOM 5403 O O . PRO A 1 704 ? 13.113 -8.439 18.230 1.00 97.56 704 PRO A O 1
ATOM 5406 N N . ARG A 1 705 ? 15.309 -8.466 18.741 1.00 98.06 705 ARG A N 1
ATOM 5407 C CA . ARG A 1 705 ? 15.153 -9.014 20.095 1.00 98.06 705 ARG A CA 1
ATOM 5408 C C . ARG A 1 705 ? 15.021 -7.865 21.096 1.00 98.06 705 ARG A C 1
ATOM 5410 O O . ARG A 1 705 ? 15.726 -6.860 20.961 1.00 98.06 705 ARG A O 1
ATOM 5417 N N . VAL A 1 706 ? 14.152 -8.025 22.090 1.00 98.00 706 VAL A N 1
ATOM 5418 C CA . VAL A 1 706 ? 13.863 -7.016 23.127 1.00 98.00 706 VAL A CA 1
ATOM 5419 C C . VAL A 1 706 ? 13.805 -7.652 24.519 1.00 98.00 706 VAL A C 1
ATOM 5421 O O . VAL A 1 706 ? 13.639 -8.866 24.629 1.00 98.00 706 VAL A O 1
ATOM 5424 N N . THR A 1 707 ? 13.963 -6.865 25.586 1.00 97.81 707 THR A N 1
ATOM 5425 C CA . THR A 1 707 ? 13.715 -7.339 26.966 1.00 97.81 707 THR A CA 1
ATOM 5426 C C . THR A 1 707 ? 12.278 -7.064 27.414 1.00 97.81 707 THR A C 1
ATOM 5428 O O . THR A 1 707 ? 11.585 -6.232 26.831 1.00 97.81 707 THR A O 1
ATOM 5431 N N . LEU A 1 708 ? 11.828 -7.735 28.482 1.00 98.25 708 LEU A N 1
ATOM 5432 C CA . LEU A 1 708 ? 10.570 -7.381 29.152 1.00 98.25 708 LEU A CA 1
ATOM 5433 C C . LEU A 1 708 ? 10.639 -5.962 29.745 1.00 98.25 708 LEU A C 1
ATOM 5435 O O . LEU A 1 708 ? 9.644 -5.246 29.701 1.00 98.25 708 LEU A O 1
ATOM 5439 N N . ASP A 1 709 ? 11.817 -5.513 30.191 1.00 98.00 709 ASP A N 1
ATOM 5440 C CA . ASP A 1 709 ? 12.033 -4.132 30.646 1.00 98.00 709 ASP A CA 1
ATOM 5441 C C . ASP A 1 709 ? 11.793 -3.121 29.511 1.00 98.00 709 ASP A C 1
ATOM 5443 O O . ASP A 1 709 ? 11.104 -2.127 29.721 1.00 98.00 709 ASP A O 1
ATOM 5447 N N . GLU A 1 710 ? 12.266 -3.400 28.284 1.00 98.00 710 GLU A N 1
ATOM 5448 C CA . GLU A 1 710 ? 11.940 -2.581 27.105 1.00 98.00 710 GLU A CA 1
ATOM 5449 C C . GLU A 1 710 ? 10.417 -2.552 26.847 1.00 98.00 710 GLU A C 1
ATOM 5451 O O . GLU A 1 710 ? 9.899 -1.526 26.415 1.00 98.00 710 GLU A O 1
ATOM 5456 N N . VAL A 1 711 ? 9.669 -3.632 27.118 1.00 98.56 711 VAL A N 1
ATOM 5457 C CA . VAL A 1 711 ? 8.192 -3.634 26.997 1.00 98.56 711 VAL A CA 1
ATOM 5458 C C . VAL A 1 711 ? 7.547 -2.766 28.087 1.00 98.56 711 VAL A C 1
ATOM 5460 O O . VAL A 1 711 ? 6.640 -1.986 27.783 1.00 98.56 711 VAL A O 1
ATOM 5463 N N . VAL A 1 712 ? 8.039 -2.841 29.328 1.00 98.69 712 VAL A N 1
ATOM 5464 C CA . VAL A 1 712 ? 7.571 -2.013 30.454 1.00 98.69 712 VAL A CA 1
ATOM 5465 C C . VAL A 1 712 ? 7.844 -0.530 30.198 1.00 98.69 712 VAL A C 1
ATOM 5467 O O . VAL A 1 712 ? 6.914 0.270 30.292 1.00 98.69 712 VAL A O 1
ATOM 5470 N N . GLU A 1 713 ? 9.056 -0.148 29.781 1.00 98.38 713 GLU A N 1
ATOM 5471 C CA . GLU A 1 713 ? 9.407 1.241 29.426 1.00 98.38 713 GLU A CA 1
ATOM 5472 C C . GLU A 1 713 ? 8.497 1.823 28.330 1.00 98.38 713 GLU A C 1
ATOM 5474 O O . GLU A 1 713 ? 8.200 3.021 28.317 1.00 98.38 713 GLU A O 1
ATOM 5479 N N . ARG A 1 714 ? 8.040 0.984 27.394 1.00 98.12 714 ARG A N 1
ATOM 5480 C CA . ARG A 1 714 ? 7.208 1.404 26.258 1.00 98.12 714 ARG A CA 1
ATOM 5481 C C . ARG A 1 714 ? 5.726 1.595 26.604 1.00 98.12 714 ARG A C 1
ATOM 5483 O O . ARG A 1 714 ? 5.037 2.334 25.888 1.00 98.12 714 ARG A O 1
ATOM 5490 N N . GLN A 1 715 ? 5.260 1.024 27.719 1.00 98.50 715 GLN A N 1
ATOM 5491 C CA . GLN A 1 715 ? 3.899 1.176 28.258 1.00 98.50 715 GLN A CA 1
ATOM 5492 C C . GLN A 1 715 ? 2.789 0.913 27.210 1.00 98.50 715 GLN A C 1
ATOM 5494 O O . GLN A 1 715 ? 2.059 1.847 26.856 1.00 98.50 715 GLN A O 1
ATOM 5499 N N . PRO A 1 716 ? 2.668 -0.315 26.663 1.00 98.75 716 PRO A N 1
ATOM 5500 C CA . PRO A 1 716 ? 1.598 -0.678 25.733 1.00 98.75 716 PRO A CA 1
ATOM 5501 C C . PRO A 1 716 ? 0.219 -0.739 26.412 1.00 98.75 716 PRO A C 1
ATOM 5503 O O . PRO A 1 716 ? 0.083 -1.181 27.553 1.00 98.75 716 PRO A O 1
ATOM 5506 N N . GLU A 1 717 ? -0.816 -0.336 25.675 1.00 98.69 717 GLU A N 1
ATOM 5507 C CA . GLU A 1 717 ? -2.235 -0.450 26.053 1.00 98.69 717 GLU A CA 1
ATOM 5508 C C . GLU A 1 717 ? -2.839 -1.797 25.641 1.00 98.69 717 GLU A C 1
ATOM 5510 O O . GLU A 1 717 ? -3.829 -2.234 26.221 1.00 98.69 717 GLU A O 1
ATOM 5515 N N . VAL A 1 718 ? -2.240 -2.460 24.648 1.00 98.75 718 VAL A N 1
ATOM 5516 C CA . VAL A 1 718 ? -2.638 -3.785 24.160 1.00 98.75 718 VAL A CA 1
ATOM 5517 C C . VAL A 1 718 ? -1.395 -4.645 23.953 1.00 98.75 718 VAL A C 1
ATOM 5519 O O . VAL A 1 718 ? -0.418 -4.184 23.358 1.00 98.75 718 VAL A O 1
ATOM 5522 N N . VAL A 1 719 ? -1.441 -5.900 24.396 1.00 98.88 719 VAL A N 1
ATOM 5523 C CA . VAL A 1 719 ? -0.486 -6.942 23.997 1.00 98.88 719 VAL A CA 1
ATOM 5524 C C . VAL A 1 719 ? -1.240 -7.966 23.154 1.00 98.88 719 VAL A C 1
ATOM 5526 O O . VAL A 1 719 ? -2.223 -8.538 23.624 1.00 98.88 719 VAL A O 1
ATOM 5529 N N . LEU A 1 720 ? -0.793 -8.182 21.916 1.00 98.81 720 LEU A N 1
ATOM 5530 C CA . LEU A 1 720 ? -1.356 -9.172 20.995 1.00 98.81 720 LEU A CA 1
ATOM 5531 C C . LEU A 1 720 ? -0.380 -10.339 20.844 1.00 98.81 720 LEU A C 1
ATOM 5533 O O . LEU A 1 720 ? 0.734 -10.151 20.366 1.00 98.81 720 LEU A O 1
ATOM 5537 N N . LEU A 1 721 ? -0.803 -11.528 21.260 1.00 98.56 721 LEU A N 1
ATOM 5538 C CA . LEU A 1 721 ? -0.029 -12.766 21.240 1.00 98.56 721 LEU A CA 1
ATOM 5539 C C . LEU A 1 721 ? -0.605 -13.683 20.147 1.00 98.56 721 LEU A C 1
ATOM 5541 O O . LEU A 1 721 ? -1.613 -14.347 20.398 1.00 98.56 721 LEU A O 1
ATOM 5545 N N . PRO A 1 722 ? -0.059 -13.674 18.921 1.00 97.88 722 PRO A N 1
ATOM 5546 C CA . PRO A 1 722 ? -0.604 -14.480 17.832 1.00 97.88 722 PRO A CA 1
ATOM 5547 C C . PRO A 1 722 ? -0.362 -15.984 18.047 1.00 97.88 722 PRO A C 1
ATOM 5549 O O . PRO A 1 722 ? 0.472 -16.375 18.861 1.00 97.88 722 PRO A O 1
ATOM 5552 N N . ASP A 1 723 ? -1.060 -16.842 17.305 1.00 95.88 723 ASP A N 1
ATOM 5553 C CA . ASP A 1 723 ? -0.767 -18.283 17.250 1.00 95.88 723 ASP A CA 1
ATOM 5554 C C . ASP A 1 723 ? 0.291 -18.661 16.186 1.00 95.88 723 ASP A C 1
ATOM 5556 O O . ASP A 1 723 ? 0.900 -19.729 16.265 1.00 95.88 723 ASP A O 1
ATOM 5560 N N . GLU A 1 724 ? 0.604 -17.759 15.251 1.00 92.44 724 GLU A N 1
ATOM 5561 C CA . GLU A 1 724 ? 1.721 -17.869 14.303 1.00 92.44 724 GLU A CA 1
ATOM 5562 C C . GLU A 1 724 ? 2.447 -16.515 14.097 1.00 92.44 724 GLU A C 1
ATOM 5564 O O . GLU A 1 724 ? 1.823 -15.460 14.207 1.00 92.44 724 GLU A O 1
ATOM 5569 N N . PRO A 1 725 ? 3.772 -16.481 13.827 1.00 88.88 725 PRO A N 1
ATOM 5570 C CA . PRO A 1 725 ? 4.683 -17.604 13.563 1.00 88.88 725 PRO A CA 1
ATOM 5571 C C . PRO A 1 725 ? 5.181 -18.338 14.822 1.00 88.88 725 PRO A C 1
ATOM 5573 O O . PRO A 1 725 ? 6.002 -19.248 14.713 1.00 88.88 725 PRO A O 1
ATOM 5576 N N . HIS A 1 726 ? 4.708 -17.955 16.010 1.00 94.00 726 HIS A N 1
ATOM 5577 C CA . HIS A 1 726 ? 5.007 -18.620 17.276 1.00 94.00 726 HIS A CA 1
ATOM 5578 C C . HIS A 1 726 ? 3.712 -18.807 18.081 1.00 94.00 726 HIS A C 1
ATOM 5580 O O . HIS A 1 726 ? 3.084 -17.798 18.393 1.00 94.00 726 HIS A O 1
ATOM 5586 N N . PRO A 1 727 ? 3.319 -20.043 18.443 1.00 95.75 727 PRO A N 1
ATOM 5587 C CA . PRO A 1 727 ? 2.080 -20.297 19.171 1.00 95.75 727 PRO A CA 1
ATOM 5588 C C . PRO A 1 727 ? 2.232 -19.951 20.656 1.00 95.75 727 PRO A C 1
ATOM 5590 O O . PRO A 1 727 ? 2.542 -20.815 21.476 1.00 95.75 727 PRO A O 1
ATOM 5593 N N . PHE A 1 728 ? 2.021 -18.678 21.001 1.00 97.44 728 PHE A N 1
ATOM 5594 C CA . PHE A 1 728 ? 2.110 -18.199 22.383 1.00 97.44 728 PHE A CA 1
ATOM 5595 C C . PHE A 1 728 ? 1.106 -18.929 23.291 1.00 97.44 728 PHE A C 1
ATOM 5597 O O . PHE A 1 728 ? -0.107 -18.921 23.064 1.00 97.44 728 PHE A O 1
ATOM 5604 N N . SER A 1 729 ? 1.612 -19.560 24.348 1.00 96.81 729 SER A N 1
ATOM 5605 C CA . SER A 1 729 ? 0.817 -20.334 25.300 1.00 96.81 729 SER A CA 1
ATOM 5606 C C . SER A 1 729 ? 0.133 -19.445 26.349 1.00 96.81 729 SER A C 1
ATOM 5608 O O . SER A 1 729 ? 0.368 -18.240 26.440 1.00 96.81 729 SER A O 1
ATOM 5610 N N . GLU A 1 730 ? -0.719 -20.039 27.193 1.00 97.31 730 GLU A N 1
ATOM 5611 C CA . GLU A 1 730 ? -1.264 -19.323 28.358 1.00 97.31 730 GLU A CA 1
ATOM 5612 C C . GLU A 1 730 ? -0.164 -18.944 29.369 1.00 97.31 730 GLU A C 1
ATOM 5614 O O . GLU A 1 730 ? -0.249 -17.891 29.991 1.00 97.31 730 GLU A O 1
ATOM 5619 N N . ALA A 1 731 ? 0.901 -19.748 29.489 1.00 97.62 731 ALA A N 1
ATOM 5620 C CA . ALA A 1 731 ? 2.031 -19.433 30.363 1.00 97.62 731 ALA A CA 1
ATOM 5621 C C . ALA A 1 731 ? 2.807 -18.202 29.863 1.00 97.62 731 ALA A C 1
ATOM 5623 O O . ALA A 1 731 ? 3.220 -17.367 30.664 1.00 97.62 731 ALA A O 1
ATOM 5624 N N . ASP A 1 732 ? 2.937 -18.042 28.543 1.00 97.81 732 ASP A N 1
ATOM 5625 C CA . ASP A 1 732 ? 3.555 -16.852 27.951 1.00 97.81 732 ASP A CA 1
ATOM 5626 C C . ASP A 1 732 ? 2.659 -15.618 28.125 1.00 97.81 732 ASP A C 1
ATOM 5628 O O . ASP A 1 732 ? 3.154 -14.521 28.378 1.00 97.81 732 ASP A O 1
ATOM 5632 N N . ALA A 1 733 ? 1.333 -15.791 28.066 1.00 98.00 733 ALA A N 1
ATOM 5633 C CA . ALA A 1 733 ? 0.383 -14.725 28.376 1.00 98.00 733 ALA A CA 1
ATOM 5634 C C . ALA A 1 733 ? 0.484 -14.258 29.839 1.00 98.00 733 ALA A C 1
ATOM 5636 O O . ALA A 1 733 ? 0.471 -13.051 30.087 1.00 98.00 733 ALA A O 1
ATOM 5637 N N . GLU A 1 734 ? 0.661 -15.173 30.798 1.00 98.38 734 GLU A N 1
ATOM 5638 C CA . GLU A 1 734 ? 0.904 -14.824 32.205 1.00 98.38 734 GLU A CA 1
ATOM 5639 C C . GLU A 1 734 ? 2.185 -13.997 32.404 1.00 98.38 734 GLU A C 1
ATOM 5641 O O . GLU A 1 734 ? 2.169 -13.040 33.179 1.00 98.38 734 GLU A O 1
ATOM 5646 N N . VAL A 1 735 ? 3.261 -14.257 31.645 1.00 98.38 735 VAL A N 1
ATOM 5647 C CA . VAL A 1 735 ? 4.482 -13.422 31.695 1.00 98.38 735 VAL A CA 1
ATOM 5648 C C . VAL A 1 735 ? 4.174 -11.957 31.370 1.00 98.38 735 VAL A C 1
ATOM 5650 O O . VAL A 1 735 ? 4.711 -11.070 32.030 1.00 98.38 735 VAL A O 1
ATOM 5653 N N . PHE A 1 736 ? 3.290 -11.680 30.405 1.00 98.50 736 PHE A N 1
ATOM 5654 C CA . PHE A 1 736 ? 2.893 -10.308 30.063 1.00 98.50 736 PHE A CA 1
ATOM 5655 C C . PHE A 1 736 ? 1.821 -9.726 30.997 1.00 98.50 736 PHE A C 1
ATOM 5657 O O . PHE A 1 736 ? 1.800 -8.513 31.196 1.00 98.50 736 PHE A O 1
ATOM 5664 N N . ARG A 1 737 ? 0.959 -10.557 31.602 1.00 98.56 737 ARG A N 1
ATOM 5665 C CA . ARG A 1 737 ? -0.021 -10.132 32.626 1.00 98.56 737 ARG A CA 1
ATOM 5666 C C . ARG A 1 737 ? 0.633 -9.776 33.965 1.00 98.56 737 ARG A C 1
ATOM 5668 O O . ARG A 1 737 ? 0.068 -8.988 34.715 1.00 98.56 737 ARG A O 1
ATOM 5675 N N . ALA A 1 738 ? 1.823 -10.304 34.243 1.00 98.31 738 ALA A N 1
ATOM 5676 C CA . ALA A 1 738 ? 2.612 -9.978 35.430 1.00 98.31 738 ALA A CA 1
ATOM 5677 C C . ALA A 1 738 ? 3.423 -8.663 35.320 1.00 98.31 738 ALA A C 1
ATOM 5679 O O . ALA A 1 738 ? 4.097 -8.287 36.279 1.00 98.31 738 ALA A O 1
ATOM 5680 N N . LEU A 1 739 ? 3.398 -7.969 34.173 1.00 98.31 739 LEU A N 1
ATOM 5681 C CA . LEU A 1 739 ? 4.148 -6.724 33.957 1.00 98.31 739 LEU A CA 1
ATOM 5682 C C . LEU A 1 739 ? 3.377 -5.477 34.416 1.00 98.31 739 LEU A C 1
ATOM 5684 O O . LEU A 1 739 ? 2.162 -5.385 34.248 1.00 98.31 739 LEU A O 1
ATOM 5688 N N . ASP A 1 740 ? 4.108 -4.459 34.880 1.00 98.25 740 ASP A N 1
ATOM 5689 C CA . ASP A 1 740 ? 3.571 -3.123 35.180 1.00 98.25 740 ASP A CA 1
ATOM 5690 C C . ASP A 1 740 ? 3.326 -2.316 33.887 1.00 98.25 740 ASP A C 1
ATOM 5692 O O . ASP A 1 740 ? 4.069 -1.401 33.522 1.00 98.25 740 ASP A O 1
ATOM 5696 N N . ILE A 1 741 ? 2.310 -2.733 33.123 1.00 98.62 741 ILE A N 1
ATOM 5697 C CA . ILE A 1 741 ? 1.899 -2.123 31.851 1.00 98.62 741 ILE A CA 1
ATOM 5698 C C . ILE A 1 741 ? 0.376 -1.910 31.796 1.00 98.62 741 ILE A C 1
ATOM 5700 O O . ILE A 1 741 ? -0.381 -2.741 32.309 1.00 98.62 741 ILE A O 1
ATOM 5704 N N . PRO A 1 742 ? -0.115 -0.859 31.105 1.00 98.50 742 PRO A N 1
ATOM 5705 C CA . PRO A 1 742 ? -1.549 -0.596 30.977 1.00 98.50 742 PRO A CA 1
ATOM 5706 C C . PRO A 1 742 ? -2.336 -1.777 30.396 1.00 98.50 742 PRO A C 1
ATOM 5708 O O . PRO A 1 742 ? -3.445 -2.048 30.849 1.00 98.50 742 PRO A O 1
ATOM 5711 N N . ALA A 1 743 ? -1.750 -2.523 29.452 1.00 98.44 743 ALA A N 1
ATOM 5712 C CA . ALA A 1 743 ? -2.352 -3.731 28.894 1.00 98.44 743 ALA A CA 1
ATOM 5713 C C . ALA A 1 743 ? -2.652 -4.808 29.952 1.00 98.44 743 ALA A C 1
ATOM 5715 O O . ALA A 1 743 ? -3.715 -5.422 29.907 1.00 98.44 743 ALA A O 1
ATOM 5716 N N . ALA A 1 744 ? -1.759 -5.027 30.920 1.00 98.31 744 ALA A N 1
ATOM 5717 C CA . ALA A 1 744 ? -1.952 -6.007 31.986 1.00 98.31 744 ALA A CA 1
ATOM 5718 C C . ALA A 1 744 ? -3.045 -5.541 32.957 1.00 98.31 744 ALA A C 1
ATOM 5720 O O . ALA A 1 744 ? -4.032 -6.247 33.167 1.00 98.31 744 ALA A O 1
ATOM 5721 N N . ALA A 1 745 ? -2.933 -4.302 33.447 1.00 97.75 745 ALA A N 1
ATOM 5722 C CA . ALA A 1 745 ? -3.894 -3.692 34.368 1.00 97.75 745 ALA A CA 1
ATOM 5723 C C . ALA A 1 745 ? -5.328 -3.588 33.802 1.00 97.75 745 ALA A C 1
ATOM 5725 O O . ALA A 1 745 ? -6.289 -3.526 34.567 1.00 97.75 745 ALA A O 1
ATOM 5726 N N . GLN A 1 746 ? -5.485 -3.572 32.473 1.00 96.81 746 GLN A N 1
ATOM 5727 C CA . GLN A 1 746 ? -6.780 -3.524 31.781 1.00 96.81 746 GLN A CA 1
ATOM 5728 C C . GLN A 1 746 ? -7.257 -4.892 31.249 1.00 96.81 746 GLN A C 1
ATOM 5730 O O . GLN A 1 746 ? -8.289 -4.952 30.582 1.00 96.81 746 GLN A O 1
ATOM 5735 N N . GLY A 1 747 ? -6.522 -5.988 31.484 1.00 97.12 747 GLY A N 1
ATOM 5736 C CA . GLY A 1 747 ? -6.864 -7.319 30.956 1.00 97.12 747 GLY A CA 1
ATOM 5737 C C . GLY A 1 747 ? -6.714 -7.461 29.432 1.00 97.12 747 GLY A C 1
ATOM 5738 O O . GLY A 1 747 ? -7.297 -8.356 28.826 1.00 97.12 747 GLY A O 1
ATOM 5739 N N . ARG A 1 748 ? -5.931 -6.586 28.793 1.00 97.94 748 ARG A N 1
ATOM 5740 C CA . ARG A 1 748 ? -5.713 -6.490 27.337 1.00 97.94 748 ARG A CA 1
ATOM 5741 C C . ARG A 1 748 ? -4.446 -7.215 26.866 1.00 97.94 748 ARG A C 1
ATOM 5743 O O . ARG A 1 748 ? -3.772 -6.765 25.938 1.00 97.94 748 ARG A O 1
ATOM 5750 N N . VAL A 1 749 ? -4.134 -8.345 27.502 1.00 98.62 749 VAL A N 1
ATOM 5751 C CA . VAL A 1 749 ? -3.146 -9.328 27.030 1.00 98.62 749 VAL A CA 1
ATOM 5752 C C . VAL A 1 749 ? -3.911 -10.443 26.322 1.00 98.62 749 VAL A C 1
ATOM 5754 O O . VAL A 1 749 ? -4.439 -11.357 26.959 1.00 98.62 749 VAL A O 1
ATOM 5757 N N . LEU A 1 750 ? -4.036 -10.308 25.003 1.00 98.31 750 LEU A N 1
ATOM 5758 C CA . LEU A 1 750 ? -4.948 -11.083 24.167 1.00 98.31 750 LEU A CA 1
ATOM 5759 C C . LEU A 1 750 ? -4.171 -12.119 23.353 1.00 98.31 750 LEU A C 1
ATOM 5761 O O . LEU A 1 750 ? -3.254 -11.749 22.623 1.00 98.31 750 LEU A O 1
ATOM 5765 N N . ARG A 1 751 ? -4.576 -13.394 23.410 1.00 98.06 751 ARG A N 1
ATOM 5766 C CA . ARG A 1 751 ? -4.188 -14.360 22.370 1.00 98.06 751 ARG A CA 1
ATOM 5767 C C . ARG A 1 751 ? -5.077 -14.184 21.142 1.00 98.06 751 ARG A C 1
ATOM 5769 O O . ARG A 1 751 ? -6.284 -13.994 21.302 1.00 98.06 751 ARG A O 1
ATOM 5776 N N . VAL A 1 752 ? -4.498 -14.238 19.947 1.00 97.69 752 VAL A N 1
ATOM 5777 C CA . VAL A 1 752 ? -5.175 -13.876 18.691 1.00 97.69 752 VAL A CA 1
ATOM 5778 C C . VAL A 1 752 ? -4.790 -14.786 17.521 1.00 97.69 752 VAL A C 1
ATOM 5780 O O . VAL A 1 752 ? -3.767 -15.458 17.570 1.00 97.69 752 VAL A O 1
ATOM 5783 N N . ASP A 1 753 ? -5.607 -14.782 16.464 1.00 96.25 753 ASP A N 1
ATOM 5784 C CA . ASP A 1 753 ? -5.277 -15.400 15.171 1.00 96.25 753 ASP A CA 1
ATOM 5785 C C . ASP A 1 753 ? -4.098 -14.639 14.536 1.00 96.25 753 ASP A C 1
ATOM 5787 O O . ASP A 1 753 ? -4.185 -13.432 14.288 1.00 96.25 753 ASP A O 1
ATOM 5791 N N . GLY A 1 754 ? -2.985 -15.333 14.301 1.00 96.06 754 GLY A N 1
ATOM 5792 C CA . GLY A 1 754 ? -1.789 -14.785 13.672 1.00 96.06 754 GLY A CA 1
ATOM 5793 C C . GLY A 1 754 ? -1.976 -14.506 12.184 1.00 96.06 754 GLY A C 1
ATOM 5794 O O . GLY A 1 754 ? -1.489 -13.483 11.698 1.00 96.06 754 GLY A O 1
ATOM 5795 N N . LYS A 1 755 ? -2.766 -15.319 11.469 1.00 95.44 755 LYS A N 1
ATOM 5796 C CA . LYS A 1 755 ? -3.055 -15.141 10.033 1.00 95.44 755 LYS A CA 1
ATOM 5797 C C . LYS A 1 755 ? -3.722 -13.792 9.787 1.00 95.44 755 LYS A C 1
ATOM 5799 O O . LYS A 1 755 ? -3.387 -13.102 8.827 1.00 95.44 755 LYS A O 1
ATOM 5804 N N . ALA A 1 756 ? -4.602 -13.373 10.697 1.00 95.94 756 ALA A N 1
ATOM 5805 C CA . ALA A 1 756 ? -5.252 -12.062 10.670 1.00 95.94 756 ALA A CA 1
ATOM 5806 C C . ALA A 1 756 ? -4.273 -10.868 10.756 1.00 95.94 756 ALA A C 1
ATOM 5808 O O . ALA A 1 756 ? -4.632 -9.753 10.377 1.00 95.94 756 ALA A O 1
ATOM 5809 N N . LEU A 1 757 ? -3.042 -11.092 11.230 1.00 96.50 757 LEU A N 1
ATOM 5810 C CA . LEU A 1 757 ? -1.983 -10.087 11.352 1.00 96.50 757 LEU A CA 1
ATOM 5811 C C . LEU A 1 757 ? -0.890 -10.220 10.279 1.00 96.50 757 LEU A C 1
ATOM 5813 O O . LEU A 1 757 ? -0.354 -9.201 9.842 1.00 96.50 757 LEU A O 1
ATOM 5817 N N . CYS A 1 758 ? -0.530 -11.440 9.862 1.00 94.19 758 CYS A N 1
ATOM 5818 C CA . CYS A 1 758 ? 0.623 -11.685 8.988 1.00 94.19 758 CYS A CA 1
ATOM 5819 C C . CYS A 1 758 ? 0.289 -12.152 7.555 1.00 94.19 758 CYS A C 1
ATOM 5821 O O . CYS A 1 758 ? 1.168 -12.081 6.692 1.00 94.19 758 CYS A O 1
ATOM 5823 N N . TRP A 1 759 ? -0.946 -12.578 7.244 1.00 95.44 759 TRP A N 1
ATOM 5824 C CA . TRP A 1 759 ? -1.296 -13.050 5.894 1.00 95.44 759 TRP A CA 1
ATOM 5825 C C . TRP A 1 759 ? -1.784 -11.922 4.983 1.00 95.44 759 TRP A C 1
ATOM 5827 O O . TRP A 1 759 ? -2.889 -11.399 5.102 1.00 95.44 759 TRP A O 1
ATOM 5837 N N . TYR A 1 760 ? -0.969 -11.621 3.977 1.00 92.38 760 TYR A N 1
ATOM 5838 C CA . TYR A 1 760 ? -1.264 -10.704 2.877 1.00 92.38 760 TYR A CA 1
ATOM 5839 C C . TYR A 1 760 ? -2.171 -11.342 1.800 1.00 92.38 760 TYR A C 1
ATOM 5841 O O . TYR A 1 760 ? -1.812 -11.377 0.626 1.00 92.38 760 TYR A O 1
ATOM 5849 N N . SER A 1 761 ? -3.333 -11.872 2.198 1.00 92.75 761 SER A N 1
ATOM 5850 C CA . SER A 1 761 ? -4.323 -12.529 1.321 1.00 92.75 761 SER A CA 1
ATOM 5851 C C . SER A 1 761 ? -5.673 -11.779 1.303 1.00 92.75 761 SER A C 1
ATOM 5853 O O . SER A 1 761 ? -5.863 -10.827 2.067 1.00 92.75 761 SER A O 1
ATOM 5855 N N . PRO A 1 762 ? -6.670 -12.189 0.487 1.00 94.88 762 PRO A N 1
ATOM 5856 C CA . PRO A 1 762 ? -8.009 -11.593 0.518 1.00 94.88 762 PRO A CA 1
ATOM 5857 C C . PRO A 1 762 ? -8.743 -11.762 1.863 1.00 94.88 762 PRO A C 1
ATOM 5859 O O . PRO A 1 762 ? -9.716 -11.047 2.102 1.00 94.88 762 PRO A O 1
ATOM 5862 N N . ARG A 1 763 ? -8.252 -12.634 2.764 1.00 94.56 763 ARG A N 1
ATOM 5863 C CA . ARG A 1 763 ? -8.690 -12.765 4.170 1.00 94.56 763 ARG A CA 1
ATOM 5864 C C . ARG A 1 763 ? -8.655 -11.437 4.930 1.00 94.56 763 ARG A C 1
ATOM 5866 O O . ARG A 1 763 ? -9.453 -11.246 5.843 1.00 94.56 763 ARG A O 1
ATOM 5873 N N . LEU A 1 764 ? -7.793 -10.494 4.535 1.00 96.12 764 LEU A N 1
ATOM 5874 C CA . LEU A 1 764 ? -7.733 -9.145 5.114 1.00 96.12 764 LEU A CA 1
ATOM 5875 C C . LEU A 1 764 ? -9.090 -8.417 5.106 1.00 96.12 764 LEU A C 1
ATOM 5877 O O . LEU A 1 764 ? -9.332 -7.608 5.995 1.00 96.12 764 LEU A O 1
ATOM 5881 N N . ALA A 1 765 ? -10.000 -8.746 4.180 1.00 95.06 765 ALA A N 1
ATOM 5882 C CA . ALA A 1 765 ? -11.364 -8.212 4.177 1.00 95.06 765 ALA A CA 1
ATOM 5883 C C . ALA A 1 765 ? -12.158 -8.528 5.464 1.00 95.06 765 ALA A C 1
ATOM 5885 O O . ALA A 1 765 ? -13.011 -7.747 5.878 1.00 95.06 765 ALA A O 1
ATOM 5886 N N . GLU A 1 766 ? -11.869 -9.667 6.096 1.00 94.38 766 GLU A N 1
ATOM 5887 C CA . GLU A 1 766 ? -12.520 -10.157 7.317 1.00 94.38 766 GLU A CA 1
ATOM 5888 C C . GLU A 1 766 ? -11.624 -9.935 8.549 1.00 94.38 766 GLU A C 1
ATOM 5890 O O . GLU A 1 766 ? -12.108 -9.574 9.624 1.00 94.38 766 GLU A O 1
ATOM 5895 N N . ALA A 1 767 ? -10.303 -10.057 8.377 1.00 96.62 767 ALA A N 1
ATOM 5896 C CA . ALA A 1 767 ? -9.323 -9.859 9.440 1.00 96.62 767 ALA A CA 1
ATOM 5897 C C . ALA A 1 767 ? -9.159 -8.391 9.874 1.00 96.62 767 ALA A C 1
ATOM 5899 O O . ALA A 1 767 ? -9.004 -8.139 11.064 1.00 96.62 767 ALA A O 1
ATOM 5900 N N . LEU A 1 768 ? -9.225 -7.403 8.972 1.00 97.56 768 LEU A N 1
ATOM 5901 C CA . LEU A 1 768 ? -9.029 -5.994 9.350 1.00 97.56 768 LEU A CA 1
ATOM 5902 C C . LEU A 1 768 ? -10.071 -5.496 10.388 1.00 97.56 768 LEU A C 1
ATOM 5904 O O . LEU A 1 768 ? -9.662 -4.970 11.428 1.00 97.56 768 LEU A O 1
ATOM 5908 N N . PRO A 1 769 ? -11.392 -5.743 10.227 1.00 95.88 769 PRO A N 1
ATOM 5909 C CA . PRO A 1 769 ? -12.377 -5.494 11.287 1.00 95.88 769 PRO A CA 1
ATOM 5910 C C . PRO A 1 769 ? -12.117 -6.266 12.594 1.00 95.88 769 PRO A C 1
ATOM 5912 O O . PRO A 1 769 ? -12.428 -5.774 13.683 1.00 95.88 769 PRO A O 1
ATOM 5915 N N . GLN A 1 770 ? -11.547 -7.473 12.514 1.00 96.69 770 GLN A N 1
ATOM 5916 C CA . GLN A 1 770 ? -11.211 -8.297 13.679 1.00 96.69 770 GLN A CA 1
ATOM 5917 C C . GLN A 1 770 ? -10.023 -7.712 14.460 1.00 96.69 770 GLN A C 1
ATOM 5919 O O . GLN A 1 770 ? -10.125 -7.547 15.677 1.00 96.69 770 GLN A O 1
ATOM 5924 N N . VAL A 1 771 ? -8.950 -7.315 13.765 1.00 98.00 771 VAL A N 1
ATOM 5925 C CA . VAL A 1 771 ? -7.785 -6.635 14.349 1.00 98.00 771 VAL A CA 1
ATOM 5926 C C . VAL A 1 771 ? -8.208 -5.309 14.974 1.00 98.00 771 VAL A C 1
ATOM 5928 O O . VAL A 1 771 ? -7.907 -5.069 16.145 1.00 98.00 771 VAL A O 1
ATOM 5931 N N . ARG A 1 772 ? -8.984 -4.479 14.259 1.00 96.81 772 ARG A N 1
ATOM 5932 C CA . ARG A 1 772 ? -9.523 -3.230 14.822 1.00 96.81 772 ARG A CA 1
ATOM 5933 C C . ARG A 1 772 ? -10.301 -3.480 16.114 1.00 96.81 772 ARG A C 1
ATOM 5935 O O . ARG A 1 772 ? -10.107 -2.747 17.077 1.00 96.81 772 ARG A O 1
ATOM 5942 N N . ALA A 1 773 ? -11.113 -4.533 16.185 1.00 95.88 773 ALA A N 1
ATOM 5943 C CA . ALA A 1 773 ? -11.874 -4.859 17.390 1.00 95.88 773 ALA A CA 1
ATOM 5944 C C . ALA A 1 773 ? -11.023 -5.306 18.598 1.00 95.88 773 ALA A C 1
ATOM 5946 O O . ALA A 1 773 ? -11.472 -5.145 19.732 1.00 95.88 773 ALA A O 1
ATOM 5947 N N . TRP A 1 774 ? -9.814 -5.842 18.396 1.00 96.81 774 TRP A N 1
ATOM 5948 C CA . TRP A 1 774 ? -8.866 -6.092 19.495 1.00 96.81 774 TRP A CA 1
ATOM 5949 C C . TRP A 1 774 ? -8.256 -4.786 20.033 1.00 96.81 774 TRP A C 1
ATOM 5951 O O . TRP A 1 774 ? -7.958 -4.668 21.228 1.00 96.81 774 TRP A O 1
ATOM 5961 N N . LEU A 1 775 ? -8.099 -3.788 19.159 1.00 97.06 775 LEU A N 1
ATOM 5962 C CA . LEU A 1 775 ? -7.515 -2.482 19.466 1.00 97.06 775 LEU A CA 1
ATOM 5963 C C . LEU A 1 775 ? -8.532 -1.482 20.039 1.00 97.06 775 LEU A C 1
ATOM 5965 O O . LEU A 1 775 ? -8.196 -0.760 20.977 1.00 97.06 775 LEU A O 1
ATOM 5969 N N . HIS A 1 776 ? -9.774 -1.503 19.555 1.00 94.50 776 HIS A N 1
ATOM 5970 C CA . HIS A 1 776 ? -10.857 -0.578 19.921 1.00 94.50 776 HIS A CA 1
ATOM 5971 C C . HIS A 1 776 ? -12.165 -1.329 20.265 1.00 94.50 776 HIS A C 1
ATOM 5973 O O . HIS A 1 776 ? -13.188 -1.145 19.599 1.00 94.50 776 HIS A O 1
ATOM 5979 N N . PRO A 1 777 ? -12.169 -2.220 21.280 1.00 90.50 777 PRO A N 1
ATOM 5980 C CA . PRO A 1 777 ? -13.353 -2.991 21.678 1.00 90.50 777 PRO A CA 1
ATOM 5981 C C . PRO A 1 777 ? -14.537 -2.123 22.136 1.00 90.50 777 PRO A C 1
ATOM 5983 O O . PRO A 1 777 ? -15.677 -2.589 22.120 1.00 90.50 777 PRO A O 1
ATOM 5986 N N . GLU A 1 778 ? -14.296 -0.869 22.524 1.00 86.06 778 GLU A N 1
ATOM 5987 C CA . GLU A 1 778 ? -15.324 0.126 22.835 1.00 86.06 778 GLU A CA 1
ATOM 5988 C C . GLU A 1 778 ? -16.292 0.378 21.665 1.00 86.06 778 GLU A C 1
ATOM 5990 O O . GLU A 1 778 ? -17.492 0.538 21.892 1.00 86.06 778 GLU A O 1
ATOM 5995 N N . GLU A 1 779 ? -15.816 0.324 20.417 1.00 80.12 779 GLU A N 1
ATOM 5996 C CA . GLU A 1 779 ? -16.618 0.632 19.225 1.00 80.12 779 GLU A CA 1
ATOM 5997 C C . GLU A 1 779 ? -17.684 -0.434 18.939 1.00 80.12 779 GLU A C 1
ATOM 5999 O O . GLU A 1 779 ? -18.763 -0.120 18.435 1.00 80.12 779 GLU A O 1
ATOM 6004 N N . ARG A 1 780 ? -17.455 -1.687 19.366 1.00 59.88 780 ARG A N 1
ATOM 6005 C CA . ARG A 1 780 ? -18.458 -2.763 19.261 1.00 59.88 780 ARG A CA 1
ATOM 6006 C C . ARG A 1 780 ? -19.740 -2.481 20.049 1.00 59.88 780 ARG A C 1
ATOM 6008 O O . ARG A 1 780 ? -20.747 -3.134 19.799 1.00 59.88 780 ARG A O 1
ATOM 6015 N N . ARG A 1 781 ? -19.741 -1.529 20.990 1.00 42.00 781 ARG A N 1
ATOM 6016 C CA . ARG A 1 781 ? -20.944 -1.169 21.761 1.00 42.00 781 ARG A CA 1
ATOM 6017 C C . ARG A 1 781 ? -21.927 -0.270 21.002 1.00 42.00 781 ARG A C 1
ATOM 6019 O O . ARG A 1 781 ? -23.007 -0.023 21.525 1.00 42.00 781 ARG A O 1
ATOM 6026 N N . VAL A 1 782 ? -21.581 0.199 19.800 1.00 38.09 782 VAL A N 1
ATOM 6027 C CA . VAL A 1 782 ? -22.425 1.112 19.003 1.00 38.09 782 VAL A CA 1
ATOM 6028 C C . VAL A 1 782 ? -23.321 0.369 17.995 1.00 38.09 782 VAL A C 1
ATOM 6030 O O . VAL A 1 782 ? -24.276 0.952 17.492 1.00 38.09 782 VAL A O 1
ATOM 6033 N N . ALA A 1 783 ? -23.093 -0.927 17.740 1.00 30.03 783 ALA A N 1
ATOM 6034 C CA . ALA A 1 783 ? -23.995 -1.741 16.921 1.00 30.03 783 ALA A CA 1
ATOM 6035 C C . ALA A 1 783 ? -24.022 -3.222 17.339 1.00 30.03 783 ALA A C 1
ATOM 6037 O O . ALA A 1 783 ? -23.018 -3.930 17.242 1.00 30.03 783 ALA A O 1
ATOM 6038 N N . PRO A 1 784 ? -25.218 -3.717 17.680 1.00 30.70 784 PRO A N 1
ATOM 6039 C CA . PRO A 1 784 ? -25.746 -4.888 16.995 1.00 30.70 784 PRO A CA 1
ATOM 6040 C C . PRO A 1 784 ? -27.068 -4.528 16.307 1.00 30.70 784 PRO A C 1
ATOM 6042 O O . PRO A 1 784 ? -28.099 -4.376 16.958 1.00 30.70 784 PRO A O 1
ATOM 6045 N N . MET A 1 785 ? -27.057 -4.421 14.976 1.00 32.44 785 MET A N 1
ATOM 6046 C CA . MET A 1 785 ? -28.305 -4.510 14.216 1.00 32.44 785 MET A CA 1
ATOM 6047 C C . MET A 1 785 ? -28.733 -5.979 14.235 1.00 32.44 785 MET A C 1
ATOM 6049 O O . MET A 1 785 ? -27.988 -6.837 13.759 1.00 32.44 785 MET A O 1
ATOM 6053 N N . GLU A 1 786 ? -29.885 -6.270 14.836 1.00 27.27 786 GLU A N 1
ATOM 6054 C CA . GLU A 1 786 ? -30.350 -7.645 15.030 1.00 27.27 786 GLU A CA 1
ATOM 6055 C C . GLU A 1 786 ? -30.465 -8.404 13.695 1.00 27.27 786 GLU A C 1
ATOM 6057 O O . GLU A 1 786 ? -30.850 -7.816 12.674 1.00 27.27 786 GLU A O 1
ATOM 6062 N N . PRO A 1 787 ? -30.154 -9.714 13.670 1.00 34.28 787 PRO A N 1
ATOM 6063 C CA . PRO A 1 787 ? -30.342 -10.520 12.476 1.00 34.28 787 PRO A CA 1
ATOM 6064 C C . PRO A 1 787 ? -31.838 -10.597 12.168 1.00 34.28 787 PRO A C 1
ATOM 6066 O O . PRO A 1 787 ? -32.585 -11.283 12.864 1.00 34.28 787 PRO A O 1
ATOM 6069 N N . ARG A 1 788 ? -32.279 -9.902 11.111 1.00 33.84 788 ARG A N 1
ATOM 6070 C CA . ARG A 1 788 ? -33.660 -10.000 10.625 1.00 33.84 788 ARG A CA 1
ATOM 6071 C C . ARG A 1 788 ? -33.974 -11.459 10.303 1.00 33.84 788 ARG A C 1
ATOM 6073 O O . ARG A 1 788 ? -33.473 -12.006 9.317 1.00 33.84 788 ARG A O 1
ATOM 6080 N N . VAL A 1 789 ? -34.799 -12.068 11.150 1.00 34.78 789 VAL A N 1
ATOM 6081 C CA . VAL A 1 789 ? -35.413 -13.371 10.901 1.00 34.78 789 VAL A CA 1
ATOM 6082 C C . VAL A 1 789 ? -36.170 -13.286 9.576 1.00 34.78 789 VAL A C 1
ATOM 6084 O O . VAL A 1 789 ? -36.792 -12.266 9.276 1.00 34.78 789 VAL A O 1
ATOM 6087 N N . LYS A 1 790 ? -36.070 -14.338 8.761 1.00 37.03 790 LYS A N 1
ATOM 6088 C CA . LYS A 1 790 ? -36.871 -14.454 7.543 1.00 37.03 790 LYS A CA 1
ATOM 6089 C C . LYS A 1 790 ? -38.276 -14.919 7.906 1.00 37.03 790 LYS A C 1
ATOM 6091 O O . LYS A 1 790 ? -38.418 -16.021 8.434 1.00 37.03 790 LYS A O 1
ATOM 6096 N N . GLU A 1 791 ? -39.255 -14.113 7.526 1.00 32.72 791 GLU A N 1
ATOM 6097 C CA . GLU A 1 791 ? -40.584 -14.561 7.100 1.00 32.72 791 GLU A CA 1
ATOM 6098 C C . GLU A 1 791 ? -40.674 -14.364 5.576 1.00 32.72 791 GLU A C 1
ATOM 6100 O O . GLU A 1 791 ? -40.070 -13.376 5.086 1.00 32.72 791 GLU A O 1
#

Foldseek 3Di:
DAEEEEQKQDCVLVPVQAPWDAPDVQWIWGWDQDPVRDIDIYIYRYDHDLVVVLVPLVVDPHLAYEAEDEPPMGDPLVVLLVSLCQQAPPPDLHGSHFLLRYEYEYEPDPSNVSNQVSNVVRVHDGHHYPDHSVVVVVSNCVSSVPCVPPAFEAEQEDDPPVSLVVVLVVQVVVQNVPHRDFQLRGQEYEYFASRLLVRQCSLLVHHSVNVVCCCVPRDQQRHHDDPCLVAAFPVVLLVVLVVVLVCCVVVDPCPPDVVVSVVSNQDLERHANPSVLVNSVVNQPGPSHHQFQVPGNHHYWYWAADPVPRDIDIASPPPRRPPGSSLSNLQSNRDPHHYHHDDDPDDPDDPDDDDPVCPVPVVVPVPDDDDDDDDDDDDDDDDDDDDDDDDDDDDDDDDDDDDDDDDDDDDDDDDDDYDDDDDDDDDDDDDDDDDDDDDDDDDDDDDDDDDDDDDDDDDDDDDDDDDDDDDDDDDDDDDDDDDDDDDPVVVVVVVVVPDDQPQWQAEEELDQLVQQQCVLLVNLNNHQEYAPNNPPPPPSCVPRHYQYHQADGPLVVVVVSVGQEYEHEPVRYDPVSVVVNVVSVHHYDYAYDFALVSLLVVSQVNCVRNVRDSVRPLSVLSVVLLVVLVVVLVVAAAFEEWEWADVVQTKGWELRHHLQNLSSSLRYHDLRNPAWAFPPLCVLVVNDDGDDPVVCDPPGGTMHRHDVVSVLVSQGLAYEYECPPPHQDVVNLVVNLPHPHNCNVVVRSDYYHVCLRHRSHSCVSVSSVVSSCSRCVVVVVVDDPDDDDDD